Protein AF-0000000080761223 (afdb_homodimer)

Foldseek 3Di:
DAFFWKFFFFKFKFFLQHRGLVRNLVCQLQQAFSWADDPDVLLPGTATEGPDDLCPPPDPVVVLQAAPQLSQLVSRVVRRCVRLVDDLVLLQQAEEFEWEAFARVVLVVVVVCCVVPNDPDGPYDSVLRRDNQNNLVVSCVVSNYPDYRDYAHFWQCRFLVSVQVVSCCCRVPVGFKYKGAYWFDPPDSVVSVVVVVVQAAFDDDDDAFRAFFLAPPFRHFHHTTMMMMTIMGGPVVCVVVPGDGLWIFQFKFKFFQVPALAAEALVRQLRRVQRRCVSNVHQLLLAQEEAEQGRRGPRVRLSPLVSLCVNNPPSQQRHEYEYSCRRGTRNIRRNQRSQVSSQSNCQSQQKHGAREPHHDDPPSRDHNGGYPGIDGGPPGFKYKYWTARRGGMIMMIMIGHDD/DAFFWKFFFFKFKFFLQHRGLVSNLVCQLQQAFSWADDPDVLLPGTATEGPDDLCPPPDPVVVLQAAPQLSQLVSRVVRRCVRLVDDLVLLQQAEEFEWEAFARVVLVVVVVCCVVPNDPDGPYDSVLRRDNQNNLVVSCVVSNYPDYRDYAHFWQCRFLVSVQVVSCCCRVPVGFKYKGAYWFDDPDSVVSVVVVVVQAAFDDDDDAFRAFFLAPPFRHFHETTMMMMTIMGGPVVCVVVPGDGLWIFQFKFKFFQVPALAAEALVRQLRRVQRRCVSNVHQLLLAQEEAEQGRRGPRVRLSPLVSLCVNNPPSQQRHEYEYSCRRGTRNIRRNQRSQVSSQSNCQSPQKHGAREPHHDDPPSRDHNGGYPGIDGGPPGFKYKYWTARRGGMIMMIMIGHDD

Organism: Bordetella avium (strain 197N) (NCBI:txid360910)

Secondary structure (DSSP, 8-state):
-PPPPEEEEEEEEEBTTBSSHHHHHHHHHTT---EE--SSTT--S-EE---S---TTS-HHHHHHS-HHHHHHHHHHHHHHHHH---HHHHHT-EEEEE-SSSSHHHHHHHHHHHTTSSPPPS--HHHHH-TTHHHHHHHHHHT--S-EEEE--GGGHHHHHHHHHHHHHHTTS-SEEEEEEEE----HHHHHHHHTTT-BPP--SSS-S--TT-TT---BPBB-EEEEEEEEEHHHHHHTTPPPSEEEEEEEEEE--S-SSS--HHHHHHHHHHHHHHHT--GGG--EEE----S-HHHHHHHHHHHHHHHGGGGGT-EEE-SHHHH-B-GGGHHHHHHHHHHHHHHHTEE---TT-----TTS-SEE--SS-EE-TT--EEEEEEE-TTSEEEEEEEEE--/-PPPPEEEEEEEEEBTTBSSHHHHHHHHHTT---EE--SSTT--S-EE---S---TTS-HHHHHHS-HHHHHHHHHHHHHHHHH---HHHHHT-EEEEE-SSSSHHHHHHHHHHHTTSSPPPS--HHHHH-TTHHHHHHHHHHT--S-EEEE--GGGHHHHHHHHHHHHHHTTS-SEEEEEEEE----HHHHHHHHTTT-BPP--SSS-S--TT-TT---B-BB-EEEEEEEEEHHHHHHTTPPPSEEEEEEEEEE--S-SSS--HHHHHHHHHHHHHHHT--GGG--EEE----S-HHHHHHHHHHHHHHHGGGGGT-EEE-SHHHH-B-GGGHHHHHHHHHHHHHHHTEE---TT-----TTS-SEE--SS-EE-TT--EEEEEEE-TTSEEEEEEEEE--

Radius of gyration: 24.76 Å; Cα contacts (8 Å, |Δi|>4): 2464; chains: 2; bounding box: 60×77×59 Å

Nearest PDB structures (foldseek):
  7l4l-assembly1_A  TM=9.543E-01  e=2.021E-47  Escherichia coli K-12
  4qav-assembly1_B  TM=9.561E-01  e=1.751E-45  Neisseria meningitidis alpha14
  8z5c-assembly1_B  TM=9.402E-01  e=6.433E-43  Helicobacter pylori
  8z5f-assembly1_B  TM=9.448E-01  e=8.807E-43  Helicobacter pylori
  8z5c-assembly1_A  TM=9.497E-01  e=3.737E-42  Helicobacter pylori

Sequence (806 aa):
MERRSVVITAIGMVTALGDTAAATFEALVDGRCGVGRHPQEDIDHPVGFVRADISAGLHPSQVRAMDRVTVMAQHAATEALQQAALNTQQQSCCGVFFGTGIGGVSILCEGVEAYYGIVPKRPVLIVPATMPNASAAYLAQQLKSQQEAQTYGTACSAGAVAIGEAFRRIRDGYLDVAIAGGAEAMLTPVVFSGWKQLHVLATPAEGQGVCRPFSLGRTGIALAEGAAWLMLESAEHAAARGAQPLAELCGYGVSNDGTHPLRPDPQGQALAMSRCLADAGLAPEAVGYLNAHATGTLVGDRIETAAIRQVFGAHAEQLPVSSIKGALGHAIGAAGAIEAAVTALAVQRGVVPPTLFFEPGDEQCNLDYISEGGRALPSLNIALSNAFGMGGNNAVLAFRKAGMERRSVVITAIGMVTALGDTAAATFEALVDGRCGVGRHPQEDIDHPVGFVRADISAGLHPSQVRAMDRVTVMAQHAATEALQQAALNTQQQSCCGVFFGTGIGGVSILCEGVEAYYGIVPKRPVLIVPATMPNASAAYLAQQLKSQQEAQTYGTACSAGAVAIGEAFRRIRDGYLDVAIAGGAEAMLTPVVFSGWKQLHVLATPAEGQGVCRPFSLGRTGIALAEGAAWLMLESAEHAAARGAQPLAELCGYGVSNDGTHPLRPDPQGQALAMSRCLADAGLAPEAVGYLNAHATGTLVGDRIETAAIRQVFGAHAEQLPVSSIKGALGHAIGAAGAIEAAVTALAVQRGVVPPTLFFEPGDEQCNLDYISEGGRALPSLNIALSNAFGMGGNNAVLAFRKAG

Solvent-accessible surface area (backbone atoms only — not comparable to full-atom values): 35788 Å² total; per-residue (Å²): 104,83,76,46,56,35,24,29,51,21,59,10,15,26,33,25,59,23,74,34,41,65,47,31,50,52,33,38,31,68,57,48,68,24,50,32,80,50,92,51,74,75,45,79,48,50,24,1,52,59,78,64,82,54,57,74,93,54,54,70,69,53,56,62,46,40,20,68,22,32,40,38,33,48,44,9,40,50,48,16,49,64,62,50,59,65,52,72,70,56,30,23,53,26,26,34,23,26,7,20,29,68,32,11,46,58,47,47,52,49,48,48,34,25,74,72,65,74,42,80,79,69,97,47,59,45,53,68,25,25,30,49,27,37,44,35,19,54,50,30,31,74,38,38,7,48,25,42,45,43,22,28,19,29,27,24,10,6,1,30,44,16,36,42,52,44,48,50,36,28,25,72,65,78,37,51,34,28,41,18,11,11,20,23,39,59,92,39,55,58,53,47,52,28,47,56,73,66,73,45,53,24,56,78,53,99,71,90,57,50,13,11,34,53,18,55,83,35,52,2,34,19,49,25,26,29,14,14,29,36,33,38,24,23,46,67,56,34,53,76,72,68,55,68,57,48,17,23,54,55,24,46,11,58,6,12,38,19,69,41,47,86,51,86,40,39,64,21,50,23,47,4,49,48,41,12,30,57,61,45,71,47,57,62,77,61,46,53,33,34,40,45,50,43,53,4,31,73,67,54,22,36,33,51,42,49,15,45,36,67,60,33,47,78,47,30,67,72,30,40,30,24,24,59,31,25,24,33,20,46,17,41,4,8,35,15,14,41,47,43,52,51,47,36,50,21,36,52,68,16,40,40,49,22,16,40,65,52,36,83,80,31,86,61,38,71,59,40,61,34,54,82,37,40,44,80,35,82,81,39,44,27,35,36,26,44,13,64,12,62,36,22,26,21,24,21,41,30,33,30,42,48,129,102,82,77,45,56,34,24,28,51,22,57,10,16,25,33,26,60,22,75,33,42,67,48,31,50,51,33,38,32,69,58,47,68,24,50,33,81,50,91,52,73,75,44,80,48,52,24,2,52,58,77,67,82,52,57,75,94,54,53,69,69,53,56,61,45,40,19,69,22,34,40,38,33,49,43,8,39,50,48,16,50,64,64,50,58,66,52,72,70,55,29,23,51,26,26,34,22,26,6,20,29,69,31,12,46,57,47,47,52,48,48,47,35,27,73,73,64,74,42,80,81,68,97,46,61,44,52,67,25,27,31,48,27,38,45,37,19,52,49,31,32,74,38,37,8,49,26,42,45,43,21,29,18,30,26,25,10,6,2,31,42,15,37,44,50,46,47,51,35,29,25,71,64,78,35,51,35,27,42,19,10,11,20,22,38,60,93,39,55,60,52,47,53,28,46,56,73,66,73,45,52,25,55,78,53,99,69,88,58,50,14,10,36,54,18,54,82,35,52,2,35,19,48,25,26,30,13,14,28,38,33,37,24,23,47,66,56,33,53,75,71,67,54,66,58,48,18,24,54,54,24,47,11,59,7,11,37,18,68,43,45,84,48,86,40,39,67,19,50,23,46,4,50,48,40,12,29,58,60,43,71,48,57,61,76,61,46,53,33,33,41,45,52,42,54,4,31,71,69,54,22,34,33,51,41,50,15,46,37,68,60,32,48,78,47,30,66,72,29,40,28,24,24,59,29,26,23,33,20,47,17,41,4,7,36,15,15,41,47,41,52,49,47,35,50,21,34,52,68,16,39,41,48,20,16,40,66,51,35,85,79,30,84,59,37,70,59,40,61,34,55,82,36,40,44,80,36,80,80,40,42,26,33,37,27,43,15,64,11,62,37,23,26,22,24,22,40,28,33,30,43,49,130

InterPro domains:
  IPR000794 Beta-ketoacyl synthase [PTHR11712] (3-401)
  IPR000794 Beta-ketoacyl synthase [cd00834] (4-399)
  IPR014030 Beta-ketoacyl synthase-like, N-terminal domain [PF00109] (4-238)
  IPR014031 Beta-ketoacyl synthase, C-terminal domain [PF02801] (246-358)
  IPR016039 Thiolase-like [G3DSA:3.40.47.10] (1-403)
  IPR016039 Thiolase-like [SSF53901] (3-243)
  IPR016039 Thiolase-like [SSF53901] (208-402)
  IPR020841 Polyketide synthase, beta-ketoacyl synthase domain [PS52004] (3-401)
  IPR020841 Polyketide synthase, beta-ketoacyl synthase domain [SM00825] (6-390)

pLDDT: mean 96.16, std 5.62, range [51.53, 99.0]

Structure (mmCIF, N/CA/C/O backbone):
data_AF-0000000080761223-model_v1
#
loop_
_entity.id
_entity.type
_entity.pdbx_description
1 polymer 3-oxoacyl-
#
loop_
_atom_site.group_PDB
_atom_site.id
_atom_site.type_symbol
_atom_site.label_atom_id
_atom_site.label_alt_id
_atom_site.label_comp_id
_atom_site.label_asym_id
_atom_site.label_entity_id
_atom_site.label_seq_id
_atom_site.pdbx_PDB_ins_code
_atom_site.Cartn_x
_atom_site.Cartn_y
_atom_site.Cartn_z
_atom_site.occupancy
_atom_site.B_iso_or_equiv
_atom_site.auth_seq_id
_atom_site.auth_comp_id
_atom_site.auth_asym_id
_atom_site.auth_atom_id
_atom_site.pdbx_PDB_model_num
ATOM 1 N N . MET A 1 1 ? -24.891 -4.957 8 1 51.53 1 MET A N 1
ATOM 2 C CA . MET A 1 1 ? -25.125 -5.051 6.562 1 51.53 1 MET A CA 1
ATOM 3 C C . MET A 1 1 ? -24.797 -6.445 6.047 1 51.53 1 MET A C 1
ATOM 5 O O . MET A 1 1 ? -23.859 -7.086 6.527 1 51.53 1 MET A O 1
ATOM 9 N N . GLU A 1 2 ? -25.625 -7.102 5.254 1 70.38 2 GLU A N 1
ATOM 10 C CA . GLU A 1 2 ? -25.438 -8.445 4.719 1 70.38 2 GLU A CA 1
ATOM 11 C C . GLU A 1 2 ? -24.219 -8.5 3.795 1 70.38 2 GLU A C 1
ATOM 13 O O . GLU A 1 2 ? -24.031 -7.629 2.947 1 70.38 2 GLU A O 1
ATOM 18 N N . ARG A 1 3 ? -23.234 -9.359 4.047 1 88.31 3 ARG A N 1
ATOM 19 C CA . ARG A 1 3 ? -22.047 -9.578 3.227 1 88.31 3 ARG A CA 1
ATOM 20 C C . ARG A 1 3 ? -22.422 -9.945 1.798 1 88.31 3 ARG A C 1
ATOM 22 O O . ARG A 1 3 ? -23.172 -10.914 1.578 1 88.31 3 ARG A O 1
ATOM 29 N N . ARG A 1 4 ? -22.031 -9.133 0.886 1 95.19 4 ARG A N 1
ATOM 30 C CA . ARG A 1 4 ? -22.344 -9.336 -0.525 1 95.19 4 ARG A CA 1
ATOM 31 C C . ARG A 1 4 ? -21.438 -10.406 -1.134 1 95.19 4 ARG A C 1
ATOM 33 O O . ARG A 1 4 ? -20.266 -10.523 -0.754 1 95.19 4 ARG A O 1
ATOM 40 N N . SER A 1 5 ? -21.984 -11.125 -2.086 1 98.12 5 SER A N 1
ATOM 41 C CA . SER A 1 5 ? -21.156 -12.039 -2.861 1 98.12 5 SER A CA 1
ATOM 42 C C . SER A 1 5 ? -20.297 -11.289 -3.881 1 98.12 5 SER A C 1
ATOM 44 O O . SER A 1 5 ? -20.766 -10.336 -4.504 1 98.12 5 SER A O 1
ATOM 46 N N . VAL A 1 6 ? -19.062 -11.711 -4.043 1 98.88 6 VAL A N 1
ATOM 47 C CA . VAL A 1 6 ? -18.125 -11.055 -4.949 1 98.88 6 VAL A CA 1
ATOM 48 C C . VAL A 1 6 ? -17.672 -12.039 -6.031 1 98.88 6 VAL A C 1
ATOM 50 O O . VAL A 1 6 ? -17.188 -13.125 -5.73 1 98.88 6 VAL A O 1
ATOM 53 N N . VAL A 1 7 ? -17.797 -11.641 -7.305 1 98.94 7 VAL A N 1
ATOM 54 C CA . VAL A 1 7 ? -17.469 -12.539 -8.406 1 98.94 7 VAL A CA 1
ATOM 55 C C . VAL A 1 7 ? -16.359 -11.922 -9.258 1 98.94 7 VAL A C 1
ATOM 57 O O . VAL A 1 7 ? -16.141 -10.703 -9.234 1 98.94 7 VAL A O 1
ATOM 60 N N . ILE A 1 8 ? -15.633 -12.758 -9.875 1 98.94 8 ILE A N 1
ATOM 61 C CA . ILE A 1 8 ? -14.609 -12.383 -10.852 1 98.94 8 ILE A CA 1
ATOM 62 C C . ILE A 1 8 ? -15.18 -12.477 -12.258 1 98.94 8 ILE A C 1
ATOM 64 O O . ILE A 1 8 ? -15.68 -13.531 -12.664 1 98.94 8 ILE A O 1
ATOM 68 N N . THR A 1 9 ? -15.031 -11.375 -13.016 1 98.88 9 THR A N 1
ATOM 69 C CA . THR A 1 9 ? -15.703 -11.375 -14.312 1 98.88 9 THR A CA 1
ATOM 70 C C . THR A 1 9 ? -14.688 -11.258 -15.445 1 98.88 9 THR A C 1
ATOM 72 O O . THR A 1 9 ? -15.016 -11.492 -16.609 1 98.88 9 THR A O 1
ATOM 75 N N . ALA A 1 10 ? -13.492 -10.93 -15.172 1 98.94 10 ALA A N 1
ATOM 76 C CA . ALA A 1 10 ? -12.422 -10.844 -16.156 1 98.94 10 ALA A CA 1
ATOM 77 C C . ALA A 1 10 ? -11.055 -11.055 -15.508 1 98.94 10 ALA A C 1
ATOM 79 O O . ALA A 1 10 ? -10.883 -10.781 -14.312 1 98.94 10 ALA A O 1
ATOM 80 N N . ILE A 1 11 ? -10.117 -11.57 -16.281 1 98.94 11 I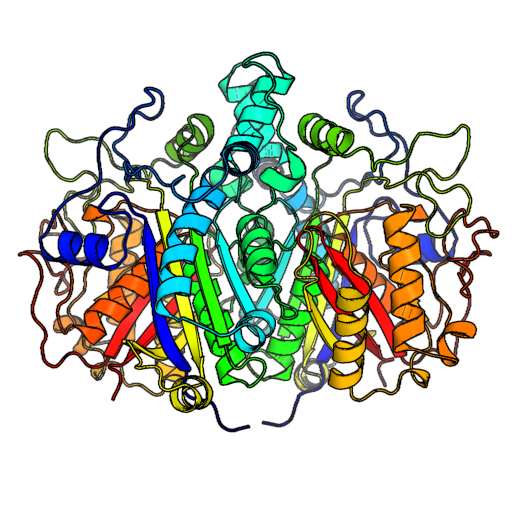LE A N 1
ATOM 81 C CA . ILE A 1 11 ? -8.75 -11.789 -15.828 1 98.94 11 ILE A CA 1
ATOM 82 C C . ILE A 1 11 ? -7.781 -11.43 -16.953 1 98.94 11 ILE A C 1
ATOM 84 O O . ILE A 1 11 ? -7.996 -11.797 -18.109 1 98.94 11 ILE A O 1
ATOM 88 N N . GLY A 1 12 ? -6.758 -10.594 -16.641 1 98.88 12 GLY A N 1
ATOM 89 C CA . GLY A 1 12 ? -5.625 -10.352 -17.531 1 98.88 12 GLY A CA 1
ATOM 90 C C . GLY A 1 12 ? -4.293 -10.719 -16.891 1 98.88 12 GLY A C 1
ATOM 91 O O . GLY A 1 12 ? -4.117 -10.586 -15.68 1 98.88 12 GLY A O 1
ATOM 92 N N . MET A 1 13 ? -3.35 -11.273 -17.766 1 98.81 13 MET A N 1
ATOM 93 C CA . MET A 1 13 ? -2.037 -11.672 -17.266 1 98.81 13 MET A CA 1
ATOM 94 C C . MET A 1 13 ? -0.959 -11.438 -18.312 1 98.81 13 MET A C 1
ATOM 96 O O . MET A 1 13 ? -1.245 -11.445 -19.516 1 98.81 13 MET A O 1
ATOM 100 N N . VAL A 1 14 ? 0.211 -11.188 -17.844 1 98.81 14 VAL A N 1
ATOM 101 C CA . VAL A 1 14 ? 1.43 -11.32 -18.625 1 98.81 14 VAL A CA 1
ATOM 102 C C . VAL A 1 14 ? 2.531 -11.953 -17.781 1 98.81 14 VAL A C 1
ATOM 104 O O . VAL A 1 14 ? 2.773 -11.523 -16.656 1 98.81 14 VAL A O 1
ATOM 107 N N . THR A 1 15 ? 3.092 -13.008 -18.234 1 98.75 15 THR A N 1
ATOM 108 C CA . THR A 1 15 ? 4.117 -13.773 -17.531 1 98.75 15 THR A CA 1
ATOM 109 C C . THR A 1 15 ? 5.176 -14.281 -18.516 1 98.75 15 THR A C 1
ATOM 111 O O . THR A 1 15 ? 5.109 -14 -19.703 1 98.75 15 THR A O 1
ATOM 114 N N . ALA A 1 16 ? 6.137 -15.031 -18 1 98 16 ALA A N 1
ATOM 115 C CA . ALA A 1 16 ? 7.188 -15.617 -18.828 1 98 16 ALA A CA 1
ATOM 116 C C . ALA A 1 16 ? 6.621 -16.688 -19.766 1 98 16 ALA A C 1
ATOM 118 O O . ALA A 1 16 ? 7.273 -17.094 -20.734 1 98 16 ALA A O 1
ATOM 119 N N . LEU A 1 17 ? 5.387 -17.156 -19.516 1 98.25 17 LEU A N 1
ATOM 120 C CA . LEU A 1 17 ? 4.809 -18.25 -20.297 1 98.25 17 LEU A CA 1
ATOM 121 C C . LEU A 1 17 ? 3.816 -17.719 -21.328 1 98.25 17 LEU A C 1
ATOM 123 O O . LEU A 1 17 ? 3.367 -18.453 -22.203 1 98.25 17 LEU A O 1
ATOM 127 N N . GLY A 1 18 ? 3.438 -16.406 -21.141 1 97.44 18 GLY A N 1
ATOM 128 C CA . GLY A 1 18 ? 2.455 -15.867 -22.078 1 97.44 18 GLY A CA 1
ATOM 129 C C . GLY A 1 18 ? 2.062 -14.438 -21.766 1 97.44 18 GLY A C 1
ATOM 130 O O . GLY A 1 18 ? 2.291 -13.953 -20.656 1 97.44 18 GLY A O 1
ATOM 131 N N . ASP A 1 19 ? 1.41 -13.789 -22.75 1 97.62 19 ASP A N 1
ATOM 132 C CA . ASP A 1 19 ? 1.026 -12.391 -22.578 1 97.62 19 ASP A CA 1
ATOM 133 C C . ASP A 1 19 ? -0.487 -12.258 -22.422 1 97.62 19 ASP A C 1
ATOM 135 O O . ASP A 1 19 ? -1.036 -11.164 -22.578 1 97.62 19 ASP A O 1
ATOM 139 N N . THR A 1 20 ? -1.121 -13.391 -22.234 1 98.25 20 THR A N 1
ATOM 140 C CA . THR A 1 20 ? -2.535 -13.43 -21.875 1 98.25 20 THR A CA 1
ATOM 141 C C . THR A 1 20 ? -2.785 -14.438 -20.75 1 98.25 20 THR A C 1
ATOM 143 O O . THR A 1 20 ? -1.939 -15.297 -20.484 1 98.25 20 THR A O 1
ATOM 146 N N . ALA A 1 21 ? -3.959 -14.297 -20.156 1 98.75 21 ALA A N 1
ATOM 147 C CA . ALA A 1 21 ? -4.355 -15.227 -19.109 1 98.75 21 ALA A CA 1
ATOM 148 C C . ALA A 1 21 ? -4.523 -16.641 -19.656 1 98.75 21 ALA A C 1
ATOM 150 O O . ALA A 1 21 ? -4.07 -17.609 -19.047 1 98.75 21 ALA A O 1
ATOM 151 N N . ALA A 1 22 ? -5.168 -16.766 -20.75 1 98.5 22 ALA A N 1
ATOM 152 C CA . ALA A 1 22 ? -5.402 -18.062 -21.359 1 98.5 22 ALA A CA 1
ATOM 153 C C . ALA A 1 22 ? -4.086 -18.75 -21.734 1 98.5 22 ALA A C 1
ATOM 155 O O . ALA A 1 22 ? -3.893 -19.922 -21.453 1 98.5 22 ALA A O 1
ATOM 156 N N . ALA A 1 23 ? -3.207 -17.984 -22.391 1 98.38 23 ALA A N 1
ATOM 157 C CA . ALA A 1 23 ? -1.921 -18.547 -22.797 1 98.38 23 ALA A CA 1
ATOM 158 C C . ALA A 1 23 ? -1.104 -19 -21.594 1 98.38 23 ALA A C 1
ATOM 160 O O . ALA A 1 23 ? -0.482 -20.062 -21.625 1 98.38 23 ALA A O 1
ATOM 161 N N . THR A 1 24 ? -1.046 -18.156 -20.594 1 98.69 24 THR A N 1
ATOM 162 C CA . THR A 1 24 ? -0.31 -18.484 -19.391 1 98.69 24 THR A CA 1
ATOM 163 C C . THR A 1 24 ? -0.873 -19.75 -18.734 1 98.69 24 THR A C 1
ATOM 165 O O . THR A 1 24 ? -0.122 -20.672 -18.391 1 98.69 24 THR A O 1
ATOM 168 N N . PHE A 1 25 ? -2.184 -19.828 -18.594 1 98.81 25 PHE A N 1
ATOM 169 C CA . PHE A 1 25 ? -2.828 -20.953 -17.906 1 98.81 25 PHE A CA 1
ATOM 170 C C . PHE A 1 25 ? -2.617 -22.25 -18.688 1 98.81 25 PHE A C 1
ATOM 172 O O . PHE A 1 25 ? -2.281 -23.281 -18.094 1 98.81 25 PHE A O 1
ATOM 179 N N . GLU A 1 26 ? -2.801 -22.203 -19.938 1 98.5 26 GLU A N 1
ATOM 180 C CA . GLU A 1 26 ? -2.625 -23.391 -20.781 1 98.5 26 GLU A CA 1
ATOM 181 C C . GLU A 1 26 ? -1.188 -23.891 -20.719 1 98.5 26 GLU A C 1
ATOM 183 O O . GLU A 1 26 ? -0.954 -25.094 -20.641 1 98.5 26 GLU A O 1
ATOM 188 N N . ALA A 1 27 ? -0.289 -22.984 -20.766 1 98.5 27 ALA A N 1
ATOM 189 C CA . ALA A 1 27 ? 1.118 -23.359 -20.688 1 98.5 27 ALA A CA 1
ATOM 190 C C . ALA A 1 27 ? 1.434 -24.016 -19.344 1 98.5 27 ALA A C 1
ATOM 192 O O . ALA A 1 27 ? 2.207 -24.969 -19.281 1 98.5 27 ALA A O 1
ATOM 193 N N . LEU A 1 28 ? 0.886 -23.484 -18.297 1 98.56 28 LEU A N 1
ATOM 194 C CA . LEU A 1 28 ? 1.094 -24.031 -16.969 1 98.56 28 LEU A CA 1
ATOM 195 C C . LEU A 1 28 ? 0.569 -25.453 -16.875 1 98.56 28 LEU A C 1
ATOM 197 O O . LEU A 1 28 ? 1.262 -26.359 -16.391 1 98.56 28 LEU A O 1
ATOM 201 N N . VAL A 1 29 ? -0.639 -25.656 -17.344 1 98.25 29 VAL A N 1
ATOM 202 C CA . VAL A 1 29 ? -1.284 -26.969 -17.266 1 98.25 29 VAL A CA 1
ATOM 203 C C . VAL A 1 29 ? -0.519 -27.969 -18.125 1 98.25 29 VAL A C 1
ATOM 205 O O . VAL A 1 29 ? -0.42 -29.141 -17.781 1 98.25 29 VAL A O 1
ATOM 208 N N . ASP A 1 30 ? 0.094 -27.484 -19.172 1 97.5 30 ASP A N 1
ATOM 209 C CA . ASP A 1 30 ? 0.852 -28.328 -20.094 1 97.5 30 ASP A CA 1
ATOM 210 C C . ASP A 1 30 ? 2.246 -28.609 -19.547 1 97.5 30 ASP A C 1
ATOM 212 O O . ASP A 1 30 ? 3.002 -29.391 -20.141 1 97.5 30 ASP A O 1
ATOM 216 N N . GLY A 1 31 ? 2.58 -28.016 -18.453 1 96.81 31 GLY A N 1
ATOM 217 C CA . GLY A 1 31 ? 3.869 -28.266 -17.828 1 96.81 31 GLY A CA 1
ATOM 218 C C . GLY A 1 31 ? 5.02 -27.578 -18.516 1 96.81 31 GLY A C 1
ATOM 219 O O . GLY A 1 31 ? 6.141 -28.078 -18.547 1 96.81 31 GLY A O 1
ATOM 220 N N . ARG A 1 32 ? 4.816 -26.453 -19.125 1 96.44 32 ARG A N 1
ATOM 221 C CA . ARG A 1 32 ? 5.879 -25.688 -19.766 1 96.44 32 ARG A CA 1
ATOM 222 C C . ARG A 1 32 ? 6.621 -24.828 -18.766 1 96.44 32 ARG A C 1
ATOM 224 O O . ARG A 1 32 ? 6.055 -24.438 -17.734 1 96.44 32 ARG A O 1
ATOM 231 N N . CYS A 1 33 ? 7.836 -24.516 -19.078 1 96.25 33 CYS A N 1
ATOM 232 C CA . CYS A 1 33 ? 8.68 -23.719 -18.203 1 96.25 33 CYS A CA 1
ATOM 233 C C . CYS A 1 33 ? 9.125 -22.438 -18.891 1 96.25 33 CYS A C 1
ATOM 235 O O . CYS A 1 33 ? 9.68 -22.484 -20 1 96.25 33 CYS A O 1
ATOM 237 N N . GLY A 1 34 ? 8.836 -21.312 -18.219 1 96.25 34 GLY A N 1
ATOM 238 C CA . GLY A 1 34 ? 9.219 -20.016 -18.781 1 96.25 34 GLY A CA 1
ATOM 239 C C . GLY A 1 34 ? 10.484 -19.453 -18.156 1 96.25 34 GLY A C 1
ATOM 240 O O . GLY A 1 34 ? 10.945 -18.391 -18.547 1 96.25 34 GLY A O 1
ATOM 241 N N . VAL A 1 35 ? 11.094 -20.109 -17.219 1 95.88 35 VAL A N 1
ATOM 242 C CA . VAL A 1 35 ? 12.32 -19.672 -16.562 1 95.88 35 VAL A CA 1
ATOM 243 C C . VAL A 1 35 ? 13.523 -19.984 -17.438 1 95.88 35 VAL A C 1
ATOM 245 O O . VAL A 1 35 ? 13.672 -21.109 -17.938 1 95.88 35 VAL A O 1
ATOM 248 N N . GLY A 1 36 ? 14.32 -18.984 -17.656 1 93 36 GLY A N 1
ATOM 249 C CA . GLY A 1 36 ? 15.484 -19.141 -18.516 1 93 36 GLY A CA 1
ATOM 250 C C . GLY A 1 36 ? 16.438 -17.953 -18.422 1 93 36 GLY A C 1
ATOM 251 O O . GLY A 1 36 ? 16.359 -17.156 -17.5 1 93 36 GLY A O 1
ATOM 252 N N . ARG A 1 37 ? 17.312 -17.906 -19.391 1 92.19 37 ARG A N 1
ATOM 253 C CA . ARG A 1 37 ? 18.359 -16.906 -19.375 1 92.19 37 ARG A CA 1
ATOM 254 C C . ARG A 1 37 ? 17.812 -15.523 -19.688 1 92.19 37 ARG A C 1
ATOM 256 O O . ARG A 1 37 ? 17 -15.367 -20.594 1 92.19 37 ARG A O 1
ATOM 263 N N . HIS A 1 38 ? 18.25 -14.594 -18.906 1 94.19 38 HIS A N 1
ATOM 264 C CA . HIS A 1 38 ? 17.938 -13.203 -19.188 1 94.19 38 HIS A CA 1
ATOM 265 C C . HIS A 1 38 ? 18.891 -12.617 -20.219 1 94.19 38 HIS A C 1
ATOM 267 O O . HIS A 1 38 ? 20.062 -12.969 -20.266 1 94.19 38 HIS A O 1
ATOM 273 N N . PRO A 1 39 ? 18.406 -11.641 -21.047 1 92.81 39 PRO A N 1
ATOM 274 C CA . PRO A 1 39 ? 19.281 -11.055 -22.062 1 92.81 39 PRO A CA 1
ATOM 275 C C . PRO A 1 39 ? 20.453 -10.273 -21.469 1 92.81 39 PRO A C 1
ATOM 277 O O . PRO A 1 39 ? 21.516 -10.18 -22.094 1 92.81 39 PRO A O 1
ATOM 280 N N . GLN A 1 40 ? 20.297 -9.695 -20.375 1 93.19 40 GLN A N 1
ATOM 281 C CA . GLN A 1 40 ? 21.391 -8.969 -19.719 1 93.19 40 GLN A CA 1
ATOM 282 C C . GLN A 1 40 ? 22.344 -9.922 -19 1 93.19 40 GLN A C 1
ATOM 284 O O . GLN A 1 40 ? 21.906 -10.711 -18.156 1 93.19 40 GLN A O 1
ATOM 289 N N . GLU A 1 41 ? 23.578 -9.727 -19.188 1 92.56 41 GLU A N 1
ATOM 290 C CA . GLU A 1 41 ? 24.594 -10.648 -18.688 1 92.56 41 GLU A CA 1
ATOM 291 C C . GLU A 1 41 ? 24.734 -10.57 -17.172 1 92.56 41 GLU A C 1
ATOM 293 O O . GLU A 1 41 ? 25.016 -11.578 -16.516 1 92.56 41 GLU A O 1
ATOM 298 N N . ASP A 1 42 ? 24.469 -9.406 -16.656 1 93.88 42 ASP A N 1
ATOM 299 C CA . ASP A 1 42 ? 24.656 -9.211 -15.227 1 93.88 42 ASP A CA 1
ATOM 300 C C . ASP A 1 42 ? 23.594 -9.953 -14.422 1 93.88 42 ASP A C 1
ATOM 302 O O . ASP A 1 42 ? 23.734 -10.141 -13.219 1 93.88 42 ASP A O 1
ATOM 306 N N . ILE A 1 43 ? 22.531 -10.297 -15.102 1 94.69 43 ILE A N 1
ATOM 307 C CA . ILE A 1 43 ? 21.547 -11.211 -14.531 1 94.69 43 ILE A CA 1
ATOM 308 C C . ILE A 1 43 ? 21.891 -12.648 -14.906 1 94.69 43 ILE A C 1
ATOM 310 O O . ILE A 1 43 ? 21.406 -13.172 -15.906 1 94.69 43 ILE A O 1
ATOM 314 N N . ASP A 1 44 ? 22.688 -13.297 -14.039 1 93 44 ASP A N 1
ATOM 315 C CA . ASP A 1 44 ? 23.422 -14.484 -14.453 1 93 44 ASP A CA 1
ATOM 316 C C . ASP A 1 44 ? 22.781 -15.75 -13.906 1 93 44 ASP A C 1
ATOM 318 O O . ASP A 1 44 ? 23.391 -16.812 -13.883 1 93 44 ASP A O 1
ATOM 322 N N . HIS A 1 45 ? 21.578 -15.656 -13.305 1 93.81 45 HIS A N 1
ATOM 323 C CA . HIS A 1 45 ? 20.734 -16.797 -12.953 1 93.81 45 HIS A CA 1
ATOM 324 C C . HIS A 1 45 ? 19.484 -16.844 -13.828 1 93.81 45 HIS A C 1
ATOM 326 O O . HIS A 1 45 ? 19.031 -15.812 -14.336 1 93.81 45 HIS A O 1
ATOM 332 N N . PRO A 1 46 ? 19.016 -18.016 -14.094 1 94.25 46 PRO A N 1
ATOM 333 C CA . PRO A 1 46 ? 17.766 -18.078 -14.836 1 94.25 46 PRO A CA 1
ATOM 334 C C . PRO A 1 46 ? 16.609 -17.375 -14.125 1 94.25 46 PRO A C 1
ATOM 336 O O . PRO A 1 46 ? 16.516 -17.438 -12.898 1 94.25 46 PRO A O 1
ATOM 339 N N . VAL A 1 47 ? 15.805 -16.641 -14.867 1 96.31 47 VAL A N 1
ATOM 340 C CA . VAL A 1 47 ? 14.688 -15.867 -14.328 1 96.31 47 VAL A CA 1
ATOM 341 C C . VAL A 1 47 ? 13.461 -16.047 -15.227 1 96.31 47 VAL A C 1
ATOM 343 O O . VAL A 1 47 ? 13.578 -16.5 -16.359 1 96.31 47 VAL A O 1
ATOM 346 N N . GLY A 1 48 ? 12.273 -15.859 -14.617 1 97.19 48 GLY A N 1
ATOM 347 C CA . GLY A 1 48 ? 11.07 -15.758 -15.422 1 97.19 48 GLY A CA 1
ATOM 348 C C . GLY A 1 48 ? 10.883 -14.391 -16.047 1 97.19 48 GLY A C 1
ATOM 349 O O . GLY A 1 48 ? 10.188 -13.539 -15.508 1 97.19 48 GLY A O 1
ATOM 350 N N . PHE A 1 49 ? 11.43 -14.242 -17.281 1 97.25 49 PHE A N 1
ATOM 351 C CA . PHE A 1 49 ? 11.406 -12.969 -17.984 1 97.25 49 PHE A CA 1
ATOM 352 C C . PHE A 1 49 ? 10.312 -12.961 -19.062 1 97.25 49 PHE A C 1
ATOM 354 O O . PHE A 1 49 ? 10.102 -13.961 -19.75 1 97.25 49 PHE A O 1
ATOM 361 N N . VAL A 1 50 ? 9.508 -11.859 -19.078 1 97.75 50 VAL A N 1
ATOM 362 C CA . VAL A 1 50 ? 8.469 -11.711 -20.094 1 97.75 50 VAL A CA 1
ATOM 363 C C . VAL A 1 50 ? 9.109 -11.406 -21.453 1 97.75 50 VAL A C 1
ATOM 365 O O . VAL A 1 50 ? 9.703 -10.344 -21.625 1 97.75 50 VAL A O 1
ATOM 368 N N . ARG A 1 51 ? 8.844 -12.289 -22.406 1 94.81 51 ARG A N 1
ATOM 369 C CA . ARG A 1 51 ? 9.516 -12.203 -23.703 1 94.81 51 ARG A CA 1
ATOM 370 C C . ARG A 1 51 ? 8.641 -11.484 -24.719 1 94.81 51 ARG A C 1
ATOM 372 O O . ARG A 1 51 ? 9.156 -10.898 -25.672 1 94.81 51 ARG A O 1
ATOM 379 N N . ALA A 1 52 ? 7.371 -11.469 -24.469 1 94.06 52 ALA A N 1
ATOM 380 C CA . ALA A 1 52 ? 6.434 -10.867 -25.406 1 94.06 52 ALA A CA 1
ATOM 381 C C . ALA A 1 52 ? 6.617 -9.352 -25.484 1 94.06 52 ALA A C 1
ATOM 383 O O . ALA A 1 52 ? 7.07 -8.734 -24.516 1 94.06 52 ALA A O 1
ATOM 384 N N . ASP A 1 53 ? 6.312 -8.781 -26.625 1 94 53 ASP A N 1
ATOM 385 C CA . ASP A 1 53 ? 6.211 -7.332 -26.719 1 94 53 ASP A CA 1
ATOM 386 C C . ASP A 1 53 ? 4.984 -6.816 -25.969 1 94 53 ASP A C 1
ATOM 388 O O . ASP A 1 53 ? 3.85 -7.055 -26.391 1 94 53 ASP A O 1
ATOM 392 N N . ILE A 1 54 ? 5.246 -6.168 -24.938 1 94.44 54 ILE A N 1
ATOM 393 C CA . ILE A 1 54 ? 4.156 -5.738 -24.062 1 94.44 54 ILE A CA 1
ATOM 394 C C . ILE A 1 54 ? 3.848 -4.266 -24.312 1 94.44 54 ILE A C 1
ATOM 396 O O . ILE A 1 54 ? 3.076 -3.65 -23.578 1 94.44 54 ILE A O 1
ATOM 400 N N . SER A 1 55 ? 4.395 -3.648 -25.281 1 92.5 55 SER A N 1
ATOM 401 C CA . SER A 1 55 ? 4.172 -2.238 -25.578 1 92.5 55 SER A CA 1
ATOM 402 C C . SER A 1 55 ? 3.041 -2.062 -26.594 1 92.5 55 SER A C 1
ATOM 404 O O . SER A 1 55 ? 2.654 -0.935 -26.906 1 92.5 55 SER A O 1
ATOM 406 N N . ALA A 1 56 ? 2.51 -3.188 -27.031 1 86.06 56 ALA A N 1
ATOM 407 C CA . ALA A 1 56 ? 1.48 -3.109 -28.062 1 86.06 56 ALA A CA 1
ATOM 408 C C . ALA A 1 56 ? 0.271 -2.316 -27.578 1 86.06 56 ALA A C 1
ATOM 410 O O . ALA A 1 56 ? -0.208 -2.529 -26.469 1 86.06 56 ALA A O 1
ATOM 411 N N . GLY A 1 57 ? -0.144 -1.337 -28.328 1 85.38 57 GLY A N 1
ATOM 412 C CA . GLY A 1 57 ? -1.321 -0.552 -27.984 1 85.38 57 GLY A CA 1
ATOM 413 C C . GLY A 1 57 ? -0.993 0.729 -27.25 1 85.38 57 GLY A C 1
ATOM 414 O O . GLY A 1 57 ? -1.867 1.571 -27.031 1 85.38 57 GLY A O 1
ATOM 415 N N . LEU A 1 58 ? 0.242 0.846 -26.844 1 90.56 58 LEU A N 1
ATOM 416 C CA . LEU A 1 58 ? 0.672 2.07 -26.188 1 90.56 58 LEU A CA 1
ATOM 417 C C . LEU A 1 58 ? 1.443 2.969 -27.141 1 90.56 58 LEU A C 1
ATOM 419 O O . LEU A 1 58 ? 2.178 2.48 -28 1 90.56 58 LEU A O 1
ATOM 423 N N . HIS A 1 59 ? 1.236 4.234 -27.016 1 92.06 59 HIS A N 1
ATOM 424 C CA . HIS A 1 59 ? 2.049 5.184 -27.766 1 92.06 59 HIS A CA 1
ATOM 425 C C . HIS A 1 59 ? 3.508 5.133 -27.312 1 92.06 59 HIS A C 1
ATOM 427 O O . HIS A 1 59 ? 3.793 4.996 -26.125 1 92.06 59 HIS A O 1
ATOM 433 N N . PRO A 1 60 ? 4.398 5.324 -28.234 1 92 60 PRO A N 1
ATOM 434 C CA . PRO A 1 60 ? 5.82 5.27 -27.875 1 92 60 PRO A CA 1
ATOM 435 C C . PRO A 1 60 ? 6.191 6.242 -26.766 1 92 60 PRO A C 1
ATOM 437 O O . PRO A 1 60 ? 7.039 5.93 -25.922 1 92 60 PRO A O 1
ATOM 440 N N . SER A 1 61 ? 5.57 7.359 -26.797 1 91.62 61 SER A N 1
ATOM 441 C CA . SER A 1 61 ? 5.852 8.336 -25.75 1 91.62 61 SER A CA 1
ATOM 442 C C . SER A 1 61 ? 5.402 7.832 -24.375 1 91.62 61 SER A C 1
ATOM 444 O O . SER A 1 61 ? 6.039 8.117 -23.359 1 91.62 61 SER A O 1
ATOM 446 N N . GLN A 1 62 ? 4.363 7.098 -24.344 1 90.75 62 GLN A N 1
ATOM 447 C CA . GLN A 1 62 ? 3.883 6.496 -23.109 1 90.75 62 GLN A CA 1
ATOM 448 C C . GLN A 1 62 ? 4.852 5.43 -22.609 1 90.75 62 GLN A C 1
ATOM 450 O O . GLN A 1 62 ? 5.172 5.391 -21.422 1 90.75 62 GLN A O 1
ATOM 455 N N . VAL A 1 63 ? 5.273 4.664 -23.531 1 93.12 63 VAL A N 1
ATOM 456 C CA . VAL A 1 63 ? 6.207 3.598 -23.188 1 93.12 63 VAL A CA 1
ATOM 457 C C . VAL A 1 63 ? 7.488 4.195 -22.609 1 93.12 63 VAL A C 1
ATOM 459 O O . VAL A 1 63 ? 8.047 3.68 -21.641 1 93.12 63 VAL A O 1
ATOM 462 N N . ARG A 1 64 ? 7.934 5.285 -23.156 1 92 64 ARG A N 1
ATOM 463 C CA . ARG A 1 64 ? 9.164 5.934 -22.703 1 92 64 ARG A CA 1
ATOM 464 C C . ARG A 1 64 ? 8.992 6.539 -21.312 1 92 64 ARG A C 1
ATOM 466 O O . ARG A 1 64 ? 9.938 6.586 -20.531 1 92 64 ARG A O 1
ATOM 473 N N . ALA A 1 65 ? 7.758 6.902 -21.016 1 93.69 65 ALA A N 1
ATOM 474 C CA . ALA A 1 65 ? 7.484 7.617 -19.766 1 93.69 65 ALA A CA 1
ATOM 475 C C . ALA A 1 65 ? 7.234 6.641 -18.609 1 93.69 65 ALA A C 1
ATOM 477 O O . ALA A 1 65 ? 7.285 7.027 -17.453 1 93.69 65 ALA A O 1
ATOM 478 N N . MET A 1 66 ? 7.027 5.387 -18.984 1 96.5 66 MET A N 1
ATOM 479 C CA . MET A 1 66 ? 6.633 4.398 -17.984 1 96.5 66 MET A CA 1
ATOM 480 C C . MET A 1 66 ? 7.801 3.475 -17.641 1 96.5 66 MET A C 1
ATOM 482 O O . MET A 1 66 ? 8.602 3.135 -18.516 1 96.5 66 MET A O 1
ATOM 486 N N . ASP A 1 67 ? 7.898 3.18 -16.375 1 97.69 67 ASP A N 1
ATOM 487 C CA . ASP A 1 67 ? 8.758 2.055 -16.016 1 97.69 67 ASP A CA 1
ATOM 488 C C . ASP A 1 67 ? 8.203 0.742 -16.562 1 97.69 67 ASP A C 1
ATOM 490 O O . ASP A 1 67 ? 6.992 0.603 -16.75 1 97.69 67 ASP A O 1
ATOM 494 N N . ARG A 1 68 ? 9.047 -0.24 -16.781 1 96.88 68 ARG A N 1
ATOM 495 C CA . ARG A 1 68 ? 8.641 -1.534 -17.312 1 96.88 68 ARG A CA 1
ATOM 496 C C . ARG A 1 68 ? 7.52 -2.143 -16.484 1 96.88 68 ARG A C 1
ATOM 498 O O . ARG A 1 68 ? 6.633 -2.811 -17.016 1 96.88 68 ARG A O 1
ATOM 505 N N . VAL A 1 69 ? 7.504 -1.964 -15.18 1 98.31 69 VAL A N 1
ATOM 506 C CA . VAL A 1 69 ? 6.465 -2.492 -14.305 1 98.31 69 VAL A CA 1
ATOM 507 C C . VAL A 1 69 ? 5.109 -1.919 -14.711 1 98.31 69 VAL A C 1
ATOM 509 O O . VAL A 1 69 ? 4.102 -2.633 -14.719 1 98.31 69 VAL A O 1
ATOM 512 N N . THR A 1 70 ? 5.062 -0.651 -15.031 1 98.06 70 THR A N 1
ATOM 513 C CA . THR A 1 70 ? 3.822 0.008 -15.422 1 98.06 70 THR A CA 1
ATOM 514 C C . THR A 1 70 ? 3.379 -0.461 -16.812 1 98.06 70 THR A C 1
ATOM 516 O O . THR A 1 70 ? 2.184 -0.642 -17.047 1 98.06 70 THR A O 1
ATOM 519 N N . VAL A 1 71 ? 4.359 -0.675 -17.703 1 97.88 71 VAL A N 1
ATOM 520 C CA . VAL A 1 71 ? 4.027 -1.182 -19.031 1 97.88 71 VAL A CA 1
ATOM 521 C C . VAL A 1 71 ? 3.389 -2.562 -18.906 1 97.88 71 VAL A C 1
ATOM 523 O O . VAL A 1 71 ? 2.375 -2.842 -19.547 1 97.88 71 VAL A O 1
ATOM 526 N N . MET A 1 72 ? 3.947 -3.398 -18.094 1 97.56 72 MET A N 1
ATOM 527 C CA . MET A 1 72 ? 3.422 -4.742 -17.875 1 97.56 72 MET A CA 1
ATOM 528 C C . MET A 1 72 ? 2.031 -4.691 -17.25 1 97.56 72 MET A C 1
ATOM 530 O O . MET A 1 72 ? 1.134 -5.43 -17.672 1 97.56 72 MET A O 1
ATOM 534 N N . ALA A 1 73 ? 1.926 -3.85 -16.266 1 98.25 73 ALA A N 1
ATOM 535 C CA . ALA A 1 73 ? 0.628 -3.686 -15.609 1 98.25 73 ALA A CA 1
ATOM 536 C C . ALA A 1 73 ? -0.434 -3.236 -16.609 1 98.25 73 ALA A C 1
ATOM 538 O O . ALA A 1 73 ? -1.56 -3.738 -16.594 1 98.25 73 ALA A O 1
ATOM 539 N N . GLN A 1 74 ? -0.056 -2.307 -17.453 1 97.44 74 GLN A N 1
ATOM 540 C CA . GLN A 1 74 ? -0.997 -1.787 -18.438 1 97.44 74 GLN A CA 1
ATOM 541 C C . GLN A 1 74 ? -1.392 -2.865 -19.453 1 97.44 74 GLN A C 1
ATOM 543 O O . GLN A 1 74 ? -2.553 -2.945 -19.859 1 97.44 74 GLN A O 1
ATOM 548 N N . HIS A 1 75 ? -0.464 -3.652 -19.859 1 97.88 75 HIS A N 1
ATOM 549 C CA . HIS A 1 75 ? -0.743 -4.73 -20.797 1 97.88 75 HIS A CA 1
ATOM 550 C C . HIS A 1 75 ? -1.785 -5.695 -20.25 1 97.88 75 HIS A C 1
ATOM 552 O O . HIS A 1 75 ? -2.783 -5.988 -20.906 1 97.88 75 HIS A O 1
ATOM 558 N N . ALA A 1 76 ? -1.529 -6.211 -19.062 1 98.44 76 ALA A N 1
ATOM 559 C CA . ALA A 1 76 ? -2.451 -7.152 -18.438 1 98.44 76 ALA A CA 1
ATOM 560 C C . ALA A 1 76 ? -3.805 -6.496 -18.172 1 98.44 76 ALA A C 1
ATOM 562 O O . ALA A 1 76 ? -4.848 -7.141 -18.297 1 98.44 76 ALA A O 1
ATOM 563 N N . ALA A 1 77 ? -3.799 -5.223 -17.781 1 98.12 77 ALA A N 1
ATOM 564 C CA . ALA A 1 77 ? -5.039 -4.504 -17.5 1 98.12 77 ALA A CA 1
ATOM 565 C C . ALA A 1 77 ? -5.887 -4.367 -18.766 1 98.12 77 ALA A C 1
ATOM 567 O O . ALA A 1 77 ? -7.117 -4.449 -18.703 1 98.12 77 ALA A O 1
ATOM 568 N N . THR A 1 78 ? -5.25 -4.105 -19.844 1 97.31 78 THR A N 1
ATOM 569 C CA . THR A 1 78 ? -5.953 -3.967 -21.109 1 97.31 78 THR A CA 1
ATOM 570 C C . THR A 1 78 ? -6.754 -5.227 -21.422 1 97.31 78 THR A C 1
ATOM 572 O O . THR A 1 78 ? -7.914 -5.148 -21.828 1 97.31 78 THR A O 1
ATOM 575 N N . GLU A 1 79 ? -6.16 -6.371 -21.219 1 98.19 79 GLU A N 1
ATOM 576 C CA . GLU A 1 79 ? -6.859 -7.633 -21.438 1 98.19 79 GLU A CA 1
ATOM 577 C C . GLU A 1 79 ? -8.086 -7.754 -20.531 1 98.19 79 GLU A C 1
ATOM 579 O O . GLU A 1 79 ? -9.172 -8.086 -21 1 98.19 79 GLU A O 1
ATOM 584 N N . ALA A 1 80 ? -7.926 -7.488 -19.25 1 98.69 80 ALA A N 1
ATOM 585 C CA . ALA A 1 80 ? -9.023 -7.609 -18.297 1 98.69 80 ALA A CA 1
ATOM 586 C C . ALA A 1 80 ? -10.148 -6.633 -18.625 1 98.69 80 ALA A C 1
ATOM 588 O O . ALA A 1 80 ? -11.328 -6.988 -18.547 1 98.69 80 ALA A O 1
ATOM 589 N N . LEU A 1 81 ? -9.789 -5.41 -18.969 1 98.06 81 LEU A N 1
ATOM 590 C CA . LEU A 1 81 ? -10.789 -4.383 -19.266 1 98.06 81 LEU A CA 1
ATOM 591 C C . LEU A 1 81 ? -11.586 -4.738 -20.516 1 98.06 81 LEU A C 1
ATOM 593 O O . LEU A 1 81 ? -12.805 -4.531 -20.547 1 98.06 81 LEU A O 1
ATOM 597 N N . GLN A 1 82 ? -10.891 -5.238 -21.516 1 97.62 82 GLN A N 1
ATOM 598 C CA . GLN A 1 82 ? -11.57 -5.652 -22.734 1 97.62 82 GLN A CA 1
ATOM 599 C C . GLN A 1 82 ? -12.57 -6.773 -22.469 1 97.62 82 GLN A C 1
ATOM 601 O O . GLN A 1 82 ? -13.68 -6.77 -23 1 97.62 82 GLN A O 1
ATOM 606 N N . GLN A 1 83 ? -12.164 -7.723 -21.641 1 98.25 83 GLN A N 1
ATOM 607 C CA . GLN A 1 83 ? -13.031 -8.844 -21.281 1 98.25 83 GLN A CA 1
ATOM 608 C C . GLN A 1 83 ? -14.227 -8.375 -20.469 1 98.25 83 GLN A C 1
ATOM 610 O O . GLN A 1 83 ? -15.352 -8.844 -20.672 1 98.25 83 GLN A O 1
ATOM 615 N N . ALA A 1 84 ? -13.953 -7.508 -19.5 1 98.12 84 ALA A N 1
ATOM 616 C CA . ALA A 1 84 ? -15.016 -7.047 -18.609 1 98.12 84 ALA A CA 1
ATOM 617 C C . ALA A 1 84 ? -16.047 -6.207 -19.359 1 98.12 84 ALA A C 1
ATOM 619 O O . ALA A 1 84 ? -17.234 -6.23 -19.047 1 98.12 84 ALA A O 1
ATOM 620 N N . ALA A 1 85 ? -15.617 -5.359 -20.234 1 98 85 ALA A N 1
ATOM 621 C CA . ALA A 1 85 ? -16.469 -4.559 -21.125 1 98 85 ALA A CA 1
ATOM 622 C C . ALA A 1 85 ? -17.391 -3.654 -20.312 1 98 85 ALA A C 1
ATOM 624 O O . ALA A 1 85 ? -18.594 -3.621 -20.562 1 98 85 ALA A O 1
ATOM 625 N N . LEU A 1 86 ? -16.875 -2.99 -19.328 1 98.44 86 LEU A N 1
ATOM 626 C CA . LEU A 1 86 ? -17.641 -2.02 -18.562 1 98.44 86 LEU A CA 1
ATOM 627 C C . LEU A 1 86 ? -17.984 -0.802 -19.406 1 98.44 86 LEU A C 1
ATOM 629 O O . LEU A 1 86 ? -17.188 -0.354 -20.219 1 98.44 86 LEU A O 1
ATOM 633 N N . ASN A 1 87 ? -19.188 -0.226 -19.25 1 98.19 87 ASN A N 1
ATOM 634 C CA . ASN A 1 87 ? -19.5 1.043 -19.891 1 98.19 87 ASN A CA 1
ATOM 635 C C . ASN A 1 87 ? -18.844 2.217 -19.172 1 98.19 87 ASN A C 1
ATOM 637 O O . ASN A 1 87 ? -18.203 2.035 -18.141 1 98.19 87 ASN A O 1
ATOM 641 N N . THR A 1 88 ? -18.969 3.369 -19.688 1 97.5 88 THR A N 1
ATOM 642 C CA . THR A 1 88 ? -18.266 4.555 -19.203 1 97.5 88 THR A CA 1
ATOM 643 C C . THR A 1 88 ? -18.625 4.84 -17.75 1 97.5 88 THR A C 1
ATOM 645 O O . THR A 1 88 ? -17.734 5.164 -16.953 1 97.5 88 THR A O 1
ATOM 648 N N . GLN A 1 89 ? -19.859 4.762 -17.438 1 97.69 89 GLN A N 1
ATOM 649 C CA . GLN A 1 89 ? -20.297 5.031 -16.078 1 97.69 89 GLN A CA 1
ATOM 650 C C . GLN A 1 89 ? -19.719 4 -15.102 1 97.69 89 GLN A C 1
ATOM 652 O O . GLN A 1 89 ? -19.25 4.352 -14.016 1 97.69 89 GLN A O 1
ATOM 657 N N . GLN A 1 90 ? -19.797 2.736 -15.516 1 98.12 90 GLN A N 1
ATOM 658 C CA . GLN A 1 90 ? -19.266 1.662 -14.695 1 98.12 90 GLN A CA 1
ATOM 659 C C . GLN A 1 90 ? -17.75 1.826 -14.492 1 98.12 90 GLN A C 1
ATOM 661 O O . GLN A 1 90 ? -17.234 1.544 -13.406 1 98.12 90 GLN A O 1
ATOM 666 N N . GLN A 1 91 ? -17.078 2.25 -15.531 1 98.38 91 GLN A N 1
ATOM 667 C CA . GLN A 1 91 ? -15.648 2.492 -15.453 1 98.38 91 GLN A CA 1
ATOM 668 C C . GLN A 1 91 ? -15.328 3.58 -14.43 1 98.38 91 GLN A C 1
ATOM 670 O O . GLN A 1 91 ? -14.414 3.428 -13.617 1 98.38 91 GLN A O 1
ATOM 675 N N . SER A 1 92 ? -16.031 4.711 -14.406 1 98.06 92 SER A N 1
ATOM 676 C CA . SER A 1 92 ? -15.766 5.824 -13.5 1 98.06 92 SER A CA 1
ATOM 677 C C . SER A 1 92 ? -16.031 5.438 -12.055 1 98.06 92 SER A C 1
ATOM 679 O O . SER A 1 92 ? -15.516 6.066 -11.125 1 98.06 92 SER A O 1
ATOM 681 N N . CYS A 1 93 ? -16.828 4.344 -11.812 1 98.31 93 CYS A N 1
ATOM 682 C CA . CYS A 1 93 ? -17.172 3.875 -10.477 1 98.31 93 CYS A CA 1
ATOM 683 C C . CYS A 1 93 ? -16.266 2.725 -10.055 1 98.31 93 CYS A C 1
ATOM 685 O O . CYS A 1 93 ? -16.406 2.186 -8.953 1 98.31 93 CYS A O 1
ATOM 687 N N . CYS A 1 94 ? -15.312 2.365 -10.891 1 98.81 94 CYS A N 1
ATOM 688 C CA . CYS A 1 94 ? -14.453 1.216 -10.648 1 98.81 94 CYS A CA 1
ATOM 689 C C . CYS A 1 94 ? -13.273 1.594 -9.758 1 98.81 94 CYS A C 1
ATOM 691 O O . CYS A 1 94 ? -12.484 2.477 -10.102 1 98.81 94 CYS A O 1
ATOM 693 N N . GLY A 1 95 ? -13.156 0.941 -8.555 1 98.88 95 GLY A N 1
ATOM 694 C CA . GLY A 1 95 ? -11.961 1.117 -7.75 1 98.88 95 GLY A CA 1
ATOM 695 C C . GLY A 1 95 ? -10.742 0.413 -8.328 1 98.88 95 GLY A C 1
ATOM 696 O O . GLY A 1 95 ? -10.883 -0.557 -9.07 1 98.88 95 GLY A O 1
ATOM 697 N N . VAL A 1 96 ? -9.57 0.904 -8.086 1 98.88 96 VAL A N 1
ATOM 698 C CA . VAL A 1 96 ? -8.32 0.31 -8.539 1 98.88 96 VAL A CA 1
ATOM 699 C C . VAL A 1 96 ? -7.465 -0.088 -7.34 1 98.88 96 VAL A C 1
ATOM 701 O O . VAL A 1 96 ? -7.168 0.745 -6.48 1 98.88 96 VAL A O 1
ATOM 704 N N . PHE A 1 97 ? -7.121 -1.359 -7.227 1 98.94 97 PHE A N 1
ATOM 705 C CA . PHE A 1 97 ? -6.305 -1.888 -6.141 1 98.94 97 PHE A CA 1
ATOM 706 C C . PHE A 1 97 ? -5.078 -2.613 -6.688 1 98.94 97 PHE A C 1
ATOM 708 O O . PHE A 1 97 ? -5.203 -3.662 -7.32 1 98.94 97 PHE A O 1
ATOM 715 N N . PHE A 1 98 ? -3.91 -2.059 -6.375 1 98.94 98 PHE A N 1
ATOM 716 C CA . PHE A 1 98 ? -2.697 -2.498 -7.055 1 98.94 98 PHE A CA 1
ATOM 717 C C . PHE A 1 98 ? -1.624 -2.887 -6.047 1 98.94 98 PHE A C 1
ATOM 719 O O . PHE A 1 98 ? -1.397 -2.174 -5.066 1 98.94 98 PHE A O 1
ATOM 726 N N . GLY A 1 99 ? -0.984 -4.094 -6.23 1 98.88 99 GLY A N 1
ATOM 727 C CA . GLY A 1 99 ? 0.141 -4.523 -5.418 1 98.88 99 GLY A CA 1
ATOM 728 C C . GLY A 1 99 ? 1.456 -4.535 -6.172 1 98.88 99 GLY A C 1
ATOM 729 O O . GLY A 1 99 ? 1.5 -4.906 -7.348 1 98.88 99 GLY A O 1
ATOM 730 N N . THR A 1 100 ? 2.547 -4.098 -5.516 1 98.62 100 THR A N 1
ATOM 731 C CA . THR A 1 100 ? 3.9 -4.16 -6.059 1 98.62 100 THR A CA 1
ATOM 732 C C . THR A 1 100 ? 4.93 -4.281 -4.938 1 98.62 100 THR A C 1
ATOM 734 O O . THR A 1 100 ? 4.645 -3.936 -3.789 1 98.62 100 THR A O 1
ATOM 737 N N . GLY A 1 101 ? 6.031 -4.875 -5.285 1 97.19 101 GLY A N 1
ATOM 738 C CA . GLY A 1 101 ? 7.117 -4.98 -4.32 1 97.19 101 GLY A CA 1
ATOM 739 C C . GLY A 1 101 ? 7.918 -3.699 -4.18 1 97.19 101 GLY A C 1
ATOM 740 O O . GLY A 1 101 ? 8.227 -3.275 -3.066 1 97.19 101 GLY A O 1
ATOM 741 N N . ILE A 1 102 ? 8.25 -3.08 -5.324 1 94.81 102 ILE A N 1
ATOM 742 C CA . ILE A 1 102 ? 9.172 -1.957 -5.191 1 94.81 102 ILE A CA 1
ATOM 743 C C . ILE A 1 102 ? 8.867 -0.915 -6.266 1 94.81 102 ILE A C 1
ATOM 745 O O . ILE A 1 102 ? 9.57 0.096 -6.375 1 94.81 102 ILE A O 1
ATOM 749 N N . GLY A 1 103 ? 7.871 -1.019 -7.055 1 95.81 103 GLY A N 1
ATOM 750 C CA . GLY A 1 103 ? 7.438 -0.014 -8.008 1 95.81 103 GLY A CA 1
ATOM 751 C C . GLY A 1 103 ? 8.391 0.145 -9.18 1 95.81 103 GLY A C 1
ATOM 752 O O . GLY A 1 103 ? 8.867 -0.846 -9.742 1 95.81 103 GLY A O 1
ATOM 753 N N . GLY A 1 104 ? 8.602 1.401 -9.703 1 96.94 104 GLY A N 1
ATOM 754 C CA . GLY A 1 104 ? 9.406 1.702 -10.883 1 96.94 104 GLY A CA 1
ATOM 755 C C . GLY A 1 104 ? 10.891 1.732 -10.594 1 96.94 104 GLY A C 1
ATOM 756 O O . GLY A 1 104 ? 11.555 2.742 -10.836 1 96.94 104 GLY A O 1
ATOM 757 N N . VAL A 1 105 ? 11.445 0.617 -10.203 1 97 105 VAL A N 1
ATOM 758 C CA . VAL A 1 105 ? 12.805 0.555 -9.688 1 97 105 VAL A CA 1
ATOM 759 C C . VAL A 1 105 ? 13.805 0.676 -10.836 1 97 105 VAL A C 1
ATOM 761 O O . VAL A 1 105 ? 14.898 1.216 -10.656 1 97 105 VAL A O 1
ATOM 764 N N . SER A 1 106 ? 13.453 0.224 -12.039 1 95.94 106 SER A N 1
ATOM 765 C CA . SER A 1 106 ? 14.367 0.278 -13.172 1 95.94 106 SER A CA 1
ATOM 766 C C . SER A 1 106 ? 14.703 1.719 -13.539 1 95.94 106 SER A C 1
ATOM 768 O O . SER A 1 106 ? 15.875 2.047 -13.781 1 95.94 106 SER A O 1
ATOM 770 N N . ILE A 1 107 ? 13.695 2.537 -13.555 1 96.62 107 ILE A N 1
ATOM 771 C CA . ILE A 1 107 ? 13.898 3.934 -13.922 1 96.62 107 ILE A CA 1
ATOM 772 C C . ILE A 1 107 ? 14.688 4.641 -12.82 1 96.62 107 ILE A C 1
ATOM 774 O O . ILE A 1 107 ? 15.531 5.496 -13.102 1 96.62 107 ILE A O 1
ATOM 778 N N . LEU A 1 108 ? 14.453 4.297 -11.562 1 96.62 108 LEU A N 1
ATOM 779 C CA . LEU A 1 108 ? 15.211 4.887 -10.469 1 96.62 108 LEU A CA 1
ATOM 780 C C . LEU A 1 108 ? 16.688 4.531 -10.586 1 96.62 108 LEU A C 1
ATOM 782 O O . LEU A 1 108 ? 17.562 5.402 -10.445 1 96.62 108 LEU A O 1
ATOM 786 N N . CYS A 1 109 ? 16.969 3.246 -10.812 1 96.75 109 CYS A N 1
ATOM 787 C CA . CYS A 1 109 ? 18.344 2.818 -10.984 1 96.75 109 CYS A CA 1
ATOM 788 C C . CYS A 1 109 ? 19.016 3.553 -12.141 1 96.75 109 CYS A C 1
ATOM 790 O O . CYS A 1 109 ? 20.141 4.043 -12.016 1 96.75 109 CYS A O 1
ATOM 792 N N . GLU A 1 110 ? 18.297 3.67 -13.203 1 95.88 110 GLU A N 1
ATOM 793 C CA . GLU A 1 110 ? 18.812 4.402 -14.359 1 95.88 110 GLU A CA 1
ATOM 794 C C . GLU A 1 110 ? 19.062 5.867 -14.016 1 95.88 110 GLU A C 1
ATOM 796 O O . GLU A 1 110 ? 20 6.477 -14.523 1 95.88 110 GLU A O 1
ATOM 801 N N . GLY A 1 111 ? 18.141 6.391 -13.242 1 96.31 111 GLY A N 1
ATOM 802 C CA . GLY A 1 111 ? 18.312 7.766 -12.789 1 96.31 111 GLY A CA 1
ATOM 803 C C . GLY A 1 111 ? 19.594 7.98 -12.023 1 96.31 111 GLY A C 1
ATOM 804 O O . GLY A 1 111 ? 20.281 8.984 -12.227 1 96.31 111 GLY A O 1
ATOM 805 N N . VAL A 1 112 ? 19.922 7.062 -11.141 1 97.38 112 VAL A N 1
ATOM 806 C CA . VAL A 1 112 ? 21.172 7.137 -10.391 1 97.38 112 VAL A CA 1
ATOM 807 C C . VAL A 1 112 ? 22.359 7.012 -11.344 1 97.38 112 VAL A C 1
ATOM 809 O O . VAL A 1 112 ? 23.328 7.777 -11.242 1 97.38 112 VAL A O 1
ATOM 812 N N . GLU A 1 113 ? 22.297 6.047 -12.242 1 97.31 113 GLU A N 1
ATOM 813 C CA . GLU A 1 113 ? 23.344 5.836 -13.227 1 97.31 113 GLU A CA 1
ATOM 814 C C . GLU A 1 113 ? 23.578 7.09 -14.07 1 97.31 113 GLU A C 1
ATOM 816 O O . GLU A 1 113 ? 24.719 7.492 -14.297 1 97.31 113 GLU A O 1
ATOM 821 N N . ALA A 1 114 ? 22.484 7.652 -14.492 1 96.81 114 ALA A N 1
ATOM 822 C CA . ALA A 1 114 ? 22.578 8.852 -15.32 1 96.81 114 ALA A CA 1
ATOM 823 C C . ALA A 1 114 ? 23.156 10.023 -14.523 1 96.81 114 ALA A C 1
ATOM 825 O O . ALA A 1 114 ? 23.906 10.836 -15.055 1 96.81 114 ALA A O 1
ATOM 826 N N . TYR A 1 115 ? 22.766 10.117 -13.281 1 96.56 115 TYR A N 1
ATOM 827 C CA . TYR A 1 115 ? 23.219 11.195 -12.406 1 96.56 115 TYR A CA 1
ATOM 828 C C . TYR A 1 115 ? 24.75 11.188 -12.289 1 96.56 115 TYR A C 1
ATOM 830 O O . TYR A 1 115 ? 25.375 12.242 -12.242 1 96.56 115 TYR A O 1
ATOM 838 N N . TYR A 1 116 ? 25.328 10.031 -12.336 1 96.75 116 TYR A N 1
ATOM 839 C CA . TYR A 1 116 ? 26.781 9.906 -12.156 1 96.75 116 TYR A CA 1
ATOM 840 C C . TYR A 1 116 ? 27.484 9.68 -13.492 1 96.75 116 TYR A C 1
ATOM 842 O O . TYR A 1 116 ? 28.656 9.312 -13.523 1 96.75 116 TYR A O 1
ATOM 850 N N . GLY A 1 117 ? 26.797 9.75 -14.578 1 96.31 117 GLY A N 1
ATOM 851 C CA . GLY A 1 117 ? 27.375 9.734 -15.906 1 96.31 117 GLY A CA 1
ATOM 852 C C . GLY A 1 117 ? 27.688 8.344 -16.406 1 96.31 117 GLY A C 1
ATOM 853 O O . GLY A 1 117 ? 28.5 8.172 -17.328 1 96.31 117 GLY A O 1
ATOM 854 N N . ILE A 1 118 ? 27.094 7.359 -15.773 1 95.38 118 ILE A N 1
ATOM 855 C CA . ILE A 1 118 ? 27.328 5.977 -16.188 1 95.38 118 ILE A CA 1
ATOM 856 C C . ILE A 1 118 ? 26.578 5.691 -17.484 1 95.38 118 ILE A C 1
ATOM 858 O O . ILE A 1 118 ? 27.062 4.957 -18.344 1 95.38 118 ILE A O 1
ATOM 862 N N . VAL A 1 119 ? 25.344 6.18 -17.594 1 94.31 119 VAL A N 1
ATOM 863 C CA . VAL A 1 119 ? 24.562 6.082 -18.812 1 94.31 119 VAL A CA 1
ATOM 864 C C . VAL A 1 119 ? 24.047 7.465 -19.203 1 94.31 119 VAL A C 1
ATOM 866 O O . VAL A 1 119 ? 24.031 8.391 -18.391 1 94.31 119 VAL A O 1
ATOM 869 N N . PRO A 1 120 ? 23.609 7.59 -20.469 1 94.56 120 PRO A N 1
ATOM 870 C CA . PRO A 1 120 ? 23.031 8.867 -20.875 1 94.56 120 PRO A CA 1
ATOM 871 C C . PRO A 1 120 ? 21.688 9.148 -20.203 1 94.56 120 PRO A C 1
ATOM 873 O O . PRO A 1 120 ? 20.953 8.211 -19.891 1 94.56 120 PRO A O 1
ATOM 876 N N . LYS A 1 121 ? 21.453 10.445 -20.062 1 90.44 121 LYS A N 1
ATOM 877 C CA . LYS A 1 121 ? 20.172 10.859 -19.516 1 90.44 121 LYS A CA 1
ATOM 878 C C . LYS A 1 121 ? 19.031 10.586 -20.5 1 90.44 121 LYS A C 1
ATOM 880 O O . LYS A 1 121 ? 19.141 10.891 -21.688 1 90.44 121 LYS A O 1
ATOM 885 N N . ARG A 1 122 ? 18.031 9.938 -19.953 1 86.44 122 ARG A N 1
ATOM 886 C CA . ARG A 1 122 ? 16.797 9.742 -20.703 1 86.44 122 ARG A CA 1
ATOM 887 C C . ARG A 1 122 ? 15.789 10.852 -20.391 1 86.44 122 ARG A C 1
ATOM 889 O O . ARG A 1 122 ? 15.789 11.414 -19.297 1 86.44 122 ARG A O 1
ATOM 896 N N . PRO A 1 123 ? 14.938 11.203 -21.453 1 89.12 123 PRO A N 1
ATOM 897 C CA . PRO A 1 123 ? 13.875 12.18 -21.203 1 89.12 123 PRO A CA 1
ATOM 898 C C . PRO A 1 123 ? 12.688 11.578 -20.469 1 89.12 123 PRO A C 1
ATOM 900 O O . PRO A 1 123 ? 11.617 11.383 -21.047 1 89.12 123 PRO A O 1
ATOM 903 N N . VAL A 1 124 ? 12.828 11.227 -19.312 1 92.94 124 VAL A N 1
ATOM 904 C CA . VAL A 1 124 ? 11.789 10.648 -18.453 1 92.94 124 VAL A CA 1
ATOM 905 C C . VAL A 1 124 ? 11.727 11.391 -17.125 1 92.94 124 VAL A C 1
ATOM 907 O O . VAL A 1 124 ? 12.766 11.773 -16.578 1 92.94 124 VAL A O 1
ATOM 910 N N . LEU A 1 125 ? 10.508 11.656 -16.719 1 95 125 LEU A N 1
ATOM 911 C CA . LEU A 1 125 ? 10.344 12.203 -15.367 1 95 125 LEU A CA 1
ATOM 912 C C . LEU A 1 125 ? 10.547 11.117 -14.312 1 95 125 LEU A C 1
ATOM 914 O O . LEU A 1 125 ? 9.688 10.25 -14.141 1 95 125 LEU A O 1
ATOM 918 N N . ILE A 1 126 ? 11.57 11.219 -13.555 1 95.44 126 ILE A N 1
ATOM 919 C CA . ILE A 1 126 ? 12.023 10.148 -12.672 1 95.44 126 ILE A CA 1
ATOM 920 C C . ILE A 1 126 ? 10.992 9.914 -11.57 1 95.44 126 ILE A C 1
ATOM 922 O O . ILE A 1 126 ? 10.602 8.773 -11.312 1 95.44 126 ILE A O 1
ATOM 926 N N . VAL A 1 127 ? 10.484 10.984 -11.008 1 95.31 127 VAL A N 1
ATOM 927 C CA . VAL A 1 127 ? 9.641 10.875 -9.82 1 95.31 127 VAL A CA 1
ATOM 928 C C . VAL A 1 127 ? 8.336 10.18 -10.18 1 95.31 127 VAL A C 1
ATOM 930 O O . VAL A 1 127 ? 8.008 9.133 -9.617 1 95.31 127 VAL A O 1
ATOM 933 N N . PRO A 1 128 ? 7.578 10.625 -11.18 1 94.81 128 PRO A N 1
ATOM 934 C CA . PRO A 1 128 ? 6.32 9.953 -11.508 1 94.81 128 PRO A CA 1
ATOM 935 C C . PRO A 1 128 ? 6.531 8.523 -12.008 1 94.81 128 PRO A C 1
ATOM 937 O O . PRO A 1 128 ? 5.688 7.652 -11.773 1 94.81 128 PRO A O 1
ATOM 940 N N . ALA A 1 129 ? 7.648 8.281 -12.633 1 96.25 129 ALA A N 1
ATOM 941 C CA . ALA A 1 129 ? 7.891 6.965 -13.227 1 96.25 129 ALA A CA 1
ATOM 942 C C . ALA A 1 129 ? 8.297 5.953 -12.156 1 96.25 129 ALA A C 1
ATOM 944 O O . ALA A 1 129 ? 8.094 4.75 -12.328 1 96.25 129 ALA A O 1
ATOM 945 N N . THR A 1 130 ? 8.828 6.441 -11.055 1 96.19 130 THR A N 1
ATOM 946 C CA . THR A 1 130 ? 9.383 5.547 -10.047 1 96.19 130 THR A CA 1
ATOM 947 C C . THR A 1 130 ? 8.359 5.258 -8.953 1 96.19 130 THR A C 1
ATOM 949 O O . THR A 1 130 ? 8.461 4.254 -8.25 1 96.19 130 THR A O 1
ATOM 952 N N . MET A 1 131 ? 7.402 6.074 -8.789 1 95.25 131 MET A N 1
ATOM 953 C CA . MET A 1 131 ? 6.438 5.957 -7.703 1 95.25 131 MET A CA 1
ATOM 954 C C . MET A 1 131 ? 5.75 4.594 -7.727 1 95.25 131 MET A C 1
ATOM 956 O O . MET A 1 131 ? 5.309 4.137 -8.781 1 95.25 131 MET A O 1
ATOM 960 N N . PRO A 1 132 ? 5.578 3.939 -6.57 1 97.31 132 PRO A N 1
ATOM 961 C CA . PRO A 1 132 ? 4.91 2.637 -6.531 1 97.31 132 PRO A CA 1
ATOM 962 C C . PRO A 1 132 ? 3.488 2.686 -7.082 1 97.31 132 PRO A C 1
ATOM 964 O O . PRO A 1 132 ? 2.99 1.685 -7.605 1 97.31 132 PRO A O 1
ATOM 967 N N . ASN A 1 133 ? 2.836 3.83 -7.012 1 97.88 133 ASN A N 1
ATOM 968 C CA . ASN A 1 133 ? 1.433 3.914 -7.402 1 97.88 133 ASN A CA 1
ATOM 969 C C . ASN A 1 133 ? 1.28 4.312 -8.867 1 97.88 133 ASN A C 1
ATOM 971 O O . ASN A 1 133 ? 0.171 4.59 -9.328 1 97.88 133 ASN A O 1
ATOM 975 N N . ALA A 1 134 ? 2.383 4.375 -9.648 1 97.69 134 ALA A N 1
ATOM 976 C CA . ALA A 1 134 ? 2.316 4.805 -11.039 1 97.69 134 ALA A CA 1
ATOM 977 C C . ALA A 1 134 ? 1.343 3.941 -11.836 1 97.69 134 ALA A C 1
ATOM 979 O O . ALA A 1 134 ? 0.517 4.457 -12.594 1 97.69 134 ALA A O 1
ATOM 980 N N . SER A 1 135 ? 1.433 2.619 -11.648 1 97.75 135 SER A N 1
ATOM 981 C CA . SER A 1 135 ? 0.589 1.693 -12.398 1 97.75 135 SER A CA 1
ATOM 982 C C . SER A 1 135 ? -0.887 1.914 -12.086 1 97.75 135 SER A C 1
ATOM 984 O O . SER A 1 135 ? -1.72 1.95 -12.992 1 97.75 135 SER A O 1
ATOM 986 N N . ALA A 1 136 ? -1.193 2.006 -10.805 1 98.19 136 ALA A N 1
ATOM 987 C CA . ALA A 1 136 ? -2.57 2.268 -10.398 1 98.19 136 ALA A CA 1
ATOM 988 C C . ALA A 1 136 ? -3.053 3.617 -10.914 1 98.19 136 ALA A C 1
ATOM 990 O O . ALA A 1 136 ? -4.215 3.76 -11.305 1 98.19 136 ALA A O 1
ATOM 991 N N . ALA A 1 137 ? -2.182 4.621 -10.906 1 97.06 137 ALA A N 1
ATOM 992 C CA . ALA A 1 137 ? -2.525 5.965 -11.367 1 97.06 137 ALA A CA 1
ATOM 993 C C . ALA A 1 137 ? -2.889 5.965 -12.844 1 97.06 137 ALA A C 1
ATOM 995 O O . ALA A 1 137 ? -3.875 6.586 -13.25 1 97.06 137 ALA A O 1
ATOM 996 N N . TYR A 1 138 ? -2.08 5.312 -13.648 1 96 138 TYR A N 1
ATOM 997 C CA . TYR A 1 138 ? -2.35 5.242 -15.078 1 96 138 TYR A CA 1
ATOM 998 C C . TYR A 1 138 ? -3.674 4.539 -15.352 1 96 138 TYR A C 1
ATOM 1000 O O . TYR A 1 138 ? -4.438 4.961 -16.234 1 96 138 TYR A O 1
ATOM 1008 N N . LEU A 1 139 ? -3.863 3.504 -14.609 1 97.12 139 LEU A N 1
ATOM 1009 C CA . LEU A 1 139 ? -5.098 2.754 -14.812 1 97.12 139 LEU A CA 1
ATOM 1010 C C . LEU A 1 139 ? -6.309 3.562 -14.367 1 97.12 139 LEU A C 1
ATOM 1012 O O . LEU A 1 139 ? -7.352 3.541 -15.023 1 97.12 139 LEU A O 1
ATOM 1016 N N . ALA A 1 140 ? -6.254 4.211 -13.227 1 97.81 140 ALA A N 1
ATOM 1017 C CA . ALA A 1 140 ? -7.336 5.074 -12.758 1 97.81 140 ALA A CA 1
ATOM 1018 C C . ALA A 1 140 ? -7.645 6.168 -13.781 1 97.81 140 ALA A C 1
ATOM 1020 O O . ALA A 1 140 ? -8.812 6.5 -14.008 1 97.81 140 ALA A O 1
ATOM 1021 N N . GLN A 1 141 ? -6.625 6.711 -14.352 1 96.31 141 GLN A N 1
ATOM 1022 C CA . GLN A 1 141 ? -6.797 7.723 -15.383 1 96.31 141 GLN A CA 1
ATOM 1023 C C . GLN A 1 141 ? -7.527 7.156 -16.594 1 96.31 141 GLN A C 1
ATOM 1025 O O . GLN A 1 141 ? -8.445 7.785 -17.125 1 96.31 141 GLN A O 1
ATOM 1030 N N . GLN A 1 142 ? -7.051 5.988 -17 1 95.06 142 GLN A N 1
ATOM 1031 C CA . GLN A 1 142 ? -7.664 5.328 -18.141 1 95.06 142 GLN A CA 1
ATOM 1032 C C . GLN A 1 142 ? -9.156 5.098 -17.906 1 95.06 142 GLN A C 1
ATOM 1034 O O . GLN A 1 142 ? -9.961 5.277 -18.828 1 95.06 142 GLN A O 1
ATOM 1039 N N . LEU A 1 143 ? -9.492 4.762 -16.688 1 97.81 143 LEU A N 1
ATOM 1040 C CA . LEU A 1 143 ? -10.875 4.453 -16.328 1 97.81 143 LEU A CA 1
ATOM 1041 C C . LEU A 1 143 ? -11.656 5.723 -16.031 1 97.81 143 LEU A C 1
ATOM 1043 O O . LEU A 1 143 ? -12.891 5.699 -15.945 1 97.81 143 LEU A O 1
ATOM 1047 N N . LYS A 1 144 ? -10.938 6.832 -15.891 1 97.62 144 LYS A N 1
ATOM 1048 C CA . LYS A 1 144 ? -11.516 8.055 -15.344 1 97.62 144 LYS A CA 1
ATOM 1049 C C . LYS A 1 144 ? -12.219 7.781 -14.008 1 97.62 144 LYS A C 1
ATOM 1051 O O . LYS A 1 144 ? -13.336 8.25 -13.781 1 97.62 144 LYS A O 1
ATOM 1056 N N . SER A 1 145 ? -11.555 6.996 -13.266 1 98.06 145 SER A N 1
ATOM 1057 C CA . SER A 1 145 ? -12.141 6.547 -12.008 1 98.06 145 SER A CA 1
ATOM 1058 C C . SER A 1 145 ? -12.273 7.699 -11.023 1 98.06 145 SER A C 1
ATOM 1060 O O . SER A 1 145 ? -11.344 8.492 -10.859 1 98.06 145 SER A O 1
ATOM 1062 N N . GLN A 1 146 ? -13.398 7.762 -10.344 1 97.75 146 GLN A N 1
ATOM 1063 C CA . GLN A 1 146 ? -13.602 8.711 -9.25 1 97.75 146 GLN A CA 1
ATOM 1064 C C . GLN A 1 146 ? -13.539 8.023 -7.895 1 97.75 146 GLN A C 1
ATOM 1066 O O . GLN A 1 146 ? -13.836 8.633 -6.867 1 97.75 146 GLN A O 1
ATOM 1071 N N . GLN A 1 147 ? -13.266 6.777 -7.992 1 98 147 GLN A N 1
ATOM 1072 C CA . GLN A 1 147 ? -13.148 5.996 -6.762 1 98 147 GLN A CA 1
ATOM 1073 C C . GLN A 1 147 ? -11.703 5.934 -6.281 1 98 147 GLN A C 1
ATOM 1075 O O . GLN A 1 147 ? -10.828 6.594 -6.844 1 98 147 GLN A O 1
ATOM 1080 N N . GLU A 1 148 ? -11.43 5.16 -5.273 1 97.88 148 GLU A N 1
ATOM 1081 C CA . GLU A 1 148 ? -10.094 5.039 -4.703 1 97.88 148 GLU A CA 1
ATOM 1082 C C . GLU A 1 148 ? -9.164 4.25 -5.629 1 97.88 148 GLU A C 1
ATOM 1084 O O . GLU A 1 148 ? -9.609 3.334 -6.324 1 97.88 148 GLU A O 1
ATOM 1089 N N . ALA A 1 149 ? -7.934 4.652 -5.758 1 98.38 149 ALA A N 1
ATOM 1090 C CA . ALA A 1 149 ? -6.824 3.918 -6.367 1 98.38 149 ALA A CA 1
ATOM 1091 C C . ALA A 1 149 ? -5.723 3.646 -5.348 1 98.38 149 ALA A C 1
ATOM 1093 O O . ALA A 1 149 ? -4.852 4.492 -5.125 1 98.38 149 ALA A O 1
ATOM 1094 N N . GLN A 1 150 ? -5.746 2.459 -4.812 1 98.69 150 GLN A N 1
ATOM 1095 C CA . GLN A 1 150 ? -4.84 2.102 -3.727 1 98.69 150 GLN A CA 1
ATOM 1096 C C . GLN A 1 150 ? -3.672 1.263 -4.234 1 98.69 150 GLN A C 1
ATOM 1098 O O . GLN A 1 150 ? -3.812 0.524 -5.211 1 98.69 150 GLN A O 1
ATOM 1103 N N . THR A 1 151 ? -2.553 1.478 -3.641 1 98.81 151 THR A N 1
ATOM 1104 C CA . THR A 1 151 ? -1.359 0.69 -3.93 1 98.81 151 THR A CA 1
ATOM 1105 C C . THR A 1 151 ? -0.794 0.077 -2.65 1 98.81 151 THR A C 1
ATOM 1107 O O . THR A 1 151 ? -0.563 0.782 -1.667 1 98.81 151 THR A O 1
ATOM 1110 N N . TYR A 1 152 ? -0.57 -1.198 -2.701 1 98.69 152 TYR A N 1
ATOM 1111 C CA . TYR A 1 152 ? -0.062 -1.97 -1.572 1 98.69 152 TYR A CA 1
ATOM 1112 C C . TYR A 1 152 ? 1.371 -2.422 -1.822 1 98.69 152 TYR A C 1
ATOM 1114 O O . TYR A 1 152 ? 1.702 -2.881 -2.918 1 98.69 152 TYR A O 1
ATOM 1122 N N . GLY A 1 153 ? 2.258 -2.195 -0.823 1 98.12 153 GLY A N 1
ATOM 1123 C CA . GLY A 1 153 ? 3.623 -2.695 -0.85 1 98.12 153 GLY A CA 1
ATOM 1124 C C . GLY A 1 153 ? 3.939 -3.627 0.304 1 98.12 153 GLY A C 1
ATOM 1125 O O . GLY A 1 153 ? 4.645 -3.246 1.241 1 98.12 153 GLY A O 1
ATOM 1126 N N . THR A 1 154 ? 3.494 -4.906 0.196 1 97.69 154 THR A N 1
ATOM 1127 C CA . THR A 1 154 ? 3.752 -5.895 1.236 1 97.69 154 THR A CA 1
ATOM 1128 C C . THR A 1 154 ? 4.609 -7.039 0.697 1 97.69 154 THR A C 1
ATOM 1130 O O . THR A 1 154 ? 4.371 -8.203 1.021 1 97.69 154 THR A O 1
ATOM 1133 N N . ALA A 1 155 ? 5.492 -6.77 -0.164 1 97 155 ALA A N 1
ATOM 1134 C CA . ALA A 1 155 ? 6.422 -7.73 -0.753 1 97 155 ALA A CA 1
ATOM 1135 C C . ALA A 1 155 ? 5.676 -8.797 -1.553 1 97 155 ALA A C 1
ATOM 1137 O O . ALA A 1 155 ? 4.855 -8.477 -2.414 1 97 155 ALA A O 1
ATOM 1138 N N . CYS A 1 156 ? 5.969 -10.086 -1.288 1 98 156 CYS A N 1
ATOM 1139 C CA . CYS A 1 156 ? 5.469 -11.172 -2.123 1 98 156 CYS A CA 1
ATOM 1140 C C . CYS A 1 156 ? 3.965 -11.344 -1.954 1 98 156 CYS A C 1
ATOM 1142 O O . CYS A 1 156 ? 3.312 -11.984 -2.781 1 98 156 CYS A O 1
ATOM 1144 N N . SER A 1 157 ? 3.365 -10.758 -0.937 1 98.5 157 SER A N 1
ATOM 1145 C CA . SER A 1 157 ? 1.931 -10.898 -0.709 1 98.5 157 SER A CA 1
ATOM 1146 C C . SER A 1 157 ? 1.16 -9.719 -1.299 1 98.5 157 SER A C 1
ATOM 1148 O O . SER A 1 157 ? -0.072 -9.695 -1.257 1 98.5 157 SER A O 1
ATOM 1150 N N . ALA A 1 158 ? 1.831 -8.766 -1.894 1 98.81 158 ALA A N 1
ATOM 1151 C CA . ALA A 1 158 ? 1.244 -7.48 -2.26 1 98.81 158 ALA A CA 1
ATOM 1152 C C . ALA A 1 158 ? 0.07 -7.664 -3.217 1 98.81 158 ALA A C 1
ATOM 1154 O O . ALA A 1 158 ? -0.991 -7.066 -3.029 1 98.81 158 ALA A O 1
ATOM 1155 N N . GLY A 1 159 ? 0.271 -8.43 -4.266 1 98.94 159 GLY A N 1
ATOM 1156 C CA . GLY A 1 159 ? -0.806 -8.656 -5.215 1 98.94 159 GLY A CA 1
ATOM 1157 C C . GLY A 1 159 ? -2.02 -9.32 -4.594 1 98.94 159 GLY A C 1
ATOM 1158 O O . GLY A 1 159 ? -3.156 -8.961 -4.895 1 98.94 159 GLY A O 1
ATOM 1159 N N . ALA A 1 160 ? -1.811 -10.328 -3.727 1 98.94 160 ALA A N 1
ATOM 1160 C CA . ALA A 1 160 ? -2.906 -11.008 -3.043 1 98.94 160 ALA A CA 1
ATOM 1161 C C . ALA A 1 160 ? -3.629 -10.062 -2.088 1 98.94 160 ALA A C 1
ATOM 1163 O O . ALA A 1 160 ? -4.855 -10.102 -1.977 1 98.94 160 ALA A O 1
ATOM 1164 N N . VAL A 1 161 ? -2.861 -9.258 -1.422 1 98.94 161 VAL A N 1
ATOM 1165 C CA . VAL A 1 161 ? -3.439 -8.273 -0.512 1 98.94 161 VAL A CA 1
ATOM 1166 C C . VAL A 1 161 ? -4.32 -7.301 -1.294 1 98.94 161 VAL A C 1
ATOM 1168 O O . VAL A 1 161 ? -5.434 -6.984 -0.87 1 98.94 161 VAL A O 1
ATOM 1171 N N . ALA A 1 162 ? -3.797 -6.836 -2.439 1 98.94 162 ALA A N 1
ATOM 1172 C CA . ALA A 1 162 ? -4.582 -5.918 -3.264 1 98.94 162 ALA A CA 1
ATOM 1173 C C . ALA A 1 162 ? -5.926 -6.531 -3.639 1 98.94 162 ALA A C 1
ATOM 1175 O O . ALA A 1 162 ? -6.965 -5.875 -3.535 1 98.94 162 ALA A O 1
ATOM 1176 N N . ILE A 1 163 ? -5.957 -7.762 -4.02 1 99 163 ILE A N 1
ATOM 1177 C CA . ILE A 1 163 ? -7.172 -8.461 -4.422 1 99 163 ILE A CA 1
ATOM 1178 C C . ILE A 1 163 ? -8.07 -8.664 -3.209 1 99 163 ILE A C 1
ATOM 1180 O O . ILE A 1 163 ? -9.281 -8.438 -3.281 1 99 163 ILE A O 1
ATOM 1184 N N . GLY A 1 164 ? -7.496 -9.109 -2.111 1 98.94 164 GLY A N 1
ATOM 1185 C CA . GLY A 1 164 ? -8.266 -9.312 -0.895 1 98.94 164 GLY A CA 1
ATOM 1186 C C . GLY A 1 164 ? -8.914 -8.039 -0.38 1 98.94 164 GLY A C 1
ATOM 1187 O O . GLY A 1 164 ? -10.062 -8.062 0.075 1 98.94 164 GLY A O 1
ATOM 1188 N N . GLU A 1 165 ? -8.188 -6.949 -0.425 1 98.81 165 GLU A N 1
ATOM 1189 C CA . GLU A 1 165 ? -8.727 -5.672 0.032 1 98.81 165 GLU A CA 1
ATOM 1190 C C . GLU A 1 165 ? -9.852 -5.184 -0.881 1 98.81 165 GLU A C 1
ATOM 1192 O O . GLU A 1 165 ? -10.844 -4.621 -0.412 1 98.81 165 GLU A O 1
ATOM 1197 N N . ALA A 1 166 ? -9.664 -5.359 -2.197 1 98.94 166 ALA A N 1
ATOM 1198 C CA . ALA A 1 166 ? -10.75 -5.047 -3.125 1 98.94 166 ALA A CA 1
ATOM 1199 C C . ALA A 1 166 ? -11.984 -5.898 -2.834 1 98.94 166 ALA A C 1
ATOM 1201 O O . ALA A 1 166 ? -13.109 -5.402 -2.879 1 98.94 166 ALA A O 1
ATOM 1202 N N . PHE A 1 167 ? -11.789 -7.16 -2.514 1 98.88 167 PHE A N 1
ATOM 1203 C CA . PHE A 1 167 ? -12.852 -8.078 -2.131 1 98.88 167 PHE A CA 1
ATOM 1204 C C . PHE A 1 167 ? -13.625 -7.547 -0.928 1 98.88 167 PHE A C 1
ATOM 1206 O O . PHE A 1 167 ? -14.852 -7.449 -0.965 1 98.88 167 PHE A O 1
ATOM 1213 N N . ARG A 1 168 ? -12.891 -7.156 0.14 1 98.12 168 ARG A N 1
ATOM 1214 C CA . ARG A 1 168 ? -13.531 -6.629 1.342 1 98.12 168 ARG A CA 1
ATOM 1215 C C . ARG A 1 168 ? -14.305 -5.352 1.036 1 98.12 168 ARG A C 1
ATOM 1217 O O . ARG A 1 168 ? -15.375 -5.117 1.599 1 98.12 168 ARG A O 1
ATOM 1224 N N . ARG A 1 169 ? -13.727 -4.496 0.104 1 98.12 169 ARG A N 1
ATOM 1225 C CA . ARG A 1 169 ? -14.383 -3.242 -0.261 1 98.12 169 ARG A CA 1
ATOM 1226 C C . ARG A 1 169 ? -15.766 -3.498 -0.857 1 98.12 169 ARG A C 1
ATOM 1228 O O . ARG A 1 169 ? -16.719 -2.787 -0.543 1 98.12 169 ARG A O 1
ATOM 1235 N N . ILE A 1 170 ? -15.82 -4.441 -1.703 1 98.5 170 ILE A N 1
ATOM 1236 C CA . ILE A 1 170 ? -17.078 -4.77 -2.375 1 98.5 170 ILE A CA 1
ATOM 1237 C C . ILE A 1 170 ? -18 -5.512 -1.411 1 98.5 170 ILE A C 1
ATOM 1239 O O . ILE A 1 170 ? -19.188 -5.188 -1.299 1 98.5 170 ILE A O 1
ATOM 1243 N N . ARG A 1 171 ? -17.469 -6.504 -0.7 1 97.31 171 ARG A N 1
ATOM 1244 C CA . ARG A 1 171 ? -18.234 -7.324 0.224 1 97.31 171 ARG A CA 1
ATOM 1245 C C . ARG A 1 171 ? -18.922 -6.465 1.28 1 97.31 171 ARG A C 1
ATOM 1247 O O . ARG A 1 171 ? -20.062 -6.742 1.668 1 97.31 171 ARG A O 1
ATOM 1254 N N . ASP A 1 172 ? -18.203 -5.445 1.729 1 94.69 172 ASP A N 1
ATOM 1255 C CA . ASP A 1 172 ? -18.703 -4.617 2.822 1 94.69 172 ASP A CA 1
ATOM 1256 C C . ASP A 1 172 ? -19.547 -3.463 2.295 1 94.69 172 ASP A C 1
ATOM 1258 O O . ASP A 1 172 ? -20.062 -2.66 3.074 1 94.69 172 ASP A O 1
ATOM 1262 N N . GLY A 1 173 ? -19.688 -3.268 0.987 1 95.5 173 GLY A N 1
ATOM 1263 C CA . GLY A 1 173 ? -20.672 -2.352 0.414 1 95.5 173 GLY A CA 1
ATOM 1264 C C . GLY A 1 173 ? -20.078 -1.007 0.04 1 95.5 173 GLY A C 1
ATOM 1265 O O . GLY A 1 173 ? -20.797 -0.076 -0.311 1 95.5 173 GLY A O 1
ATOM 1266 N N . TYR A 1 174 ? -18.75 -0.879 0.057 1 96.38 174 TYR A N 1
ATOM 1267 C CA . TYR A 1 174 ? -18.109 0.394 -0.266 1 96.38 174 TYR A CA 1
ATOM 1268 C C . TYR A 1 174 ? -18.031 0.591 -1.774 1 96.38 174 TYR A C 1
ATOM 1270 O O . TYR A 1 174 ? -18.016 1.726 -2.26 1 96.38 174 TYR A O 1
ATOM 1278 N N . LEU A 1 175 ? -17.906 -0.47 -2.533 1 98.12 175 LEU A N 1
ATOM 1279 C CA . LEU A 1 175 ? -17.828 -0.462 -3.99 1 98.12 175 LEU A CA 1
ATOM 1280 C C . LEU A 1 175 ? -18.703 -1.558 -4.59 1 98.12 175 LEU A C 1
ATOM 1282 O O . LEU A 1 175 ? -18.984 -2.562 -3.934 1 98.12 175 LEU A O 1
ATOM 1286 N N . ASP A 1 176 ? -19.094 -1.373 -5.844 1 98.56 176 ASP A N 1
ATOM 1287 C CA . ASP A 1 176 ? -19.766 -2.418 -6.602 1 98.56 176 ASP A CA 1
ATOM 1288 C C . ASP A 1 176 ? -18.797 -3.145 -7.531 1 98.56 176 ASP A C 1
ATOM 1290 O O . ASP A 1 176 ? -19.047 -4.293 -7.91 1 98.56 176 ASP A O 1
ATOM 1294 N N . VAL A 1 177 ? -17.766 -2.43 -7.941 1 98.88 177 VAL A N 1
ATOM 1295 C CA . VAL A 1 177 ? -16.844 -2.953 -8.938 1 98.88 177 VAL A CA 1
ATOM 1296 C C . VAL A 1 177 ? -15.43 -2.432 -8.656 1 98.88 177 VAL A C 1
ATOM 1298 O O . VAL A 1 177 ? -15.258 -1.276 -8.258 1 98.88 177 VAL A O 1
ATOM 1301 N N . ALA A 1 178 ? -14.438 -3.309 -8.805 1 98.94 178 ALA A N 1
ATOM 1302 C CA . ALA A 1 178 ? -13.023 -2.969 -8.633 1 98.94 178 ALA A CA 1
ATOM 1303 C C . ALA A 1 178 ? -12.141 -3.838 -9.523 1 98.94 178 ALA A C 1
ATOM 1305 O O . ALA A 1 178 ? -12.43 -5.02 -9.734 1 98.94 178 ALA A O 1
ATOM 1306 N N . ILE A 1 179 ? -11.148 -3.244 -10.078 1 98.94 179 ILE A N 1
ATOM 1307 C CA . ILE A 1 179 ? -10.07 -4.012 -10.703 1 98.94 179 ILE A CA 1
ATOM 1308 C C . ILE A 1 179 ? -8.883 -4.113 -9.742 1 98.94 179 ILE A C 1
ATOM 1310 O O . ILE A 1 179 ? -8.492 -3.121 -9.133 1 98.94 179 ILE A O 1
ATOM 1314 N N . ALA A 1 180 ? -8.406 -5.336 -9.492 1 98.94 180 ALA A N 1
ATOM 1315 C CA . ALA A 1 180 ? -7.387 -5.57 -8.477 1 98.94 180 ALA A CA 1
ATOM 1316 C C . ALA A 1 180 ? -6.332 -6.551 -8.977 1 98.94 180 ALA A C 1
ATOM 1318 O O . ALA A 1 180 ? -6.641 -7.477 -9.727 1 98.94 180 ALA A O 1
ATOM 1319 N N . GLY A 1 181 ? -5.094 -6.328 -8.594 1 98.88 181 GLY A N 1
ATOM 1320 C CA . GLY A 1 181 ? -4.012 -7.199 -9.023 1 98.88 181 GLY A CA 1
ATOM 1321 C C . GLY A 1 181 ? -2.643 -6.711 -8.594 1 98.88 181 GLY A C 1
ATOM 1322 O O . GLY A 1 181 ? -2.486 -6.164 -7.5 1 98.88 181 GLY A O 1
ATOM 1323 N N . GLY A 1 182 ? -1.595 -7.102 -9.375 1 98.88 182 GLY A N 1
ATOM 1324 C CA . GLY A 1 182 ? -0.217 -6.738 -9.086 1 98.88 182 GLY A CA 1
ATOM 1325 C C . GLY A 1 182 ? 0.702 -6.871 -10.281 1 98.88 182 GLY A C 1
ATOM 1326 O O . GLY A 1 182 ? 0.348 -7.516 -11.273 1 98.88 182 GLY A O 1
ATOM 1327 N N . ALA A 1 183 ? 1.811 -6.195 -10.195 1 98.88 183 ALA A N 1
ATOM 1328 C CA . ALA A 1 183 ? 2.867 -6.258 -11.195 1 98.88 183 ALA A CA 1
ATOM 1329 C C . ALA A 1 183 ? 4.242 -6.086 -10.562 1 98.88 183 ALA A C 1
ATOM 1331 O O . ALA A 1 183 ? 4.371 -5.48 -9.492 1 98.88 183 ALA A O 1
ATOM 1332 N N . GLU A 1 184 ? 5.188 -6.641 -11.195 1 98.69 184 GLU A N 1
ATOM 1333 C CA . GLU A 1 184 ? 6.578 -6.477 -10.781 1 98.69 184 GLU A CA 1
ATOM 1334 C C . GLU A 1 184 ? 7.527 -6.578 -11.969 1 98.69 184 GLU A C 1
ATOM 1336 O O . GLU A 1 184 ? 7.312 -7.391 -12.875 1 98.69 184 GLU A O 1
ATOM 1341 N N . ALA A 1 185 ? 8.469 -5.711 -12.047 1 97.88 185 ALA A N 1
ATOM 1342 C CA . ALA A 1 185 ? 9.555 -5.742 -13.016 1 97.88 185 ALA A CA 1
ATOM 1343 C C . ALA A 1 185 ? 10.867 -5.273 -12.391 1 97.88 185 ALA A C 1
ATOM 1345 O O . ALA A 1 185 ? 11.367 -4.191 -12.711 1 97.88 185 ALA A O 1
ATOM 1346 N N . MET A 1 186 ? 11.484 -6.105 -11.578 1 95.62 186 MET A N 1
ATOM 1347 C CA . MET A 1 186 ? 12.641 -5.645 -10.812 1 95.62 186 MET A CA 1
ATOM 1348 C C . MET A 1 186 ? 13.914 -6.324 -11.297 1 95.62 186 MET A C 1
ATOM 1350 O O . MET A 1 186 ? 14.914 -6.367 -10.57 1 95.62 186 MET A O 1
ATOM 1354 N N . LEU A 1 187 ? 13.859 -6.969 -12.5 1 96.75 187 LEU A N 1
ATOM 1355 C CA . LEU A 1 187 ? 15.031 -7.68 -13.008 1 96.75 187 LEU A CA 1
ATOM 1356 C C . LEU A 1 187 ? 16.062 -6.703 -13.547 1 96.75 187 LEU A C 1
ATOM 1358 O O . LEU A 1 187 ? 16.281 -6.613 -14.766 1 96.75 187 LEU A O 1
ATOM 1362 N N . THR A 1 188 ? 16.734 -5.961 -12.688 1 94.94 188 THR A N 1
ATOM 1363 C CA . THR A 1 188 ? 17.875 -5.086 -12.984 1 94.94 188 THR A CA 1
ATOM 1364 C C . THR A 1 188 ? 19.141 -5.605 -12.336 1 94.94 188 THR A C 1
ATOM 1366 O O . THR A 1 188 ? 19.094 -6.305 -11.32 1 94.94 188 THR A O 1
ATOM 1369 N N . PRO A 1 189 ? 20.281 -5.254 -12.898 1 94.75 189 PRO A N 1
ATOM 1370 C CA . PRO A 1 189 ? 21.531 -5.742 -12.328 1 94.75 189 PRO A CA 1
ATOM 1371 C C . PRO A 1 189 ? 21.672 -5.41 -10.844 1 94.75 189 PRO A C 1
ATOM 1373 O O . PRO A 1 189 ? 22.109 -6.25 -10.055 1 94.75 189 PRO A O 1
ATOM 1376 N N . VAL A 1 190 ? 21.281 -4.281 -10.461 1 94.38 190 VAL A N 1
ATOM 1377 C CA . VAL A 1 190 ? 21.484 -3.834 -9.086 1 94.38 190 VAL A CA 1
ATOM 1378 C C . VAL A 1 190 ? 20.547 -4.605 -8.156 1 94.38 190 VAL A C 1
ATOM 1380 O O . VAL A 1 190 ? 20.984 -5.098 -7.105 1 94.38 190 VAL A O 1
ATOM 1383 N N . VAL A 1 191 ? 19.297 -4.664 -8.562 1 95.19 191 VAL A N 1
ATOM 1384 C CA . VAL A 1 191 ? 18.328 -5.387 -7.727 1 95.19 191 VAL A CA 1
ATOM 1385 C C . VAL A 1 191 ? 18.719 -6.863 -7.66 1 95.19 191 VAL A C 1
ATOM 1387 O O . VAL A 1 191 ? 18.625 -7.484 -6.598 1 95.19 191 VAL A O 1
ATOM 1390 N N . PHE A 1 192 ? 19.141 -7.367 -8.766 1 96.38 192 PHE A N 1
ATOM 1391 C CA . PHE A 1 192 ? 19.562 -8.758 -8.82 1 96.38 192 PHE A CA 1
ATOM 1392 C C . PHE A 1 192 ? 20.766 -8.984 -7.895 1 96.38 192 PHE A C 1
ATOM 1394 O O . PHE A 1 192 ? 20.812 -9.984 -7.172 1 96.38 192 PHE A O 1
ATOM 1401 N N . SER A 1 193 ? 21.719 -8.07 -7.895 1 95.69 193 SER A N 1
ATOM 1402 C CA . SER A 1 193 ? 22.859 -8.141 -6.984 1 95.69 193 SER A CA 1
ATOM 1403 C C . SER A 1 193 ? 22.406 -8.102 -5.527 1 95.69 193 SER A C 1
ATOM 1405 O O . SER A 1 193 ? 22.969 -8.789 -4.676 1 95.69 193 SER A O 1
ATOM 1407 N N . GLY A 1 194 ? 21.406 -7.273 -5.27 1 95.81 194 GLY A N 1
ATOM 1408 C CA . GLY A 1 194 ? 20.828 -7.238 -3.936 1 95.81 194 GLY A CA 1
ATOM 1409 C C . GLY A 1 194 ? 20.25 -8.57 -3.5 1 95.81 194 GLY A C 1
ATOM 1410 O O . GLY A 1 194 ? 20.406 -8.977 -2.348 1 95.81 194 GLY A O 1
ATOM 1411 N N . TRP A 1 195 ? 19.641 -9.258 -4.387 1 96.38 195 TRP A N 1
ATOM 1412 C CA . TRP A 1 195 ? 19.047 -10.555 -4.082 1 96.38 195 TRP A CA 1
ATOM 1413 C C . TRP A 1 195 ? 20.141 -11.609 -3.867 1 96.38 195 TRP A C 1
ATOM 1415 O O . TRP A 1 195 ? 19.969 -12.523 -3.059 1 96.38 195 TRP A O 1
ATOM 1425 N N . LYS A 1 196 ? 21.172 -11.516 -4.543 1 94.62 196 LYS A N 1
ATOM 1426 C CA . LYS A 1 196 ? 22.281 -12.453 -4.348 1 94.62 196 LYS A CA 1
ATOM 1427 C C . LYS A 1 196 ? 22.828 -12.359 -2.926 1 94.62 196 LYS A C 1
ATOM 1429 O O . LYS A 1 196 ? 23.266 -13.367 -2.357 1 94.62 196 LYS A O 1
ATOM 1434 N N . GLN A 1 197 ? 22.719 -11.148 -2.334 1 94.69 197 GLN A N 1
ATOM 1435 C CA . GLN A 1 197 ? 23.203 -10.945 -0.973 1 94.69 197 GLN A CA 1
ATOM 1436 C C . GLN A 1 197 ? 22.453 -11.82 0.019 1 94.69 197 GLN A C 1
ATOM 1438 O O . GLN A 1 197 ? 22.953 -12.125 1.103 1 94.69 197 GLN A O 1
ATOM 1443 N N . LEU A 1 198 ? 21.266 -12.242 -0.377 1 93.81 198 LEU A N 1
ATOM 1444 C CA . LEU A 1 198 ? 20.391 -12.969 0.546 1 93.81 198 LEU A CA 1
ATOM 1445 C C . LEU A 1 198 ? 20.672 -14.469 0.492 1 93.81 198 LEU A C 1
ATOM 1447 O O . LEU A 1 198 ? 20.234 -15.219 1.363 1 93.81 198 LEU A O 1
ATOM 1451 N N . HIS A 1 199 ? 21.328 -14.992 -0.478 1 92.81 199 HIS A N 1
ATOM 1452 C CA . HIS A 1 199 ? 21.734 -16.375 -0.643 1 92.81 199 HIS A CA 1
ATOM 1453 C C . HIS A 1 199 ? 20.516 -17.297 -0.701 1 92.81 199 HIS A C 1
ATOM 1455 O O . HIS A 1 199 ? 20.531 -18.391 -0.115 1 92.81 199 HIS A O 1
ATOM 1461 N N . VAL A 1 200 ? 19.469 -16.766 -1.411 1 93.06 200 VAL A N 1
ATOM 1462 C CA . VAL A 1 200 ? 18.25 -17.562 -1.492 1 93.06 200 VAL A CA 1
ATOM 1463 C C . VAL A 1 200 ? 17.953 -17.906 -2.949 1 93.06 200 VAL A C 1
ATOM 1465 O O . VAL A 1 200 ? 17.047 -18.688 -3.236 1 93.06 200 VAL A O 1
ATOM 1468 N N . LEU A 1 201 ? 18.766 -17.359 -3.879 1 94.88 201 LEU A N 1
ATOM 1469 C CA . LEU A 1 201 ? 18.516 -17.609 -5.293 1 94.88 201 LEU A CA 1
ATOM 1470 C C . LEU A 1 201 ? 18.938 -19.016 -5.691 1 94.88 201 LEU A C 1
ATOM 1472 O O . LEU A 1 201 ? 19.953 -19.516 -5.207 1 94.88 201 LEU A O 1
ATOM 1476 N N . ALA A 1 202 ? 18.094 -19.516 -6.562 1 93 202 ALA A N 1
ATOM 1477 C CA . ALA A 1 202 ? 18.359 -20.875 -7.047 1 93 202 ALA A CA 1
ATOM 1478 C C . ALA A 1 202 ? 19.688 -20.922 -7.816 1 93 202 ALA A C 1
ATOM 1480 O O . ALA A 1 202 ? 20 -20 -8.562 1 93 202 ALA A O 1
ATOM 1481 N N . THR A 1 203 ? 20.484 -21.969 -7.539 1 84.56 203 THR A N 1
ATOM 1482 C CA . THR A 1 203 ? 21.734 -22.188 -8.25 1 84.56 203 THR A CA 1
ATOM 1483 C C . THR A 1 203 ? 21.484 -22.875 -9.594 1 84.56 203 THR A C 1
ATOM 1485 O O . THR A 1 203 ? 20.672 -23.797 -9.672 1 84.56 203 THR A O 1
ATOM 1488 N N . PRO A 1 204 ? 22.078 -22.203 -10.586 1 73.56 204 PRO A N 1
ATOM 1489 C CA . PRO A 1 204 ? 21.875 -22.828 -11.898 1 73.56 204 PRO A CA 1
ATOM 1490 C C . PRO A 1 204 ? 22.391 -24.25 -11.953 1 73.56 204 PRO A C 1
ATOM 1492 O O . PRO A 1 204 ? 23.453 -24.562 -11.391 1 73.56 204 PRO A O 1
ATOM 1495 N N . ALA A 1 205 ? 21.672 -25.234 -11.688 1 61.56 205 ALA A N 1
ATOM 1496 C CA . ALA A 1 205 ? 22.172 -26.578 -11.93 1 61.56 205 ALA A CA 1
ATOM 1497 C C . ALA A 1 205 ? 22.125 -26.922 -13.414 1 61.56 205 ALA A C 1
ATOM 1499 O O . ALA A 1 205 ? 21.375 -26.312 -14.18 1 61.56 205 ALA A O 1
ATOM 1500 N N . GLU A 1 206 ? 23.188 -27.812 -13.711 1 51.75 206 GLU A N 1
ATOM 1501 C CA . GLU A 1 206 ? 23.156 -28.406 -15.039 1 51.75 206 GLU A CA 1
ATOM 1502 C C . GLU A 1 206 ? 21.828 -29.109 -15.305 1 51.75 206 GLU A C 1
ATOM 1504 O O . GLU A 1 206 ? 21.312 -29.812 -14.438 1 51.75 206 GLU A O 1
ATOM 1509 N N . GLY A 1 207 ? 20.891 -28.578 -16.141 1 55.47 207 GLY A N 1
ATOM 1510 C CA . GLY A 1 207 ? 19.656 -29.188 -16.625 1 55.47 207 GLY A CA 1
ATOM 1511 C C . GLY A 1 207 ? 18.438 -28.297 -16.438 1 55.47 207 GLY A C 1
ATOM 1512 O O . GLY A 1 207 ? 18.578 -27.109 -16.094 1 55.47 207 GLY A O 1
ATOM 1513 N N . GLN A 1 208 ? 17.266 -28.891 -16.625 1 62.62 208 GLN A N 1
ATOM 1514 C CA . GLN A 1 208 ? 15.945 -28.266 -16.625 1 62.62 208 GLN A CA 1
ATOM 1515 C C . GLN A 1 208 ? 15.398 -28.109 -15.219 1 62.62 208 GLN A C 1
ATOM 1517 O O . GLN A 1 208 ? 15.727 -28.891 -14.32 1 62.62 208 GLN A O 1
ATOM 1522 N N . GLY A 1 209 ? 15.016 -26.859 -14.797 1 82.19 209 GLY A N 1
ATOM 1523 C CA . GLY A 1 209 ? 14.227 -26.609 -13.602 1 82.19 209 GLY A CA 1
ATOM 1524 C C . GLY A 1 209 ? 15.008 -25.922 -12.5 1 82.19 209 GLY A C 1
ATOM 1525 O O . GLY A 1 209 ? 15.492 -26.578 -11.57 1 82.19 209 GLY A O 1
ATOM 1526 N N . VAL A 1 210 ? 15.211 -24.766 -12.547 1 88.75 210 VAL A N 1
ATOM 1527 C CA . VAL A 1 210 ? 15.984 -23.953 -11.617 1 88.75 210 VAL A CA 1
ATOM 1528 C C . VAL A 1 210 ? 15.219 -23.781 -10.305 1 88.75 210 VAL A C 1
ATOM 1530 O O . VAL A 1 210 ? 15.742 -24.094 -9.234 1 88.75 210 VAL A O 1
ATOM 1533 N N . CYS A 1 211 ? 14.086 -23.484 -10.367 1 94.06 211 CYS A N 1
ATOM 1534 C CA . CYS A 1 211 ? 13.211 -23.391 -9.203 1 94.06 211 CYS A CA 1
ATOM 1535 C C . CYS A 1 211 ? 12.398 -24.672 -9.031 1 94.06 211 CYS A C 1
ATOM 1537 O O . CYS A 1 211 ? 11.633 -25.047 -9.922 1 94.06 211 CYS A O 1
ATOM 1539 N N . ARG A 1 212 ? 12.539 -25.391 -7.887 1 95.5 212 ARG A N 1
ATOM 1540 C CA . ARG A 1 212 ? 11.953 -26.719 -7.676 1 95.5 212 ARG A CA 1
ATOM 1541 C C . ARG A 1 212 ? 11.211 -26.781 -6.344 1 95.5 212 ARG A C 1
ATOM 1543 O O . ARG A 1 212 ? 11.656 -27.453 -5.41 1 95.5 212 ARG A O 1
ATOM 1550 N N . PRO A 1 213 ? 10.078 -26.188 -6.301 1 97.5 213 PRO A N 1
ATOM 1551 C CA . PRO A 1 213 ? 9.336 -26.141 -5.039 1 97.5 213 PRO A CA 1
ATOM 1552 C C . PRO A 1 213 ? 9.086 -27.531 -4.457 1 97.5 213 PRO A C 1
ATOM 1554 O O . PRO A 1 213 ? 8.805 -28.469 -5.203 1 97.5 213 PRO A O 1
ATOM 1557 N N . PHE A 1 214 ? 9.266 -27.703 -3.109 1 98.06 214 PHE A N 1
ATOM 1558 C CA . PHE A 1 214 ? 8.977 -28.859 -2.273 1 98.06 214 PHE A CA 1
ATOM 1559 C C . PHE A 1 214 ? 9.938 -30 -2.58 1 98.06 214 PHE A C 1
ATOM 1561 O O . PHE A 1 214 ? 9.945 -31.016 -1.877 1 98.06 214 PHE A O 1
ATOM 1568 N N . SER A 1 215 ? 10.781 -29.828 -3.576 1 96.19 215 SER A N 1
ATOM 1569 C CA . SER A 1 215 ? 11.641 -30.906 -4.055 1 96.19 215 SER A CA 1
ATOM 1570 C C . SER A 1 215 ? 12.773 -31.188 -3.076 1 96.19 215 SER A C 1
ATOM 1572 O O . SER A 1 215 ? 13.242 -30.281 -2.389 1 96.19 215 SER A O 1
ATOM 1574 N N . LEU A 1 216 ? 13.172 -32.438 -3.051 1 95.12 216 LEU A N 1
ATOM 1575 C CA . LEU A 1 216 ? 14.344 -32.781 -2.27 1 95.12 216 LEU A CA 1
ATOM 1576 C C . LEU A 1 216 ? 15.555 -31.953 -2.68 1 95.12 216 LEU A C 1
ATOM 1578 O O . LEU A 1 216 ? 16.312 -31.5 -1.826 1 95.12 216 LEU A O 1
ATOM 1582 N N . GLY A 1 217 ? 15.742 -31.75 -3.963 1 91.38 217 GLY A N 1
ATOM 1583 C CA . GLY A 1 217 ? 16.922 -31.078 -4.477 1 91.38 217 GLY A CA 1
ATOM 1584 C C . GLY A 1 217 ? 16.688 -29.594 -4.727 1 91.38 217 GLY A C 1
ATOM 1585 O O . GLY A 1 217 ? 17.359 -29 -5.574 1 91.38 217 GLY A O 1
ATOM 1586 N N . ARG A 1 218 ? 15.758 -29 -3.992 1 93.44 218 ARG A N 1
ATOM 1587 C CA . ARG A 1 218 ? 15.492 -27.578 -4.227 1 93.44 218 ARG A CA 1
ATOM 1588 C C . ARG A 1 218 ? 16.672 -26.719 -3.789 1 93.44 218 ARG A C 1
ATOM 1590 O O . ARG A 1 218 ? 17.328 -27.031 -2.793 1 93.44 218 ARG A O 1
ATOM 1597 N N . THR A 1 219 ? 16.844 -25.594 -4.566 1 90.38 219 THR A N 1
ATOM 1598 C CA . THR A 1 219 ? 18 -24.781 -4.242 1 90.38 219 THR A CA 1
ATOM 1599 C C . THR A 1 219 ? 17.609 -23.328 -3.98 1 90.38 219 THR A C 1
ATOM 1601 O O . THR A 1 219 ? 18.406 -22.531 -3.512 1 90.38 219 THR A O 1
ATOM 1604 N N . GLY A 1 220 ? 16.328 -22.984 -4.359 1 95 220 GLY A N 1
ATOM 1605 C CA . GLY A 1 220 ? 15.984 -21.609 -4.043 1 95 220 GLY A CA 1
ATOM 1606 C C . GLY A 1 220 ? 15.047 -20.984 -5.059 1 95 220 GLY A C 1
ATOM 1607 O O . GLY A 1 220 ? 14.359 -21.688 -5.797 1 95 220 GLY A O 1
ATOM 1608 N N . ILE A 1 221 ? 15.07 -19.688 -5.051 1 96.44 221 ILE A N 1
ATOM 1609 C CA . ILE A 1 221 ? 14.109 -18.859 -5.781 1 96.44 221 ILE A CA 1
ATOM 1610 C C . ILE A 1 221 ? 14.648 -18.562 -7.176 1 96.44 221 ILE A C 1
ATOM 1612 O O . ILE A 1 221 ? 15.836 -18.266 -7.34 1 96.44 221 ILE A O 1
ATOM 1616 N N . ALA A 1 222 ? 13.875 -18.703 -8.203 1 96.88 222 ALA A N 1
ATOM 1617 C CA . ALA A 1 222 ? 14.094 -18.031 -9.484 1 96.88 222 ALA A CA 1
ATOM 1618 C C . ALA A 1 222 ? 13.242 -16.766 -9.594 1 96.88 222 ALA A C 1
ATOM 1620 O O . ALA A 1 222 ? 12.016 -16.844 -9.641 1 96.88 222 ALA A O 1
ATOM 1621 N N . LEU A 1 223 ? 13.922 -15.633 -9.68 1 97.38 223 LEU A N 1
ATOM 1622 C CA . LEU A 1 223 ? 13.164 -14.391 -9.773 1 97.38 223 LEU A CA 1
ATOM 1623 C C . LEU A 1 223 ? 12.414 -14.305 -11.102 1 97.38 223 LEU A C 1
ATOM 1625 O O . LEU A 1 223 ? 12.766 -14.992 -12.062 1 97.38 223 LEU A O 1
ATOM 1629 N N . ALA A 1 224 ? 11.414 -13.484 -11.086 1 98.31 224 ALA A N 1
ATOM 1630 C CA . ALA A 1 224 ? 10.617 -13.336 -12.305 1 98.31 224 ALA A CA 1
ATOM 1631 C C . ALA A 1 224 ? 9.969 -11.953 -12.367 1 98.31 224 ALA A C 1
ATOM 1633 O O . ALA A 1 224 ? 10.094 -11.164 -11.422 1 98.31 224 ALA A O 1
ATOM 1634 N N . GLU A 1 225 ? 9.414 -11.586 -13.469 1 98.56 225 GLU A N 1
ATOM 1635 C CA . GLU A 1 225 ? 8.547 -10.43 -13.664 1 98.56 225 GLU A CA 1
ATOM 1636 C C . GLU A 1 225 ? 7.203 -10.836 -14.258 1 98.56 225 GLU A C 1
ATOM 1638 O O . GLU A 1 225 ? 7.055 -11.961 -14.758 1 98.56 225 GLU A O 1
ATOM 1643 N N . GLY A 1 226 ? 6.195 -10.008 -14.117 1 98.75 226 GLY A N 1
ATOM 1644 C CA . GLY A 1 226 ? 4.871 -10.281 -14.641 1 98.75 226 GLY A CA 1
ATOM 1645 C C . GLY A 1 226 ? 3.791 -9.406 -14.023 1 98.75 226 GLY A C 1
ATOM 1646 O O . GLY A 1 226 ? 4.09 -8.461 -13.297 1 98.75 226 GLY A O 1
ATOM 1647 N N . ALA A 1 227 ? 2.588 -9.664 -14.445 1 98.88 227 ALA A N 1
ATOM 1648 C CA . ALA A 1 227 ? 1.437 -8.922 -13.938 1 98.88 227 ALA A CA 1
ATOM 1649 C C . ALA A 1 227 ? 0.154 -9.734 -14.078 1 98.88 227 ALA A C 1
ATOM 1651 O O . ALA A 1 227 ? 0.048 -10.594 -14.961 1 98.88 227 ALA A O 1
ATOM 1652 N N . ALA A 1 228 ? -0.754 -9.5 -13.195 1 98.94 228 ALA A N 1
ATOM 1653 C CA . ALA A 1 228 ? -2.109 -10.031 -13.305 1 98.94 228 ALA A CA 1
ATOM 1654 C C . ALA A 1 228 ? -3.129 -9.062 -12.703 1 98.94 228 ALA A C 1
ATOM 1656 O O . ALA A 1 228 ? -2.826 -8.352 -11.742 1 98.94 228 ALA A O 1
ATOM 1657 N N . TRP A 1 229 ? -4.266 -8.984 -13.352 1 98.94 229 TRP A N 1
ATOM 1658 C CA . TRP A 1 229 ? -5.406 -8.211 -12.883 1 98.94 229 TRP A CA 1
ATOM 1659 C C . TRP A 1 229 ? -6.676 -9.055 -12.883 1 98.94 229 TRP A C 1
ATOM 1661 O O . TRP A 1 229 ? -6.898 -9.844 -13.805 1 98.94 229 TRP A O 1
ATOM 1671 N N . LEU A 1 230 ? -7.516 -8.922 -11.852 1 99 230 LEU A N 1
ATOM 1672 C CA . LEU A 1 230 ? -8.852 -9.5 -11.773 1 99 230 LEU A CA 1
ATOM 1673 C C . LEU A 1 230 ? -9.906 -8.398 -11.664 1 99 230 LEU A C 1
ATOM 1675 O O . LEU A 1 230 ? -9.758 -7.461 -10.883 1 99 230 LEU A O 1
ATOM 1679 N N . MET A 1 231 ? -10.93 -8.484 -12.5 1 98.94 231 MET A N 1
ATOM 1680 C CA . MET A 1 231 ? -12.109 -7.645 -12.32 1 98.94 231 MET A CA 1
ATOM 1681 C C . MET A 1 231 ? -13.062 -8.25 -11.297 1 98.94 231 MET A C 1
ATOM 1683 O O . MET A 1 231 ? -13.594 -9.344 -11.5 1 98.94 231 MET A O 1
ATOM 1687 N N . LEU A 1 232 ? -13.258 -7.602 -10.164 1 98.94 232 LEU A N 1
ATOM 1688 C CA . LEU A 1 232 ? -14.156 -8.031 -9.094 1 98.94 232 LEU A CA 1
ATOM 1689 C C . LEU A 1 232 ? -15.43 -7.203 -9.086 1 98.94 232 LEU A C 1
ATOM 1691 O O . LEU A 1 232 ? -15.391 -5.98 -9.258 1 98.94 232 LEU A O 1
ATOM 1695 N N . GLU A 1 233 ? -16.547 -7.84 -8.961 1 98.88 233 GLU A N 1
ATOM 1696 C CA . GLU A 1 233 ? -17.844 -7.176 -8.883 1 98.88 233 GLU A CA 1
ATOM 1697 C C . GLU A 1 233 ? -18.734 -7.836 -7.84 1 98.88 233 GLU A C 1
ATOM 1699 O O . GLU A 1 233 ? -18.625 -9.039 -7.586 1 98.88 233 GLU A O 1
ATOM 1704 N N . SER A 1 234 ? -19.578 -6.996 -7.215 1 98.75 234 SER A N 1
ATOM 1705 C CA . SER A 1 234 ? -20.672 -7.668 -6.531 1 98.75 234 SER A CA 1
ATOM 1706 C C . SER A 1 234 ? -21.484 -8.539 -7.496 1 98.75 234 SER A C 1
ATOM 1708 O O . SER A 1 234 ? -21.625 -8.195 -8.672 1 98.75 234 SER A O 1
ATOM 1710 N N . ALA A 1 235 ? -21.938 -9.656 -6.953 1 98.38 235 ALA A N 1
ATOM 1711 C CA . ALA A 1 235 ? -22.75 -10.539 -7.797 1 98.38 235 ALA A CA 1
ATOM 1712 C C . ALA A 1 235 ? -23.922 -9.781 -8.414 1 98.38 235 ALA A C 1
ATOM 1714 O O . ALA A 1 235 ? -24.281 -10.023 -9.57 1 98.38 235 ALA A O 1
ATOM 1715 N N . GLU A 1 236 ? -24.484 -8.859 -7.645 1 98.12 236 GLU A N 1
ATOM 1716 C CA . GLU A 1 236 ? -25.625 -8.062 -8.117 1 98.12 236 GLU A CA 1
ATOM 1717 C C . GLU A 1 236 ? -25.219 -7.16 -9.273 1 98.12 236 GLU A C 1
ATOM 1719 O O . GLU A 1 236 ? -25.938 -7.07 -10.273 1 98.12 236 GLU A O 1
ATOM 1724 N N . HIS A 1 237 ? -24.125 -6.488 -9.141 1 98.5 237 HIS A N 1
ATOM 1725 C CA . HIS A 1 237 ? -23.625 -5.602 -10.188 1 98.5 237 HIS A CA 1
ATOM 1726 C C . HIS A 1 237 ? -23.344 -6.371 -11.469 1 98.5 237 HIS A C 1
ATOM 1728 O O . HIS A 1 237 ? -23.703 -5.93 -12.562 1 98.5 237 HIS A O 1
ATOM 1734 N N . ALA A 1 238 ? -22.656 -7.484 -11.383 1 98.5 238 ALA A N 1
ATOM 1735 C CA . ALA A 1 238 ? -22.328 -8.32 -12.539 1 98.5 238 ALA A CA 1
ATOM 1736 C C . ALA A 1 238 ? -23.594 -8.82 -13.227 1 98.5 238 ALA A C 1
ATOM 1738 O O . ALA A 1 238 ? -23.703 -8.773 -14.461 1 98.5 238 ALA A O 1
ATOM 1739 N N . ALA A 1 239 ? -24.547 -9.281 -12.469 1 98.12 239 ALA A N 1
ATOM 1740 C CA . ALA A 1 239 ? -25.797 -9.805 -13.008 1 98.12 239 ALA A CA 1
ATOM 1741 C C . ALA A 1 239 ? -26.578 -8.719 -13.75 1 98.12 239 ALA A C 1
ATOM 1743 O O . ALA A 1 239 ? -27.172 -8.977 -14.797 1 98.12 239 ALA A O 1
ATOM 1744 N N . ALA A 1 240 ? -26.578 -7.516 -13.188 1 98.06 240 ALA A N 1
ATOM 1745 C CA . ALA A 1 240 ? -27.344 -6.406 -13.75 1 98.06 240 ALA A CA 1
ATOM 1746 C C . ALA A 1 240 ? -26.844 -6.062 -15.156 1 98.06 240 ALA A C 1
ATOM 1748 O O . ALA A 1 240 ? -27.625 -5.605 -16 1 98.06 240 ALA A O 1
ATOM 1749 N N . ARG A 1 241 ? -25.641 -6.375 -15.438 1 97.12 241 ARG A N 1
ATOM 1750 C CA . ARG A 1 241 ? -25.125 -6.039 -16.766 1 97.12 241 ARG A CA 1
ATOM 1751 C C . ARG A 1 241 ? -24.953 -7.293 -17.609 1 97.12 241 ARG A C 1
ATOM 1753 O O . ARG A 1 241 ? -24.312 -7.254 -18.656 1 97.12 241 ARG A O 1
ATOM 1760 N N . GLY A 1 242 ? -25.297 -8.453 -17.109 1 97.31 242 GLY A N 1
ATOM 1761 C CA . GLY A 1 242 ? -25.312 -9.695 -17.859 1 97.31 242 GLY A CA 1
ATOM 1762 C C . GLY A 1 242 ? -23.938 -10.344 -17.953 1 97.31 242 GLY A C 1
ATOM 1763 O O . GLY A 1 242 ? -23.672 -11.117 -18.875 1 97.31 242 GLY A O 1
ATOM 1764 N N . ALA A 1 243 ? -23.078 -10 -17.031 1 97.62 243 ALA A N 1
ATOM 1765 C CA . ALA A 1 243 ? -21.75 -10.602 -17.031 1 97.62 243 ALA A CA 1
ATOM 1766 C C . ALA A 1 243 ? -21.781 -12.031 -16.5 1 97.62 243 ALA A C 1
ATOM 1768 O O . ALA A 1 243 ? -22.531 -12.336 -15.57 1 97.62 243 ALA A O 1
ATOM 1769 N N . GLN A 1 244 ? -21 -12.883 -17.125 1 96.81 244 GLN A N 1
ATOM 1770 C CA . GLN A 1 244 ? -20.844 -14.258 -16.656 1 96.81 244 GLN A CA 1
ATOM 1771 C C . GLN A 1 244 ? -19.625 -14.391 -15.742 1 96.81 244 GLN A C 1
ATOM 1773 O O . GLN A 1 244 ? -18.5 -14.188 -16.172 1 96.81 244 GLN A O 1
ATOM 1778 N N . PRO A 1 245 ? -19.828 -14.789 -14.508 1 98.44 245 PRO A N 1
ATOM 1779 C CA . PRO A 1 245 ? -18.703 -14.922 -13.594 1 98.44 245 PRO A CA 1
ATOM 1780 C C . PRO A 1 245 ? -17.766 -16.062 -13.984 1 98.44 245 PRO A C 1
ATOM 1782 O O . PRO A 1 245 ? -18.219 -17.125 -14.406 1 98.44 245 PRO A O 1
ATOM 1785 N N . LEU A 1 246 ? -16.469 -15.812 -13.828 1 98.69 246 LEU A N 1
ATOM 1786 C CA . LEU A 1 246 ? -15.453 -16.844 -13.992 1 98.69 246 LEU A CA 1
ATOM 1787 C C . LEU A 1 246 ? -15.344 -17.703 -12.734 1 98.69 246 LEU A C 1
ATOM 1789 O O . LEU A 1 246 ? -15.164 -18.922 -12.82 1 98.69 246 LEU A O 1
ATOM 1793 N N . ALA A 1 247 ? -15.414 -17.109 -11.617 1 98.81 247 ALA A N 1
ATOM 1794 C CA . ALA A 1 247 ? -15.344 -17.672 -10.273 1 98.81 247 ALA A CA 1
ATOM 1795 C C . ALA A 1 247 ? -15.859 -16.688 -9.227 1 98.81 247 ALA A C 1
ATOM 1797 O O . ALA A 1 247 ? -16.172 -15.547 -9.547 1 98.81 247 ALA A O 1
ATOM 1798 N N . GLU A 1 248 ? -16.109 -17.203 -8.078 1 98.88 248 GLU A N 1
ATOM 1799 C CA . GLU A 1 248 ? -16.422 -16.359 -6.922 1 98.88 248 GLU A CA 1
ATOM 1800 C C . GLU A 1 248 ? -15.227 -16.25 -5.977 1 98.88 248 GLU A C 1
ATOM 1802 O O . GLU A 1 248 ? -14.531 -17.25 -5.727 1 98.88 248 GLU A O 1
ATOM 1807 N N . LEU A 1 249 ? -14.836 -15.086 -5.621 1 98.88 249 LEU A N 1
ATOM 1808 C CA . LEU A 1 249 ? -13.945 -14.883 -4.484 1 98.88 249 LEU A CA 1
ATOM 1809 C C . LEU A 1 249 ? -14.727 -14.859 -3.176 1 98.88 249 LEU A C 1
ATOM 1811 O O . LEU A 1 249 ? -15.5 -13.938 -2.924 1 98.88 249 LEU A O 1
ATOM 1815 N N . CYS A 1 250 ? -14.469 -15.852 -2.271 1 98.62 250 CYS A N 1
ATOM 1816 C CA . CYS A 1 250 ? -15.445 -16.031 -1.203 1 98.62 250 CYS A CA 1
ATOM 1817 C C . CYS A 1 250 ? -14.781 -15.93 0.165 1 98.62 250 CYS A C 1
ATOM 1819 O O . CYS A 1 250 ? -15.461 -15.984 1.193 1 98.62 250 CYS A O 1
ATOM 1821 N N . GLY A 1 251 ? -13.5 -15.75 0.179 1 98.69 251 GLY A N 1
ATOM 1822 C CA . GLY A 1 251 ? -12.812 -15.617 1.454 1 98.69 251 GLY A CA 1
ATOM 1823 C C . GLY A 1 251 ? -11.477 -14.914 1.342 1 98.69 251 GLY A C 1
ATOM 1824 O O . GLY A 1 251 ? -10.852 -14.922 0.281 1 98.69 251 GLY A O 1
ATOM 1825 N N . TYR A 1 252 ? -11.07 -14.359 2.389 1 98.81 252 TYR A N 1
ATOM 1826 C CA . TYR A 1 252 ? -9.82 -13.625 2.504 1 98.81 252 TYR A CA 1
ATOM 1827 C C . TYR A 1 252 ? -9.297 -13.656 3.936 1 98.81 252 TYR A C 1
ATOM 1829 O O . TYR A 1 252 ? -10.039 -13.375 4.879 1 98.81 252 TYR A O 1
ATOM 1837 N N . GLY A 1 253 ? -8.008 -14.078 4.094 1 98.81 253 GLY A N 1
ATOM 1838 C CA . GLY A 1 253 ? -7.34 -14.086 5.387 1 98.81 253 GLY A CA 1
ATOM 1839 C C . GLY A 1 253 ? -5.977 -13.43 5.359 1 98.81 253 GLY A C 1
ATOM 1840 O O . GLY A 1 253 ? -5.215 -13.602 4.406 1 98.81 253 GLY A O 1
ATOM 1841 N N . VAL A 1 254 ? -5.719 -12.609 6.355 1 98.56 254 VAL A N 1
ATOM 1842 C CA . VAL A 1 254 ? -4.43 -11.938 6.48 1 98.56 254 VAL A CA 1
ATOM 1843 C C . VAL A 1 254 ? -3.891 -12.117 7.898 1 98.56 254 VAL A C 1
ATOM 1845 O O . VAL A 1 254 ? -4.66 -12.266 8.852 1 98.56 254 VAL A O 1
ATOM 1848 N N . SER A 1 255 ? -2.594 -12.195 8.016 1 98.56 255 SER A N 1
ATOM 1849 C CA . SER A 1 255 ? -1.873 -12.289 9.281 1 98.56 255 SER A CA 1
ATOM 1850 C C . SER A 1 255 ? -0.448 -11.758 9.148 1 98.56 255 SER A C 1
ATOM 1852 O O . SER A 1 255 ? -0.029 -11.359 8.055 1 98.56 255 SER A O 1
ATOM 1854 N N . ASN A 1 256 ? 0.169 -11.672 10.234 1 98.19 256 ASN A N 1
ATOM 1855 C CA . ASN A 1 256 ? 1.598 -11.383 10.266 1 98.19 256 ASN A CA 1
ATOM 1856 C C . ASN A 1 256 ? 2.355 -12.375 11.141 1 98.19 256 ASN A C 1
ATOM 1858 O O . ASN A 1 256 ? 1.838 -12.828 12.164 1 98.19 256 ASN A O 1
ATOM 1862 N N . ASP A 1 257 ? 3.574 -12.656 10.727 1 96.25 257 ASP A N 1
ATOM 1863 C CA . ASP A 1 257 ? 4.414 -13.578 11.484 1 96.25 257 ASP A CA 1
ATOM 1864 C C . ASP A 1 257 ? 4.797 -12.992 12.844 1 96.25 257 ASP A C 1
ATOM 1866 O O . ASP A 1 257 ? 4.84 -13.711 13.844 1 96.25 257 ASP A O 1
ATOM 1870 N N . GLY A 1 258 ? 5.102 -11.695 12.891 1 93.62 258 GLY A N 1
ATOM 1871 C CA . GLY A 1 258 ? 5.441 -10.992 14.117 1 93.62 258 GLY A CA 1
ATOM 1872 C C . GLY A 1 258 ? 6.777 -11.422 14.695 1 93.62 258 GLY A C 1
ATOM 1873 O O . GLY A 1 258 ? 7.086 -11.117 15.852 1 93.62 258 GLY A O 1
ATOM 1874 N N . THR A 1 259 ? 7.586 -12.195 14.031 1 89.62 259 THR A N 1
ATOM 1875 C CA . THR A 1 259 ? 8.812 -12.742 14.602 1 89.62 259 THR A CA 1
ATOM 1876 C C . THR A 1 259 ? 10.031 -12.227 13.852 1 89.62 259 THR A C 1
ATOM 1878 O O . THR A 1 259 ? 10.914 -11.602 14.438 1 89.62 259 THR A O 1
ATOM 1881 N N . HIS A 1 260 ? 10.211 -12.594 12.664 1 84.69 260 HIS A N 1
ATOM 1882 C CA . HIS A 1 260 ? 11.352 -12.188 11.852 1 84.69 260 HIS A CA 1
ATOM 1883 C C . HIS A 1 260 ? 10.914 -11.758 10.453 1 84.69 260 HIS A C 1
ATOM 1885 O O . HIS A 1 260 ? 10.062 -12.406 9.844 1 84.69 260 HIS A O 1
ATOM 1891 N N . PRO A 1 261 ? 11.586 -10.789 10 1 79.69 261 PRO A N 1
ATOM 1892 C CA . PRO A 1 261 ? 11.125 -10.258 8.719 1 79.69 261 PRO A CA 1
ATOM 1893 C C . PRO A 1 261 ? 11.531 -11.133 7.531 1 79.69 261 PRO A C 1
ATOM 1895 O O . PRO A 1 261 ? 10.898 -11.078 6.473 1 79.69 261 PRO A O 1
ATOM 1898 N N . LEU A 1 262 ? 12.578 -11.922 7.727 1 83.5 262 LEU A N 1
ATOM 1899 C CA . LEU A 1 262 ? 13.086 -12.648 6.566 1 83.5 262 LEU A CA 1
ATOM 1900 C C . LEU A 1 262 ? 12.883 -14.148 6.738 1 83.5 262 LEU A C 1
ATOM 1902 O O . LEU A 1 262 ? 13.125 -14.922 5.809 1 83.5 262 LEU A O 1
ATOM 1906 N N . ARG A 1 263 ? 12.453 -14.578 7.848 1 85.88 263 ARG A N 1
ATOM 1907 C CA . ARG A 1 263 ? 12.172 -15.992 8.086 1 85.88 263 ARG A CA 1
ATOM 1908 C C . ARG A 1 263 ? 10.68 -16.219 8.281 1 85.88 263 ARG A C 1
ATOM 1910 O O . ARG A 1 263 ? 10.062 -15.648 9.18 1 85.88 263 ARG A O 1
ATOM 1917 N N . PRO A 1 264 ? 10.156 -17.062 7.48 1 89.31 264 PRO A N 1
ATOM 1918 C CA . PRO A 1 264 ? 8.719 -17.344 7.613 1 89.31 264 PRO A CA 1
ATOM 1919 C C . PRO A 1 264 ? 8.375 -18.047 8.922 1 89.31 264 PRO A C 1
ATOM 1921 O O . PRO A 1 264 ? 9.242 -18.625 9.562 1 89.31 264 PRO A O 1
ATOM 1924 N N . ASP A 1 265 ? 7.172 -17.891 9.344 1 92.75 265 ASP A N 1
ATOM 1925 C CA . ASP A 1 265 ? 6.629 -18.469 10.562 1 92.75 265 ASP A CA 1
ATOM 1926 C C . ASP A 1 265 ? 5.422 -19.359 10.258 1 92.75 265 ASP A C 1
ATOM 1928 O O . ASP A 1 265 ? 4.445 -18.891 9.656 1 92.75 265 ASP A O 1
ATOM 1932 N N . PRO A 1 266 ? 5.523 -20.672 10.672 1 94.69 266 PRO A N 1
ATOM 1933 C CA . PRO A 1 266 ? 4.398 -21.562 10.352 1 94.69 266 PRO A CA 1
ATOM 1934 C C . PRO A 1 266 ? 3.096 -21.109 11.008 1 94.69 266 PRO A C 1
ATOM 1936 O O . PRO A 1 266 ? 2.016 -21.297 10.445 1 94.69 266 PRO A O 1
ATOM 1939 N N . GLN A 1 267 ? 3.191 -20.5 12.141 1 96.31 267 GLN A N 1
ATOM 1940 C CA . GLN A 1 267 ? 1.986 -20.047 12.836 1 96.31 267 GLN A CA 1
ATOM 1941 C C . GLN A 1 267 ? 1.323 -18.891 12.102 1 96.31 267 GLN A C 1
ATOM 1943 O O . GLN A 1 267 ? 0.097 -18.844 11.977 1 96.31 267 GLN A O 1
ATOM 1948 N N . GLY A 1 268 ? 2.15 -17.969 11.656 1 97.38 268 GLY A N 1
ATOM 1949 C CA . GLY A 1 268 ? 1.603 -16.859 10.891 1 97.38 268 GLY A CA 1
ATOM 1950 C C . GLY A 1 268 ? 0.916 -17.297 9.617 1 97.38 268 GLY A C 1
ATOM 1951 O O . GLY A 1 268 ? -0.158 -16.797 9.273 1 97.38 268 GLY A O 1
ATOM 1952 N N . GLN A 1 269 ? 1.524 -18.234 8.93 1 98.31 269 GLN A N 1
ATOM 1953 C CA . GLN A 1 269 ? 0.958 -18.75 7.68 1 98.31 269 GLN A CA 1
ATOM 1954 C C . GLN A 1 269 ? -0.321 -19.531 7.941 1 98.31 269 GLN A C 1
ATOM 1956 O O . GLN A 1 269 ? -1.31 -19.391 7.223 1 98.31 269 GLN A O 1
ATOM 1961 N N . ALA A 1 270 ? -0.312 -20.359 9 1 98.75 270 ALA A N 1
ATOM 1962 C CA . ALA A 1 270 ? -1.499 -21.125 9.383 1 98.75 270 ALA A CA 1
ATOM 1963 C C . ALA A 1 270 ? -2.65 -20.203 9.758 1 98.75 270 ALA A C 1
ATOM 1965 O O . ALA A 1 270 ? -3.805 -20.469 9.414 1 98.75 270 ALA A O 1
ATOM 1966 N N . LEU A 1 271 ? -2.324 -19.172 10.445 1 98.62 271 LEU A N 1
ATOM 1967 C CA . LEU A 1 271 ? -3.338 -18.219 10.891 1 98.62 271 LEU A CA 1
ATOM 1968 C C . LEU A 1 271 ? -4.035 -17.578 9.703 1 98.62 271 LEU A C 1
ATOM 1970 O O . LEU A 1 271 ? -5.258 -17.406 9.711 1 98.62 271 LEU A O 1
ATOM 1974 N N . ALA A 1 272 ? -3.283 -17.203 8.695 1 98.81 272 ALA A N 1
ATOM 1975 C CA . ALA A 1 272 ? -3.875 -16.594 7.504 1 98.81 272 ALA A CA 1
ATOM 1976 C C . ALA A 1 272 ? -4.828 -17.562 6.816 1 98.81 272 ALA A C 1
ATOM 1978 O O . ALA A 1 272 ? -5.918 -17.188 6.391 1 98.81 272 ALA A O 1
ATOM 1979 N N . MET A 1 273 ? -4.41 -18.812 6.672 1 98.94 273 MET A N 1
ATOM 1980 C CA . MET A 1 273 ? -5.27 -19.828 6.055 1 98.94 273 MET A CA 1
ATOM 1981 C C . MET A 1 273 ? -6.531 -20.047 6.883 1 98.94 273 MET A C 1
ATOM 1983 O O . MET A 1 273 ? -7.633 -20.125 6.336 1 98.94 273 MET A O 1
ATOM 1987 N N . SER A 1 274 ? -6.355 -20.141 8.188 1 98.88 274 SER A N 1
ATOM 1988 C CA . SER A 1 274 ? -7.492 -20.359 9.07 1 98.88 274 SER A CA 1
ATOM 1989 C C . SER A 1 274 ? -8.469 -19.188 9.008 1 98.88 274 SER A C 1
ATOM 1991 O O . SER A 1 274 ? -9.688 -19.391 8.992 1 98.88 274 SER A O 1
ATOM 1993 N N . ARG A 1 275 ? -7.969 -18.016 8.992 1 98.81 275 ARG A N 1
ATOM 1994 C CA . ARG A 1 275 ? -8.812 -16.828 8.922 1 98.81 275 ARG A CA 1
ATOM 1995 C C . ARG A 1 275 ? -9.555 -16.766 7.59 1 98.81 275 ARG A C 1
ATOM 1997 O O . ARG A 1 275 ? -10.695 -16.312 7.527 1 98.81 275 ARG A O 1
ATOM 2004 N N . CYS A 1 276 ? -8.883 -17.188 6.531 1 98.88 276 CYS A N 1
ATOM 2005 C CA . CYS A 1 276 ? -9.523 -17.234 5.223 1 98.88 276 CYS A CA 1
ATOM 2006 C C . CYS A 1 276 ? -10.695 -18.219 5.23 1 98.88 276 CYS A C 1
ATOM 2008 O O . CYS A 1 276 ? -11.781 -17.891 4.746 1 98.88 276 CYS A O 1
ATOM 2010 N N . LEU A 1 277 ? -10.469 -19.391 5.777 1 98.88 277 LEU A N 1
ATOM 2011 C CA . LEU A 1 277 ? -11.523 -20.391 5.875 1 98.88 277 LEU A CA 1
ATOM 2012 C C . LEU A 1 277 ? -12.688 -19.891 6.727 1 98.88 277 LEU A C 1
ATOM 2014 O O . LEU A 1 277 ? -13.852 -20.031 6.352 1 98.88 277 LEU A O 1
ATOM 2018 N N . ALA A 1 278 ? -12.336 -19.266 7.832 1 98.69 278 ALA A N 1
ATOM 2019 C CA . ALA A 1 278 ? -13.367 -18.719 8.711 1 98.69 278 ALA A CA 1
ATOM 2020 C C . ALA A 1 278 ? -14.164 -17.625 8 1 98.69 278 ALA A C 1
ATOM 2022 O O . ALA A 1 278 ? -15.391 -17.562 8.117 1 98.69 278 ALA A O 1
ATOM 2023 N N . ASP A 1 279 ? -13.469 -16.797 7.324 1 97.94 279 ASP A N 1
ATOM 2024 C CA . ASP A 1 279 ? -14.109 -15.719 6.586 1 97.94 279 ASP A CA 1
ATOM 2025 C C . ASP A 1 279 ? -15.086 -16.266 5.547 1 97.94 279 ASP A C 1
ATOM 2027 O O . ASP A 1 279 ? -16.156 -15.688 5.328 1 97.94 279 ASP A O 1
ATOM 2031 N N . ALA A 1 280 ? -14.734 -17.328 4.914 1 98 280 ALA A N 1
ATOM 2032 C CA . ALA A 1 280 ? -15.531 -17.938 3.852 1 98 280 ALA A CA 1
ATOM 2033 C C . ALA A 1 280 ? -16.609 -18.859 4.43 1 98 280 ALA A C 1
ATOM 2035 O O . ALA A 1 280 ? -17.469 -19.359 3.699 1 98 280 ALA A O 1
ATOM 2036 N N . GLY A 1 281 ? -16.547 -19.141 5.699 1 98.12 281 GLY A N 1
ATOM 2037 C CA . GLY A 1 281 ? -17.453 -20.109 6.305 1 98.12 281 GLY A CA 1
ATOM 2038 C C . GLY A 1 281 ? -17.203 -21.531 5.824 1 98.12 281 GLY A C 1
ATOM 2039 O O . GLY A 1 281 ? -18.156 -22.281 5.574 1 98.12 281 GLY A O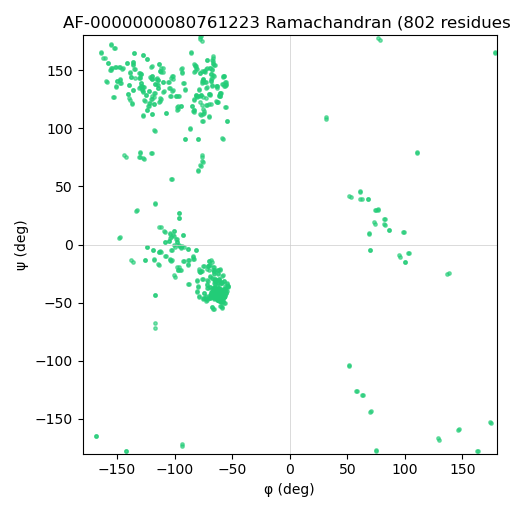 1
ATOM 2040 N N . LEU A 1 282 ? -15.984 -21.859 5.668 1 98.44 282 LEU A N 1
ATOM 2041 C CA . LEU A 1 282 ? -15.641 -23.156 5.094 1 98.44 282 LEU A CA 1
ATOM 2042 C C . LEU A 1 282 ? -14.93 -24.047 6.121 1 98.44 282 LEU A C 1
ATOM 2044 O O . LEU A 1 282 ? -14.125 -23.547 6.918 1 98.44 282 LEU A O 1
ATOM 2048 N N . ALA A 1 283 ? -15.25 -25.281 6.074 1 98.56 283 ALA A N 1
ATOM 2049 C CA . ALA A 1 283 ? -14.438 -26.281 6.746 1 98.56 283 ALA A CA 1
ATOM 2050 C C . ALA A 1 283 ? -13.219 -26.656 5.906 1 98.56 283 ALA A C 1
ATOM 2052 O O . ALA A 1 283 ? -13.266 -26.594 4.676 1 98.56 283 ALA A O 1
ATOM 2053 N N . PRO A 1 284 ? -12.18 -27.047 6.566 1 98.62 284 PRO A N 1
ATOM 2054 C CA . PRO A 1 284 ? -10.977 -27.422 5.812 1 98.62 284 PRO A CA 1
ATOM 2055 C C . PRO A 1 284 ? -11.258 -28.484 4.75 1 98.62 284 PRO A C 1
ATOM 2057 O O . PRO A 1 284 ? -10.672 -28.438 3.664 1 98.62 284 PRO A O 1
ATOM 2060 N N . GLU A 1 285 ? -12.156 -29.375 4.98 1 98.38 285 GLU A N 1
ATOM 2061 C CA . GLU A 1 285 ? -12.445 -30.516 4.102 1 98.38 285 GLU A CA 1
ATOM 2062 C C . GLU A 1 285 ? -13.109 -30.047 2.809 1 98.38 285 GLU A C 1
ATOM 2064 O O . GLU A 1 285 ? -13.156 -30.797 1.83 1 98.38 285 GLU A O 1
ATOM 2069 N N . ALA A 1 286 ? -13.617 -28.859 2.834 1 98.44 286 ALA A N 1
ATOM 2070 C CA . ALA A 1 286 ? -14.297 -28.328 1.652 1 98.44 286 ALA A CA 1
ATOM 2071 C C . ALA A 1 286 ? -13.289 -27.922 0.578 1 98.44 286 ALA A C 1
ATOM 2073 O O . ALA A 1 286 ? -13.648 -27.781 -0.592 1 98.44 286 ALA A O 1
ATOM 2074 N N . VAL A 1 287 ? -12.062 -27.75 0.955 1 98.88 287 VAL A N 1
ATOM 2075 C CA . VAL A 1 287 ? -11.039 -27.266 0.027 1 98.88 287 VAL A CA 1
ATOM 2076 C C . VAL A 1 287 ? -10.531 -28.422 -0.828 1 98.88 287 VAL A C 1
ATOM 2078 O O . VAL A 1 287 ? -10.086 -29.453 -0.299 1 98.88 287 VAL A O 1
ATOM 2081 N N . GLY A 1 288 ? -10.562 -28.203 -2.152 1 98.88 288 GLY A N 1
ATOM 2082 C CA . GLY A 1 288 ? -10.195 -29.281 -3.055 1 98.88 288 GLY A CA 1
ATOM 2083 C C . GLY A 1 288 ? -8.852 -29.062 -3.727 1 98.88 288 GLY A C 1
ATOM 2084 O O . GLY A 1 288 ? -8.328 -29.953 -4.391 1 98.88 288 GLY A O 1
ATOM 2085 N N . TYR A 1 289 ? -8.305 -27.891 -3.572 1 98.94 289 TYR A N 1
ATOM 2086 C CA . TYR A 1 289 ? -7.02 -27.547 -4.176 1 98.94 289 TYR A CA 1
ATOM 2087 C C . TYR A 1 289 ? -6.379 -26.359 -3.463 1 98.94 289 TYR A C 1
ATOM 2089 O O . TYR A 1 289 ? -7.074 -25.438 -3.023 1 98.94 289 TYR A O 1
ATOM 2097 N N . LEU A 1 290 ? -5.086 -26.406 -3.277 1 98.94 290 LEU A N 1
ATOM 2098 C CA . LEU A 1 290 ? -4.344 -25.297 -2.703 1 98.94 290 LEU A CA 1
ATOM 2099 C C . LEU A 1 290 ? -3.168 -24.906 -3.592 1 98.94 290 LEU A C 1
ATOM 2101 O O . LEU A 1 290 ? -2.256 -25.719 -3.807 1 98.94 290 LEU A O 1
ATOM 2105 N N . ASN A 1 291 ? -3.24 -23.766 -4.203 1 98.94 291 ASN A N 1
ATOM 2106 C CA . ASN A 1 291 ? -2.088 -23.141 -4.848 1 98.94 291 ASN A CA 1
ATOM 2107 C C . ASN A 1 291 ? -1.138 -22.531 -3.826 1 98.94 291 ASN A C 1
ATOM 2109 O O . ASN A 1 291 ? -1.407 -21.453 -3.293 1 98.94 291 ASN A O 1
ATOM 2113 N N . ALA A 1 292 ? -0.04 -23.125 -3.594 1 98.81 292 ALA A N 1
ATOM 2114 C CA . ALA A 1 292 ? 0.897 -22.75 -2.541 1 98.81 292 ALA A CA 1
ATOM 2115 C C . ALA A 1 292 ? 1.788 -21.594 -2.992 1 98.81 292 ALA A C 1
ATOM 2117 O O . ALA A 1 292 ? 1.967 -21.375 -4.191 1 98.81 292 ALA A O 1
ATOM 2118 N N . HIS A 1 293 ? 2.283 -20.812 -2.051 1 98.44 293 HIS A N 1
ATOM 2119 C CA . HIS A 1 293 ? 3.322 -19.828 -2.32 1 98.44 293 HIS A CA 1
ATOM 2120 C C . HIS A 1 293 ? 4.629 -20.5 -2.725 1 98.44 293 HIS A C 1
ATOM 2122 O O . HIS A 1 293 ? 5.211 -20.156 -3.758 1 98.44 293 HIS A O 1
ATOM 2128 N N . ALA A 1 294 ? 5.156 -21.375 -1.938 1 97.25 294 ALA A N 1
ATOM 2129 C CA . ALA A 1 294 ? 6.277 -22.281 -2.148 1 97.25 294 ALA A CA 1
ATOM 2130 C C . ALA A 1 294 ? 7.316 -21.672 -3.084 1 97.25 294 ALA A C 1
ATOM 2132 O O . ALA A 1 294 ? 7.164 -21.719 -4.305 1 97.25 294 ALA A O 1
ATOM 2133 N N . THR A 1 295 ? 8.438 -21.281 -2.58 1 94.56 295 THR A N 1
ATOM 2134 C CA . THR A 1 295 ? 9.422 -20.531 -3.352 1 94.56 295 THR A CA 1
ATOM 2135 C C . THR A 1 295 ? 10.57 -21.438 -3.797 1 94.56 295 THR A C 1
ATOM 2137 O O . THR A 1 295 ? 11.453 -21 -4.535 1 94.56 295 THR A O 1
ATOM 2140 N N . GLY A 1 296 ? 10.531 -22.656 -3.342 1 95.75 296 GLY A N 1
ATOM 2141 C CA . GLY A 1 296 ? 11.625 -23.562 -3.656 1 95.75 296 GLY A CA 1
ATOM 2142 C C . GLY A 1 296 ? 12.789 -23.453 -2.688 1 95.75 296 GLY A C 1
ATOM 2143 O O . GLY A 1 296 ? 13.883 -23.938 -2.967 1 95.75 296 GLY A O 1
ATOM 2144 N N . THR A 1 297 ? 12.594 -22.781 -1.586 1 95 297 THR A N 1
ATOM 2145 C CA . THR A 1 297 ? 13.602 -22.719 -0.534 1 95 297 THR A CA 1
ATOM 2146 C C . THR A 1 297 ? 13.359 -23.797 0.521 1 95 297 THR A C 1
ATOM 2148 O O . THR A 1 297 ? 12.211 -24.172 0.771 1 95 297 THR A O 1
ATOM 2151 N N . LEU A 1 298 ? 14.422 -24.234 1.16 1 94.44 298 LEU A N 1
ATOM 2152 C CA . LEU A 1 298 ? 14.328 -25.297 2.16 1 94.44 298 LEU A CA 1
ATOM 2153 C C . LEU A 1 298 ? 13.414 -24.875 3.309 1 94.44 298 LEU A C 1
ATOM 2155 O O . LEU A 1 298 ? 12.438 -25.562 3.611 1 94.44 298 LEU A O 1
ATOM 2159 N N . VAL A 1 299 ? 13.703 -23.75 3.854 1 93.94 299 VAL A N 1
ATOM 2160 C CA . VAL A 1 299 ? 12.984 -23.297 5.035 1 93.94 299 VAL A CA 1
ATOM 2161 C C . VAL A 1 299 ? 11.547 -22.938 4.656 1 93.94 299 VAL A C 1
ATOM 2163 O O . VAL A 1 299 ? 10.602 -23.359 5.324 1 93.94 299 VAL A O 1
ATOM 2166 N N . GLY A 1 300 ? 11.336 -22.219 3.605 1 95.62 300 GLY A N 1
ATOM 2167 C CA . GLY A 1 300 ? 10.016 -21.766 3.191 1 95.62 300 GLY A CA 1
ATOM 2168 C C . GLY A 1 300 ? 9.07 -22.906 2.873 1 95.62 300 GLY A C 1
ATOM 2169 O O . GLY A 1 300 ? 7.922 -22.922 3.326 1 95.62 300 GLY A O 1
ATOM 2170 N N . ASP A 1 301 ? 9.523 -23.891 2.135 1 97.88 301 ASP A N 1
ATOM 2171 C CA . ASP A 1 301 ? 8.68 -25 1.706 1 97.88 301 ASP A CA 1
ATOM 2172 C C . ASP A 1 301 ? 8.281 -25.875 2.893 1 97.88 301 ASP A C 1
ATOM 2174 O O . ASP A 1 301 ? 7.133 -26.328 2.979 1 97.88 301 ASP A O 1
ATOM 2178 N N . ARG A 1 302 ? 9.219 -26.141 3.766 1 97.81 302 ARG A N 1
ATOM 2179 C CA . ARG A 1 302 ? 8.93 -26.953 4.934 1 97.81 302 ARG A CA 1
ATOM 2180 C C . ARG A 1 302 ? 7.941 -26.266 5.867 1 97.81 302 ARG A C 1
ATOM 2182 O O . ARG A 1 302 ? 7.027 -26.906 6.395 1 97.81 302 ARG A O 1
ATOM 2189 N N . ILE A 1 303 ? 8.141 -24.984 6.035 1 97.31 303 ILE A N 1
ATOM 2190 C CA . ILE A 1 303 ? 7.273 -24.219 6.918 1 97.31 303 ILE A CA 1
ATOM 2191 C C . ILE A 1 303 ? 5.859 -24.172 6.344 1 97.31 303 ILE A C 1
ATOM 2193 O O . ILE A 1 303 ? 4.883 -24.328 7.074 1 97.31 303 ILE A O 1
ATOM 2197 N N . GLU A 1 304 ? 5.738 -23.922 5.066 1 98.25 304 GLU A N 1
ATOM 2198 C CA . GLU A 1 304 ? 4.41 -23.891 4.461 1 98.25 304 GLU A CA 1
ATOM 2199 C C . GLU A 1 304 ? 3.725 -25.25 4.543 1 98.25 304 GLU A C 1
ATOM 2201 O O . GLU A 1 304 ? 2.52 -25.328 4.793 1 98.25 304 GLU A O 1
ATOM 2206 N N . THR A 1 305 ? 4.484 -26.312 4.305 1 98.44 305 THR A N 1
ATOM 2207 C CA . THR A 1 305 ? 3.93 -27.656 4.441 1 98.44 305 THR A CA 1
ATOM 2208 C C . THR A 1 305 ? 3.402 -27.891 5.855 1 98.44 305 THR A C 1
ATOM 2210 O O . THR A 1 305 ? 2.303 -28.422 6.035 1 98.44 305 THR A O 1
ATOM 2213 N N . ALA A 1 306 ? 4.199 -27.484 6.805 1 98.25 306 ALA A N 1
ATOM 2214 C CA . ALA A 1 306 ? 3.793 -27.609 8.203 1 98.25 306 ALA A CA 1
ATOM 2215 C C . ALA A 1 306 ? 2.529 -26.812 8.484 1 98.25 306 ALA A C 1
ATOM 2217 O O . ALA A 1 306 ? 1.646 -27.266 9.219 1 98.25 306 ALA A O 1
ATOM 2218 N N . ALA A 1 307 ? 2.453 -25.609 7.98 1 98.62 307 ALA A N 1
ATOM 2219 C CA . ALA A 1 307 ? 1.285 -24.75 8.172 1 98.62 307 ALA A CA 1
ATOM 2220 C C . ALA A 1 307 ? 0.039 -25.391 7.555 1 98.62 307 ALA A C 1
ATOM 2222 O O . ALA A 1 307 ? -1.042 -25.344 8.148 1 98.62 307 ALA A O 1
ATOM 2223 N N . ILE A 1 308 ? 0.171 -25.938 6.336 1 98.81 308 ILE A N 1
ATOM 2224 C CA . ILE A 1 308 ? -0.941 -26.594 5.66 1 98.81 308 ILE A CA 1
ATOM 2225 C C . ILE A 1 308 ? -1.439 -27.766 6.508 1 98.81 308 ILE A C 1
ATOM 2227 O O . ILE A 1 308 ? -2.646 -27.938 6.707 1 98.81 308 ILE A O 1
ATOM 2231 N N . ARG A 1 309 ? -0.523 -28.531 7.031 1 98.31 309 ARG A N 1
ATOM 2232 C CA . ARG A 1 309 ? -0.887 -29.672 7.867 1 98.31 309 ARG A CA 1
ATOM 2233 C C . ARG A 1 309 ? -1.627 -29.219 9.117 1 98.31 309 ARG A C 1
ATOM 2235 O O . ARG A 1 309 ? -2.572 -29.875 9.562 1 98.31 309 ARG A O 1
ATOM 2242 N N . GLN A 1 310 ? -1.127 -28.203 9.656 1 98.44 310 GLN A N 1
ATOM 2243 C CA . GLN A 1 310 ? -1.737 -27.672 10.875 1 98.44 310 GLN A CA 1
ATOM 2244 C C . GLN A 1 310 ? -3.186 -27.266 10.625 1 98.44 310 GLN A C 1
ATOM 2246 O O . GLN A 1 310 ? -4.062 -27.547 11.453 1 98.44 310 GLN A O 1
ATOM 2251 N N . VAL A 1 311 ? -3.49 -26.625 9.539 1 98.81 311 VAL A N 1
ATOM 2252 C CA . VAL A 1 311 ? -4.801 -26.047 9.266 1 98.81 311 VAL A CA 1
ATOM 2253 C C . VAL A 1 311 ? -5.758 -27.125 8.789 1 98.81 311 VAL A C 1
ATOM 2255 O O . VAL A 1 311 ? -6.934 -27.141 9.164 1 98.81 311 VAL A O 1
ATOM 2258 N N . PHE A 1 312 ? -5.277 -28.094 8.023 1 98.81 312 PHE A N 1
ATOM 2259 C CA . PHE A 1 312 ? -6.176 -29 7.324 1 98.81 312 PHE A CA 1
ATOM 2260 C C . PHE A 1 312 ? -6.23 -30.359 8.016 1 98.81 312 PHE A C 1
ATOM 2262 O O . PHE A 1 312 ? -7.105 -31.172 7.723 1 98.81 312 PHE A O 1
ATOM 2269 N N . GLY A 1 313 ? -5.305 -30.656 8.945 1 98 313 GLY A N 1
ATOM 2270 C CA . GLY A 1 313 ? -5.312 -31.906 9.672 1 98 313 GLY A CA 1
ATOM 2271 C C . GLY A 1 313 ? -5.23 -33.125 8.766 1 98 313 GLY A C 1
ATOM 2272 O O . GLY A 1 313 ? -4.344 -33.219 7.906 1 98 313 GLY A O 1
ATOM 2273 N N . ALA A 1 314 ? -6.145 -34.031 8.906 1 97.81 314 ALA A N 1
ATOM 2274 C CA . ALA A 1 314 ? -6.16 -35.281 8.133 1 97.81 314 ALA A CA 1
ATOM 2275 C C . ALA A 1 314 ? -6.422 -34.969 6.656 1 97.81 314 ALA A C 1
ATOM 2277 O O . ALA A 1 314 ? -5.91 -35.688 5.781 1 97.81 314 ALA A O 1
ATOM 2278 N N . HIS A 1 315 ? -7.148 -33.906 6.414 1 98.44 315 HIS A N 1
ATOM 2279 C CA . HIS A 1 315 ? -7.492 -33.562 5.039 1 98.44 315 HIS A CA 1
ATOM 2280 C C . HIS A 1 315 ? -6.25 -33.188 4.246 1 98.44 315 HIS A C 1
ATOM 2282 O O . HIS A 1 315 ? -6.242 -33.25 3.016 1 98.44 315 HIS A O 1
ATOM 2288 N N . ALA A 1 316 ? -5.188 -32.719 4.961 1 98.38 316 ALA A N 1
ATOM 2289 C CA . ALA A 1 316 ? -3.953 -32.281 4.301 1 98.38 316 ALA A CA 1
ATOM 2290 C C . ALA A 1 316 ? -3.375 -33.406 3.445 1 98.38 316 ALA A C 1
ATOM 2292 O O . ALA A 1 316 ? -2.771 -33.156 2.4 1 98.38 316 ALA A O 1
ATOM 2293 N N . GLU A 1 317 ? -3.576 -34.656 3.846 1 96.19 317 GLU A N 1
ATOM 2294 C CA . GLU A 1 317 ? -2.992 -35.812 3.174 1 96.19 317 GLU A CA 1
ATOM 2295 C C . GLU A 1 317 ? -3.652 -36.062 1.818 1 96.19 317 GLU A C 1
ATOM 2297 O O . GLU A 1 317 ? -3.062 -36.688 0.94 1 96.19 317 GLU A O 1
ATOM 2302 N N . GLN A 1 318 ? -4.812 -35.562 1.643 1 96.56 318 GLN A N 1
ATOM 2303 C CA . GLN A 1 318 ? -5.551 -35.781 0.405 1 96.56 318 GLN A CA 1
ATOM 2304 C C . GLN A 1 318 ? -5.695 -34.5 -0.402 1 96.56 318 GLN A C 1
ATOM 2306 O O . GLN A 1 318 ? -6.242 -34.531 -1.508 1 96.56 318 GLN A O 1
ATOM 2311 N N . LEU A 1 319 ? -5.289 -33.406 0.119 1 98.5 319 LEU A N 1
ATOM 2312 C CA . LEU A 1 319 ? -5.438 -32.094 -0.523 1 98.5 319 LEU A CA 1
ATOM 2313 C C . LEU A 1 319 ? -4.387 -31.906 -1.612 1 98.5 319 LEU A C 1
ATOM 2315 O O . LEU A 1 319 ? -3.189 -31.828 -1.321 1 98.5 319 LEU A O 1
ATOM 2319 N N . PRO A 1 320 ? -4.82 -31.859 -2.908 1 98.75 320 PRO A N 1
ATOM 2320 C CA . PRO A 1 320 ? -3.844 -31.516 -3.947 1 98.75 320 PRO A CA 1
ATOM 2321 C C . PRO A 1 320 ? -3.232 -30.141 -3.754 1 98.75 320 PRO A C 1
ATOM 2323 O O . PRO A 1 320 ? -3.955 -29.172 -3.498 1 98.75 320 PRO A O 1
ATOM 2326 N N . VAL A 1 321 ? -1.901 -30.094 -3.803 1 98.81 321 VAL A N 1
ATOM 2327 C CA . VAL A 1 321 ? -1.15 -28.844 -3.633 1 98.81 321 VAL A CA 1
ATOM 2328 C C . VAL A 1 321 ? -0.196 -28.656 -4.809 1 98.81 321 VAL A C 1
ATOM 2330 O O . VAL A 1 321 ? 0.414 -29.625 -5.285 1 98.81 321 VAL A O 1
ATOM 2333 N N . SER A 1 322 ? -0.12 -27.484 -5.348 1 98.44 322 SER A N 1
ATOM 2334 C CA . SER A 1 322 ? 0.93 -27.234 -6.328 1 98.44 322 SER A CA 1
ATOM 2335 C C . SER A 1 322 ? 1.514 -25.828 -6.16 1 98.44 322 SER A C 1
ATOM 2337 O O . SER A 1 322 ? 0.921 -24.984 -5.492 1 98.44 322 SER A O 1
ATOM 2339 N N . SER A 1 323 ? 2.697 -25.625 -6.594 1 98.5 323 SER A N 1
ATOM 2340 C CA . SER A 1 323 ? 3.32 -24.328 -6.816 1 98.5 323 SER A CA 1
ATOM 2341 C C . SER A 1 323 ? 3.613 -24.094 -8.297 1 98.5 323 SER A C 1
ATOM 2343 O O . SER A 1 323 ? 4.117 -24.984 -8.977 1 98.5 323 SER A O 1
ATOM 2345 N N . ILE A 1 324 ? 3.344 -22.906 -8.75 1 98.5 324 ILE A N 1
ATOM 2346 C CA . ILE A 1 324 ? 3.545 -22.625 -10.164 1 98.5 324 ILE A CA 1
ATOM 2347 C C . ILE A 1 324 ? 4.891 -21.938 -10.367 1 98.5 324 ILE A C 1
ATOM 2349 O O . ILE A 1 324 ? 5.25 -21.578 -11.492 1 98.5 324 ILE A O 1
ATOM 2353 N N . LYS A 1 325 ? 5.695 -21.781 -9.344 1 97.69 325 LYS A N 1
ATOM 2354 C CA . LYS A 1 325 ? 6.91 -20.969 -9.43 1 97.69 325 LYS A CA 1
ATOM 2355 C C . LYS A 1 325 ? 8.031 -21.734 -10.117 1 97.69 325 LYS A C 1
ATOM 2357 O O . LYS A 1 325 ? 8.992 -21.141 -10.609 1 97.69 325 LYS A O 1
ATOM 2362 N N . GLY A 1 326 ? 7.906 -23.031 -10.117 1 96.31 326 GLY A N 1
ATOM 2363 C CA . GLY A 1 326 ? 8.836 -23.766 -10.961 1 96.31 326 GLY A CA 1
ATOM 2364 C C . GLY A 1 326 ? 8.727 -23.391 -12.43 1 96.31 326 GLY A C 1
ATOM 2365 O O . GLY A 1 326 ? 9.727 -23.422 -13.156 1 96.31 326 GLY A O 1
ATOM 2366 N N . ALA A 1 327 ? 7.539 -23.078 -12.867 1 97.38 327 ALA A N 1
ATOM 2367 C CA . ALA A 1 327 ? 7.25 -22.766 -14.266 1 97.38 327 ALA A CA 1
ATOM 2368 C C . ALA A 1 327 ? 7.477 -21.281 -14.555 1 97.38 327 ALA A C 1
ATOM 2370 O O . ALA A 1 327 ? 7.941 -20.922 -15.633 1 97.38 327 ALA A O 1
ATOM 2371 N N . LEU A 1 328 ? 7.207 -20.422 -13.586 1 97.88 328 LEU A N 1
ATOM 2372 C CA . LEU A 1 328 ? 7.113 -18.984 -13.875 1 97.88 328 LEU A CA 1
ATOM 2373 C C . LEU A 1 328 ? 8.234 -18.219 -13.188 1 97.88 328 LEU A C 1
ATOM 2375 O O . LEU A 1 328 ? 8.508 -17.062 -13.539 1 97.88 328 LEU A O 1
ATOM 2379 N N . GLY A 1 329 ? 8.859 -18.812 -12.227 1 97.5 329 GLY A N 1
ATOM 2380 C CA . GLY A 1 329 ? 9.648 -18.031 -11.297 1 97.5 329 GLY A CA 1
ATOM 2381 C C . GLY A 1 329 ? 8.805 -17.25 -10.305 1 97.5 329 GLY A C 1
ATOM 2382 O O . GLY A 1 329 ? 7.594 -17.453 -10.219 1 97.5 329 GLY A O 1
ATOM 2383 N N . HIS A 1 330 ? 9.461 -16.484 -9.5 1 98.31 330 HIS A N 1
ATOM 2384 C CA . HIS A 1 330 ? 8.812 -15.711 -8.445 1 98.31 330 HIS A CA 1
ATOM 2385 C C . HIS A 1 330 ? 8.789 -14.219 -8.773 1 98.31 330 HIS A C 1
ATOM 2387 O O . HIS A 1 330 ? 9.82 -13.547 -8.695 1 98.31 330 HIS A O 1
ATOM 2393 N N . ALA A 1 331 ? 7.574 -13.711 -8.992 1 98.31 331 ALA A N 1
ATOM 2394 C CA . ALA A 1 331 ? 7.414 -12.328 -9.438 1 98.31 331 ALA A CA 1
ATOM 2395 C C . ALA A 1 331 ? 7.129 -11.398 -8.266 1 98.31 331 ALA A C 1
ATOM 2397 O O . ALA A 1 331 ? 6.418 -10.398 -8.406 1 98.31 331 ALA A O 1
ATOM 2398 N N . ILE A 1 332 ? 7.473 -11.742 -7.145 1 97.19 332 ILE A N 1
ATOM 2399 C CA . ILE A 1 332 ? 7.477 -10.93 -5.934 1 97.19 332 ILE A CA 1
ATOM 2400 C C . ILE A 1 332 ? 6.113 -10.266 -5.746 1 97.19 332 ILE A C 1
ATOM 2402 O O . ILE A 1 332 ? 5.117 -10.953 -5.488 1 97.19 332 ILE A O 1
ATOM 2406 N N . GLY A 1 333 ? 5.992 -8.945 -6.043 1 98.12 333 GLY A N 1
ATOM 2407 C CA . GLY A 1 333 ? 4.746 -8.234 -5.801 1 98.12 333 GLY A CA 1
ATOM 2408 C C . GLY A 1 333 ? 3.604 -8.719 -6.676 1 98.12 333 GLY A C 1
ATOM 2409 O O . GLY A 1 333 ? 2.434 -8.562 -6.32 1 98.12 333 GLY A O 1
ATOM 2410 N N . ALA A 1 334 ? 3.914 -9.32 -7.777 1 98.69 334 ALA A N 1
ATOM 2411 C CA . ALA A 1 334 ? 2.895 -9.797 -8.711 1 98.69 334 ALA A CA 1
ATOM 2412 C C . ALA A 1 334 ? 2.529 -11.25 -8.43 1 98.69 334 ALA A C 1
ATOM 2414 O O . ALA A 1 334 ? 1.521 -11.75 -8.93 1 98.69 334 ALA A O 1
ATOM 2415 N N . ALA A 1 335 ? 3.34 -11.93 -7.637 1 98.75 335 ALA A N 1
ATOM 2416 C CA . ALA A 1 335 ? 3.199 -13.375 -7.465 1 98.75 335 ALA A CA 1
ATOM 2417 C C . ALA A 1 335 ? 1.808 -13.734 -6.949 1 98.75 335 ALA A C 1
ATOM 2419 O O . ALA A 1 335 ? 1.143 -14.617 -7.504 1 98.75 335 ALA A O 1
ATOM 2420 N N . GLY A 1 336 ? 1.391 -13.008 -5.879 1 98.81 336 GLY A N 1
ATOM 2421 C CA . GLY A 1 336 ? 0.089 -13.297 -5.297 1 98.81 336 GLY A CA 1
ATOM 2422 C C . GLY A 1 336 ? -1.06 -13.062 -6.262 1 98.81 336 GLY A C 1
ATOM 2423 O O . GLY A 1 336 ? -2.076 -13.758 -6.203 1 98.81 336 GLY A O 1
ATOM 2424 N N . ALA A 1 337 ? -0.914 -12.094 -7.137 1 98.94 337 ALA A N 1
ATOM 2425 C CA . ALA A 1 337 ? -1.952 -11.797 -8.125 1 98.94 337 ALA A CA 1
ATOM 2426 C C . ALA A 1 337 ? -1.995 -12.875 -9.203 1 98.94 337 ALA A C 1
ATOM 2428 O O . ALA A 1 337 ? -3.074 -13.312 -9.609 1 98.94 337 ALA A O 1
ATOM 2429 N N . ILE A 1 338 ? -0.841 -13.25 -9.672 1 98.94 338 ILE A N 1
ATOM 2430 C CA . ILE A 1 338 ? -0.748 -14.281 -10.703 1 98.94 338 ILE A CA 1
ATOM 2431 C C . ILE A 1 338 ? -1.285 -15.602 -10.164 1 98.94 338 ILE A C 1
ATOM 2433 O O . ILE A 1 338 ? -2.059 -16.297 -10.836 1 98.94 338 ILE A O 1
ATOM 2437 N N . GLU A 1 339 ? -0.91 -15.93 -8.969 1 98.94 339 GLU A N 1
ATOM 2438 C CA . GLU A 1 339 ? -1.376 -17.156 -8.328 1 98.94 339 GLU A CA 1
ATOM 2439 C C . GLU A 1 339 ? -2.889 -17.141 -8.125 1 98.94 339 GLU A C 1
ATOM 2441 O O . GLU A 1 339 ? -3.562 -18.156 -8.305 1 98.94 339 GLU A O 1
ATOM 2446 N N . ALA A 1 340 ? -3.408 -15.992 -7.719 1 98.94 340 ALA A N 1
ATOM 2447 C CA . ALA A 1 340 ? -4.852 -15.844 -7.559 1 98.94 340 ALA A CA 1
ATOM 2448 C C . ALA A 1 340 ? -5.574 -16.047 -8.891 1 98.94 340 ALA A C 1
ATOM 2450 O O . ALA A 1 340 ? -6.59 -16.75 -8.953 1 98.94 340 ALA A O 1
ATOM 2451 N N . ALA A 1 341 ? -5.055 -15.422 -9.922 1 98.94 341 ALA A N 1
ATOM 2452 C CA . ALA A 1 341 ? -5.648 -15.547 -11.25 1 98.94 341 ALA A CA 1
ATOM 2453 C C . ALA A 1 341 ? -5.652 -17 -11.719 1 98.94 341 ALA A C 1
ATOM 2455 O O . ALA A 1 341 ? -6.668 -17.484 -12.219 1 98.94 341 ALA A O 1
ATOM 2456 N N . VAL A 1 342 ? -4.543 -17.656 -11.547 1 98.94 342 VAL A N 1
ATOM 2457 C CA . VAL A 1 342 ? -4.406 -19.047 -11.953 1 98.94 342 VAL A CA 1
ATOM 2458 C C . VAL A 1 342 ? -5.367 -19.922 -11.141 1 98.94 342 VAL A C 1
ATOM 2460 O O . VAL A 1 342 ? -5.992 -20.844 -11.688 1 98.94 342 VAL A O 1
ATOM 2463 N N . THR A 1 343 ? -5.477 -19.656 -9.875 1 98.94 343 THR A N 1
ATOM 2464 C CA . THR A 1 343 ? -6.363 -20.438 -9.008 1 98.94 343 THR A CA 1
ATOM 2465 C C . THR A 1 343 ? -7.82 -20.25 -9.422 1 98.94 343 THR A C 1
ATOM 2467 O O . THR A 1 343 ? -8.594 -21.203 -9.445 1 98.94 343 THR A O 1
ATOM 2470 N N . ALA A 1 344 ? -8.195 -19.016 -9.734 1 98.94 344 ALA A N 1
ATOM 2471 C CA . ALA A 1 344 ? -9.555 -18.75 -10.211 1 98.94 344 ALA A CA 1
ATOM 2472 C C . ALA A 1 344 ? -9.852 -19.531 -11.484 1 98.94 344 ALA A C 1
ATOM 2474 O O . ALA A 1 344 ? -10.922 -20.125 -11.625 1 98.94 344 ALA A O 1
ATOM 2475 N N . LEU A 1 345 ? -8.914 -19.5 -12.406 1 98.88 345 LEU A N 1
ATOM 2476 C CA . LEU A 1 345 ? -9.094 -20.219 -13.664 1 98.88 345 LEU A CA 1
ATOM 2477 C C . LEU A 1 345 ? -9.133 -21.734 -13.43 1 98.88 345 LEU A C 1
ATOM 2479 O O . LEU A 1 345 ? -9.859 -22.453 -14.125 1 98.88 345 LEU A O 1
ATOM 2483 N N . ALA A 1 346 ? -8.312 -22.203 -12.492 1 98.81 346 ALA A N 1
ATOM 2484 C CA . ALA A 1 346 ? -8.32 -23.625 -12.148 1 98.81 346 ALA A CA 1
ATOM 2485 C C . ALA A 1 346 ? -9.703 -24.062 -11.664 1 98.81 346 ALA A C 1
ATOM 2487 O O . ALA A 1 346 ? -10.195 -25.125 -12.062 1 98.81 346 ALA A O 1
ATOM 2488 N N . VAL A 1 347 ? -10.266 -23.281 -10.805 1 98.75 347 VAL A N 1
ATOM 2489 C CA . VAL A 1 347 ? -11.602 -23.562 -10.281 1 98.75 347 VAL A CA 1
ATOM 2490 C C . VAL A 1 347 ? -12.617 -23.531 -11.422 1 98.75 347 VAL A C 1
ATOM 2492 O O . VAL A 1 347 ? -13.5 -24.391 -11.492 1 98.75 347 VAL A O 1
ATOM 2495 N N . GLN A 1 348 ? -12.523 -22.547 -12.266 1 98.56 348 GLN A N 1
ATOM 2496 C CA . GLN A 1 348 ? -13.438 -22.391 -13.391 1 98.56 348 GLN A CA 1
ATOM 2497 C C . GLN A 1 348 ? -13.375 -23.609 -14.32 1 98.56 348 GLN A C 1
ATOM 2499 O O . GLN A 1 348 ? -14.406 -24.094 -14.781 1 98.56 348 GLN A O 1
ATOM 2504 N N . ARG A 1 349 ? -12.172 -24.094 -14.602 1 97.62 349 ARG A N 1
ATOM 2505 C CA . ARG A 1 349 ? -11.945 -25.078 -15.664 1 97.62 349 ARG A CA 1
ATOM 2506 C C . ARG A 1 349 ? -11.906 -26.484 -15.109 1 97.62 349 ARG A C 1
ATOM 2508 O O . ARG A 1 349 ? -12.016 -27.469 -15.867 1 97.62 349 ARG A O 1
ATOM 2515 N N . GLY A 1 350 ? -11.688 -26.609 -13.852 1 98.31 350 GLY A N 1
ATOM 2516 C CA . GLY A 1 350 ? -11.609 -27.938 -13.242 1 98.31 350 GLY A CA 1
ATOM 2517 C C . GLY A 1 350 ? -10.312 -28.672 -13.562 1 98.31 350 GLY A C 1
ATOM 2518 O O . GLY A 1 350 ? -10.312 -29.891 -13.742 1 98.31 350 GLY A O 1
ATOM 2519 N N . VAL A 1 351 ? -9.297 -27.953 -13.75 1 98.69 351 VAL A N 1
ATOM 2520 C CA . VAL A 1 351 ? -7.961 -28.484 -13.969 1 98.69 351 VAL A CA 1
ATOM 2521 C C . VAL A 1 351 ? -6.934 -27.641 -13.227 1 98.69 351 VAL A C 1
ATOM 2523 O O . VAL A 1 351 ? -7.043 -26.406 -13.18 1 98.69 351 VAL A O 1
ATOM 2526 N N . VAL A 1 352 ? -5.945 -28.266 -12.562 1 98.75 352 VAL A N 1
ATOM 2527 C CA . VAL A 1 352 ? -4.984 -27.562 -11.719 1 98.75 352 VAL A CA 1
ATOM 2528 C C . VAL A 1 352 ? -3.57 -27.781 -12.25 1 98.75 352 VAL A C 1
ATOM 2530 O O . VAL A 1 352 ? -3.26 -28.859 -12.766 1 98.75 352 VAL A O 1
ATOM 2533 N N . PRO A 1 353 ? -2.688 -26.797 -12.211 1 98.75 353 PRO A N 1
ATOM 2534 C CA . PRO A 1 353 ? -1.324 -26.906 -12.734 1 98.75 353 PRO A CA 1
ATOM 2535 C C . PRO A 1 353 ? -0.428 -27.781 -11.867 1 98.75 353 PRO A C 1
ATOM 2537 O O . PRO A 1 353 ? -0.705 -27.969 -10.68 1 98.75 353 PRO A O 1
ATOM 2540 N N . PRO A 1 354 ? 0.63 -28.281 -12.445 1 98.5 354 PRO A N 1
ATOM 2541 C CA . PRO A 1 354 ? 1.594 -29.094 -11.688 1 98.5 354 PRO A CA 1
ATOM 2542 C C . PRO A 1 354 ? 2.643 -28.25 -10.977 1 98.5 354 PRO A C 1
ATOM 2544 O O . PRO A 1 354 ? 2.744 -27.047 -11.227 1 98.5 354 PRO A O 1
ATOM 2547 N N . THR A 1 355 ? 3.352 -28.875 -10.039 1 98.12 355 THR A N 1
ATOM 2548 C CA . THR A 1 355 ? 4.633 -28.406 -9.531 1 98.12 355 THR A CA 1
ATOM 2549 C C . THR A 1 355 ? 5.781 -28.906 -10.406 1 98.12 355 THR A C 1
ATOM 2551 O O . THR A 1 355 ? 6.273 -30.016 -10.211 1 98.12 355 THR A O 1
ATOM 2554 N N . LEU A 1 356 ? 6.227 -28.047 -11.242 1 95.94 356 LEU A N 1
ATOM 2555 C CA . LEU A 1 356 ? 7.273 -28.469 -12.164 1 95.94 356 LEU A CA 1
ATOM 2556 C C . LEU A 1 356 ? 8.547 -28.844 -11.406 1 95.94 356 LEU A C 1
ATOM 2558 O O . LEU A 1 356 ? 8.914 -28.172 -10.438 1 95.94 356 LEU A O 1
ATOM 2562 N N . PHE A 1 357 ? 9.148 -29.984 -11.852 1 94.12 357 PHE A N 1
ATOM 2563 C CA . PHE A 1 357 ? 10.477 -30.422 -11.43 1 94.12 357 PHE A CA 1
ATOM 2564 C C . PHE A 1 357 ? 10.445 -30.938 -10 1 94.12 357 PHE A C 1
ATOM 2566 O O . PHE A 1 357 ? 11.453 -30.906 -9.297 1 94.12 357 PHE A O 1
ATOM 2573 N N . PHE A 1 358 ? 9.289 -31.281 -9.508 1 96.31 358 PHE A N 1
ATOM 2574 C CA . PHE A 1 358 ? 9.164 -31.875 -8.18 1 96.31 358 PHE A CA 1
ATOM 2575 C C . PHE A 1 358 ? 9.922 -33.188 -8.086 1 96.31 358 PHE A C 1
ATOM 2577 O O . PHE A 1 358 ? 9.766 -34.062 -8.938 1 96.31 358 PHE A O 1
ATOM 2584 N N . GLU A 1 359 ? 10.742 -33.281 -7.109 1 95.12 359 GLU A N 1
ATOM 2585 C CA . GLU A 1 359 ? 11.469 -34.5 -6.746 1 95.12 359 GLU A CA 1
ATOM 2586 C C . GLU A 1 359 ? 11.109 -34.938 -5.332 1 95.12 359 GLU A C 1
ATOM 2588 O O . GLU A 1 359 ? 11.492 -34.312 -4.355 1 95.12 359 GLU A O 1
ATOM 2593 N N . PRO A 1 360 ? 10.414 -36.094 -5.25 1 96 360 PRO A N 1
ATOM 2594 C CA . PRO A 1 360 ? 10.031 -36.562 -3.914 1 96 360 PRO A CA 1
ATOM 2595 C C . PRO A 1 360 ? 11.227 -36.969 -3.062 1 96 360 PRO A C 1
ATOM 2597 O O . PRO A 1 360 ? 12.32 -37.219 -3.596 1 96 360 PRO A O 1
ATOM 2600 N N . GLY A 1 361 ? 10.961 -37 -1.646 1 96.25 361 GLY A N 1
ATOM 2601 C CA . GLY A 1 361 ? 12.008 -37.531 -0.779 1 96.25 361 GLY A CA 1
ATOM 2602 C C . GLY A 1 361 ? 12.18 -36.719 0.492 1 96.25 361 GLY A C 1
ATOM 2603 O O . GLY A 1 361 ? 12.75 -37.219 1.47 1 96.25 361 GLY A O 1
ATOM 2604 N N . ASP A 1 362 ? 11.812 -35.469 0.492 1 97 362 ASP A N 1
ATOM 2605 C CA . ASP A 1 362 ? 11.859 -34.656 1.714 1 97 362 ASP A CA 1
ATOM 2606 C C . ASP A 1 362 ? 10.711 -35.031 2.652 1 97 362 ASP A C 1
ATOM 2608 O O . ASP A 1 362 ? 9.547 -34.75 2.355 1 97 362 ASP A O 1
ATOM 2612 N N . GLU A 1 363 ? 11.008 -35.531 3.791 1 97.38 363 GLU A N 1
ATOM 2613 C CA . GLU A 1 363 ? 10.008 -36.031 4.73 1 97.38 363 GLU A CA 1
ATOM 2614 C C . GLU A 1 363 ? 9.133 -34.906 5.262 1 97.38 363 GLU A C 1
ATOM 2616 O O . GLU A 1 363 ? 8.016 -35.156 5.73 1 97.38 363 GLU A O 1
ATOM 2621 N N . GLN A 1 364 ? 9.656 -33.719 5.18 1 97.31 364 GLN A N 1
ATOM 2622 C CA . GLN A 1 364 ? 8.898 -32.562 5.691 1 97.31 364 GLN A CA 1
ATOM 2623 C C . GLN A 1 364 ? 8.094 -31.891 4.582 1 97.31 364 GLN A C 1
ATOM 2625 O O . GLN A 1 364 ? 7.391 -30.906 4.828 1 97.31 364 GLN A O 1
ATOM 2630 N N . CYS A 1 365 ? 8.227 -32.375 3.375 1 97.94 365 CYS A N 1
ATOM 2631 C CA . CYS A 1 365 ? 7.434 -31.969 2.225 1 97.94 365 CYS A CA 1
ATOM 2632 C C . CYS A 1 365 ? 6.859 -33.188 1.494 1 97.94 365 CYS A C 1
ATOM 2634 O O . CYS A 1 365 ? 7.336 -33.531 0.414 1 97.94 365 CYS A O 1
ATOM 2636 N N . ASN A 1 366 ? 5.812 -33.688 2.066 1 96.94 366 ASN A N 1
ATOM 2637 C CA . ASN A 1 366 ? 5.312 -34.969 1.57 1 96.94 366 ASN A CA 1
ATOM 2638 C C . ASN A 1 366 ? 3.799 -34.938 1.37 1 96.94 366 ASN A C 1
ATOM 2640 O O . ASN A 1 366 ? 3.119 -35.938 1.583 1 96.94 366 ASN A O 1
ATOM 2644 N N . LEU A 1 367 ? 3.27 -33.781 1.087 1 98.12 367 LEU A N 1
ATOM 2645 C CA . LEU A 1 367 ? 1.856 -33.688 0.732 1 98.12 367 LEU A CA 1
ATOM 2646 C C . LEU A 1 367 ? 1.628 -34.156 -0.705 1 98.12 367 LEU A C 1
ATOM 2648 O O . LEU A 1 367 ? 2.562 -34.594 -1.376 1 98.12 367 LEU A O 1
ATOM 2652 N N . ASP A 1 368 ? 0.392 -34.125 -1.138 1 98.12 368 ASP A N 1
ATOM 2653 C CA . ASP A 1 368 ? 0.076 -34.469 -2.521 1 98.12 368 ASP A CA 1
ATOM 2654 C C . ASP A 1 368 ? 0.447 -33.344 -3.465 1 98.12 368 ASP A C 1
ATOM 2656 O O . ASP A 1 368 ? -0.431 -32.656 -3.99 1 98.12 368 ASP A O 1
ATOM 2660 N N . TYR A 1 369 ? 1.7 -33.188 -3.73 1 98.19 369 TYR A N 1
ATOM 2661 C CA . TYR A 1 369 ? 2.17 -32.219 -4.691 1 98.19 369 TYR A CA 1
ATOM 2662 C C . TYR A 1 369 ? 1.948 -32.688 -6.121 1 98.19 369 TYR A C 1
ATOM 2664 O O . TYR A 1 369 ? 2.51 -33.719 -6.535 1 98.19 369 TYR A O 1
ATOM 2672 N N . ILE A 1 370 ? 1.218 -31.953 -6.859 1 97.75 370 ILE A N 1
ATOM 2673 C CA . ILE A 1 370 ? 0.908 -32.312 -8.234 1 97.75 370 ILE A CA 1
ATOM 2674 C C . ILE A 1 370 ? 2.17 -32.219 -9.094 1 97.75 370 ILE A C 1
ATOM 2676 O O . ILE A 1 370 ? 2.787 -31.156 -9.188 1 97.75 370 ILE A O 1
ATOM 2680 N N . SER A 1 371 ? 2.656 -33.281 -9.766 1 93.25 371 SER A N 1
ATOM 2681 C CA . SER A 1 371 ? 3.949 -33.25 -10.438 1 93.25 371 SER A CA 1
ATOM 2682 C C . SER A 1 371 ? 3.877 -33.875 -11.82 1 93.25 371 SER A C 1
ATOM 2684 O O . SER A 1 371 ? 4.801 -33.75 -12.625 1 93.25 371 SER A O 1
ATOM 2686 N N . GLU A 1 372 ? 2.891 -34.625 -12.242 1 90.44 372 GLU A N 1
ATOM 2687 C CA . GLU A 1 372 ? 2.797 -35.344 -13.516 1 90.44 372 GLU A CA 1
ATOM 2688 C C . GLU A 1 372 ? 1.891 -34.625 -14.492 1 90.44 372 GLU A C 1
ATOM 2690 O O . GLU A 1 372 ? 0.958 -35.188 -15.047 1 90.44 372 GLU A O 1
ATOM 2695 N N . GLY A 1 373 ? 2.285 -33.312 -14.719 1 93 373 GLY A N 1
ATOM 2696 C CA . GLY A 1 373 ? 1.425 -32.531 -15.57 1 93 373 GLY A CA 1
ATOM 2697 C C . GLY A 1 373 ? 0.178 -32.031 -14.867 1 93 373 GLY A C 1
ATOM 2698 O O . GLY A 1 373 ? -0.036 -32.312 -13.688 1 93 373 GLY A O 1
ATOM 2699 N N . GLY A 1 374 ? -0.578 -31.25 -15.609 1 97.56 374 GLY A N 1
ATOM 2700 C CA . GLY A 1 374 ? -1.838 -30.797 -15.039 1 97.56 374 GLY A CA 1
ATOM 2701 C C . GLY A 1 374 ? -2.742 -31.938 -14.609 1 97.56 374 GLY A C 1
ATOM 2702 O O . GLY A 1 374 ? -2.742 -33 -15.227 1 97.56 374 GLY A O 1
ATOM 2703 N N . ARG A 1 375 ? -3.484 -31.766 -13.531 1 98.31 375 ARG A N 1
ATOM 2704 C CA . ARG A 1 375 ? -4.406 -32.781 -13.016 1 98.31 375 ARG A CA 1
ATOM 2705 C C . ARG A 1 375 ? -5.855 -32.312 -13.164 1 98.31 375 ARG A C 1
ATOM 2707 O O . ARG A 1 375 ? -6.219 -31.234 -12.688 1 98.31 375 ARG A O 1
ATOM 2714 N N . ALA A 1 376 ? -6.617 -33.156 -13.797 1 98.38 376 ALA A N 1
ATOM 2715 C CA . ALA A 1 376 ? -8.047 -32.844 -13.906 1 98.38 376 ALA A CA 1
ATOM 2716 C C . ALA A 1 376 ? -8.75 -33.094 -12.57 1 98.38 376 ALA A C 1
ATOM 2718 O O . ALA A 1 376 ? -8.562 -34.125 -11.93 1 98.38 376 ALA A O 1
ATOM 2719 N N . LEU A 1 377 ? -9.453 -32.062 -12.117 1 98.31 377 LEU A N 1
ATOM 2720 C CA . LEU A 1 377 ? -10.328 -32.125 -10.953 1 98.31 377 LEU A CA 1
ATOM 2721 C C . LEU A 1 377 ? -11.727 -31.625 -11.297 1 98.31 377 LEU A C 1
ATOM 2723 O O . LEU A 1 377 ? -12.133 -30.562 -10.844 1 98.31 377 LEU A O 1
ATOM 2727 N N . PRO A 1 378 ? -12.469 -32.406 -12.008 1 96.19 378 PRO A N 1
ATOM 2728 C CA . PRO A 1 378 ? -13.758 -31.938 -12.523 1 96.19 378 PRO A CA 1
ATOM 2729 C C . PRO A 1 378 ? -14.727 -31.531 -11.414 1 96.19 378 PRO A C 1
ATOM 2731 O O . PRO A 1 378 ? -15.625 -30.719 -11.648 1 96.19 378 PRO A O 1
ATOM 2734 N N . SER A 1 379 ? -14.531 -32 -10.219 1 96.88 379 SER A N 1
ATOM 2735 C CA . SER A 1 379 ? -15.445 -31.688 -9.125 1 96.88 379 SER A CA 1
ATOM 2736 C C . SER A 1 379 ? -14.883 -30.578 -8.234 1 96.88 379 SER A C 1
ATOM 2738 O O . SER A 1 379 ? -15.383 -30.344 -7.137 1 96.88 379 SER A O 1
ATOM 2740 N N . LEU A 1 380 ? -13.828 -29.938 -8.703 1 98.44 380 LEU A N 1
ATOM 2741 C CA . LEU A 1 380 ? -13.234 -28.875 -7.898 1 98.44 380 LEU A CA 1
ATOM 2742 C C . LEU A 1 380 ? -14.227 -27.734 -7.703 1 98.44 380 LEU A C 1
ATOM 2744 O O . LEU A 1 380 ? -14.719 -27.156 -8.672 1 98.44 380 LEU A O 1
ATOM 2748 N N . ASN A 1 381 ? -14.5 -27.422 -6.441 1 98.69 381 ASN A N 1
ATOM 2749 C CA . ASN A 1 381 ? -15.453 -26.359 -6.121 1 98.69 381 ASN A CA 1
ATOM 2750 C C . ASN A 1 381 ? -14.781 -25.219 -5.371 1 98.69 381 ASN A C 1
ATOM 2752 O O . ASN A 1 381 ? -15.164 -24.062 -5.531 1 98.69 381 ASN A O 1
ATOM 2756 N N . ILE A 1 382 ? -13.914 -25.578 -4.391 1 98.88 382 ILE A N 1
ATOM 2757 C CA . ILE A 1 382 ? -13.242 -24.594 -3.555 1 98.88 382 ILE A CA 1
ATOM 2758 C C . ILE A 1 382 ? -11.727 -24.766 -3.674 1 98.88 382 ILE A C 1
ATOM 2760 O O . ILE A 1 382 ? -11.211 -25.875 -3.574 1 98.88 382 ILE A O 1
ATOM 2764 N N . ALA A 1 383 ? -11.039 -23.672 -3.891 1 98.94 383 ALA A N 1
ATOM 2765 C CA . ALA A 1 383 ? -9.578 -23.656 -3.896 1 98.94 383 ALA A CA 1
ATOM 2766 C C . ALA A 1 383 ? -9.039 -22.469 -3.107 1 98.94 383 ALA A C 1
ATOM 2768 O O . ALA A 1 383 ? -9.711 -21.438 -2.979 1 98.94 383 ALA A O 1
ATOM 2769 N N . LEU A 1 384 ? -7.84 -22.609 -2.527 1 98.94 384 LEU A N 1
ATOM 2770 C CA . LEU A 1 384 ? -7.141 -21.531 -1.841 1 98.94 384 LEU A CA 1
ATOM 2771 C C . LEU A 1 384 ? -5.883 -21.125 -2.6 1 98.94 384 LEU A C 1
ATOM 2773 O O . LEU A 1 384 ? -5.297 -21.938 -3.314 1 98.94 384 LEU A O 1
ATOM 2777 N N . SER A 1 385 ? -5.516 -19.922 -2.516 1 98.94 385 SER A N 1
ATOM 2778 C CA . SER A 1 385 ? -4.242 -19.391 -2.992 1 98.94 385 SER A CA 1
ATOM 2779 C C . SER A 1 385 ? -3.469 -18.719 -1.868 1 98.94 385 SER A C 1
ATOM 2781 O O . SER A 1 385 ? -3.959 -17.766 -1.254 1 98.94 385 SER A O 1
ATOM 2783 N N . ASN A 1 386 ? -2.256 -19.234 -1.572 1 98.88 386 ASN A N 1
ATOM 2784 C CA . ASN A 1 386 ? -1.389 -18.672 -0.535 1 98.88 386 ASN A CA 1
ATOM 2785 C C . ASN A 1 386 ? -0.415 -17.656 -1.104 1 98.88 386 ASN A C 1
ATOM 2787 O O . ASN A 1 386 ? 0.107 -17.828 -2.207 1 98.88 386 ASN A O 1
ATOM 2791 N N . ALA A 1 387 ? -0.193 -16.562 -0.415 1 98.75 387 ALA A N 1
ATOM 2792 C CA . ALA A 1 387 ? 0.875 -15.594 -0.661 1 98.75 387 ALA A CA 1
ATOM 2793 C C . ALA A 1 387 ? 1.52 -15.148 0.648 1 98.75 387 ALA A C 1
ATOM 2795 O O . ALA A 1 387 ? 0.845 -14.602 1.525 1 98.75 387 ALA A O 1
ATOM 2796 N N . PHE A 1 388 ? 2.785 -15.352 0.787 1 98.06 388 PHE A N 1
ATOM 2797 C CA . PHE A 1 388 ? 3.527 -15.031 2 1 98.06 388 PHE A CA 1
ATOM 2798 C C . PHE A 1 388 ? 4.715 -14.125 1.689 1 98.06 388 PHE A C 1
ATOM 2800 O O . PHE A 1 388 ? 5.562 -14.469 0.862 1 98.06 388 PHE A O 1
ATOM 2807 N N . GLY A 1 389 ? 4.738 -12.969 2.369 1 95.62 389 GLY A N 1
ATOM 2808 C CA . GLY A 1 389 ? 5.703 -11.961 1.971 1 95.62 389 GLY A CA 1
ATOM 2809 C C . GLY A 1 389 ? 6.805 -11.758 2.99 1 95.62 389 GLY A C 1
ATOM 2810 O O . GLY A 1 389 ? 6.594 -11.938 4.191 1 95.62 389 GLY A O 1
ATOM 2811 N N . MET A 1 390 ? 8 -11.32 2.422 1 94.44 390 MET A N 1
ATOM 2812 C CA . MET A 1 390 ? 9.031 -10.789 3.307 1 94.44 390 MET A CA 1
ATOM 2813 C C . MET A 1 390 ? 8.484 -9.633 4.145 1 94.44 390 MET A C 1
ATOM 2815 O O . MET A 1 390 ? 7.727 -8.805 3.646 1 94.44 390 MET A O 1
ATOM 2819 N N . GLY A 1 391 ? 8.859 -9.602 5.355 1 93.81 391 GLY A N 1
ATOM 2820 C CA . GLY A 1 391 ? 8.266 -8.672 6.305 1 93.81 391 GLY A CA 1
ATOM 2821 C C . GLY A 1 391 ? 7.211 -9.312 7.188 1 93.81 391 GLY A C 1
ATOM 2822 O O . GLY A 1 391 ? 6.812 -8.734 8.203 1 93.81 391 GLY A O 1
ATOM 2823 N N . GLY A 1 392 ? 6.781 -10.492 6.746 1 95.88 392 GLY A N 1
ATOM 2824 C CA . GLY A 1 392 ? 5.969 -11.32 7.621 1 95.88 392 GLY A CA 1
ATOM 2825 C C . GLY A 1 392 ? 4.492 -11.297 7.266 1 95.88 392 GLY A C 1
ATOM 2826 O O . GLY A 1 392 ? 3.711 -12.094 7.781 1 95.88 392 GLY A O 1
ATOM 2827 N N . ASN A 1 393 ? 4.102 -10.469 6.355 1 97.19 393 ASN A N 1
ATOM 2828 C CA . ASN A 1 393 ? 2.686 -10.359 6.02 1 97.19 393 ASN A CA 1
ATOM 2829 C C . ASN A 1 393 ? 2.23 -11.531 5.145 1 97.19 393 ASN A C 1
ATOM 2831 O O . ASN A 1 393 ? 2.869 -11.844 4.137 1 97.19 393 ASN A O 1
ATOM 2835 N N . ASN A 1 394 ? 1.14 -12.188 5.555 1 98.5 394 ASN A N 1
ATOM 2836 C CA . ASN A 1 394 ? 0.552 -13.328 4.859 1 98.5 394 ASN A CA 1
ATOM 2837 C C . ASN A 1 394 ? -0.864 -13.023 4.379 1 98.5 394 ASN A C 1
ATOM 2839 O O . ASN A 1 394 ? -1.629 -12.352 5.074 1 98.5 394 ASN A O 1
ATOM 2843 N N . ALA A 1 395 ? -1.144 -13.445 3.193 1 98.88 395 ALA A N 1
ATOM 2844 C CA . ALA A 1 395 ? -2.479 -13.273 2.625 1 98.88 395 ALA A CA 1
ATOM 2845 C C . ALA A 1 395 ? -2.947 -14.555 1.931 1 98.88 395 ALA A C 1
ATOM 2847 O O . ALA A 1 395 ? -2.178 -15.195 1.214 1 98.88 395 ALA A O 1
ATOM 2848 N N . VAL A 1 396 ? -4.176 -14.969 2.217 1 98.94 396 VAL A N 1
ATOM 2849 C CA . VAL A 1 396 ? -4.773 -16.156 1.611 1 98.94 396 VAL A CA 1
ATOM 2850 C C . VAL A 1 396 ? -6.141 -15.805 1.03 1 98.94 396 VAL A C 1
ATOM 2852 O O . VAL A 1 396 ? -6.914 -15.062 1.648 1 98.94 396 VAL A O 1
ATOM 2855 N N . LEU A 1 397 ? -6.375 -16.234 -0.163 1 98.94 397 LEU A N 1
ATOM 2856 C CA . LEU A 1 397 ? -7.637 -16.016 -0.858 1 98.94 397 LEU A CA 1
ATOM 2857 C C . LEU A 1 397 ? -8.352 -17.344 -1.121 1 98.94 397 LEU A C 1
ATOM 2859 O O . LEU A 1 397 ? -7.707 -18.344 -1.43 1 98.94 397 LEU A O 1
ATOM 2863 N N . ALA A 1 398 ? -9.656 -17.359 -1.027 1 98.94 398 ALA A N 1
ATOM 2864 C CA . ALA A 1 398 ? -10.469 -18.531 -1.332 1 98.94 398 ALA A CA 1
ATOM 2865 C C . ALA A 1 398 ? -11.352 -18.281 -2.553 1 98.94 398 ALA A C 1
ATOM 2867 O O . ALA A 1 398 ? -11.992 -17.234 -2.666 1 98.94 398 ALA A O 1
ATOM 2868 N N . PHE A 1 399 ? -11.367 -19.25 -3.412 1 98.94 399 PHE A N 1
ATOM 2869 C CA . PHE A 1 399 ? -12.141 -19.188 -4.648 1 98.94 399 PHE A CA 1
ATOM 2870 C C . PHE A 1 399 ? -13.164 -20.312 -4.703 1 98.94 399 PHE A C 1
ATOM 2872 O O . PHE A 1 399 ? -12.891 -21.422 -4.266 1 98.94 399 PHE A O 1
ATOM 2879 N N . ARG A 1 400 ? -14.266 -20.031 -5.262 1 98.81 400 ARG A N 1
ATOM 2880 C CA . ARG A 1 400 ? -15.367 -20.969 -5.426 1 98.81 400 ARG A CA 1
ATOM 2881 C C . ARG A 1 400 ? -15.867 -20.984 -6.867 1 98.81 400 ARG A C 1
ATOM 2883 O O . ARG A 1 400 ? -15.914 -19.953 -7.523 1 98.81 400 ARG A O 1
ATOM 2890 N N . LYS A 1 401 ? -16.25 -22.172 -7.32 1 98.31 401 LYS A N 1
ATOM 2891 C CA . LYS A 1 401 ? -16.844 -22.281 -8.648 1 98.31 401 LYS A CA 1
ATOM 2892 C C . LYS A 1 401 ? -18.125 -21.453 -8.75 1 98.31 401 LYS A C 1
ATOM 2894 O O . LYS A 1 401 ? -18.969 -21.484 -7.855 1 98.31 401 LYS A O 1
ATOM 2899 N N . ALA A 1 402 ? -18.141 -20.656 -9.836 1 93.25 402 ALA A N 1
ATOM 2900 C CA . ALA A 1 402 ? -19.328 -19.828 -10.031 1 93.25 402 ALA A CA 1
ATOM 2901 C C . ALA A 1 402 ? -20.547 -20.688 -10.391 1 93.25 402 ALA A C 1
ATOM 2903 O O . ALA A 1 402 ? -20.422 -21.672 -11.117 1 93.25 402 ALA A O 1
ATOM 2904 N N . GLY A 1 403 ? -21.641 -20.516 -9.719 1 80.38 403 GLY A N 1
ATOM 2905 C CA . GLY A 1 403 ? -22.875 -21.25 -10 1 80.38 403 GLY A CA 1
ATOM 2906 C C . GLY A 1 403 ? -23.438 -20.938 -11.375 1 80.38 403 GLY A C 1
ATOM 2907 O O . GLY A 1 403 ? -23.109 -19.922 -11.977 1 80.38 403 GLY A O 1
ATOM 2908 N N . MET B 1 1 ? -23.812 -4.742 10.93 1 51.88 1 MET B N 1
ATOM 2909 C CA . MET B 1 1 ? -23.062 -4.543 12.172 1 51.88 1 MET B CA 1
ATOM 2910 C C . MET B 1 1 ? -22.953 -3.061 12.508 1 51.88 1 MET B C 1
ATOM 2912 O O . MET B 1 1 ? -22.844 -2.221 11.609 1 51.88 1 MET B O 1
ATOM 2916 N N . GLU B 1 2 ? -23.203 -2.604 13.719 1 71.19 2 GLU B N 1
ATOM 2917 C CA . GLU B 1 2 ? -23.156 -1.212 14.164 1 71.19 2 GLU B CA 1
ATOM 2918 C C . GLU B 1 2 ? -21.75 -0.642 14.055 1 71.19 2 GLU B C 1
ATOM 2920 O O . GLU B 1 2 ? -20.781 -1.297 14.438 1 71.19 2 GLU B O 1
ATOM 2925 N N . ARG B 1 3 ? -21.531 0.435 13.328 1 88.81 3 ARG B N 1
ATOM 2926 C CA . ARG B 1 3 ? -20.266 1.132 13.18 1 88.81 3 ARG B CA 1
ATOM 2927 C C . ARG B 1 3 ? -19.703 1.539 14.539 1 88.81 3 ARG B C 1
ATOM 2929 O O . ARG B 1 3 ? -20.359 2.23 15.312 1 88.81 3 ARG B O 1
ATOM 2936 N N . ARG B 1 4 ? -18.562 1.028 14.844 1 95.31 4 ARG B N 1
ATOM 2937 C CA . ARG B 1 4 ? -17.906 1.298 16.109 1 95.31 4 ARG B CA 1
ATOM 2938 C C . ARG B 1 4 ? -17.25 2.672 16.109 1 95.31 4 ARG B C 1
ATOM 2940 O O . ARG B 1 4 ? -16.734 3.119 15.078 1 95.31 4 ARG B O 1
ATOM 2947 N N . SER B 1 5 ? -17.219 3.283 17.266 1 98.12 5 SER B N 1
ATOM 2948 C CA . SER B 1 5 ? -16.453 4.516 17.422 1 98.12 5 SER B CA 1
ATOM 2949 C C . SER B 1 5 ? -14.969 4.23 17.516 1 98.12 5 SER B C 1
ATOM 2951 O O . SER B 1 5 ? -14.555 3.264 18.156 1 98.12 5 SER B O 1
ATOM 2953 N N . VAL B 1 6 ? -14.148 5.051 16.859 1 98.88 6 VAL B N 1
ATOM 2954 C CA . VAL B 1 6 ? -12.703 4.863 16.828 1 98.88 6 VAL B CA 1
ATOM 2955 C C . VAL B 1 6 ? -12.016 6.066 17.469 1 98.88 6 VAL B C 1
ATOM 2957 O O . VAL B 1 6 ? -12.242 7.207 17.062 1 98.88 6 VAL B O 1
ATOM 2960 N N . VAL B 1 7 ? -11.141 5.828 18.453 1 98.94 7 VAL B N 1
ATOM 2961 C CA . VAL B 1 7 ? -10.484 6.922 19.156 1 98.94 7 VAL B CA 1
ATOM 2962 C C . VAL B 1 7 ? -8.969 6.82 18.984 1 98.94 7 VAL B C 1
ATOM 2964 O O . VAL B 1 7 ? -8.445 5.75 18.672 1 98.94 7 VAL B O 1
ATOM 2967 N N . ILE B 1 8 ? -8.352 7.93 19.078 1 98.94 8 ILE B N 1
ATOM 2968 C CA . ILE B 1 8 ? -6.898 8.039 19.078 1 98.94 8 ILE B CA 1
ATOM 2969 C C . ILE B 1 8 ? -6.387 8.125 20.516 1 98.94 8 ILE B C 1
ATOM 2971 O O . ILE B 1 8 ? -6.801 8.992 21.281 1 98.94 8 ILE B O 1
ATOM 2975 N N . THR B 1 9 ? -5.426 7.238 20.828 1 98.88 9 THR B N 1
ATOM 2976 C CA . THR B 1 9 ? -5.027 7.184 22.234 1 98.88 9 THR B CA 1
ATOM 2977 C C . THR B 1 9 ? -3.555 7.555 22.391 1 98.88 9 THR B C 1
ATOM 2979 O O . THR B 1 9 ? -3.09 7.82 23.5 1 98.88 9 THR B O 1
ATOM 2982 N N . ALA B 1 10 ? -2.826 7.613 21.359 1 98.94 10 ALA B N 1
ATOM 2983 C CA . ALA B 1 10 ? -1.422 8.016 21.375 1 98.94 10 ALA B CA 1
ATOM 2984 C C . ALA B 1 10 ? -0.994 8.57 20.016 1 98.94 10 ALA B C 1
ATOM 2986 O O . ALA B 1 10 ? -1.568 8.219 18.984 1 98.94 10 ALA B O 1
ATOM 2987 N N . ILE B 1 11 ? -0.02 9.461 20.047 1 98.94 11 ILE B N 1
ATOM 2988 C CA . ILE B 1 11 ? 0.55 10.055 18.844 1 98.94 11 ILE B CA 1
ATOM 2989 C C . ILE B 1 11 ? 2.062 10.188 19 1 98.94 11 ILE B C 1
ATOM 2991 O O . ILE B 1 11 ? 2.551 10.609 20.047 1 98.94 11 ILE B O 1
ATOM 2995 N N . GLY B 1 12 ? 2.83 9.703 18 1 98.88 12 GLY B N 1
ATOM 2996 C CA . GLY B 1 12 ? 4.254 9.969 17.875 1 98.88 12 GLY B CA 1
ATOM 2997 C C . GLY B 1 12 ? 4.621 10.664 16.578 1 98.88 12 GLY B C 1
ATOM 2998 O O . GLY B 1 12 ? 3.99 10.438 15.539 1 98.88 12 GLY B O 1
ATOM 2999 N N . MET B 1 13 ? 5.633 11.609 16.672 1 98.81 13 MET B N 1
ATOM 3000 C CA . MET B 1 13 ? 6.066 12.352 15.484 1 98.81 13 MET B CA 1
ATOM 3001 C C . MET B 1 13 ? 7.566 12.617 15.523 1 98.81 13 MET B C 1
ATOM 3003 O O . MET B 1 13 ? 8.156 12.68 16.609 1 98.81 13 MET B O 1
ATOM 3007 N N . VAL B 1 14 ? 8.133 12.727 14.367 1 98.81 14 VAL B N 1
ATOM 3008 C CA . VAL B 1 14 ? 9.43 13.359 14.172 1 98.81 14 VAL B CA 1
ATOM 3009 C C . VAL B 1 14 ? 9.406 14.203 12.898 1 98.81 14 VAL B C 1
ATOM 3011 O O . VAL B 1 14 ? 8.969 13.734 11.844 1 98.81 14 VAL B O 1
ATOM 3014 N N . THR B 1 15 ? 9.742 15.422 13 1 98.75 15 THR B N 1
ATOM 3015 C CA . THR B 1 15 ? 9.719 16.391 11.906 1 98.75 15 THR B CA 1
ATOM 3016 C C . THR B 1 15 ? 10.914 17.328 12 1 98.75 15 THR B C 1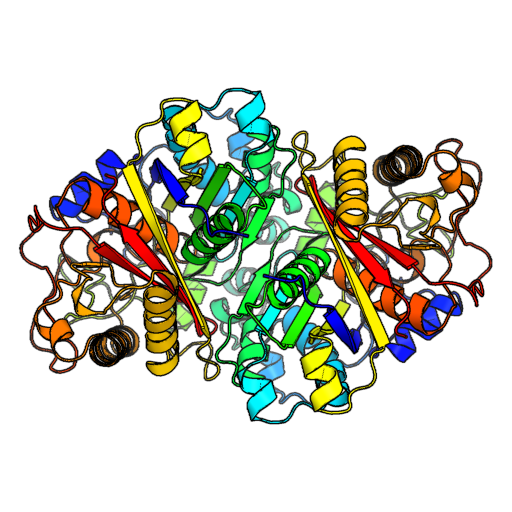
ATOM 3018 O O . THR B 1 15 ? 11.75 17.203 12.891 1 98.75 15 THR B O 1
ATOM 3021 N N . ALA B 1 16 ? 10.977 18.297 11.086 1 98 16 ALA B N 1
ATOM 3022 C CA . ALA B 1 16 ? 12.039 19.312 11.086 1 98 16 ALA B CA 1
ATOM 3023 C C . ALA B 1 16 ? 11.914 20.25 12.281 1 98 16 ALA B C 1
ATOM 3025 O O . ALA B 1 16 ? 12.859 20.953 12.625 1 98 16 ALA B O 1
ATOM 3026 N N . LEU B 1 17 ? 10.766 20.219 12.977 1 98.31 17 LEU B N 1
ATOM 3027 C CA . LEU B 1 17 ? 10.523 21.156 14.07 1 98.31 17 LEU B CA 1
ATOM 3028 C C . LEU B 1 17 ? 10.711 20.469 15.422 1 98.31 17 LEU B C 1
ATOM 3030 O O . LEU B 1 17 ? 10.734 21.125 16.469 1 98.31 17 LEU B O 1
ATOM 3034 N N . GLY B 1 18 ? 10.766 19.094 15.367 1 97.44 18 GLY B N 1
ATOM 3035 C CA . GLY B 1 18 ? 10.891 18.391 16.641 1 97.44 18 GLY B CA 1
ATOM 3036 C C . GLY B 1 18 ? 10.891 16.875 16.469 1 97.44 18 GLY B C 1
ATOM 3037 O O . GLY B 1 18 ? 10.469 16.359 15.438 1 97.44 18 GLY B O 1
ATOM 3038 N N . ASP B 1 19 ? 11.32 16.188 17.547 1 97.62 19 ASP B N 1
ATOM 3039 C CA . ASP B 1 19 ? 11.398 14.727 17.5 1 97.62 19 ASP B CA 1
ATOM 3040 C C . ASP B 1 19 ? 10.312 14.078 18.344 1 97.62 19 ASP B C 1
ATOM 3042 O O . ASP B 1 19 ? 10.406 12.898 18.688 1 97.62 19 ASP B O 1
ATOM 3046 N N . THR B 1 20 ? 9.383 14.906 18.781 1 98.31 20 THR B N 1
ATOM 3047 C CA . THR B 1 20 ? 8.18 14.43 19.438 1 98.31 20 THR B CA 1
ATOM 3048 C C . THR B 1 20 ? 6.941 15.148 18.906 1 98.31 20 THR B C 1
ATOM 3050 O O . THR B 1 20 ? 7.055 16.188 18.266 1 98.31 20 THR B O 1
ATOM 3053 N N . ALA B 1 21 ? 5.797 14.555 19.219 1 98.75 21 ALA B N 1
ATOM 3054 C CA . ALA B 1 21 ? 4.531 15.156 18.828 1 98.75 21 ALA B CA 1
ATOM 3055 C C . ALA B 1 21 ? 4.309 16.484 19.516 1 98.75 21 ALA B C 1
ATOM 3057 O O . ALA B 1 21 ? 3.895 17.469 18.891 1 98.75 21 ALA B O 1
ATOM 3058 N N . ALA B 1 22 ? 4.559 16.531 20.781 1 98.5 22 ALA B N 1
ATOM 3059 C CA . ALA B 1 22 ? 4.371 17.75 21.562 1 98.5 22 ALA B CA 1
ATOM 3060 C C . ALA B 1 22 ? 5.281 18.859 21.047 1 98.5 22 ALA B C 1
ATOM 3062 O O . ALA B 1 22 ? 4.836 20 20.875 1 98.5 22 ALA B O 1
ATOM 3063 N N . ALA B 1 23 ? 6.562 18.531 20.859 1 98.38 23 ALA B N 1
ATOM 3064 C CA . ALA B 1 23 ? 7.523 19.531 20.391 1 98.38 23 ALA B CA 1
ATOM 3065 C C . ALA B 1 23 ? 7.133 20.078 19.016 1 98.38 23 ALA B C 1
ATOM 3067 O O . ALA B 1 23 ? 7.223 21.281 18.766 1 98.38 23 ALA B O 1
ATOM 3068 N N . THR B 1 24 ? 6.785 19.172 18.141 1 98.69 24 THR B N 1
ATOM 3069 C CA . THR B 1 24 ? 6.371 19.562 16.797 1 98.69 24 THR B CA 1
ATOM 3070 C C . THR B 1 24 ? 5.152 20.484 16.859 1 98.69 24 THR B C 1
ATOM 3072 O O . THR B 1 24 ? 5.129 21.531 16.219 1 98.69 24 THR B O 1
ATOM 3075 N N . PHE B 1 25 ? 4.148 20.109 17.625 1 98.81 25 PHE B N 1
ATOM 3076 C CA . PHE B 1 25 ? 2.896 20.844 17.688 1 98.81 25 PHE B CA 1
ATOM 3077 C C . PHE B 1 25 ? 3.117 22.234 18.281 1 98.81 25 PHE B C 1
ATOM 3079 O O . PHE B 1 25 ? 2.617 23.234 17.766 1 98.81 25 PHE B O 1
ATOM 3086 N N . GLU B 1 26 ? 3.832 22.281 19.328 1 98.5 26 GLU B N 1
ATOM 3087 C CA . GLU B 1 26 ? 4.109 23.562 20 1 98.5 26 GLU B CA 1
ATOM 3088 C C . GLU B 1 26 ? 4.875 24.5 19.062 1 98.5 26 GLU B C 1
ATOM 3090 O O . GLU B 1 26 ? 4.582 25.703 19.016 1 98.5 26 GLU B O 1
ATOM 3095 N N . ALA B 1 27 ? 5.824 23.953 18.391 1 98.5 27 ALA B N 1
ATOM 3096 C CA . ALA B 1 27 ? 6.598 24.766 17.469 1 98.5 27 ALA B CA 1
ATOM 3097 C C . ALA B 1 27 ? 5.715 25.312 16.344 1 98.5 27 ALA B C 1
ATOM 3099 O O . ALA B 1 27 ? 5.879 26.453 15.906 1 98.5 27 ALA B O 1
ATOM 3100 N N . LEU B 1 28 ? 4.824 24.484 15.852 1 98.56 28 LEU B N 1
ATOM 3101 C CA . LEU B 1 28 ? 3.904 24.906 14.797 1 98.56 28 LEU B CA 1
ATOM 3102 C C . LEU B 1 28 ? 3.02 26.047 15.266 1 98.56 28 LEU B C 1
ATOM 3104 O O . LEU B 1 28 ? 2.865 27.047 14.562 1 98.56 28 LEU B O 1
ATOM 3108 N N . VAL B 1 29 ? 2.447 25.906 16.422 1 98.25 29 VAL B N 1
ATOM 3109 C CA . VAL B 1 29 ? 1.532 26.906 16.969 1 98.25 29 VAL B CA 1
ATOM 3110 C C . VAL B 1 29 ? 2.285 28.203 17.234 1 98.25 29 VAL B C 1
ATOM 3112 O O . VAL B 1 29 ? 1.731 29.297 17.062 1 98.25 29 VAL B O 1
ATOM 3115 N N . ASP B 1 30 ? 3.551 28.078 17.547 1 97.56 30 ASP B N 1
ATOM 3116 C CA . ASP B 1 30 ? 4.391 29.25 17.828 1 97.56 30 ASP B CA 1
ATOM 3117 C C . ASP B 1 30 ? 4.879 29.906 16.547 1 97.56 30 ASP B C 1
ATOM 3119 O O . ASP B 1 30 ? 5.527 30.953 16.594 1 97.56 30 ASP B O 1
ATOM 3123 N N . GLY B 1 31 ? 4.578 29.312 15.438 1 96.88 31 GLY B N 1
ATOM 3124 C CA . GLY B 1 31 ? 4.957 29.891 14.156 1 96.88 31 GLY B CA 1
ATOM 3125 C C . GLY B 1 31 ? 6.43 29.703 13.828 1 96.88 31 GLY B C 1
ATOM 3126 O O . GLY B 1 31 ? 7.035 30.562 13.18 1 96.88 31 GLY B O 1
ATOM 3127 N N . ARG B 1 32 ? 7.07 28.688 14.273 1 96.56 32 ARG B N 1
ATOM 3128 C CA . ARG B 1 32 ? 8.469 28.406 13.953 1 96.56 32 ARG B CA 1
ATOM 3129 C C . ARG B 1 32 ? 8.586 27.703 12.602 1 96.56 32 ARG B C 1
ATOM 3131 O O . ARG B 1 32 ? 7.66 27.031 12.164 1 96.56 32 ARG B O 1
ATOM 3138 N N . CYS B 1 33 ? 9.711 27.859 12 1 96.31 33 CYS B N 1
ATOM 3139 C CA . CYS B 1 33 ? 9.977 27.266 10.688 1 96.31 33 CYS B CA 1
ATOM 3140 C C . CYS B 1 33 ? 11.156 26.312 10.742 1 96.31 33 CYS B C 1
ATOM 3142 O O . CYS B 1 33 ? 12.242 26.688 11.203 1 96.31 33 CYS B O 1
ATOM 3144 N N . GLY B 1 34 ? 10.891 25.094 10.297 1 96.31 34 GLY B N 1
ATOM 3145 C CA . GLY B 1 34 ? 11.938 24.078 10.289 1 96.31 34 GLY B CA 1
ATOM 3146 C C . GLY B 1 34 ? 12.57 23.891 8.922 1 96.31 34 GLY B C 1
ATOM 3147 O O . GLY B 1 34 ? 13.508 23.109 8.766 1 96.31 34 GLY B O 1
ATOM 3148 N N . VAL B 1 35 ? 12.148 24.562 7.906 1 95.88 35 VAL B N 1
ATOM 3149 C CA . VAL B 1 35 ? 12.688 24.484 6.551 1 95.88 35 VAL B CA 1
ATOM 3150 C C . VAL B 1 35 ? 13.977 25.281 6.457 1 95.88 35 VAL B C 1
ATOM 3152 O O . VAL B 1 35 ? 14.031 26.438 6.875 1 95.88 35 VAL B O 1
ATOM 3155 N N . GLY B 1 36 ? 14.984 24.641 5.961 1 93 36 GLY B N 1
ATOM 3156 C CA . GLY B 1 36 ? 16.297 25.281 5.852 1 93 36 GLY B CA 1
ATOM 3157 C C . GLY B 1 36 ? 17.266 24.484 5.008 1 93 36 GLY B C 1
ATOM 3158 O O . GLY B 1 36 ? 16.875 23.578 4.266 1 93 36 GLY B O 1
ATOM 3159 N N . ARG B 1 37 ? 18.5 24.844 5.152 1 92.25 37 ARG B N 1
ATOM 3160 C CA . ARG B 1 37 ? 19.547 24.25 4.32 1 92.25 37 ARG B CA 1
ATOM 3161 C C . ARG B 1 37 ? 19.812 22.812 4.734 1 92.25 37 ARG B C 1
ATOM 3163 O O . ARG B 1 37 ? 19.906 22.5 5.926 1 92.25 37 ARG B O 1
ATOM 3170 N N . HIS B 1 38 ? 19.922 21.984 3.74 1 94.25 38 HIS B N 1
ATOM 3171 C CA . HIS B 1 38 ? 20.359 20.625 3.977 1 94.25 38 HIS B CA 1
ATOM 3172 C C . HIS B 1 38 ? 21.875 20.516 4.055 1 94.25 38 HIS B C 1
ATOM 3174 O O . HIS B 1 38 ? 22.594 21.25 3.359 1 94.25 38 HIS B O 1
ATOM 3180 N N . PRO B 1 39 ? 22.406 19.578 4.844 1 93 39 PRO B N 1
ATOM 3181 C CA . PRO B 1 39 ? 23.859 19.453 4.961 1 93 39 PRO B CA 1
ATOM 3182 C C . PRO B 1 39 ? 24.531 19.031 3.65 1 93 39 PRO B C 1
ATOM 3184 O O . PRO B 1 39 ? 25.688 19.375 3.4 1 93 39 PRO B O 1
ATOM 3187 N N . GLN B 1 40 ? 23.906 18.281 2.857 1 93.31 40 GLN B N 1
ATOM 3188 C CA . GLN B 1 40 ? 24.453 17.875 1.567 1 93.31 40 GLN B CA 1
ATOM 3189 C C . GLN B 1 40 ? 24.297 18.984 0.532 1 93.31 40 GLN B C 1
ATOM 3191 O O . GLN B 1 40 ? 23.203 19.484 0.293 1 93.31 40 GLN B O 1
ATOM 3196 N N . GLU B 1 41 ? 25.328 19.25 -0.167 1 92.69 41 GLU B N 1
ATOM 3197 C CA . GLU B 1 41 ? 25.391 20.391 -1.08 1 92.69 41 GLU B CA 1
ATOM 3198 C C . GLU B 1 41 ? 24.5 20.156 -2.305 1 92.69 41 GLU B C 1
ATOM 3200 O O . GLU B 1 41 ? 23.938 21.109 -2.855 1 92.69 41 GLU B O 1
ATOM 3205 N N . ASP B 1 42 ? 24.375 18.906 -2.674 1 94 42 ASP B N 1
ATOM 3206 C CA . ASP B 1 42 ? 23.641 18.594 -3.887 1 94 42 ASP B CA 1
ATOM 3207 C C . ASP B 1 42 ? 22.141 18.844 -3.688 1 94 42 ASP B C 1
ATOM 3209 O O . ASP B 1 42 ? 21.375 18.922 -4.656 1 94 42 ASP B O 1
ATOM 3213 N N . ILE B 1 43 ? 21.75 18.906 -2.439 1 94.75 43 ILE B N 1
ATOM 3214 C CA . ILE B 1 43 ? 20.406 19.359 -2.105 1 94.75 43 ILE B CA 1
ATOM 3215 C C . ILE B 1 43 ? 20.406 20.859 -1.874 1 94.75 43 ILE B C 1
ATOM 3217 O O . ILE B 1 43 ? 20.562 21.328 -0.74 1 94.75 43 ILE B O 1
ATOM 3221 N N . ASP B 1 44 ? 20.156 21.609 -2.963 1 93.06 44 ASP B N 1
ATOM 3222 C CA . ASP B 1 44 ? 20.531 23.031 -2.98 1 93.06 44 ASP B CA 1
ATOM 3223 C C . ASP B 1 44 ? 19.312 23.922 -2.803 1 93.06 44 ASP B C 1
ATOM 3225 O O . ASP B 1 44 ? 19.359 25.125 -3.094 1 93.06 44 ASP B O 1
ATOM 3229 N N . HIS B 1 45 ? 18.141 23.359 -2.467 1 93.88 45 HIS B N 1
ATOM 3230 C CA . HIS B 1 45 ? 16.969 24.109 -2.027 1 93.88 45 HIS B CA 1
ATOM 3231 C C . HIS B 1 45 ? 16.672 23.844 -0.552 1 93.88 45 HIS B C 1
ATOM 3233 O O . HIS B 1 45 ? 17.047 22.812 -0.01 1 93.88 45 HIS B O 1
ATOM 3239 N N . PRO B 1 46 ? 16.141 24.844 0.102 1 94.25 46 PRO B N 1
ATOM 3240 C CA . PRO B 1 46 ? 15.75 24.578 1.49 1 94.25 46 PRO B CA 1
ATOM 3241 C C . PRO B 1 46 ? 14.75 23.438 1.618 1 94.25 46 PRO B C 1
ATOM 3243 O O . PRO B 1 46 ? 13.844 23.312 0.785 1 94.25 46 PRO B O 1
ATOM 3246 N N . VAL B 1 47 ? 14.93 22.578 2.604 1 96.31 47 VAL B N 1
ATOM 3247 C CA . VAL B 1 47 ? 14.078 21.422 2.844 1 96.31 47 VAL B CA 1
ATOM 3248 C C . VAL B 1 47 ? 13.773 21.297 4.336 1 96.31 47 VAL B C 1
ATOM 3250 O O . VAL B 1 47 ? 14.453 21.906 5.164 1 96.31 47 VAL B O 1
ATOM 3253 N N . GLY B 1 48 ? 12.641 20.641 4.641 1 97.25 48 GLY B N 1
ATOM 3254 C CA . GLY B 1 48 ? 12.383 20.266 6.02 1 97.25 48 GLY B CA 1
ATOM 3255 C C . GLY B 1 48 ? 13.133 19.016 6.434 1 97.25 48 GLY B C 1
ATOM 3256 O O . GLY B 1 48 ? 12.578 17.906 6.395 1 97.25 48 GLY B O 1
ATOM 3257 N N . PHE B 1 49 ? 14.352 19.219 6.965 1 97.31 49 PHE B N 1
ATOM 3258 C CA . PHE B 1 49 ? 15.234 18.109 7.344 1 97.31 49 PHE B CA 1
ATOM 3259 C C . PHE B 1 49 ? 15.188 17.875 8.852 1 97.31 49 PHE B C 1
ATOM 3261 O O . PHE B 1 49 ? 15.172 18.828 9.633 1 97.31 49 PHE B O 1
ATOM 3268 N N . VAL B 1 50 ? 15.031 16.594 9.25 1 97.75 50 VAL B N 1
ATOM 3269 C CA . VAL B 1 50 ? 15.039 16.234 10.664 1 97.75 50 VAL B CA 1
ATOM 3270 C C . VAL B 1 50 ? 16.453 16.328 11.211 1 97.75 50 VAL B C 1
ATOM 3272 O O . VAL B 1 50 ? 17.328 15.555 10.812 1 97.75 50 VAL B O 1
ATOM 3275 N N . ARG B 1 51 ? 16.625 17.188 12.211 1 94.81 51 ARG B N 1
ATOM 3276 C CA . ARG B 1 51 ? 17.953 17.484 12.719 1 94.81 51 ARG B CA 1
ATOM 3277 C C . ARG B 1 51 ? 18.266 16.656 13.961 1 94.81 51 ARG B C 1
ATOM 3279 O O . ARG B 1 51 ? 19.438 16.406 14.266 1 94.81 51 ARG B O 1
ATOM 3286 N N . ALA B 1 52 ? 17.25 16.203 14.609 1 94.06 52 ALA B N 1
ATOM 3287 C CA . ALA B 1 52 ? 17.422 15.453 15.852 1 94.06 52 ALA B CA 1
ATOM 3288 C C . ALA B 1 52 ? 18.094 14.102 15.586 1 94.06 52 ALA B C 1
ATOM 3290 O O . ALA B 1 52 ? 17.969 13.539 14.5 1 94.06 52 ALA B O 1
ATOM 3291 N N . ASP B 1 53 ? 18.828 13.617 16.562 1 94.12 53 ASP B N 1
ATOM 3292 C CA . ASP B 1 53 ? 19.297 12.234 16.516 1 94.12 53 ASP B CA 1
ATOM 3293 C C . ASP B 1 53 ? 18.141 11.25 16.703 1 94.12 53 ASP B C 1
ATOM 3295 O O . ASP B 1 53 ? 17.562 11.164 17.781 1 94.12 53 ASP B O 1
ATOM 3299 N N . ILE B 1 54 ? 17.844 10.602 15.68 1 94.56 54 ILE B N 1
ATOM 3300 C CA . ILE B 1 54 ? 16.672 9.727 15.688 1 94.56 54 ILE B CA 1
ATOM 3301 C C . ILE B 1 54 ? 17.125 8.281 15.883 1 94.56 54 ILE B C 1
ATOM 3303 O O . ILE B 1 54 ? 16.312 7.355 15.758 1 94.56 54 ILE B O 1
ATOM 3307 N N . SER B 1 55 ? 18.328 8.016 16.141 1 92.75 55 SER B N 1
ATOM 3308 C CA . SER B 1 55 ? 18.844 6.66 16.328 1 92.75 55 SER B CA 1
ATOM 3309 C C . SER B 1 55 ? 18.797 6.242 17.797 1 92.75 55 SER B C 1
ATOM 3311 O O . SER B 1 55 ? 19.109 5.098 18.125 1 92.75 55 SER B O 1
ATOM 3313 N N . ALA B 1 56 ? 18.359 7.168 18.625 1 86.31 56 ALA B N 1
ATOM 3314 C CA . ALA B 1 56 ? 18.375 6.883 20.062 1 86.31 56 ALA B CA 1
ATOM 3315 C C . ALA B 1 56 ? 17.484 5.68 20.375 1 86.31 56 ALA B C 1
ATOM 3317 O O . ALA B 1 56 ? 16.359 5.582 19.891 1 86.31 56 ALA B O 1
ATOM 3318 N N . GLY B 1 57 ? 18.016 4.715 21.094 1 85.5 57 GLY B N 1
ATOM 3319 C CA . GLY B 1 57 ? 17.25 3.545 21.5 1 85.5 57 GLY B CA 1
ATOM 3320 C C . GLY B 1 57 ? 17.406 2.363 20.562 1 85.5 57 GLY B C 1
ATOM 3321 O O . GLY B 1 57 ? 16.953 1.26 20.859 1 85.5 57 GLY B O 1
ATOM 3322 N N . LEU B 1 58 ? 18.047 2.613 19.453 1 90.69 58 LEU B N 1
ATOM 3323 C CA . LEU B 1 58 ? 18.297 1.529 18.516 1 90.69 58 LEU B CA 1
ATOM 3324 C C . LEU B 1 58 ? 19.75 1.07 18.609 1 90.69 58 LEU B C 1
ATOM 3326 O O . LEU B 1 58 ? 20.656 1.884 18.828 1 90.69 58 LEU B O 1
ATOM 3330 N N . HIS B 1 59 ? 19.953 -0.177 18.469 1 92.19 59 HIS B N 1
ATOM 3331 C CA . HIS B 1 59 ? 21.312 -0.694 18.375 1 92.19 59 HIS B CA 1
ATOM 3332 C C . HIS B 1 59 ? 21.984 -0.221 17.094 1 92.19 59 HIS B C 1
ATOM 3334 O O . HIS B 1 59 ? 21.359 -0.152 16.031 1 92.19 59 HIS B O 1
ATOM 3340 N N . PRO B 1 60 ? 23.25 0.004 17.172 1 92.19 60 PRO B N 1
ATOM 3341 C CA . PRO B 1 60 ? 23.969 0.479 15.984 1 92.19 60 PRO B CA 1
ATOM 3342 C C . PRO B 1 60 ? 23.797 -0.452 14.781 1 92.19 60 PRO B C 1
ATOM 3344 O O . PRO B 1 60 ? 23.719 0.013 13.641 1 92.19 60 PRO B O 1
ATOM 3347 N N . SER B 1 61 ? 23.781 -1.691 15.062 1 91.75 61 SER B N 1
ATOM 3348 C CA . SER B 1 61 ? 23.609 -2.646 13.977 1 91.75 61 SER B CA 1
ATOM 3349 C C . SER B 1 61 ? 22.234 -2.498 13.32 1 91.75 61 SER B C 1
ATOM 3351 O O . SER B 1 61 ? 22.094 -2.686 12.109 1 91.75 61 SER B O 1
ATOM 3353 N N . GLN B 1 62 ? 21.266 -2.168 14.086 1 90.94 62 GLN B N 1
ATOM 3354 C CA . GLN B 1 62 ? 19.922 -1.923 13.555 1 90.94 62 GLN B CA 1
ATOM 3355 C C . GLN B 1 62 ? 19.906 -0.671 12.68 1 90.94 62 GLN B C 1
ATOM 3357 O O . GLN B 1 62 ? 19.328 -0.679 11.594 1 90.94 62 GLN B O 1
ATOM 3362 N N . VAL B 1 63 ? 20.547 0.302 13.188 1 93.25 63 VAL B N 1
ATOM 3363 C CA . VAL B 1 63 ? 20.594 1.566 12.461 1 93.25 63 VAL B CA 1
ATOM 3364 C C . VAL B 1 63 ? 21.281 1.358 11.109 1 93.25 63 VAL B C 1
ATOM 3366 O O . VAL B 1 63 ? 20.828 1.898 10.094 1 93.25 63 VAL B O 1
ATOM 3369 N N . ARG B 1 64 ? 22.297 0.557 11.07 1 92.06 64 ARG B N 1
ATOM 3370 C CA . ARG B 1 64 ? 23.047 0.303 9.844 1 92.06 64 ARG B CA 1
ATOM 3371 C C . ARG B 1 64 ? 22.219 -0.501 8.852 1 92.06 64 ARG B C 1
ATOM 3373 O O . ARG B 1 64 ? 22.359 -0.333 7.637 1 92.06 64 ARG B O 1
ATOM 3380 N N . ALA B 1 65 ? 21.297 -1.29 9.383 1 93.56 65 ALA B N 1
ATOM 3381 C CA . ALA B 1 65 ? 20.531 -2.209 8.547 1 93.56 65 ALA B CA 1
ATOM 3382 C C . ALA B 1 65 ? 19.281 -1.532 7.992 1 93.56 65 ALA B C 1
ATOM 3384 O O . ALA B 1 65 ? 18.672 -2.029 7.047 1 93.56 65 ALA B O 1
ATOM 3385 N N . MET B 1 66 ? 18.969 -0.373 8.562 1 96.5 66 MET B N 1
ATOM 3386 C CA . MET B 1 66 ? 17.719 0.294 8.211 1 96.5 66 MET B CA 1
ATOM 3387 C C . MET B 1 66 ? 17.984 1.495 7.309 1 96.5 66 MET B C 1
ATOM 3389 O O . MET B 1 66 ? 18.984 2.188 7.465 1 96.5 66 MET B O 1
ATOM 3393 N N . ASP B 1 67 ? 17.109 1.641 6.344 1 97.75 67 ASP B N 1
ATOM 3394 C CA . ASP B 1 67 ? 17.078 2.928 5.656 1 97.75 67 ASP B CA 1
ATOM 3395 C C . ASP B 1 67 ? 16.641 4.043 6.598 1 97.75 67 ASP B C 1
ATOM 3397 O O . ASP B 1 67 ? 15.891 3.799 7.555 1 97.75 67 ASP B O 1
ATOM 3401 N N . ARG B 1 68 ? 17.031 5.273 6.332 1 96.88 68 ARG B N 1
ATOM 3402 C CA . ARG B 1 68 ? 16.672 6.418 7.168 1 96.88 68 ARG B CA 1
ATOM 3403 C C . ARG B 1 68 ? 15.172 6.508 7.371 1 96.88 68 ARG B C 1
ATOM 3405 O O . ARG B 1 68 ? 14.703 6.906 8.438 1 96.88 68 ARG B O 1
ATOM 3412 N N . VAL B 1 69 ? 14.359 6.164 6.383 1 98.31 69 VAL B N 1
ATOM 3413 C CA . VAL B 1 69 ? 12.906 6.203 6.492 1 98.31 69 VAL B CA 1
ATOM 3414 C C . VAL B 1 69 ? 12.445 5.27 7.609 1 98.31 69 VAL B C 1
ATOM 3416 O O . VAL B 1 69 ? 11.531 5.609 8.375 1 98.31 69 VAL B O 1
ATOM 3419 N N . THR B 1 70 ? 13.047 4.109 7.719 1 98.12 70 THR B N 1
ATOM 3420 C CA . THR B 1 70 ? 12.688 3.135 8.742 1 98.12 70 THR B CA 1
ATOM 3421 C C . THR B 1 70 ? 13.141 3.607 10.117 1 98.12 70 THR B C 1
ATOM 3423 O O . THR B 1 70 ? 12.438 3.412 11.109 1 98.12 70 THR B O 1
ATOM 3426 N N . VAL B 1 71 ? 14.312 4.242 10.164 1 97.88 71 VAL B N 1
ATOM 3427 C CA . VAL B 1 71 ? 14.797 4.781 11.43 1 97.88 71 VAL B CA 1
ATOM 3428 C C . VAL B 1 71 ? 13.828 5.844 11.945 1 97.88 71 VAL B C 1
ATOM 3430 O O . VAL B 1 71 ? 13.477 5.855 13.125 1 97.88 71 VAL B O 1
ATOM 3433 N N . MET B 1 72 ? 13.391 6.703 11.086 1 97.5 72 MET B N 1
ATOM 3434 C CA . MET B 1 72 ? 12.453 7.758 11.445 1 97.5 72 MET B CA 1
ATOM 3435 C C . MET B 1 72 ? 11.117 7.168 11.891 1 97.5 72 MET B C 1
ATOM 3437 O O . MET B 1 72 ? 10.539 7.617 12.883 1 97.5 72 MET B O 1
ATOM 3441 N N . ALA B 1 73 ? 10.68 6.219 11.109 1 98.31 73 ALA B N 1
ATOM 3442 C CA . ALA B 1 73 ? 9.422 5.555 11.461 1 98.31 73 ALA B CA 1
ATOM 3443 C C . ALA B 1 73 ? 9.508 4.91 12.844 1 98.31 73 ALA B C 1
ATOM 3445 O O . ALA B 1 73 ? 8.57 5.004 13.633 1 98.31 73 ALA B O 1
ATOM 3446 N N . GLN B 1 74 ? 10.625 4.281 13.094 1 97.5 74 GLN B N 1
ATOM 3447 C CA . GLN B 1 74 ? 10.812 3.611 14.383 1 97.5 74 GLN B CA 1
ATOM 3448 C C . GLN B 1 74 ? 10.852 4.617 15.523 1 97.5 74 GLN B C 1
ATOM 3450 O O . GLN B 1 74 ? 10.305 4.363 16.609 1 97.5 74 GLN B O 1
ATOM 3455 N N . HIS B 1 75 ? 11.484 5.711 15.328 1 97.94 75 HIS B N 1
ATOM 3456 C CA . HIS B 1 75 ? 11.562 6.75 16.344 1 97.94 75 HIS B CA 1
ATOM 3457 C C . HIS B 1 75 ? 10.172 7.234 16.75 1 97.94 75 HIS B C 1
ATOM 3459 O O . HIS B 1 75 ? 9.836 7.266 17.938 1 97.94 75 HIS B O 1
ATOM 3465 N N . ALA B 1 76 ? 9.391 7.648 15.758 1 98.44 76 ALA B N 1
ATOM 3466 C CA . ALA B 1 76 ? 8.047 8.141 16.016 1 98.44 76 ALA B CA 1
ATOM 3467 C C . ALA B 1 76 ? 7.168 7.051 16.625 1 98.44 76 ALA B C 1
ATOM 3469 O O . ALA B 1 76 ? 6.34 7.324 17.5 1 98.44 76 ALA B O 1
ATOM 3470 N N . ALA B 1 77 ? 7.34 5.809 16.172 1 98.19 77 ALA B N 1
ATOM 3471 C CA . ALA B 1 77 ? 6.559 4.691 16.703 1 98.19 77 ALA B CA 1
ATOM 3472 C C . ALA B 1 77 ? 6.859 4.445 18.172 1 98.19 77 ALA B C 1
ATOM 3474 O O . ALA B 1 77 ? 5.961 4.113 18.953 1 98.19 77 ALA B O 1
ATOM 3475 N N . THR B 1 78 ? 8.086 4.559 18.516 1 97.31 78 THR B N 1
ATOM 3476 C CA . THR B 1 78 ? 8.484 4.359 19.906 1 97.31 78 THR B CA 1
ATOM 3477 C C . THR B 1 78 ? 7.738 5.316 20.828 1 97.31 78 THR B C 1
ATOM 3479 O O . THR B 1 78 ? 7.242 4.91 21.891 1 97.31 78 THR B O 1
ATOM 3482 N N . GLU B 1 79 ? 7.629 6.551 20.438 1 98.19 79 GLU B N 1
ATOM 3483 C CA . GLU B 1 79 ? 6.883 7.531 21.219 1 98.19 79 GLU B CA 1
ATOM 3484 C C . GLU B 1 79 ? 5.422 7.125 21.375 1 98.19 79 GLU B C 1
ATOM 3486 O O . GLU B 1 79 ? 4.879 7.141 22.484 1 98.19 79 GLU B O 1
ATOM 3491 N N . ALA B 1 80 ? 4.766 6.762 20.281 1 98.69 80 ALA B N 1
ATOM 3492 C CA . ALA B 1 80 ? 3.355 6.391 20.312 1 98.69 80 ALA B CA 1
ATOM 3493 C C . ALA B 1 80 ? 3.127 5.152 21.172 1 98.69 80 ALA B C 1
ATOM 3495 O O . ALA B 1 80 ? 2.158 5.086 21.922 1 98.69 80 ALA B O 1
ATOM 3496 N N . LEU B 1 81 ? 4.008 4.176 21.031 1 98.06 81 LEU B N 1
ATOM 3497 C CA . LEU B 1 81 ? 3.857 2.926 21.781 1 98.06 81 LEU B CA 1
ATOM 3498 C C . LEU B 1 81 ? 4.02 3.154 23.281 1 98.06 81 LEU B C 1
ATOM 3500 O O . LEU B 1 81 ? 3.293 2.566 24.078 1 98.06 81 LEU B O 1
ATOM 3504 N N . GLN B 1 82 ? 4.988 3.98 23.625 1 97.62 82 GLN B N 1
ATOM 3505 C CA . GLN B 1 82 ? 5.195 4.305 25.031 1 97.62 82 GLN B CA 1
ATOM 3506 C C . GLN B 1 82 ? 3.965 4.984 25.625 1 97.62 82 GLN B C 1
ATOM 3508 O O . GLN B 1 82 ? 3.562 4.684 26.75 1 97.62 82 GLN B O 1
ATOM 3513 N N . GLN B 1 83 ? 3.387 5.895 24.875 1 98.25 83 GLN B N 1
ATOM 3514 C CA . GLN B 1 83 ? 2.193 6.609 25.312 1 98.25 83 GLN B CA 1
ATOM 3515 C C . GLN B 1 83 ? 1 5.668 25.438 1 98.25 83 GLN B C 1
ATOM 3517 O O . GLN B 1 83 ? 0.223 5.762 26.391 1 98.25 83 GLN B O 1
ATOM 3522 N N . ALA B 1 84 ? 0.845 4.828 24.438 1 98.12 84 ALA B N 1
ATOM 3523 C CA . ALA B 1 84 ? -0.306 3.93 24.406 1 98.12 84 ALA B CA 1
ATOM 3524 C C . ALA B 1 84 ? -0.227 2.904 25.531 1 98.12 84 ALA B C 1
ATOM 3526 O O . ALA B 1 84 ? -1.254 2.494 26.078 1 98.12 84 ALA B O 1
ATOM 3527 N N . ALA B 1 85 ? 0.915 2.369 25.797 1 98 85 ALA B N 1
ATOM 3528 C CA . ALA B 1 85 ? 1.187 1.459 26.906 1 98 85 ALA B CA 1
ATOM 3529 C C . ALA B 1 85 ? 0.334 0.197 26.797 1 98 85 ALA B C 1
ATOM 3531 O O . ALA B 1 85 ? -0.312 -0.204 27.781 1 98 85 ALA B O 1
ATOM 3532 N N . LEU B 1 86 ? 0.247 -0.382 25.641 1 98.44 86 LEU B N 1
ATOM 3533 C CA . LEU B 1 86 ? -0.456 -1.646 25.453 1 98.44 86 LEU B CA 1
ATOM 3534 C C . LEU B 1 86 ? 0.273 -2.787 26.156 1 98.44 86 LEU B C 1
ATOM 3536 O O . LEU B 1 86 ? 1.506 -2.828 26.156 1 98.44 86 LEU B O 1
ATOM 3540 N N . ASN B 1 87 ? -0.442 -3.74 26.734 1 98.12 87 ASN B N 1
ATOM 3541 C CA . ASN B 1 87 ? 0.203 -4.938 27.266 1 98.12 87 ASN B CA 1
ATOM 3542 C C . ASN B 1 87 ? 0.56 -5.918 26.156 1 98.12 87 ASN B C 1
ATOM 3544 O O . ASN B 1 87 ? 0.245 -5.676 24.984 1 98.12 87 ASN B O 1
ATOM 3548 N N . THR B 1 88 ? 1.188 -6.973 26.469 1 97.5 88 THR B N 1
ATOM 3549 C CA . THR B 1 88 ? 1.741 -7.91 25.484 1 97.5 88 THR B CA 1
ATOM 3550 C C . THR B 1 88 ? 0.638 -8.492 24.609 1 97.5 88 THR B C 1
ATOM 3552 O O . THR B 1 88 ? 0.808 -8.609 23.391 1 97.5 88 THR B O 1
ATOM 3555 N N . GLN B 1 89 ? -0.431 -8.859 25.203 1 97.62 89 GLN B N 1
ATOM 3556 C CA . GLN B 1 89 ? -1.538 -9.43 24.453 1 97.62 89 GLN B CA 1
ATOM 3557 C C . GLN B 1 89 ? -2.135 -8.406 23.484 1 97.62 89 GLN B C 1
ATOM 3559 O O . GLN B 1 89 ? -2.418 -8.727 22.328 1 97.62 89 GLN B O 1
ATOM 3564 N N . GLN B 1 90 ? -2.326 -7.199 24.016 1 98.06 90 GLN B N 1
ATOM 3565 C CA . GLN B 1 90 ? -2.865 -6.125 23.172 1 98.06 90 GLN B CA 1
ATOM 3566 C C . GLN B 1 90 ? -1.93 -5.812 22.016 1 98.06 90 GLN B C 1
ATOM 3568 O O . GLN B 1 90 ? -2.385 -5.516 20.906 1 98.06 90 GLN B O 1
ATOM 3573 N N . GLN B 1 91 ? -0.652 -5.848 22.281 1 98.38 91 GLN B N 1
ATOM 3574 C CA . GLN B 1 91 ? 0.346 -5.605 21.25 1 98.38 91 GLN B CA 1
ATOM 3575 C C . GLN B 1 91 ? 0.249 -6.652 20.141 1 98.38 91 GLN B C 1
ATOM 3577 O O . GLN B 1 91 ? 0.282 -6.309 18.953 1 98.38 91 GLN B O 1
ATOM 3582 N N . SER B 1 92 ? 0.132 -7.938 20.438 1 98.06 92 SER B N 1
ATOM 3583 C CA . SER B 1 92 ? 0.085 -9.008 19.453 1 98.06 92 SER B CA 1
ATOM 3584 C C . SER B 1 92 ? -1.182 -8.93 18.609 1 98.06 92 SER B C 1
ATOM 3586 O O . SER B 1 92 ? -1.231 -9.469 17.5 1 98.06 92 SER B O 1
ATOM 3588 N N . CYS B 1 93 ? -2.234 -8.203 19.094 1 98.31 93 CYS B N 1
ATOM 3589 C CA . CYS B 1 93 ? -3.504 -8.055 18.391 1 98.31 93 CYS B CA 1
ATOM 3590 C C . CYS B 1 93 ? -3.553 -6.73 17.625 1 98.31 93 CYS B C 1
ATOM 3592 O O . CYS B 1 93 ? -4.555 -6.422 16.984 1 98.31 93 CYS B O 1
ATOM 3594 N N . CYS B 1 94 ? -2.479 -5.977 17.672 1 98.81 94 CYS B N 1
ATOM 3595 C CA . CYS B 1 94 ? -2.434 -4.645 17.078 1 98.81 94 CYS B CA 1
ATOM 3596 C C . CYS B 1 94 ? -2.094 -4.727 15.586 1 98.81 94 CYS B C 1
ATOM 3598 O O . CYS B 1 94 ? -1.038 -5.242 15.219 1 98.81 94 CYS B O 1
ATOM 3600 N N . GLY B 1 95 ? -3.025 -4.234 14.695 1 98.88 95 GLY B N 1
ATOM 3601 C CA . GLY B 1 95 ? -2.682 -4.105 13.289 1 98.88 95 GLY B CA 1
ATOM 3602 C C . GLY B 1 95 ? -1.713 -2.973 13.016 1 98.88 95 GLY B C 1
ATOM 3603 O O . GLY B 1 95 ? -1.631 -2.016 13.789 1 98.88 95 GLY B O 1
ATOM 3604 N N . VAL B 1 96 ? -0.914 -3.07 12 1 98.88 96 VAL B N 1
ATOM 3605 C CA . VAL B 1 96 ? 0.038 -2.041 11.594 1 98.88 96 VAL B CA 1
ATOM 3606 C C . VAL B 1 96 ? -0.303 -1.544 10.195 1 98.88 96 VAL B C 1
ATOM 3608 O O . VAL B 1 96 ? -0.387 -2.334 9.25 1 98.88 96 VAL B O 1
ATOM 3611 N N . PHE B 1 97 ? -0.572 -0.275 10.039 1 98.94 97 PHE B N 1
ATOM 3612 C CA . PHE B 1 97 ? -0.908 0.345 8.766 1 98.94 97 PHE B CA 1
ATOM 3613 C C . PHE B 1 97 ? 0.041 1.497 8.453 1 98.94 97 PHE B C 1
ATOM 3615 O O . PHE B 1 97 ? 0.027 2.521 9.141 1 98.94 97 PHE B O 1
ATOM 3622 N N . PHE B 1 98 ? 0.809 1.342 7.395 1 98.94 98 PHE B N 1
ATOM 3623 C CA . PHE B 1 98 ? 1.932 2.242 7.16 1 98.94 98 PHE B CA 1
ATOM 3624 C C . PHE B 1 98 ? 1.868 2.83 5.754 1 98.94 98 PHE B C 1
ATOM 3626 O O . PHE B 1 98 ? 1.615 2.111 4.785 1 98.94 98 PHE B O 1
ATOM 3633 N N . GLY B 1 99 ? 2.031 4.18 5.617 1 98.88 99 GLY B N 1
ATOM 3634 C CA . GLY B 1 99 ? 2.113 4.848 4.328 1 98.88 99 GLY B CA 1
ATOM 3635 C C . GLY B 1 99 ? 3.496 5.391 4.023 1 98.88 99 GLY B C 1
ATOM 3636 O O . GLY B 1 99 ? 4.176 5.902 4.91 1 98.88 99 GLY B O 1
ATOM 3637 N N . THR B 1 100 ? 3.945 5.27 2.766 1 98.62 100 THR B N 1
ATOM 3638 C CA . THR B 1 100 ? 5.199 5.844 2.287 1 98.62 100 THR B CA 1
ATOM 3639 C C . THR B 1 100 ? 5.117 6.152 0.794 1 98.62 100 THR B C 1
ATOM 3641 O O . THR B 1 100 ? 4.281 5.586 0.083 1 98.62 100 THR B O 1
ATOM 3644 N N . GLY B 1 101 ? 5.895 7.121 0.406 1 97.19 101 GLY B N 1
ATOM 3645 C CA . GLY B 1 101 ? 5.953 7.453 -1.009 1 97.19 101 GLY B CA 1
ATOM 3646 C C . GLY B 1 101 ? 6.828 6.508 -1.81 1 97.19 101 GLY B C 1
ATOM 3647 O O . GLY B 1 101 ? 6.445 6.07 -2.896 1 97.19 101 GLY B O 1
ATOM 3648 N N . ILE B 1 102 ? 8.016 6.195 -1.271 1 94.75 102 ILE B N 1
ATOM 3649 C CA . ILE B 1 102 ? 8.922 5.438 -2.121 1 94.75 102 ILE B CA 1
ATOM 3650 C C . ILE B 1 102 ? 9.773 4.504 -1.265 1 94.75 102 ILE B C 1
ATOM 3652 O O . ILE B 1 102 ? 10.664 3.818 -1.776 1 94.75 102 ILE B O 1
ATOM 3656 N N . GLY B 1 103 ? 9.57 4.359 -0.02 1 95.88 103 GLY B N 1
ATOM 3657 C CA . GLY B 1 103 ? 10.234 3.396 0.841 1 95.88 103 GLY B CA 1
ATOM 3658 C C . GLY B 1 103 ? 11.703 3.711 1.07 1 95.88 103 GLY B C 1
ATOM 3659 O O . GLY B 1 103 ? 12.07 4.867 1.287 1 95.88 103 GLY B O 1
ATOM 3660 N N . GLY B 1 104 ? 12.602 2.67 1.169 1 96.94 104 GLY B N 1
ATOM 3661 C CA . GLY B 1 104 ? 14.016 2.805 1.476 1 96.94 104 GLY B CA 1
ATOM 3662 C C . GLY B 1 104 ? 14.852 3.227 0.28 1 96.94 104 GLY B C 1
ATOM 3663 O O . GLY B 1 104 ? 15.789 2.525 -0.111 1 96.94 104 GLY B O 1
ATOM 3664 N N . VAL B 1 105 ? 14.617 4.41 -0.222 1 97.12 105 VAL B N 1
ATOM 3665 C CA . VAL B 1 105 ? 15.18 4.852 -1.494 1 97.12 105 VAL B CA 1
ATOM 3666 C C . VAL B 1 105 ? 16.656 5.207 -1.313 1 97.12 105 VAL B C 1
ATOM 3668 O O . VAL B 1 105 ? 17.453 5.035 -2.232 1 97.12 105 VAL B O 1
ATOM 3671 N N . SER B 1 106 ? 17.062 5.668 -0.127 1 96 106 SER B N 1
ATOM 3672 C CA . SER B 1 106 ? 18.438 6.066 0.105 1 96 106 SER B CA 1
ATOM 3673 C C . SER B 1 106 ? 19.391 4.879 -0.029 1 96 106 SER B C 1
ATOM 3675 O O . SER B 1 106 ? 20.438 4.984 -0.664 1 96 106 SER B O 1
ATOM 3677 N N . ILE B 1 107 ? 18.984 3.781 0.545 1 96.69 107 ILE B N 1
ATOM 3678 C CA . ILE B 1 107 ? 19.828 2.592 0.5 1 96.69 107 ILE B CA 1
ATOM 3679 C C . ILE B 1 107 ? 19.875 2.045 -0.925 1 96.69 107 ILE B C 1
ATOM 3681 O O . ILE B 1 107 ? 20.906 1.562 -1.378 1 96.69 107 ILE B O 1
ATOM 3685 N N . LEU B 1 108 ? 18.766 2.121 -1.656 1 96.69 108 LEU B N 1
ATOM 3686 C CA . LEU B 1 108 ? 18.766 1.679 -3.047 1 96.69 108 LEU B CA 1
ATOM 3687 C C . LEU B 1 108 ? 19.734 2.51 -3.885 1 96.69 108 LEU B C 1
ATOM 3689 O O . LEU B 1 108 ? 20.5 1.964 -4.668 1 96.69 108 LEU B O 1
ATOM 3693 N N . CYS B 1 109 ? 19.641 3.842 -3.73 1 96.81 109 CYS B N 1
ATOM 3694 C CA . CYS B 1 109 ? 20.547 4.719 -4.457 1 96.81 109 CYS B CA 1
ATOM 3695 C C . CYS B 1 109 ? 22 4.395 -4.125 1 96.81 109 CYS B C 1
ATOM 3697 O O . CYS B 1 109 ? 22.844 4.289 -5.02 1 96.81 109 CYS B O 1
ATOM 3699 N N . GLU B 1 110 ? 22.25 4.184 -2.893 1 95.88 110 GLU B N 1
ATOM 3700 C CA . GLU B 1 110 ? 23.594 3.816 -2.461 1 95.88 110 GLU B CA 1
ATOM 3701 C C . GLU B 1 110 ? 24.031 2.482 -3.066 1 95.88 110 GLU B C 1
ATOM 3703 O O . GLU B 1 110 ? 25.203 2.289 -3.387 1 95.88 110 GLU B O 1
ATOM 3708 N N . GLY B 1 111 ? 23.062 1.589 -3.104 1 96.31 111 GLY B N 1
ATOM 3709 C CA . GLY B 1 111 ? 23.344 0.304 -3.727 1 96.31 111 GLY B CA 1
ATOM 3710 C C . GLY B 1 111 ? 23.781 0.426 -5.172 1 96.31 111 GLY B C 1
ATOM 3711 O O . GLY B 1 111 ? 24.703 -0.262 -5.605 1 96.31 111 GLY B O 1
ATOM 3712 N N . VAL B 1 112 ? 23.109 1.279 -5.922 1 97.31 112 VAL B N 1
ATOM 3713 C CA . VAL B 1 112 ? 23.484 1.524 -7.309 1 97.31 112 VAL B CA 1
ATOM 3714 C C . VAL B 1 112 ? 24.875 2.152 -7.367 1 97.31 112 VAL B C 1
ATOM 3716 O O . VAL B 1 112 ? 25.719 1.74 -8.172 1 97.31 112 VAL B O 1
ATOM 3719 N N . GLU B 1 113 ? 25.109 3.156 -6.527 1 97.31 113 GLU B N 1
ATOM 3720 C CA . GLU B 1 113 ? 26.406 3.826 -6.461 1 97.31 113 GLU B CA 1
ATOM 3721 C C . GLU B 1 113 ? 27.531 2.836 -6.152 1 97.31 113 GLU B C 1
ATOM 3723 O O . GLU B 1 113 ? 28.594 2.869 -6.789 1 97.31 113 GLU B O 1
ATOM 3728 N N . ALA B 1 114 ? 27.25 2.002 -5.195 1 96.75 114 ALA B N 1
ATOM 3729 C CA . ALA B 1 114 ? 28.25 1.021 -4.801 1 96.75 114 ALA B CA 1
ATOM 3730 C C . ALA B 1 114 ? 28.5 0.007 -5.918 1 96.75 114 ALA B C 1
ATOM 3732 O O . ALA B 1 114 ? 29.625 -0.43 -6.129 1 96.75 114 ALA B O 1
ATOM 3733 N N . TYR B 1 115 ? 27.453 -0.371 -6.598 1 96.5 115 TYR B N 1
ATOM 3734 C CA . TYR B 1 115 ? 27.547 -1.336 -7.688 1 96.5 115 TYR B CA 1
ATOM 3735 C C . TYR B 1 115 ? 28.484 -0.84 -8.773 1 96.5 115 TYR B C 1
ATOM 3737 O O . TYR B 1 115 ? 29.234 -1.627 -9.367 1 96.5 115 TYR B O 1
ATOM 3745 N N . TYR B 1 116 ? 28.547 0.438 -8.977 1 96.69 116 TYR B N 1
ATOM 3746 C CA . TYR B 1 116 ? 29.359 1.011 -10.047 1 96.69 116 TYR B CA 1
ATOM 3747 C C . TYR B 1 116 ? 30.641 1.62 -9.484 1 96.69 116 TYR B C 1
ATOM 3749 O O . TYR B 1 116 ? 31.328 2.355 -10.188 1 96.69 116 TYR B O 1
ATOM 3757 N N . GLY B 1 117 ? 30.906 1.465 -8.234 1 96.31 117 GLY B N 1
ATOM 3758 C CA . GLY B 1 117 ? 32.188 1.84 -7.629 1 96.31 117 GLY B CA 1
ATOM 3759 C C . GLY B 1 117 ? 32.25 3.316 -7.289 1 96.31 117 GLY B C 1
ATOM 3760 O O . GLY B 1 117 ? 33.344 3.854 -7.105 1 96.31 117 GLY B O 1
ATOM 3761 N N . ILE B 1 118 ? 31.125 3.963 -7.242 1 95.31 118 ILE B N 1
ATOM 3762 C CA . ILE B 1 118 ? 31.094 5.383 -6.902 1 95.31 118 ILE B CA 1
ATOM 3763 C C . ILE B 1 118 ? 31.344 5.562 -5.406 1 95.31 118 ILE B C 1
ATOM 3765 O O . ILE B 1 118 ? 32 6.516 -4.988 1 95.31 118 ILE B O 1
ATOM 3769 N N . VAL B 1 119 ? 30.75 4.719 -4.582 1 94.31 119 VAL B N 1
ATOM 3770 C CA . VAL B 1 119 ? 30.984 4.699 -3.143 1 94.31 119 VAL B CA 1
ATOM 3771 C C . VAL B 1 119 ? 31.344 3.285 -2.699 1 94.31 119 VAL B C 1
ATOM 3773 O O . VAL B 1 119 ? 31.109 2.318 -3.424 1 94.31 119 VAL B O 1
ATOM 3776 N N . PRO B 1 120 ? 31.922 3.186 -1.504 1 94.5 120 PRO B N 1
ATOM 3777 C CA . PRO B 1 120 ? 32.219 1.846 -0.995 1 94.5 120 PRO B CA 1
ATOM 3778 C C . PRO B 1 120 ? 30.969 1.057 -0.64 1 94.5 120 PRO B C 1
ATOM 3780 O O . PRO B 1 120 ? 29.953 1.646 -0.265 1 94.5 120 PRO B O 1
ATOM 3783 N N . LYS B 1 121 ? 31.141 -0.26 -0.758 1 90.38 121 LYS B N 1
ATOM 3784 C CA . LYS B 1 121 ? 30.047 -1.145 -0.38 1 90.38 121 LYS B CA 1
ATOM 3785 C C . LYS B 1 121 ? 29.844 -1.145 1.132 1 90.38 121 LYS B C 1
ATOM 3787 O O . LYS B 1 121 ? 30.797 -1.229 1.897 1 90.38 121 LYS B O 1
ATOM 3792 N N . ARG B 1 122 ? 28.594 -0.929 1.49 1 86.31 122 ARG B N 1
ATOM 3793 C CA . ARG B 1 122 ? 28.188 -1.065 2.887 1 86.31 122 ARG B CA 1
ATOM 3794 C C . ARG B 1 122 ? 27.656 -2.463 3.168 1 86.31 122 ARG B C 1
ATOM 3796 O O . ARG B 1 122 ? 27.094 -3.107 2.275 1 86.31 122 ARG B O 1
ATOM 3803 N N . PRO B 1 123 ? 27.875 -2.953 4.441 1 88.81 123 PRO B N 1
ATOM 3804 C CA . PRO B 1 123 ? 27.297 -4.246 4.82 1 88.81 123 PRO B CA 1
ATOM 3805 C C . PRO B 1 123 ? 25.812 -4.152 5.129 1 88.81 123 PRO B C 1
ATOM 3807 O O . PRO B 1 123 ? 25.406 -4.266 6.289 1 88.81 123 PRO B O 1
ATOM 3810 N N . VAL B 1 124 ? 25.031 -3.896 4.223 1 92.88 124 VAL B N 1
ATOM 3811 C CA . VAL B 1 124 ? 23.578 -3.793 4.352 1 92.88 124 VAL B CA 1
ATOM 3812 C C . VAL B 1 124 ? 22.906 -4.676 3.307 1 92.88 124 VAL B C 1
ATOM 3814 O O . VAL B 1 124 ? 23.359 -4.77 2.168 1 92.88 124 VAL B O 1
ATOM 3817 N N . LEU B 1 125 ? 21.891 -5.379 3.773 1 95 125 LEU B N 1
ATOM 3818 C CA . LEU B 1 125 ? 21.078 -6.117 2.818 1 95 125 LEU B CA 1
ATOM 3819 C C . LEU B 1 125 ? 20.156 -5.176 2.045 1 95 125 LEU B C 1
ATOM 3821 O O . LEU B 1 125 ? 19.172 -4.668 2.592 1 95 125 LEU B O 1
ATOM 3825 N N . ILE B 1 126 ? 20.406 -5.027 0.793 1 95.44 126 ILE B N 1
ATOM 3826 C CA . ILE B 1 126 ? 19.781 -3.992 -0.023 1 95.44 126 ILE B CA 1
ATOM 3827 C C . ILE B 1 126 ? 18.281 -4.254 -0.131 1 95.44 126 ILE B C 1
ATOM 3829 O O . ILE B 1 126 ? 17.469 -3.352 0.08 1 95.44 126 ILE B O 1
ATOM 3833 N N . VAL B 1 127 ? 17.906 -5.488 -0.352 1 95.38 127 VAL B N 1
ATOM 3834 C CA . VAL B 1 127 ? 16.531 -5.82 -0.671 1 95.38 127 VAL B CA 1
ATOM 3835 C C . VAL B 1 127 ? 15.641 -5.555 0.544 1 95.38 127 VAL B C 1
ATOM 3837 O O . VAL B 1 127 ? 14.703 -4.75 0.476 1 95.38 127 VAL B O 1
ATOM 3840 N N . PRO B 1 128 ? 15.922 -6.102 1.726 1 94.81 128 PRO B N 1
ATOM 3841 C CA . PRO B 1 128 ? 15.062 -5.844 2.879 1 94.81 128 PRO B CA 1
ATOM 3842 C C . PRO B 1 128 ? 15.062 -4.375 3.301 1 94.81 128 PRO B C 1
ATOM 3844 O O . PRO B 1 128 ? 14.047 -3.869 3.795 1 94.81 128 PRO B O 1
ATOM 3847 N N . ALA B 1 129 ? 16.156 -3.693 3.078 1 96.25 129 ALA B N 1
ATOM 3848 C CA . ALA B 1 129 ? 16.266 -2.311 3.527 1 96.25 129 ALA B CA 1
ATOM 3849 C C . ALA B 1 129 ? 15.516 -1.363 2.598 1 96.25 129 ALA B C 1
ATOM 3851 O O . ALA B 1 129 ? 15.094 -0.285 3.016 1 96.25 129 ALA B O 1
ATOM 3852 N N . THR B 1 130 ? 15.32 -1.786 1.363 1 96.19 130 THR B N 1
ATOM 3853 C CA . THR B 1 130 ? 14.734 -0.9 0.361 1 96.19 130 THR B CA 1
ATOM 3854 C C . THR B 1 130 ? 13.227 -1.11 0.266 1 96.19 130 THR B C 1
ATOM 3856 O O . THR B 1 130 ? 12.5 -0.228 -0.197 1 96.19 130 THR B O 1
ATOM 3859 N N . MET B 1 131 ? 12.742 -2.205 0.666 1 95.38 131 MET B N 1
ATOM 3860 C CA . MET B 1 131 ? 11.336 -2.559 0.512 1 95.38 131 MET B CA 1
ATOM 3861 C C . MET B 1 131 ? 10.438 -1.511 1.163 1 95.38 131 MET B C 1
ATOM 3863 O O . MET B 1 131 ? 10.68 -1.098 2.299 1 95.38 131 MET B O 1
ATOM 3867 N N . PRO B 1 132 ? 9.344 -1.096 0.499 1 97.31 132 PRO B N 1
ATOM 3868 C CA . PRO B 1 132 ? 8.43 -0.104 1.081 1 97.31 132 PRO B CA 1
ATOM 3869 C C . PRO B 1 132 ? 7.848 -0.553 2.42 1 97.31 132 PRO B C 1
ATOM 3871 O O . PRO B 1 132 ? 7.523 0.283 3.266 1 97.31 132 PRO B O 1
ATOM 3874 N N . ASN B 1 133 ? 7.746 -1.855 2.652 1 97.88 133 ASN B N 1
ATOM 3875 C CA . ASN B 1 133 ? 7.078 -2.354 3.852 1 97.88 133 ASN B CA 1
ATOM 3876 C C . ASN B 1 133 ? 8.07 -2.588 4.988 1 97.88 133 ASN B C 1
ATOM 3878 O O . ASN B 1 133 ? 7.715 -3.154 6.023 1 97.88 133 ASN B O 1
ATOM 3882 N N . ALA B 1 134 ? 9.352 -2.172 4.836 1 97.69 134 ALA B N 1
ATOM 3883 C CA . ALA B 1 134 ? 10.359 -2.414 5.859 1 97.69 134 ALA B CA 1
ATOM 3884 C C . ALA B 1 134 ? 9.938 -1.822 7.203 1 97.69 134 ALA B C 1
ATOM 3886 O O . ALA B 1 134 ? 10.039 -2.482 8.234 1 97.69 134 ALA B O 1
ATOM 3887 N N . SER B 1 135 ? 9.445 -0.582 7.172 1 97.75 135 SER B N 1
ATOM 3888 C CA . SER B 1 135 ? 9.055 0.102 8.406 1 97.75 135 SER B CA 1
ATOM 3889 C C . SER B 1 135 ? 7.922 -0.633 9.109 1 97.75 135 SER B C 1
ATOM 3891 O O . SER B 1 135 ? 7.969 -0.824 10.328 1 97.75 135 SER B O 1
ATOM 3893 N N . ALA B 1 136 ? 6.906 -0.994 8.359 1 98.12 136 ALA B N 1
ATOM 3894 C CA . ALA B 1 136 ? 5.789 -1.744 8.922 1 98.12 136 ALA B CA 1
ATOM 3895 C C . ALA B 1 136 ? 6.25 -3.098 9.461 1 98.12 136 ALA B C 1
ATOM 3897 O O . ALA B 1 136 ? 5.766 -3.561 10.492 1 98.12 136 ALA B O 1
ATOM 3898 N N . ALA B 1 137 ? 7.168 -3.746 8.742 1 97.06 137 ALA B N 1
ATOM 3899 C CA . ALA B 1 137 ? 7.676 -5.059 9.133 1 97.06 137 ALA B CA 1
ATOM 3900 C C . ALA B 1 137 ? 8.406 -4.984 10.477 1 97.06 137 ALA B C 1
ATOM 3902 O O . ALA B 1 137 ? 8.211 -5.836 11.344 1 97.06 137 ALA B O 1
ATOM 3903 N N . TYR B 1 138 ? 9.258 -4 10.625 1 96 138 TYR B N 1
ATOM 3904 C CA . TYR B 1 138 ? 10 -3.836 11.867 1 96 138 TYR B CA 1
ATOM 3905 C C . TYR B 1 138 ? 9.055 -3.58 13.031 1 96 138 TYR B C 1
ATOM 3907 O O . TYR B 1 138 ? 9.25 -4.113 14.125 1 96 138 TYR B O 1
ATOM 3915 N N . LEU B 1 139 ? 8.094 -2.768 12.734 1 97.19 139 LEU B N 1
ATOM 3916 C CA . LEU B 1 139 ? 7.156 -2.443 13.797 1 97.19 139 LEU B CA 1
ATOM 3917 C C . LEU B 1 139 ? 6.305 -3.656 14.164 1 97.19 139 LEU B C 1
ATOM 3919 O O . LEU B 1 139 ? 6.023 -3.895 15.344 1 97.19 139 LEU B O 1
ATOM 3923 N N . ALA B 1 140 ? 5.805 -4.391 13.203 1 97.81 140 ALA B N 1
ATOM 3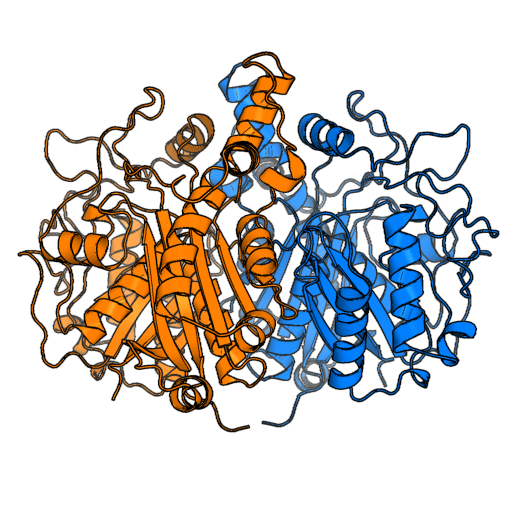924 C CA . ALA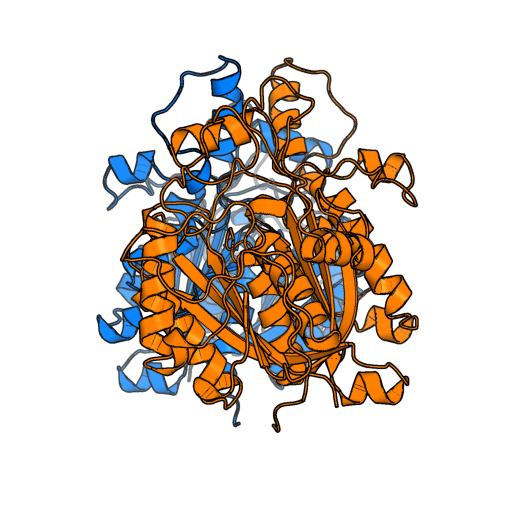 B 1 140 ? 5.043 -5.609 13.461 1 97.81 140 ALA B CA 1
ATOM 3925 C C . ALA B 1 140 ? 5.863 -6.605 14.281 1 97.81 140 ALA B C 1
ATOM 3927 O O . ALA B 1 140 ? 5.336 -7.27 15.172 1 97.81 140 ALA B O 1
ATOM 3928 N N . GLN B 1 141 ? 7.113 -6.715 13.953 1 96.31 141 GLN B N 1
ATOM 3929 C CA . GLN B 1 141 ? 8.008 -7.59 14.703 1 96.31 141 GLN B CA 1
ATOM 3930 C C . GLN B 1 141 ? 8.125 -7.141 16.156 1 96.31 141 GLN B C 1
ATOM 3932 O O . GLN B 1 141 ? 8.062 -7.961 17.078 1 96.31 141 GLN B O 1
ATOM 3937 N N . GLN B 1 142 ? 8.328 -5.836 16.281 1 95.06 142 GLN B N 1
ATOM 3938 C CA . GLN B 1 142 ? 8.453 -5.273 17.609 1 95.06 142 GLN B CA 1
ATOM 3939 C C . GLN B 1 142 ? 7.215 -5.578 18.453 1 95.06 142 GLN B C 1
ATOM 3941 O O . GLN B 1 142 ? 7.328 -5.895 19.641 1 95.06 142 GLN B O 1
ATOM 3946 N N . LEU B 1 143 ? 6.074 -5.531 17.828 1 97.81 143 LEU B N 1
ATOM 3947 C CA . LEU B 1 143 ? 4.801 -5.742 18.516 1 97.81 143 LEU B CA 1
ATOM 3948 C C . LEU B 1 143 ? 4.488 -7.23 18.641 1 97.81 143 LEU B C 1
ATOM 3950 O O . LEU B 1 143 ? 3.59 -7.621 19.391 1 97.81 143 LEU B O 1
ATOM 3954 N N . LYS B 1 144 ? 5.254 -8.047 17.906 1 97.62 144 LYS B N 1
ATOM 3955 C CA . LYS B 1 144 ? 4.902 -9.453 17.734 1 97.62 144 LYS B CA 1
ATOM 3956 C C . LYS B 1 144 ? 3.465 -9.602 17.234 1 97.62 144 LYS B C 1
ATOM 3958 O O . LYS B 1 144 ? 2.713 -10.438 17.734 1 97.62 144 LYS B O 1
ATOM 3963 N N . SER B 1 145 ? 3.16 -8.75 16.359 1 98.12 145 SER B N 1
ATOM 3964 C CA . SER B 1 145 ? 1.787 -8.68 15.867 1 98.12 145 SER B CA 1
ATOM 3965 C C . SER B 1 145 ? 1.431 -9.93 15.062 1 98.12 145 SER B C 1
ATOM 3967 O O . SER B 1 145 ? 2.213 -10.375 14.219 1 98.12 145 SER B O 1
ATOM 3969 N N . GLN B 1 146 ? 0.252 -10.453 15.297 1 97.81 146 GLN B N 1
ATOM 3970 C CA . GLN B 1 146 ? -0.281 -11.555 14.5 1 97.81 146 GLN B CA 1
ATOM 3971 C C . GLN B 1 146 ? -1.364 -11.062 13.539 1 97.81 146 GLN B C 1
ATOM 3973 O O . GLN B 1 146 ? -2.037 -11.867 12.891 1 97.81 146 GLN B O 1
ATOM 3978 N N . GLN B 1 147 ? -1.524 -9.805 13.586 1 98 147 GLN B N 1
ATOM 3979 C CA . GLN B 1 147 ? -2.518 -9.203 12.703 1 98 147 GLN B CA 1
ATOM 3980 C C . GLN B 1 147 ? -1.882 -8.734 11.398 1 98 147 GLN B C 1
ATOM 3982 O O . GLN B 1 147 ? -0.711 -9.016 11.141 1 98 147 GLN B O 1
ATOM 3987 N N . GLU B 1 148 ? -2.623 -8.031 10.578 1 97.94 148 GLU B N 1
ATOM 3988 C CA . GLU B 1 148 ? -2.133 -7.547 9.289 1 97.94 148 GLU B CA 1
ATOM 3989 C C . GLU B 1 148 ? -1.158 -6.387 9.469 1 97.94 148 GLU B C 1
ATOM 3991 O O . GLU B 1 148 ? -1.308 -5.582 10.391 1 97.94 148 GLU B O 1
ATOM 3996 N N . ALA B 1 149 ? -0.097 -6.348 8.711 1 98.38 149 ALA B N 1
ATOM 3997 C CA . ALA B 1 149 ? 0.813 -5.219 8.539 1 98.38 149 ALA B CA 1
ATOM 3998 C C . ALA B 1 149 ? 0.807 -4.73 7.09 1 98.38 149 ALA B C 1
ATOM 4000 O O . ALA B 1 149 ? 1.531 -5.266 6.246 1 98.38 149 ALA B O 1
ATOM 4001 N N . GLN B 1 150 ? 0.043 -3.691 6.855 1 98.69 150 GLN B N 1
ATOM 4002 C CA . GLN B 1 150 ? -0.176 -3.203 5.496 1 98.69 150 GLN B CA 1
ATOM 4003 C C . GLN B 1 150 ? 0.672 -1.966 5.215 1 98.69 150 GLN B C 1
ATOM 4005 O O . GLN B 1 150 ? 0.975 -1.193 6.125 1 98.69 150 GLN B O 1
ATOM 4010 N N . THR B 1 151 ? 1.107 -1.874 4.008 1 98.75 151 THR B N 1
ATOM 4011 C CA . THR B 1 151 ? 1.844 -0.706 3.539 1 98.75 151 THR B CA 1
ATOM 4012 C C . THR B 1 151 ? 1.183 -0.11 2.299 1 98.75 151 THR B C 1
ATOM 4014 O O . THR B 1 151 ? 0.932 -0.819 1.323 1 98.75 151 THR B O 1
ATOM 4017 N N . TYR B 1 152 ? 0.942 1.156 2.357 1 98.69 152 TYR B N 1
ATOM 4018 C CA . TYR B 1 152 ? 0.287 1.896 1.286 1 98.69 152 TYR B CA 1
ATOM 4019 C C . TYR B 1 152 ? 1.27 2.826 0.585 1 98.69 152 TYR B C 1
ATOM 4021 O O . TYR B 1 152 ? 2.068 3.502 1.238 1 98.69 152 TYR B O 1
ATOM 4029 N N . GLY B 1 153 ? 1.279 2.789 -0.767 1 98.12 153 GLY B N 1
ATOM 4030 C CA . GLY B 1 153 ? 2.059 3.709 -1.58 1 98.12 153 GLY B CA 1
ATOM 4031 C C . GLY B 1 153 ? 1.207 4.539 -2.523 1 98.12 153 GLY B C 1
ATOM 4032 O O . GLY B 1 153 ? 1.2 4.297 -3.734 1 98.12 153 GLY B O 1
ATOM 4033 N N . THR B 1 154 ? 0.553 5.598 -1.989 1 97.69 154 THR B N 1
ATOM 4034 C CA . THR B 1 154 ? -0.28 6.477 -2.805 1 97.69 154 THR B CA 1
ATOM 4035 C C . THR B 1 154 ? 0.282 7.895 -2.822 1 97.69 154 THR B C 1
ATOM 4037 O O . THR B 1 154 ? -0.471 8.867 -2.756 1 97.69 154 THR B O 1
ATOM 4040 N N . ALA B 1 155 ? 1.533 8.039 -2.809 1 97.06 155 ALA B N 1
ATOM 4041 C CA . ALA B 1 155 ? 2.238 9.32 -2.857 1 97.06 155 ALA B CA 1
ATOM 4042 C C . ALA B 1 155 ? 1.91 10.172 -1.637 1 97.06 155 ALA B C 1
ATOM 4044 O O . ALA B 1 155 ? 2.025 9.711 -0.499 1 97.06 155 ALA B O 1
ATOM 4045 N N . CYS B 1 156 ? 1.517 11.438 -1.858 1 98 156 CYS B N 1
ATOM 4046 C CA . CYS B 1 156 ? 1.371 12.398 -0.772 1 98 156 CYS B CA 1
ATOM 4047 C C . CYS B 1 156 ? 0.182 12.047 0.113 1 98 156 CYS B C 1
ATOM 4049 O O . CYS B 1 156 ? 0.072 12.539 1.238 1 98 156 CYS B O 1
ATOM 4051 N N . SER B 1 157 ? -0.7 11.164 -0.315 1 98.5 157 SER B N 1
ATOM 4052 C CA . SER B 1 157 ? -1.867 10.797 0.478 1 98.5 157 SER B CA 1
ATOM 4053 C C . SER B 1 157 ? -1.616 9.523 1.271 1 98.5 157 SER B C 1
ATOM 4055 O O . SER B 1 157 ? -2.467 9.094 2.051 1 98.5 157 SER B O 1
ATOM 4057 N N . ALA B 1 158 ? -0.46 8.922 1.147 1 98.81 158 ALA B N 1
ATOM 4058 C CA . ALA B 1 158 ? -0.194 7.57 1.641 1 98.81 158 ALA B CA 1
ATOM 4059 C C . ALA B 1 158 ? -0.422 7.48 3.146 1 98.81 158 ALA B C 1
ATOM 4061 O O . ALA B 1 158 ? -1.065 6.547 3.631 1 98.81 158 ALA B O 1
ATOM 4062 N N . GLY B 1 159 ? 0.151 8.406 3.896 1 98.94 159 GLY B N 1
ATOM 4063 C CA . GLY B 1 159 ? -0.03 8.391 5.34 1 98.94 159 GLY B CA 1
ATOM 4064 C C . GLY B 1 159 ? -1.481 8.531 5.762 1 98.94 159 GLY B C 1
ATOM 4065 O O . GLY B 1 159 ? -1.934 7.848 6.684 1 98.94 159 GLY B O 1
ATOM 4066 N N . ALA B 1 160 ? -2.242 9.43 5.109 1 98.94 160 ALA B N 1
ATOM 4067 C CA . ALA B 1 160 ? -3.658 9.609 5.41 1 98.94 160 ALA B CA 1
ATOM 4068 C C . ALA B 1 160 ? -4.461 8.367 5.055 1 98.94 160 ALA B C 1
ATOM 4070 O O . ALA B 1 160 ? -5.379 7.98 5.785 1 98.94 160 ALA B O 1
ATOM 4071 N N . VAL B 1 161 ? -4.109 7.777 3.953 1 98.94 161 VAL B N 1
ATOM 4072 C CA . VAL B 1 161 ? -4.777 6.551 3.529 1 98.94 161 VAL B CA 1
ATOM 4073 C C . VAL B 1 161 ? -4.539 5.453 4.562 1 98.94 161 VAL B C 1
ATOM 4075 O O . VAL B 1 161 ? -5.469 4.734 4.941 1 98.94 161 VAL B O 1
ATOM 4078 N N . ALA B 1 162 ? -3.281 5.336 5.008 1 98.94 162 ALA B N 1
ATOM 4079 C CA . ALA B 1 162 ? -2.969 4.324 6.016 1 98.94 162 ALA B CA 1
ATOM 4080 C C . ALA B 1 162 ? -3.836 4.5 7.258 1 98.94 162 ALA B C 1
ATOM 4082 O O . ALA B 1 162 ? -4.391 3.529 7.781 1 98.94 162 ALA B O 1
ATOM 4083 N N . ILE B 1 163 ? -4.008 5.703 7.727 1 99 163 ILE B N 1
ATOM 4084 C CA . ILE B 1 163 ? -4.793 6.008 8.914 1 99 163 ILE B CA 1
ATOM 4085 C C . ILE B 1 163 ? -6.273 5.742 8.633 1 99 163 ILE B C 1
ATOM 4087 O O . ILE B 1 163 ? -6.969 5.137 9.453 1 99 163 ILE B O 1
ATOM 4091 N N . GLY B 1 164 ? -6.754 6.18 7.5 1 98.94 164 GLY B N 1
ATOM 4092 C CA . GLY B 1 164 ? -8.141 5.961 7.129 1 98.94 164 GLY B CA 1
ATOM 4093 C C . GLY B 1 164 ? -8.5 4.492 7.008 1 98.94 164 GLY B C 1
ATOM 4094 O O . GLY B 1 164 ? -9.586 4.078 7.422 1 98.94 164 GLY B O 1
ATOM 4095 N N . GLU B 1 165 ? -7.605 3.736 6.438 1 98.81 165 GLU B N 1
ATOM 4096 C CA . GLU B 1 165 ? -7.844 2.305 6.281 1 98.81 165 GLU B CA 1
ATOM 4097 C C . GLU B 1 165 ? -7.844 1.598 7.637 1 98.81 165 GLU B C 1
ATOM 4099 O O . GLU B 1 165 ? -8.633 0.681 7.863 1 98.81 165 GLU B O 1
ATOM 4104 N N . ALA B 1 166 ? -6.93 1.98 8.492 1 98.94 166 ALA B N 1
ATOM 4105 C CA . ALA B 1 166 ? -6.949 1.453 9.859 1 98.94 166 ALA B CA 1
ATOM 4106 C C . ALA B 1 166 ? -8.258 1.805 10.562 1 98.94 166 ALA B C 1
ATOM 4108 O O . ALA B 1 166 ? -8.828 0.977 11.273 1 98.94 166 ALA B O 1
ATOM 4109 N N . PHE B 1 167 ? -8.742 3.008 10.375 1 98.88 167 PHE B N 1
ATOM 4110 C CA . PHE B 1 167 ? -10.023 3.467 10.906 1 98.88 167 PHE B CA 1
ATOM 4111 C C . PHE B 1 167 ? -11.156 2.561 10.445 1 98.88 167 PHE B C 1
ATOM 4113 O O . PHE B 1 167 ? -11.93 2.064 11.273 1 98.88 167 PHE B O 1
ATOM 4120 N N . ARG B 1 168 ? -11.234 2.291 9.125 1 98.19 168 ARG B N 1
ATOM 4121 C CA . ARG B 1 168 ? -12.289 1.431 8.586 1 98.19 168 ARG B CA 1
ATOM 4122 C C . ARG B 1 168 ? -12.18 0.019 9.148 1 98.19 168 ARG B C 1
ATOM 4124 O O . ARG B 1 168 ? -13.203 -0.629 9.406 1 98.19 168 ARG B O 1
ATOM 4131 N N . ARG B 1 169 ? -10.898 -0.452 9.352 1 98.12 169 ARG B N 1
ATOM 4132 C CA . ARG B 1 169 ? -10.68 -1.793 9.891 1 98.12 169 ARG B CA 1
ATOM 4133 C C . ARG B 1 169 ? -11.305 -1.938 11.273 1 98.12 169 ARG B C 1
ATOM 4135 O O . ARG B 1 169 ? -11.922 -2.963 11.57 1 98.12 169 ARG B O 1
ATOM 4142 N N . ILE B 1 170 ? -11.109 -0.977 12.062 1 98.5 170 ILE B N 1
ATOM 4143 C CA . ILE B 1 170 ? -11.625 -0.999 13.43 1 98.5 170 ILE B CA 1
ATOM 4144 C C . ILE B 1 170 ? -13.125 -0.738 13.414 1 98.5 170 ILE B C 1
ATOM 4146 O O . ILE B 1 170 ? -13.891 -1.452 14.062 1 98.5 170 ILE B O 1
ATOM 4150 N N . ARG B 1 171 ? -13.562 0.27 12.664 1 97.31 171 ARG B N 1
ATOM 4151 C CA . ARG B 1 171 ? -14.969 0.664 12.594 1 97.31 171 ARG B CA 1
ATOM 4152 C C . ARG B 1 171 ? -15.844 -0.504 12.148 1 97.31 171 ARG B C 1
ATOM 4154 O O . ARG B 1 171 ? -16.953 -0.674 12.641 1 97.31 171 ARG B O 1
ATOM 4161 N N . ASP B 1 172 ? -15.312 -1.273 11.211 1 94.62 172 ASP B N 1
ATOM 4162 C CA . ASP B 1 172 ? -16.094 -2.355 10.617 1 94.62 172 ASP B CA 1
ATOM 4163 C C . ASP B 1 172 ? -15.938 -3.646 11.422 1 94.62 172 ASP B C 1
ATOM 4165 O O . ASP B 1 172 ? -16.547 -4.668 11.086 1 94.62 172 ASP B O 1
ATOM 4169 N N . GLY B 1 173 ? -15.109 -3.707 12.453 1 95.5 173 GLY B N 1
ATOM 4170 C CA . GLY B 1 173 ? -15.094 -4.809 13.406 1 95.5 173 GLY B CA 1
ATOM 4171 C C . GLY B 1 173 ? -14 -5.82 13.117 1 95.5 173 GLY B C 1
ATOM 4172 O O . GLY B 1 173 ? -13.953 -6.887 13.742 1 95.5 173 GLY B O 1
ATOM 4173 N N . TYR B 1 174 ? -13.078 -5.512 12.219 1 96.38 174 TYR B N 1
ATOM 4174 C CA . TYR B 1 174 ? -12.016 -6.453 11.875 1 96.38 174 TYR B CA 1
ATOM 4175 C C . TYR B 1 174 ? -10.898 -6.41 12.914 1 96.38 174 TYR B C 1
ATOM 4177 O O . TYR B 1 174 ? -10.188 -7.398 13.109 1 96.38 174 TYR B O 1
ATOM 4185 N N . LEU B 1 175 ? -10.656 -5.273 13.539 1 98.12 175 LEU B N 1
ATOM 4186 C CA . LEU B 1 175 ? -9.641 -5.066 14.57 1 98.12 175 LEU B CA 1
ATOM 4187 C C . LEU B 1 175 ? -10.203 -4.254 15.734 1 98.12 175 LEU B C 1
ATOM 4189 O O . LEU B 1 175 ? -11.156 -3.486 15.555 1 98.12 175 LEU B O 1
ATOM 4193 N N . ASP B 1 176 ? -9.586 -4.383 16.891 1 98.56 176 ASP B N 1
ATOM 4194 C CA . ASP B 1 176 ? -9.898 -3.533 18.031 1 98.56 176 ASP B CA 1
ATOM 4195 C C . ASP B 1 176 ? -8.867 -2.414 18.188 1 98.56 176 ASP B C 1
ATOM 4197 O O . ASP B 1 176 ? -9.156 -1.37 18.766 1 98.56 176 ASP B O 1
ATOM 4201 N N . VAL B 1 177 ? -7.66 -2.688 17.703 1 98.88 177 VAL B N 1
ATOM 4202 C CA . VAL B 1 177 ? -6.551 -1.759 17.906 1 98.88 177 VAL B CA 1
ATOM 4203 C C . VAL B 1 177 ? -5.609 -1.819 16.703 1 98.88 177 VAL B C 1
ATOM 4205 O O . VAL B 1 177 ? -5.371 -2.895 16.141 1 98.88 177 VAL B O 1
ATOM 4208 N N . ALA B 1 178 ? -5.125 -0.649 16.266 1 98.94 178 ALA B N 1
ATOM 4209 C CA . ALA B 1 178 ? -4.172 -0.524 15.172 1 98.94 178 ALA B CA 1
ATOM 4210 C C . ALA B 1 178 ? -3.277 0.698 15.359 1 98.94 178 ALA B C 1
ATOM 4212 O O . ALA B 1 178 ? -3.727 1.735 15.852 1 98.94 178 ALA B O 1
ATOM 4213 N N . ILE B 1 179 ? -2.047 0.546 15.047 1 98.94 179 ILE B N 1
ATOM 4214 C CA . ILE B 1 179 ? -1.161 1.696 14.898 1 98.94 179 ILE B CA 1
ATOM 4215 C C . ILE B 1 179 ? -1.021 2.059 13.422 1 98.94 179 ILE B C 1
ATOM 4217 O O . ILE B 1 179 ? -0.833 1.182 12.578 1 98.94 179 ILE B O 1
ATOM 4221 N N . ALA B 1 180 ? -1.255 3.318 13.086 1 98.94 180 ALA B N 1
ATOM 4222 C CA . ALA B 1 180 ? -1.312 3.74 11.688 1 98.94 180 ALA B CA 1
ATOM 4223 C C . ALA B 1 180 ? -0.591 5.07 11.484 1 98.94 180 ALA B C 1
ATOM 4225 O O . ALA B 1 180 ? -0.616 5.938 12.367 1 98.94 180 ALA B O 1
ATOM 4226 N N . GLY B 1 181 ? 0.054 5.23 10.359 1 98.88 181 GLY B N 1
ATOM 4227 C CA . GLY B 1 181 ? 0.776 6.461 10.07 1 98.88 181 GLY B CA 1
ATOM 4228 C C . GLY B 1 181 ? 1.584 6.398 8.789 1 98.88 181 GLY B C 1
ATOM 4229 O O . GLY B 1 181 ? 1.148 5.797 7.809 1 98.88 181 GLY B O 1
ATOM 4230 N N . GLY B 1 182 ? 2.684 7.195 8.734 1 98.88 182 GLY B N 1
ATOM 4231 C CA . GLY B 1 182 ? 3.547 7.27 7.566 1 98.88 182 GLY B CA 1
ATOM 4232 C C . GLY B 1 182 ? 4.91 7.863 7.867 1 98.88 182 GLY B C 1
ATOM 4233 O O . GLY B 1 182 ? 5.105 8.477 8.922 1 98.88 182 GLY B O 1
ATOM 4234 N N . ALA B 1 183 ? 5.824 7.594 6.984 1 98.88 183 ALA B N 1
ATOM 4235 C CA . ALA B 1 183 ? 7.18 8.141 7.043 1 98.88 183 ALA B CA 1
ATOM 4236 C C . ALA B 1 183 ? 7.75 8.344 5.645 1 98.88 183 ALA B C 1
ATOM 4238 O O . ALA B 1 183 ? 7.336 7.68 4.691 1 98.88 183 ALA B O 1
ATOM 4239 N N . GLU B 1 184 ? 8.625 9.258 5.566 1 98.69 184 GLU B N 1
ATOM 4240 C CA . GLU B 1 184 ? 9.344 9.5 4.324 1 98.69 184 GLU B CA 1
ATOM 4241 C C . GLU B 1 184 ? 10.742 10.062 4.598 1 98.69 184 GLU B C 1
ATOM 4243 O O . GLU B 1 184 ? 10.922 10.867 5.516 1 98.69 184 GLU B O 1
ATOM 4248 N N . ALA B 1 185 ? 11.703 9.586 3.924 1 97.94 185 ALA B N 1
ATOM 4249 C CA . ALA B 1 185 ? 13.07 10.094 3.928 1 97.94 185 ALA B CA 1
ATOM 4250 C C . ALA B 1 185 ? 13.703 9.992 2.539 1 97.94 185 ALA B C 1
ATOM 4252 O O . ALA B 1 185 ? 14.578 9.156 2.305 1 97.94 185 ALA B O 1
ATOM 4253 N N . MET B 1 186 ? 13.336 10.891 1.646 1 95.69 186 MET B N 1
ATOM 4254 C CA . MET B 1 186 ? 13.773 10.734 0.26 1 95.69 186 MET B CA 1
ATOM 4255 C C . MET B 1 186 ? 14.727 11.852 -0.137 1 95.69 186 MET B C 1
ATOM 4257 O O . MET B 1 186 ? 14.914 12.125 -1.324 1 95.69 186 MET B O 1
ATOM 4261 N N . LEU B 1 187 ? 15.273 12.594 0.874 1 96.81 187 LEU B N 1
ATOM 4262 C CA . LEU B 1 187 ? 16.172 13.703 0.574 1 96.81 187 LEU B CA 1
ATOM 4263 C C . LEU B 1 187 ? 17.547 13.203 0.166 1 96.81 187 LEU B C 1
ATOM 4265 O O . LEU B 1 187 ? 18.516 13.344 0.92 1 96.81 187 LEU B O 1
ATOM 4269 N N . THR B 1 188 ? 17.688 12.617 -1.01 1 95 188 THR B N 1
ATOM 4270 C CA . THR B 1 188 ? 18.938 12.211 -1.642 1 95 188 THR B CA 1
ATOM 4271 C C . THR B 1 188 ? 19.203 13.031 -2.898 1 95 188 THR B C 1
ATOM 4273 O O . THR B 1 188 ? 18.266 13.531 -3.527 1 95 188 THR B O 1
ATOM 4276 N N . PRO B 1 189 ? 20.453 13.148 -3.275 1 94.88 189 PRO B N 1
ATOM 4277 C CA . PRO B 1 189 ? 20.766 13.945 -4.461 1 94.88 189 PRO B CA 1
ATOM 4278 C C . PRO B 1 189 ? 20 13.484 -5.699 1 94.88 189 PRO B C 1
ATOM 4280 O O . PRO B 1 189 ? 19.5 14.312 -6.465 1 94.88 189 PRO B O 1
ATOM 4283 N N . VAL B 1 190 ? 19.844 12.258 -5.859 1 94.44 190 VAL B N 1
ATOM 4284 C CA . VAL B 1 190 ? 19.234 11.727 -7.066 1 94.44 190 VAL B CA 1
ATOM 4285 C C . VAL B 1 190 ? 17.734 12.023 -7.051 1 94.44 190 VAL B C 1
ATOM 4287 O O . VAL B 1 190 ? 17.172 12.492 -8.047 1 94.44 190 VAL B O 1
ATOM 4290 N N . VAL B 1 191 ? 17.125 11.719 -5.926 1 95.31 191 VAL B N 1
ATOM 4291 C CA . VAL B 1 191 ? 15.688 11.969 -5.824 1 95.31 191 VAL B CA 1
ATOM 4292 C C . VAL B 1 191 ? 15.414 13.461 -5.938 1 95.31 191 VAL B C 1
ATOM 4294 O O . VAL B 1 191 ? 14.453 13.875 -6.59 1 95.31 191 VAL B O 1
ATOM 4297 N N . PHE B 1 192 ? 16.25 14.219 -5.305 1 96.44 192 PHE B N 1
ATOM 4298 C CA . PHE B 1 192 ? 16.125 15.672 -5.375 1 96.44 192 PHE B CA 1
ATOM 4299 C C . PHE B 1 192 ? 16.25 16.156 -6.812 1 96.44 192 PHE B C 1
ATOM 4301 O O . PHE B 1 192 ? 15.477 17.016 -7.25 1 96.44 192 PHE B O 1
ATOM 4308 N N . SER B 1 193 ? 17.203 15.609 -7.57 1 95.81 193 SER B N 1
ATOM 4309 C CA . SER B 1 193 ? 17.359 15.93 -8.984 1 95.81 193 SER B CA 1
ATOM 4310 C C . SER B 1 193 ? 16.109 15.555 -9.773 1 95.81 193 SER B C 1
ATOM 4312 O O . SER B 1 193 ? 15.703 16.281 -10.688 1 95.81 193 SER B O 1
ATOM 4314 N N . GLY B 1 194 ? 15.523 14.422 -9.422 1 95.88 194 GLY B N 1
ATOM 4315 C CA . GLY B 1 194 ? 14.273 14.031 -10.039 1 95.88 194 GLY B CA 1
ATOM 4316 C C . GLY B 1 194 ? 13.148 15.023 -9.812 1 95.88 194 GLY B C 1
ATOM 4317 O O . GLY B 1 194 ? 12.367 15.312 -10.719 1 95.88 194 GLY B O 1
ATOM 4318 N N . TRP B 1 195 ? 13.102 15.578 -8.656 1 96.44 195 TRP B N 1
ATOM 4319 C CA . TRP B 1 195 ? 12.07 16.562 -8.328 1 96.44 195 TRP B CA 1
ATOM 4320 C C . TRP B 1 195 ? 12.32 17.875 -9.062 1 96.44 195 TRP B C 1
ATOM 4322 O O . TRP B 1 195 ? 11.375 18.578 -9.43 1 96.44 195 TRP B O 1
ATOM 4332 N N . LYS B 1 196 ? 13.5 18.219 -9.258 1 94.75 196 LYS B N 1
ATOM 4333 C CA . LYS B 1 196 ? 13.812 19.438 -10.008 1 94.75 196 LYS B CA 1
ATOM 4334 C C . LYS B 1 196 ? 13.281 19.359 -11.43 1 94.75 196 LYS B C 1
ATOM 4336 O O . LYS B 1 196 ? 12.867 20.359 -12.008 1 94.75 196 LYS B O 1
ATOM 4341 N N . GLN B 1 197 ? 13.203 18.109 -11.969 1 94.75 197 GLN B N 1
ATOM 4342 C CA . GLN B 1 197 ? 12.703 17.906 -13.32 1 94.75 197 GLN B CA 1
ATOM 4343 C C . GLN B 1 197 ? 11.25 18.359 -13.445 1 94.75 197 GLN B C 1
ATOM 4345 O O . GLN B 1 197 ? 10.781 18.672 -14.539 1 94.75 197 GLN B O 1
ATOM 4350 N N . LEU B 1 198 ? 10.57 18.406 -12.312 1 93.88 198 LEU B N 1
ATOM 4351 C CA . LEU B 1 198 ? 9.141 18.688 -12.336 1 93.88 198 LEU B CA 1
ATOM 4352 C C . LEU B 1 198 ? 8.875 20.188 -12.289 1 93.88 198 LEU B C 1
ATOM 4354 O O . LEU B 1 198 ? 7.758 20.625 -12.547 1 93.88 198 LEU B O 1
ATOM 4358 N N . HIS B 1 199 ? 9.773 21.016 -11.914 1 92.94 199 HIS B N 1
ATOM 4359 C CA . HIS B 1 199 ? 9.695 22.469 -11.875 1 92.94 199 HIS B CA 1
ATOM 4360 C C . HIS B 1 199 ? 8.609 22.938 -10.914 1 92.94 199 HIS B C 1
ATOM 4362 O O . HIS B 1 199 ? 7.875 23.891 -11.219 1 92.94 199 HIS B O 1
ATOM 4368 N N . VAL B 1 200 ? 8.547 22.188 -9.781 1 93.19 200 VAL B N 1
ATOM 4369 C CA . VAL B 1 200 ? 7.508 22.531 -8.812 1 93.19 200 VAL B CA 1
ATOM 4370 C C . VAL B 1 200 ? 8.148 22.938 -7.488 1 93.19 200 VAL B C 1
ATOM 4372 O O . VAL B 1 200 ? 7.461 23.406 -6.578 1 93.19 200 VAL B O 1
ATOM 4375 N N . LEU B 1 201 ? 9.484 22.812 -7.41 1 94.94 201 LEU B N 1
ATOM 4376 C CA . LEU B 1 201 ? 10.164 23.141 -6.156 1 94.94 201 LEU B CA 1
ATOM 4377 C C . LEU B 1 201 ? 10.25 24.641 -5.961 1 94.94 201 LEU B C 1
ATOM 4379 O O . LEU B 1 201 ? 10.461 25.391 -6.922 1 94.94 201 LEU B O 1
ATOM 4383 N N . ALA B 1 202 ? 10.086 24.953 -4.688 1 92.94 202 ALA B N 1
ATOM 4384 C CA . ALA B 1 202 ? 10.141 26.359 -4.328 1 92.94 202 ALA B CA 1
ATOM 4385 C C . ALA B 1 202 ? 11.523 26.953 -4.613 1 92.94 202 ALA B C 1
ATOM 4387 O O . ALA B 1 202 ? 12.539 26.281 -4.387 1 92.94 202 ALA B O 1
ATOM 4388 N N . THR B 1 203 ? 11.531 28.141 -5.223 1 84.38 203 THR B N 1
ATOM 4389 C CA . THR B 1 203 ? 12.781 28.859 -5.48 1 84.38 203 THR B CA 1
ATOM 4390 C C . THR B 1 203 ? 13.25 29.609 -4.234 1 84.38 2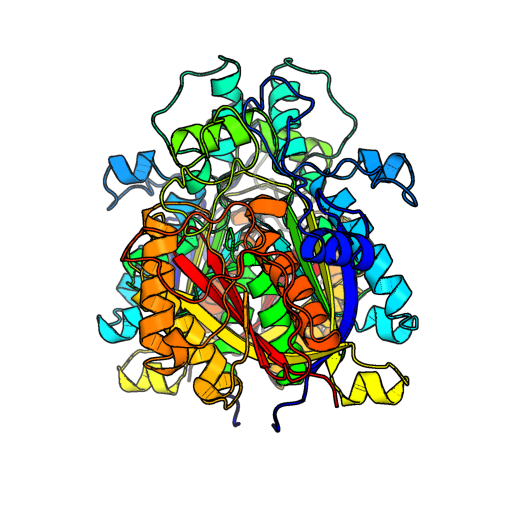03 THR B C 1
ATOM 4392 O O . THR B 1 203 ? 12.445 30.219 -3.529 1 84.38 203 THR B O 1
ATOM 4395 N N . PRO B 1 204 ? 14.531 29.312 -3.965 1 73.38 204 PRO B N 1
ATOM 4396 C CA . PRO B 1 204 ? 15.047 30 -2.777 1 73.38 204 PRO B CA 1
ATOM 4397 C C . PRO B 1 204 ? 14.938 31.516 -2.885 1 73.38 204 PRO B C 1
ATOM 4399 O O . PRO B 1 204 ? 15.188 32.094 -3.953 1 73.38 204 PRO B O 1
ATOM 4402 N N . ALA B 1 205 ? 13.93 32.125 -2.48 1 61.5 205 ALA B N 1
ATOM 4403 C CA . ALA B 1 205 ? 13.961 33.594 -2.447 1 61.5 205 ALA B CA 1
ATOM 4404 C C . ALA B 1 205 ? 14.812 34.094 -1.291 1 61.5 205 ALA B C 1
ATOM 4406 O O . ALA B 1 205 ? 15.055 33.375 -0.324 1 61.5 205 ALA B O 1
ATOM 4407 N N . GLU B 1 206 ? 15.414 35.344 -1.665 1 51.94 206 GLU B N 1
ATOM 4408 C CA . GLU B 1 206 ? 16.078 36.062 -0.593 1 51.94 206 GLU B CA 1
ATOM 4409 C C . GLU B 1 206 ? 15.148 36.281 0.588 1 51.94 206 GLU B C 1
ATOM 4411 O O . GLU B 1 206 ? 13.984 36.656 0.403 1 51.94 206 GLU B O 1
ATOM 4416 N N . GLY B 1 207 ? 15.258 35.594 1.749 1 55.84 207 GLY B N 1
ATOM 4417 C CA . GLY B 1 207 ? 14.578 35.812 3.018 1 55.84 207 GLY B CA 1
ATOM 4418 C C . GLY B 1 207 ? 13.922 34.531 3.553 1 55.84 207 GLY B C 1
ATOM 4419 O O . GLY B 1 207 ? 14.172 33.438 3.051 1 55.84 207 GLY B O 1
ATOM 4420 N N . GLN B 1 208 ? 13.062 34.75 4.555 1 62.81 208 GLN B N 1
ATOM 4421 C CA . GLN B 1 208 ? 12.391 33.719 5.344 1 62.81 208 GLN B CA 1
ATOM 4422 C C . GLN B 1 208 ? 11.141 33.219 4.629 1 62.81 208 GLN B C 1
ATOM 4424 O O . GLN B 1 208 ? 10.508 33.938 3.873 1 62.81 208 GLN B O 1
ATOM 4429 N N . GLY B 1 209 ? 11.023 31.859 4.406 1 82.56 209 GLY B N 1
ATOM 4430 C CA . GLY B 1 209 ? 9.781 31.219 4.008 1 82.56 209 GLY B CA 1
ATOM 4431 C C . GLY B 1 209 ? 9.805 30.703 2.582 1 82.56 209 GLY B C 1
ATOM 4432 O O . GLY B 1 209 ? 9.297 31.359 1.672 1 82.56 209 GLY B O 1
ATOM 4433 N N . VAL B 1 210 ? 10.336 29.672 2.336 1 88.62 210 VAL B N 1
ATOM 4434 C CA . VAL B 1 210 ? 10.508 29.062 1.021 1 88.62 210 VAL B CA 1
ATOM 4435 C C . VAL B 1 210 ? 9.18 28.484 0.539 1 88.62 210 VAL B C 1
ATOM 4437 O O . VAL B 1 210 ? 8.727 28.781 -0.57 1 88.62 210 VAL B O 1
ATOM 4440 N N . CYS B 1 211 ? 8.555 27.844 1.285 1 94.19 211 CYS B N 1
ATOM 4441 C CA . CYS B 1 211 ? 7.23 27.312 0.99 1 94.19 211 CYS B CA 1
ATOM 4442 C C . CYS B 1 211 ? 6.141 28.203 1.566 1 94.19 211 CYS B C 1
ATOM 4444 O O . CYS B 1 211 ? 6.082 28.406 2.779 1 94.19 211 CYS B O 1
ATOM 4446 N N . ARG B 1 212 ? 5.25 28.781 0.718 1 95.56 212 ARG B N 1
ATOM 4447 C CA . ARG B 1 212 ? 4.273 29.797 1.118 1 95.56 212 ARG B CA 1
ATOM 4448 C C . ARG B 1 212 ? 2.879 29.438 0.624 1 95.56 212 ARG B C 1
ATOM 4450 O O . ARG B 1 212 ? 2.342 30.094 -0.271 1 95.56 212 ARG B O 1
ATOM 4457 N N . PRO B 1 213 ? 2.277 28.5 1.261 1 97.5 213 PRO B N 1
ATOM 4458 C CA . PRO B 1 213 ? 0.958 28.062 0.805 1 97.5 213 PRO B CA 1
ATOM 4459 C C . PRO B 1 213 ? -0.053 29.203 0.72 1 97.5 213 PRO B C 1
ATOM 4461 O O . PRO B 1 213 ? -0.063 30.078 1.58 1 97.5 213 PRO B O 1
ATOM 4464 N N . PHE B 1 214 ? -0.872 29.234 -0.368 1 98 214 PHE B N 1
ATOM 4465 C CA . PHE B 1 214 ? -2 30.109 -0.647 1 98 214 PHE B CA 1
ATOM 4466 C C . PHE B 1 214 ? -1.523 31.531 -0.905 1 98 214 PHE B C 1
ATOM 4468 O O . PHE B 1 214 ? -2.311 32.406 -1.311 1 98 214 PHE B O 1
ATOM 4475 N N . SER B 1 215 ? -0.246 31.797 -0.748 1 96.19 215 SER B N 1
ATOM 4476 C CA . SER B 1 215 ? 0.288 33.156 -0.813 1 96.19 215 SER B CA 1
ATOM 4477 C C . SER B 1 215 ? 0.326 33.656 -2.25 1 96.19 215 SER B C 1
ATOM 4479 O O . SER B 1 215 ? 0.499 32.875 -3.188 1 96.19 215 SER B O 1
ATOM 4481 N N . LEU B 1 216 ? 0.164 34.938 -2.367 1 95.12 216 LEU B N 1
ATOM 4482 C CA . LEU B 1 216 ? 0.326 35.562 -3.672 1 95.12 216 LEU B CA 1
ATOM 4483 C C . LEU B 1 216 ? 1.691 35.25 -4.27 1 95.12 216 LEU B C 1
ATOM 4485 O O . LEU B 1 216 ? 1.801 34.969 -5.461 1 95.12 216 LEU B O 1
ATOM 4489 N N . GLY B 1 217 ? 2.738 35.281 -3.463 1 91.44 217 GLY B N 1
ATOM 4490 C CA . GLY B 1 217 ? 4.098 35.094 -3.943 1 91.44 217 GLY B CA 1
ATOM 4491 C C . GLY B 1 217 ? 4.598 33.688 -3.797 1 91.44 217 GLY B C 1
ATOM 4492 O O . GLY B 1 217 ? 5.805 33.438 -3.68 1 91.44 217 GLY B O 1
ATOM 4493 N N . ARG B 1 218 ? 3.676 32.688 -3.809 1 93.44 218 ARG B N 1
ATOM 4494 C CA . ARG B 1 218 ? 4.117 31.328 -3.646 1 93.44 218 ARG B CA 1
ATOM 4495 C C . ARG B 1 218 ? 4.922 30.859 -4.855 1 93.44 218 ARG B C 1
ATOM 4497 O O . ARG B 1 218 ? 4.621 31.234 -5.988 1 93.44 218 ARG B O 1
ATOM 4504 N N . THR B 1 219 ? 5.914 29.969 -4.539 1 90.25 219 THR B N 1
ATOM 4505 C CA . THR B 1 219 ? 6.773 29.562 -5.645 1 90.25 219 THR B CA 1
ATOM 4506 C C . THR B 1 219 ? 6.809 28.031 -5.77 1 90.25 219 THR B C 1
ATOM 4508 O O . THR B 1 219 ? 7.324 27.5 -6.75 1 90.25 219 THR B O 1
ATOM 4511 N N . GLY B 1 220 ? 6.301 27.344 -4.703 1 95 220 GLY B N 1
ATOM 4512 C CA . GLY B 1 220 ? 6.316 25.891 -4.891 1 95 220 GLY B CA 1
ATOM 4513 C C . GLY B 1 220 ? 6.555 25.125 -3.604 1 95 220 GLY B C 1
ATOM 4514 O O . GLY B 1 220 ? 6.348 25.656 -2.51 1 95 220 GLY B O 1
ATOM 4515 N N . ILE B 1 221 ? 6.988 23.922 -3.797 1 96.44 221 ILE B N 1
ATOM 4516 C CA . ILE B 1 221 ? 7.082 22.922 -2.732 1 96.44 221 ILE B CA 1
ATOM 4517 C C . ILE B 1 221 ? 8.469 23 -2.086 1 96.44 221 ILE B C 1
ATOM 4519 O O . ILE B 1 221 ? 9.477 23.125 -2.781 1 96.44 221 ILE B O 1
ATOM 4523 N N . ALA B 1 222 ? 8.57 23 -0.799 1 96.88 222 ALA B N 1
ATOM 4524 C CA . ALA B 1 222 ? 9.773 22.625 -0.075 1 96.88 222 ALA B CA 1
ATOM 4525 C C . ALA B 1 222 ? 9.695 21.172 0.398 1 96.88 222 ALA B C 1
ATOM 4527 O O . ALA B 1 222 ? 8.875 20.844 1.256 1 96.88 222 ALA B O 1
ATOM 4528 N N . LEU B 1 223 ? 10.578 20.344 -0.131 1 97.44 223 LEU B N 1
ATOM 4529 C CA . LEU B 1 223 ? 10.547 18.938 0.272 1 97.44 223 LEU B CA 1
ATOM 4530 C C . LEU B 1 223 ? 10.938 18.781 1.737 1 97.44 223 LEU B C 1
ATOM 4532 O O . LEU B 1 223 ? 11.578 19.672 2.309 1 97.44 223 LEU B O 1
ATOM 4536 N N . ALA B 1 224 ? 10.516 17.688 2.291 1 98.31 224 ALA B N 1
ATOM 4537 C CA . ALA B 1 224 ? 10.828 17.438 3.695 1 98.31 224 ALA B CA 1
ATOM 4538 C C . ALA B 1 224 ? 10.891 15.945 3.99 1 98.31 224 ALA B C 1
ATOM 4540 O O . ALA B 1 224 ? 10.609 15.125 3.115 1 98.31 224 ALA B O 1
ATOM 4541 N N . GLU B 1 225 ? 11.359 15.562 5.125 1 98.56 225 GLU B N 1
ATOM 4542 C CA . GLU B 1 225 ? 11.281 14.219 5.695 1 98.56 225 GLU B CA 1
ATOM 4543 C C . GLU B 1 225 ? 10.625 14.242 7.07 1 98.56 225 GLU B C 1
ATOM 4545 O O . GLU B 1 225 ? 10.484 15.305 7.68 1 98.56 225 GLU B O 1
ATOM 4550 N N . GLY B 1 226 ? 10.125 13.109 7.508 1 98.75 226 GLY B N 1
ATOM 4551 C CA . GLY B 1 226 ? 9.484 13 8.812 1 98.75 226 GLY B CA 1
ATOM 4552 C C . GLY B 1 226 ? 8.633 11.75 8.945 1 98.75 226 GLY B C 1
ATOM 4553 O O . GLY B 1 226 ? 8.664 10.867 8.086 1 98.75 226 GLY B O 1
ATOM 4554 N N . ALA B 1 227 ? 8.008 11.648 10.086 1 98.88 227 ALA B N 1
ATOM 4555 C CA . ALA B 1 227 ? 7.141 10.508 10.367 1 98.88 227 ALA B CA 1
ATOM 4556 C C . ALA B 1 227 ? 6.098 10.859 11.422 1 98.88 227 ALA B C 1
ATOM 4558 O O . ALA B 1 227 ? 6.324 11.742 12.258 1 98.88 227 ALA B O 1
ATOM 4559 N N . ALA B 1 228 ? 4.977 10.227 11.336 1 98.94 228 ALA B N 1
ATOM 4560 C CA . ALA B 1 228 ? 3.955 10.289 12.375 1 98.94 228 ALA B CA 1
ATOM 4561 C C . ALA B 1 228 ? 3.191 8.969 12.469 1 98.94 228 ALA B C 1
ATOM 4563 O O . ALA B 1 228 ? 3 8.281 11.469 1 98.94 228 ALA B O 1
ATOM 4564 N N . TRP B 1 229 ? 2.879 8.602 13.688 1 98.94 229 TRP B N 1
ATOM 4565 C CA . TRP B 1 229 ? 2.049 7.438 13.984 1 98.94 229 TRP B CA 1
ATOM 4566 C C . TRP B 1 229 ? 0.915 7.805 14.938 1 98.94 229 TRP B C 1
ATOM 4568 O O . TRP B 1 229 ? 1.106 8.594 15.867 1 98.94 229 TRP B O 1
ATOM 4578 N N . LEU B 1 230 ? -0.289 7.285 14.711 1 99 230 LEU B N 1
ATOM 4579 C CA . LEU B 1 230 ? -1.436 7.367 15.609 1 99 230 LEU B CA 1
ATOM 4580 C C . LEU B 1 230 ? -1.86 5.98 16.078 1 99 230 LEU B C 1
ATOM 4582 O O . LEU B 1 230 ? -1.962 5.055 15.273 1 99 230 LEU B O 1
ATOM 4586 N N . MET B 1 231 ? -2.035 5.832 17.375 1 98.94 231 MET B N 1
ATOM 4587 C CA . MET B 1 231 ? -2.674 4.629 17.906 1 98.94 231 MET B CA 1
ATOM 4588 C C . MET B 1 231 ? -4.191 4.75 17.859 1 98.94 231 MET B C 1
ATOM 4590 O O . MET B 1 231 ? -4.773 5.621 18.5 1 98.94 231 MET B O 1
ATOM 4594 N N . LEU B 1 232 ? -4.855 3.93 17.062 1 98.94 232 LEU B N 1
ATOM 4595 C CA . LEU B 1 232 ? -6.305 3.898 16.922 1 98.94 232 LEU B CA 1
ATOM 4596 C C . LEU B 1 232 ? -6.902 2.697 17.641 1 98.94 232 LEU B C 1
ATOM 4598 O O . LEU B 1 232 ? -6.352 1.596 17.578 1 98.94 232 LEU B O 1
ATOM 4602 N N . GLU B 1 233 ? -7.941 2.902 18.359 1 98.88 233 GLU B N 1
ATOM 4603 C CA . GLU B 1 233 ? -8.648 1.845 19.078 1 98.88 233 GLU B CA 1
ATOM 4604 C C . GLU B 1 233 ? -10.164 2.029 18.969 1 98.88 233 GLU B C 1
ATOM 4606 O O . GLU B 1 233 ? -10.648 3.156 18.875 1 98.88 233 GLU B O 1
ATOM 4611 N N . SER B 1 234 ? -10.859 0.894 18.969 1 98.75 234 SER B N 1
ATOM 4612 C CA . SER B 1 234 ? -12.281 1.07 19.266 1 98.75 234 SER B CA 1
ATOM 4613 C C . SER B 1 234 ? -12.477 1.74 20.625 1 98.75 234 SER B C 1
ATOM 4615 O O . SER B 1 234 ? -11.688 1.521 21.547 1 98.75 234 SER B O 1
ATOM 4617 N N . ALA B 1 235 ? -13.523 2.557 20.656 1 98.38 235 ALA B N 1
ATOM 4618 C CA . ALA B 1 235 ? -13.805 3.223 21.938 1 98.38 235 ALA B CA 1
ATOM 4619 C C . ALA B 1 235 ? -13.953 2.211 23.062 1 98.38 235 ALA B C 1
ATOM 4621 O O . ALA B 1 235 ? -13.516 2.461 24.188 1 98.38 235 ALA B O 1
ATOM 4622 N N . GLU B 1 236 ? -14.523 1.063 22.75 1 98.12 236 GLU B N 1
ATOM 4623 C CA . GLU B 1 236 ? -14.719 0.01 23.734 1 98.12 236 GLU B CA 1
ATOM 4624 C C . GLU B 1 236 ? -13.383 -0.552 24.219 1 98.12 236 GLU B C 1
ATOM 4626 O O . GLU B 1 236 ? -13.18 -0.744 25.422 1 98.12 236 GLU B O 1
ATOM 4631 N N . HIS B 1 237 ? -12.508 -0.846 23.312 1 98.44 237 HIS B N 1
ATOM 4632 C CA . HIS B 1 237 ? -11.195 -1.377 23.641 1 98.44 237 HIS B CA 1
ATOM 4633 C C . HIS B 1 237 ? -10.414 -0.395 24.516 1 98.44 237 HIS B C 1
ATOM 4635 O O . HIS B 1 237 ? -9.797 -0.788 25.5 1 98.44 237 HIS B O 1
ATOM 4641 N N . ALA B 1 238 ? -10.375 0.872 24.141 1 98.5 238 ALA B N 1
ATOM 4642 C CA . ALA B 1 238 ? -9.664 1.91 24.891 1 98.5 238 ALA B CA 1
ATOM 4643 C C . ALA B 1 238 ? -10.234 2.051 26.297 1 98.5 238 ALA B C 1
ATOM 4645 O O . ALA B 1 238 ? -9.477 2.141 27.266 1 98.5 238 ALA B O 1
ATOM 4646 N N . ALA B 1 239 ? -11.531 2.064 26.422 1 98.12 239 ALA B N 1
ATOM 4647 C CA . ALA B 1 239 ? -12.195 2.215 27.719 1 98.12 239 ALA B CA 1
ATOM 4648 C C . ALA B 1 239 ? -11.867 1.042 28.641 1 98.12 239 ALA B C 1
ATOM 4650 O O . ALA B 1 239 ? -11.672 1.226 29.844 1 98.12 239 ALA B O 1
ATOM 4651 N N . ALA B 1 240 ? -11.836 -0.151 28.062 1 98.06 240 ALA B N 1
ATOM 4652 C CA . ALA B 1 240 ? -11.609 -1.366 28.844 1 98.06 240 ALA B CA 1
ATOM 4653 C C . ALA B 1 240 ? -10.242 -1.342 29.516 1 98.06 240 ALA B C 1
ATOM 4655 O O . ALA B 1 240 ? -10.062 -1.914 30.594 1 98.06 240 ALA B O 1
ATOM 4656 N N . ARG B 1 241 ? -9.352 -0.621 28.969 1 97.06 241 ARG B N 1
ATOM 4657 C CA . ARG B 1 241 ? -8.023 -0.588 29.562 1 97.06 241 ARG B CA 1
ATOM 4658 C C . ARG B 1 241 ? -7.758 0.753 30.234 1 97.06 241 ARG B C 1
ATOM 4660 O O . ARG B 1 241 ? -6.617 1.063 30.594 1 97.06 241 ARG B O 1
ATOM 4667 N N . GLY B 1 242 ? -8.711 1.658 30.25 1 97.25 242 GLY B N 1
ATOM 4668 C CA . GLY B 1 242 ? -8.625 2.916 30.969 1 97.25 242 GLY B CA 1
ATOM 4669 C C . GLY B 1 242 ? -7.855 3.986 30.219 1 97.25 242 GLY B C 1
ATOM 4670 O O . GLY B 1 242 ? -7.324 4.918 30.828 1 97.25 242 GLY B O 1
ATOM 4671 N N . ALA B 1 243 ? -7.773 3.824 28.922 1 97.56 243 ALA B N 1
ATOM 4672 C CA . ALA B 1 243 ? -7.07 4.824 28.125 1 97.56 243 ALA B CA 1
ATOM 4673 C C . ALA B 1 243 ? -7.91 6.086 27.953 1 97.56 243 ALA B C 1
ATOM 4675 O O . ALA B 1 243 ? -9.133 6.008 27.797 1 97.56 243 ALA B O 1
ATOM 4676 N N . GLN B 1 244 ? -7.246 7.207 28 1 96.81 244 GLN B N 1
ATOM 4677 C CA . GLN B 1 244 ? -7.902 8.484 27.734 1 96.81 244 GLN B CA 1
ATOM 4678 C C . GLN B 1 244 ? -7.73 8.891 26.266 1 96.81 244 GLN B C 1
ATOM 4680 O O . GLN B 1 244 ? -6.609 9.141 25.828 1 96.81 244 GLN B O 1
ATOM 4685 N N . PRO B 1 245 ? -8.812 9.031 25.547 1 98.44 245 PRO B N 1
ATOM 4686 C CA . PRO B 1 245 ? -8.695 9.414 24.141 1 98.44 245 PRO B CA 1
ATOM 4687 C C . PRO B 1 245 ? -8.188 10.844 23.953 1 98.44 245 PRO B C 1
ATOM 4689 O O . PRO B 1 245 ? -8.562 11.742 24.719 1 98.44 245 PRO B O 1
ATOM 4692 N N . LEU B 1 246 ? -7.336 11 22.953 1 98.69 246 LEU B N 1
ATOM 4693 C CA . LEU B 1 246 ? -6.887 12.328 22.547 1 98.69 246 LEU B CA 1
ATOM 4694 C C . LEU B 1 246 ? -7.922 13 21.656 1 98.69 246 LEU B C 1
ATOM 4696 O O . LEU B 1 246 ? -8.148 14.211 21.75 1 98.69 246 LEU B O 1
ATOM 4700 N N . ALA B 1 247 ? -8.492 12.281 20.797 1 98.81 247 ALA B N 1
ATOM 4701 C CA . ALA B 1 247 ? -9.516 12.664 19.828 1 98.81 247 ALA B CA 1
ATOM 4702 C C . ALA B 1 247 ? -10.219 11.438 19.25 1 98.81 247 ALA B C 1
ATOM 4704 O O . ALA B 1 247 ? -9.844 10.305 19.562 1 98.81 247 ALA B O 1
ATOM 4705 N N . GLU B 1 248 ? -11.32 11.695 18.625 1 98.88 248 GLU B N 1
ATOM 4706 C CA . GLU B 1 248 ? -12.016 10.656 17.875 1 98.88 248 GLU B CA 1
ATOM 4707 C C . GLU B 1 248 ? -11.797 10.828 16.375 1 98.88 248 GLU B C 1
ATOM 4709 O O . GLU B 1 248 ? -11.82 11.945 15.859 1 98.88 248 GLU B O 1
ATOM 4714 N N . LEU B 1 249 ? -11.375 9.805 15.703 1 98.88 249 LEU B N 1
ATOM 4715 C CA . LEU B 1 249 ? -11.445 9.766 14.242 1 98.88 249 LEU B CA 1
ATOM 4716 C C . LEU B 1 249 ? -12.836 9.32 13.789 1 98.88 249 LEU B C 1
ATOM 4718 O O . LEU B 1 249 ? -13.219 8.164 13.992 1 98.88 249 LEU B O 1
ATOM 4722 N N . CYS B 1 250 ? -13.586 10.219 13.086 1 98.62 250 CYS B N 1
ATOM 4723 C CA . CYS B 1 250 ? -15.008 9.922 12.953 1 98.62 250 CYS B CA 1
ATOM 4724 C C . CYS B 1 250 ? -15.43 9.875 11.492 1 98.62 250 CYS B C 1
ATOM 4726 O O . CYS B 1 250 ? -16.578 9.57 11.18 1 98.62 250 CYS B O 1
ATOM 4728 N N . GLY B 1 251 ? -14.508 10.133 10.609 1 98.69 251 GLY B N 1
ATOM 4729 C CA . GLY B 1 251 ? -14.844 10.07 9.195 1 98.69 251 GLY B CA 1
ATOM 4730 C C . GLY B 1 251 ? -13.633 9.859 8.305 1 98.69 251 GLY B C 1
ATOM 4731 O O . GLY B 1 251 ? -12.516 10.219 8.68 1 98.69 251 GLY B O 1
ATOM 4732 N N . TYR B 1 252 ? -13.859 9.352 7.188 1 98.81 252 TYR B N 1
ATOM 4733 C CA . TYR B 1 252 ? -12.852 9.055 6.184 1 98.81 252 TYR B CA 1
ATOM 4734 C C . TYR B 1 252 ? -13.445 9.07 4.781 1 98.81 252 TYR B C 1
ATOM 4736 O O . TYR B 1 252 ? -14.477 8.438 4.531 1 98.81 252 TYR B O 1
ATOM 4744 N N . GLY B 1 253 ? -12.812 9.859 3.871 1 98.81 253 GLY B N 1
ATOM 4745 C CA . GLY B 1 253 ? -13.211 9.922 2.475 1 98.81 253 GLY B CA 1
ATOM 4746 C C . GLY B 1 253 ? -12.055 9.766 1.511 1 98.81 253 GLY B C 1
ATOM 4747 O O . GLY B 1 253 ? -10.969 10.305 1.74 1 98.81 253 GLY B O 1
ATOM 4748 N N . VAL B 1 254 ? -12.266 8.945 0.499 1 98.56 254 VAL B N 1
ATOM 4749 C CA . VAL B 1 254 ? -11.258 8.734 -0.533 1 98.56 254 VAL B CA 1
ATOM 4750 C C . VAL B 1 254 ? -11.891 8.906 -1.914 1 98.56 254 VAL B C 1
ATOM 4752 O O . VAL B 1 254 ? -13.086 8.672 -2.094 1 98.56 254 VAL B O 1
ATOM 4755 N N . SER B 1 255 ? -11.109 9.391 -2.848 1 98.56 255 SER B N 1
ATOM 4756 C CA . SER B 1 255 ? -11.484 9.555 -4.25 1 98.56 255 SER B CA 1
ATOM 4757 C C . SER B 1 255 ? -10.258 9.555 -5.152 1 98.56 255 SER B C 1
ATOM 4759 O O . SER B 1 255 ? -9.125 9.461 -4.668 1 98.56 255 SER B O 1
ATOM 4761 N N . ASN B 1 256 ? -10.531 9.531 -6.383 1 98.19 256 ASN B N 1
ATOM 4762 C CA . ASN B 1 256 ? -9.484 9.734 -7.379 1 98.19 256 ASN B CA 1
ATOM 4763 C C . ASN B 1 256 ? -9.875 10.805 -8.391 1 98.19 256 ASN B C 1
ATOM 4765 O O . ASN B 1 256 ? -11.047 10.938 -8.742 1 98.19 256 ASN B O 1
ATOM 4769 N N . ASP B 1 257 ? -8.867 11.523 -8.844 1 96.12 257 ASP B N 1
ATOM 4770 C CA . ASP B 1 257 ? -9.094 12.57 -9.844 1 96.12 257 ASP B CA 1
ATOM 4771 C C . ASP B 1 257 ? -9.531 11.969 -11.172 1 96.12 257 ASP B C 1
ATOM 4773 O O . ASP B 1 257 ? -10.391 12.523 -11.867 1 96.12 257 ASP B O 1
ATOM 4777 N N . GLY B 1 258 ? -8.938 10.852 -11.57 1 93.56 258 GLY B N 1
ATOM 4778 C CA . GLY B 1 258 ? -9.273 10.141 -12.797 1 93.56 258 GLY B CA 1
ATOM 4779 C C . GLY B 1 258 ? -8.883 10.906 -14.047 1 93.56 258 GLY B C 1
ATOM 4780 O O . GLY B 1 258 ? -9.336 10.578 -15.148 1 93.56 258 GLY B O 1
ATOM 4781 N N . THR B 1 259 ? -8.141 11.977 -13.992 1 89.44 259 THR B N 1
ATOM 4782 C CA . THR B 1 259 ? -7.852 12.82 -15.148 1 89.44 259 THR B CA 1
ATOM 4783 C C . THR B 1 259 ? -6.359 12.828 -15.453 1 89.44 259 THR B C 1
ATOM 4785 O O . THR B 1 259 ? -5.938 12.406 -16.531 1 89.44 259 THR B O 1
ATOM 4788 N N . HIS B 1 260 ? -5.582 13.438 -14.672 1 84.56 260 HIS B N 1
ATOM 4789 C CA . HIS B 1 260 ? -4.141 13.516 -14.875 1 84.56 260 HIS B CA 1
ATOM 4790 C C . HIS B 1 260 ? -3.387 13.156 -13.594 1 84.56 260 HIS B C 1
ATOM 4792 O O . HIS B 1 260 ? -3.768 13.586 -12.5 1 84.56 260 HIS B O 1
ATOM 4798 N N . PRO B 1 261 ? -2.32 12.508 -13.812 1 80.19 261 PRO B N 1
ATOM 4799 C CA . PRO B 1 261 ? -1.624 12.031 -12.617 1 80.19 261 PRO B CA 1
ATOM 4800 C C . PRO B 1 261 ? -0.853 13.141 -11.898 1 80.19 261 PRO B C 1
ATOM 4802 O O . PRO B 1 261 ? -0.569 13.023 -10.703 1 80.19 261 PRO B O 1
ATOM 4805 N N . LEU B 1 262 ? -0.532 14.188 -12.633 1 84.06 262 LEU B N 1
ATOM 4806 C CA . LEU B 1 262 ? 0.334 15.188 -12.023 1 84.06 262 LEU B CA 1
ATOM 4807 C C . LEU B 1 262 ? -0.412 16.5 -11.82 1 84.06 262 LEU B C 1
ATOM 4809 O O . LEU B 1 262 ? 0.113 17.438 -11.203 1 84.06 262 LEU B O 1
ATOM 4813 N N . ARG B 1 263 ? -1.588 16.609 -12.297 1 85.81 263 ARG B N 1
ATOM 4814 C CA . ARG B 1 263 ? -2.404 17.797 -12.109 1 85.81 263 ARG B CA 1
ATOM 4815 C C . ARG B 1 263 ? -3.619 17.516 -11.242 1 85.81 263 ARG B C 1
ATOM 4817 O O . ARG B 1 263 ? -4.434 16.641 -11.57 1 85.81 263 ARG B O 1
ATOM 4824 N N . PRO B 1 264 ? -3.723 18.234 -10.203 1 89.25 264 PRO B N 1
ATOM 4825 C CA . PRO B 1 264 ? -4.871 18 -9.32 1 89.25 264 PRO B CA 1
ATOM 4826 C C . PRO B 1 264 ? -6.199 18.375 -9.977 1 89.25 264 PRO B C 1
ATOM 4828 O O . PRO B 1 264 ? -6.223 19.109 -10.961 1 89.25 264 PRO B O 1
ATOM 4831 N N . ASP B 1 265 ? -7.238 17.781 -9.508 1 92.81 265 ASP B N 1
ATOM 4832 C CA . ASP B 1 265 ? -8.602 17.984 -9.977 1 92.81 265 ASP B CA 1
ATOM 4833 C C . ASP B 1 265 ? -9.516 18.453 -8.844 1 92.81 265 ASP B C 1
ATOM 4835 O O . ASP B 1 265 ? -9.625 17.766 -7.82 1 92.81 265 ASP B O 1
ATOM 4839 N N . PRO B 1 266 ? -10.156 19.672 -9.047 1 94.81 266 PRO B N 1
ATOM 4840 C CA . PRO B 1 266 ? -11 20.156 -7.953 1 94.81 266 PRO B CA 1
ATOM 4841 C C . PRO B 1 266 ? -12.164 19.219 -7.645 1 94.81 266 PRO B C 1
ATOM 4843 O O . PRO B 1 266 ? -12.586 19.109 -6.492 1 94.81 266 PRO B O 1
ATOM 4846 N N . GLN B 1 267 ? -12.648 18.531 -8.633 1 96.31 267 GLN B N 1
ATOM 4847 C CA . GLN B 1 267 ? -13.773 17.625 -8.414 1 96.31 267 GLN B CA 1
ATOM 4848 C C . GLN B 1 267 ? -13.352 16.422 -7.582 1 96.31 267 GLN B C 1
ATOM 4850 O O . GLN B 1 267 ? -14.086 15.992 -6.688 1 96.31 267 GLN B O 1
ATOM 4855 N N . GLY B 1 268 ? -12.195 15.875 -7.922 1 97.44 268 GLY B N 1
ATOM 4856 C CA . GLY B 1 268 ? -11.695 14.758 -7.133 1 97.44 268 GLY B CA 1
ATOM 4857 C C . GLY B 1 268 ? -11.469 15.109 -5.676 1 97.44 268 GLY B C 1
ATOM 4858 O O . GLY B 1 268 ? -11.805 14.328 -4.781 1 97.44 268 GLY B O 1
ATOM 4859 N N . GLN B 1 269 ? -10.914 16.281 -5.441 1 98.31 269 GLN B N 1
ATOM 4860 C CA . GLN B 1 269 ? -10.641 16.734 -4.078 1 98.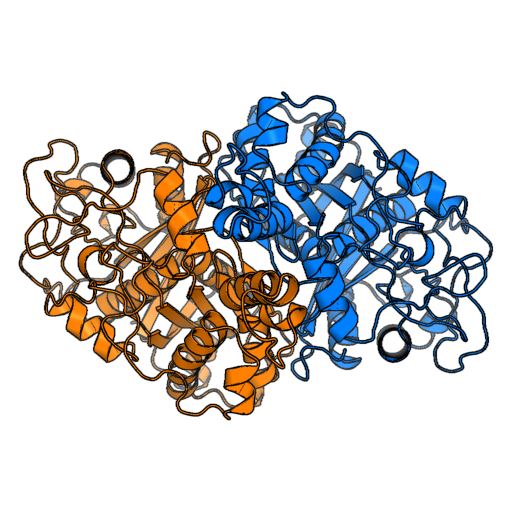31 269 GLN B CA 1
ATOM 4861 C C . GLN B 1 269 ? -11.945 17.016 -3.328 1 98.31 269 GLN B C 1
ATOM 4863 O O . GLN B 1 269 ? -12.086 16.641 -2.164 1 98.31 269 GLN B O 1
ATOM 4868 N N . ALA B 1 270 ? -12.906 17.656 -4.016 1 98.75 270 ALA B N 1
ATOM 4869 C CA . ALA B 1 270 ? -14.211 17.922 -3.416 1 98.75 270 ALA B CA 1
ATOM 4870 C C . ALA B 1 270 ? -14.93 16.625 -3.061 1 98.75 270 ALA B C 1
ATOM 4872 O O . ALA B 1 270 ? -15.57 16.547 -2.01 1 98.75 270 ALA B O 1
ATOM 4873 N N . LEU B 1 271 ? -14.82 15.688 -3.914 1 98.69 271 LEU B N 1
ATOM 4874 C CA . LEU B 1 271 ? -15.484 14.406 -3.703 1 98.69 271 LEU B CA 1
ATOM 4875 C C . LEU B 1 271 ? -14.961 13.727 -2.445 1 98.69 271 LEU B C 1
ATOM 4877 O O . LEU B 1 271 ? -15.742 13.164 -1.669 1 98.69 271 LEU B O 1
ATOM 4881 N N . ALA B 1 272 ? -13.664 13.742 -2.248 1 98.81 272 ALA B N 1
ATOM 4882 C CA . ALA B 1 272 ? -13.086 13.141 -1.051 1 98.81 272 ALA B CA 1
ATOM 4883 C C . ALA B 1 272 ? -13.602 13.828 0.213 1 98.81 272 ALA B C 1
ATOM 4885 O O . ALA B 1 272 ? -13.938 13.164 1.194 1 98.81 272 ALA B O 1
ATOM 4886 N N . MET B 1 273 ? -13.633 15.156 0.208 1 98.94 273 MET B N 1
ATOM 4887 C CA . MET B 1 273 ? -14.141 15.898 1.36 1 98.94 273 MET B CA 1
ATOM 4888 C C . MET B 1 273 ? -15.609 15.578 1.604 1 98.94 273 MET B C 1
ATOM 4890 O O . MET B 1 273 ? -16.016 15.352 2.742 1 98.94 273 MET B O 1
ATOM 4894 N N . SER B 1 274 ? -16.391 15.555 0.537 1 98.88 274 SER B N 1
ATOM 4895 C CA . SER B 1 274 ? -17.812 15.266 0.653 1 98.88 274 SER B CA 1
ATOM 4896 C C . SER B 1 274 ? -18.047 13.859 1.191 1 98.88 274 SER B C 1
ATOM 4898 O O . SER B 1 274 ? -18.922 13.648 2.027 1 98.88 274 SER B O 1
ATOM 4900 N N . ARG B 1 275 ? -17.312 12.93 0.72 1 98.81 275 ARG B N 1
ATOM 4901 C CA . ARG B 1 275 ? -17.438 11.555 1.174 1 98.81 275 ARG B CA 1
ATOM 4902 C C . ARG B 1 275 ? -17.047 11.414 2.641 1 98.81 275 ARG B C 1
ATOM 4904 O O . ARG B 1 275 ? -17.625 10.617 3.377 1 98.81 275 ARG B O 1
ATOM 4911 N N . CYS B 1 276 ? -16.031 12.172 3.047 1 98.88 276 CYS B N 1
ATOM 4912 C CA . CYS B 1 276 ? -15.625 12.18 4.449 1 98.88 276 CYS B CA 1
ATOM 4913 C C . CYS B 1 276 ? -16.75 12.703 5.336 1 98.88 276 CYS B C 1
ATOM 4915 O O . CYS B 1 276 ? -17.047 12.109 6.371 1 98.88 276 CYS B O 1
ATOM 4917 N N . LEU B 1 277 ? -17.344 13.805 4.934 1 98.88 277 LEU B N 1
ATOM 4918 C CA . LEU B 1 277 ? -18.453 14.383 5.68 1 98.88 277 LEU B CA 1
ATOM 4919 C C . LEU B 1 277 ? -19.625 13.406 5.746 1 98.88 277 LEU B C 1
ATOM 4921 O O . LEU B 1 277 ? -20.219 13.211 6.809 1 98.88 277 LEU B O 1
ATOM 4925 N N . ALA B 1 278 ? -19.906 12.797 4.617 1 98.69 278 ALA B N 1
ATOM 4926 C CA . ALA B 1 278 ? -21 11.828 4.574 1 98.69 278 ALA B CA 1
ATOM 4927 C C . ALA B 1 278 ? -20.719 10.641 5.484 1 98.69 278 ALA B C 1
ATOM 4929 O O . ALA B 1 278 ? -21.609 10.164 6.195 1 98.69 278 ALA B O 1
ATOM 4930 N N . ASP B 1 279 ? -19.531 10.188 5.414 1 97.94 279 ASP B N 1
ATOM 4931 C CA . ASP B 1 279 ? -19.125 9.062 6.246 1 97.94 279 ASP B CA 1
ATOM 4932 C C . ASP B 1 279 ? -19.281 9.383 7.73 1 97.94 279 ASP B C 1
ATOM 4934 O O . ASP B 1 279 ? -19.672 8.516 8.523 1 97.94 279 ASP B O 1
ATOM 4938 N N . ALA B 1 280 ? -18.969 10.586 8.109 1 98 280 ALA B N 1
ATOM 4939 C CA . ALA B 1 280 ? -19.016 11.023 9.5 1 98 280 ALA B CA 1
ATOM 4940 C C . ALA B 1 280 ? -20.438 11.453 9.898 1 98 280 ALA B C 1
ATOM 4942 O O . ALA B 1 280 ? -20.703 11.734 11.07 1 98 280 ALA B O 1
ATOM 4943 N N . GLY B 1 281 ? -21.312 11.57 8.945 1 98.12 281 GLY B N 1
ATOM 4944 C CA . GLY B 1 281 ? -22.641 12.094 9.211 1 98.12 281 GLY B CA 1
ATOM 4945 C C . GLY B 1 281 ? -22.641 13.562 9.594 1 98.12 281 GLY B C 1
ATOM 4946 O O . GLY B 1 281 ? -23.375 13.977 10.5 1 98.12 281 GLY B O 1
ATOM 4947 N N . LEU B 1 282 ? -21.828 14.305 8.953 1 98.44 282 LEU B N 1
ATOM 4948 C CA . LEU B 1 282 ? -21.641 15.703 9.312 1 98.44 282 LEU B CA 1
ATOM 4949 C C . LEU B 1 282 ? -22.125 16.625 8.195 1 98.44 282 LEU B C 1
ATOM 4951 O O . LEU B 1 282 ? -21.938 16.312 7.012 1 98.44 282 LEU B O 1
ATOM 4955 N N . ALA B 1 283 ? -22.719 17.688 8.602 1 98.5 283 ALA B N 1
ATOM 4956 C CA . ALA B 1 283 ? -22.938 18.812 7.691 1 98.5 283 ALA B CA 1
ATOM 4957 C C . ALA B 1 283 ? -21.672 19.672 7.566 1 98.5 283 ALA B C 1
ATOM 4959 O O . ALA B 1 283 ? -20.875 19.75 8.508 1 98.5 283 ALA B O 1
ATOM 4960 N N . PRO B 1 284 ? -21.531 20.297 6.441 1 98.62 284 PRO B N 1
ATOM 4961 C CA . PRO B 1 284 ? -20.344 21.141 6.262 1 98.62 284 PRO B CA 1
ATOM 4962 C C . PRO B 1 284 ? -20.188 22.172 7.371 1 98.62 284 PRO B C 1
ATOM 4964 O O . PRO B 1 284 ? -19.062 22.469 7.789 1 98.62 284 PRO B O 1
ATOM 4967 N N . GLU B 1 285 ? -21.25 22.688 7.902 1 98.38 285 GLU B N 1
ATOM 4968 C CA . GLU B 1 285 ? -21.25 23.766 8.891 1 98.38 285 GLU B CA 1
ATOM 4969 C C . GLU B 1 285 ? -20.688 23.281 10.227 1 98.38 285 GLU B C 1
ATOM 4971 O O . GLU B 1 285 ? -20.328 24.094 11.086 1 98.38 285 GLU B O 1
ATOM 4976 N N . ALA B 1 286 ? -20.656 21.984 10.391 1 98.44 286 ALA B N 1
ATOM 4977 C CA . ALA B 1 286 ? -20.172 21.422 11.648 1 98.44 286 ALA B CA 1
ATOM 4978 C C . ALA B 1 286 ? -18.656 21.531 11.734 1 98.44 286 ALA B C 1
ATOM 4980 O O . ALA B 1 286 ? -18.078 21.422 12.82 1 98.44 286 ALA B O 1
ATOM 4981 N N . VAL B 1 287 ? -18 21.719 10.625 1 98.88 287 VAL B N 1
ATOM 4982 C CA . VAL B 1 287 ? -16.547 21.719 10.578 1 98.88 287 VAL B CA 1
ATOM 4983 C C . VAL B 1 287 ? -16.016 23.078 11.031 1 98.88 287 VAL B C 1
ATOM 4985 O O . VAL B 1 287 ? -16.406 24.109 10.484 1 98.88 287 VAL B O 1
ATOM 4988 N N . GLY B 1 288 ? -15.102 23.031 12.008 1 98.88 288 GLY B N 1
ATOM 4989 C CA . GLY B 1 288 ? -14.617 24.281 12.578 1 98.88 288 GLY B CA 1
ATOM 4990 C C . GLY B 1 288 ? -13.195 24.609 12.164 1 98.88 288 GLY B C 1
ATOM 4991 O O . GLY B 1 288 ? -12.695 25.703 12.43 1 98.88 288 GLY B O 1
ATOM 4992 N N . TYR B 1 289 ? -12.531 23.672 11.547 1 98.94 289 TYR B N 1
ATOM 4993 C CA . TYR B 1 289 ? -11.148 23.844 11.109 1 98.94 289 TYR B CA 1
ATOM 4994 C C . TYR B 1 289 ? -10.797 22.859 10 1 98.94 289 TYR B C 1
ATOM 4996 O O . TYR B 1 289 ? -11.25 21.719 10.008 1 98.94 289 TYR B O 1
ATOM 5004 N N . LEU B 1 290 ? -10.055 23.328 9.023 1 98.94 290 LEU B N 1
ATOM 5005 C CA . LEU B 1 290 ? -9.562 22.453 7.961 1 98.94 290 LEU B CA 1
ATOM 5006 C C . LEU B 1 290 ? -8.055 22.594 7.801 1 98.94 290 LEU B C 1
ATOM 5008 O O . LEU B 1 290 ? -7.562 23.672 7.465 1 98.94 290 LEU B O 1
ATOM 5012 N N . ASN B 1 291 ? -7.324 21.562 8.156 1 98.94 291 ASN B N 1
ATOM 5013 C CA . ASN B 1 291 ? -5.914 21.453 7.797 1 98.94 291 ASN B CA 1
ATOM 5014 C C . ASN B 1 291 ? -5.738 21.062 6.332 1 98.94 291 ASN B C 1
ATOM 5016 O O . ASN B 1 291 ? -5.918 19.891 5.973 1 98.94 291 ASN B O 1
ATOM 5020 N N . ALA B 1 292 ? -5.344 21.953 5.516 1 98.81 292 ALA B N 1
ATOM 5021 C CA . ALA B 1 292 ? -5.277 21.781 4.066 1 98.81 292 ALA B CA 1
ATOM 5022 C C . ALA B 1 292 ? -3.994 21.047 3.668 1 98.81 292 ALA B C 1
ATOM 5024 O O . ALA B 1 292 ? -3.008 21.062 4.41 1 98.81 292 ALA B O 1
ATOM 5025 N N . HIS B 1 293 ? -4.023 20.359 2.543 1 98.44 293 HIS B N 1
ATOM 5026 C CA . HIS B 1 293 ? -2.818 19.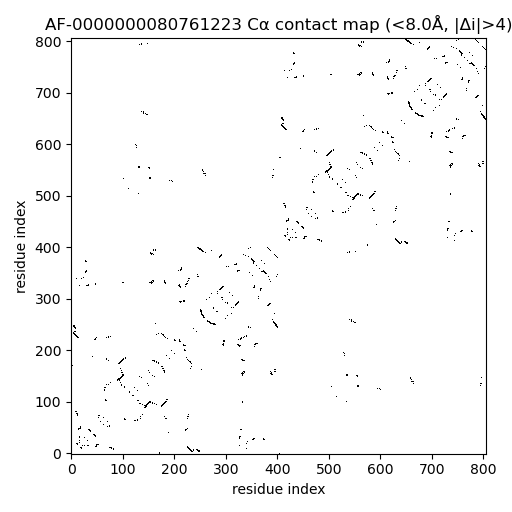812 1.932 1 98.44 293 HIS B CA 1
ATOM 5027 C C . HIS B 1 293 ? -1.889 20.922 1.449 1 98.44 293 HIS B C 1
ATOM 5029 O O . HIS B 1 293 ? -0.7 20.922 1.777 1 98.44 293 HIS B O 1
ATOM 5035 N N . ALA B 1 294 ? -2.338 21.797 0.634 1 97.31 294 ALA B N 1
ATOM 5036 C CA . ALA B 1 294 ? -1.741 23.047 0.154 1 97.31 294 ALA B CA 1
ATOM 5037 C C . ALA B 1 294 ? -0.221 22.938 0.095 1 97.31 294 ALA B C 1
ATOM 5039 O O . ALA B 1 294 ? 0.456 23.047 1.12 1 97.31 294 ALA B O 1
ATOM 5040 N N . THR B 1 295 ? 0.347 22.891 -1.069 1 94.5 295 THR B N 1
ATOM 5041 C CA . THR B 1 295 ? 1.769 22.609 -1.235 1 94.5 295 THR B CA 1
ATOM 5042 C C . THR B 1 295 ? 2.541 23.891 -1.541 1 94.5 295 THR B C 1
ATOM 5044 O O . THR B 1 295 ? 3.77 23.875 -1.631 1 94.5 295 THR B O 1
ATOM 5047 N N . GLY B 1 296 ? 1.815 24.969 -1.693 1 95.75 296 GLY B N 1
ATOM 5048 C CA . GLY B 1 296 ? 2.469 26.219 -2.062 1 95.75 296 GLY B CA 1
ATOM 5049 C C . GLY B 1 296 ? 2.654 26.375 -3.561 1 95.75 296 GLY B C 1
ATOM 5050 O O . GLY B 1 296 ? 3.412 27.234 -4.012 1 95.75 296 GLY B O 1
ATOM 5051 N N . THR B 1 297 ? 2.02 25.547 -4.336 1 95.06 297 THR B N 1
ATOM 5052 C CA . THR B 1 297 ? 2.029 25.688 -5.789 1 95.06 297 THR B CA 1
ATOM 5053 C C . THR B 1 297 ? 0.81 26.469 -6.27 1 95.06 297 THR B C 1
ATOM 5055 O O . THR B 1 297 ? -0.255 26.406 -5.652 1 95.06 297 THR B O 1
ATOM 5058 N N . LEU B 1 298 ? 0.961 27.156 -7.379 1 94.5 298 LEU B N 1
ATOM 5059 C CA . LEU B 1 298 ? -0.117 27.984 -7.914 1 94.5 298 LEU B CA 1
ATOM 5060 C C . LEU B 1 298 ? -1.348 27.141 -8.219 1 94.5 298 LEU B C 1
ATOM 5062 O O . LEU B 1 298 ? -2.438 27.406 -7.707 1 94.5 298 LEU B O 1
ATOM 5066 N N . VAL B 1 299 ? -1.138 26.109 -8.969 1 94.12 299 VAL B N 1
ATOM 5067 C CA . VAL B 1 299 ? -2.248 25.297 -9.43 1 94.12 299 VAL B CA 1
ATOM 5068 C C . VAL B 1 299 ? -2.854 24.531 -8.258 1 94.12 299 VAL B C 1
ATOM 5070 O O . VAL B 1 299 ? -4.074 24.516 -8.078 1 94.12 299 VAL B O 1
ATOM 5073 N N . GLY B 1 300 ? -2.061 23.922 -7.426 1 95.69 300 GLY B N 1
ATOM 5074 C CA . GLY B 1 300 ? -2.533 23.125 -6.309 1 95.69 300 GLY B CA 1
ATOM 5075 C C . GLY B 1 300 ? -3.344 23.922 -5.305 1 95.69 300 GLY B C 1
ATOM 5076 O O . GLY B 1 300 ? -4.418 23.484 -4.883 1 95.69 300 GLY B O 1
ATOM 5077 N N . ASP B 1 301 ? -2.883 25.078 -4.93 1 97.88 301 ASP B N 1
ATOM 5078 C CA . ASP B 1 301 ? -3.535 25.906 -3.914 1 97.88 301 ASP B CA 1
ATOM 5079 C C . ASP B 1 301 ? -4.879 26.438 -4.414 1 97.88 301 ASP B C 1
ATOM 5081 O O . ASP B 1 301 ? -5.855 26.469 -3.668 1 97.88 301 ASP B O 1
ATOM 5085 N N . ARG B 1 302 ? -4.902 26.875 -5.645 1 97.88 302 ARG B N 1
ATOM 5086 C CA . ARG B 1 302 ? -6.137 27.391 -6.219 1 97.88 302 ARG B CA 1
ATOM 5087 C C . ARG B 1 302 ? -7.191 26.297 -6.352 1 97.88 302 ARG B C 1
ATOM 5089 O O . ARG B 1 302 ? -8.367 26.531 -6.059 1 97.88 302 ARG B O 1
ATOM 5096 N N . ILE B 1 303 ? -6.738 25.156 -6.773 1 97.38 303 ILE B N 1
ATOM 5097 C CA . ILE B 1 303 ? -7.652 24.031 -6.961 1 97.38 303 ILE B CA 1
ATOM 5098 C C . ILE B 1 303 ? -8.219 23.594 -5.609 1 97.38 303 ILE B C 1
ATOM 5100 O O . ILE B 1 303 ? -9.414 23.328 -5.484 1 97.38 303 ILE B O 1
ATOM 5104 N N . GLU B 1 304 ? -7.379 23.484 -4.609 1 98.25 304 GLU B N 1
ATOM 5105 C CA . GLU B 1 304 ? -7.863 23.094 -3.293 1 98.25 304 GLU B CA 1
ATOM 5106 C C . GLU B 1 304 ? -8.836 24.125 -2.727 1 98.25 304 GLU B C 1
ATOM 5108 O O . GLU B 1 304 ? -9.836 23.766 -2.109 1 98.25 304 GLU B O 1
ATOM 5113 N N . THR B 1 305 ? -8.523 25.422 -2.902 1 98.44 305 THR B N 1
ATOM 5114 C CA . THR B 1 305 ? -9.43 26.469 -2.465 1 98.44 305 THR B CA 1
ATOM 5115 C C . THR B 1 305 ? -10.789 26.328 -3.141 1 98.44 305 THR B C 1
ATOM 5117 O O . THR B 1 305 ? -11.828 26.438 -2.484 1 98.44 305 THR B O 1
ATOM 5120 N N . ALA B 1 306 ? -10.742 26.078 -4.426 1 98.31 306 ALA B N 1
ATOM 5121 C CA . ALA B 1 306 ? -11.977 25.891 -5.184 1 98.31 306 ALA B CA 1
ATOM 5122 C C . ALA B 1 306 ? -12.758 24.688 -4.668 1 98.31 306 ALA B C 1
ATOM 5124 O O . ALA B 1 306 ? -13.984 24.719 -4.57 1 98.31 306 ALA B O 1
ATOM 5125 N N . ALA B 1 307 ? -12.078 23.594 -4.395 1 98.62 307 ALA B N 1
ATOM 5126 C CA . ALA B 1 307 ? -12.711 22.391 -3.881 1 98.62 307 ALA B CA 1
ATOM 5127 C C . ALA B 1 307 ? -13.359 22.641 -2.521 1 98.62 307 ALA B C 1
ATOM 5129 O O . ALA B 1 307 ? -14.469 22.172 -2.258 1 98.62 307 ALA B O 1
ATOM 5130 N N . ILE B 1 308 ? -12.648 23.375 -1.63 1 98.81 308 ILE B N 1
ATOM 5131 C CA . ILE B 1 308 ? -13.18 23.703 -0.312 1 98.81 308 ILE B CA 1
ATOM 5132 C C . ILE B 1 308 ? -14.461 24.531 -0.462 1 98.81 308 ILE B C 1
ATOM 5134 O O . ILE B 1 308 ? -15.461 24.25 0.205 1 98.81 308 ILE B O 1
ATOM 5138 N N . ARG B 1 309 ? -14.438 25.484 -1.358 1 98.38 309 ARG B N 1
ATOM 5139 C CA . ARG B 1 309 ? -15.617 26.312 -1.594 1 98.38 309 ARG B CA 1
ATOM 5140 C C . ARG B 1 309 ? -16.781 25.484 -2.094 1 98.38 309 ARG B C 1
ATOM 5142 O O . ARG B 1 309 ? -17.938 25.719 -1.716 1 98.38 309 ARG B O 1
ATOM 5149 N N . GLN B 1 310 ? -16.469 24.625 -2.957 1 98.44 310 GLN B N 1
ATOM 5150 C CA . GLN B 1 310 ? -17.5 23.781 -3.527 1 98.44 310 GLN B CA 1
ATOM 5151 C C . GLN B 1 310 ? -18.188 22.953 -2.445 1 98.44 310 GLN B C 1
ATOM 5153 O O . GLN B 1 310 ? -19.406 22.812 -2.445 1 98.44 310 GLN B O 1
ATOM 5158 N N . VAL B 1 311 ? -17.469 22.375 -1.521 1 98.81 311 VAL B N 1
ATOM 5159 C CA . VAL B 1 311 ? -17.984 21.438 -0.528 1 98.81 311 VAL B CA 1
ATOM 5160 C C . VAL B 1 311 ? -18.672 22.203 0.594 1 98.81 311 VAL B C 1
ATOM 5162 O O . VAL B 1 311 ? -19.719 21.781 1.089 1 98.81 311 VAL B O 1
ATOM 5165 N N . PHE B 1 312 ? -18.156 23.359 0.966 1 98.81 312 PHE B N 1
ATOM 5166 C CA . PHE B 1 312 ? -18.609 24 2.197 1 98.81 312 PHE B CA 1
ATOM 5167 C C . PHE B 1 312 ? -19.547 25.172 1.895 1 98.81 312 PHE B C 1
ATOM 5169 O O . PHE B 1 312 ? -20.219 25.672 2.791 1 98.81 312 PHE B O 1
ATOM 5176 N N . GLY B 1 313 ? -19.641 25.625 0.628 1 97.94 313 GLY B N 1
ATOM 5177 C CA . GLY B 1 313 ? -20.547 26.703 0.258 1 97.94 313 GLY B CA 1
ATOM 5178 C C . GLY B 1 313 ? -20.297 27.984 1.033 1 97.94 313 GLY B C 1
ATOM 5179 O O . GLY B 1 313 ? -19.156 28.469 1.1 1 97.94 313 GLY B O 1
ATOM 5180 N N . ALA B 1 314 ? -21.312 28.5 1.65 1 97.75 314 ALA B N 1
ATOM 5181 C CA . ALA B 1 314 ? -21.219 29.75 2.398 1 97.75 314 ALA B CA 1
ATOM 5182 C C . ALA B 1 314 ? -20.344 29.594 3.633 1 97.75 314 ALA B C 1
ATOM 5184 O O . ALA B 1 314 ? -19.656 30.531 4.039 1 97.75 314 ALA B O 1
ATOM 5185 N N . HIS B 1 315 ? -20.312 28.391 4.156 1 98.44 315 HIS B N 1
ATOM 5186 C CA . HIS B 1 315 ? -19.531 28.125 5.352 1 98.44 315 HIS B CA 1
ATOM 5187 C C . HIS B 1 315 ? -18.031 28.281 5.074 1 98.44 315 HIS B C 1
ATOM 5189 O O . HIS B 1 315 ? -17.25 28.516 5.996 1 98.44 315 HIS B O 1
ATOM 5195 N N . ALA B 1 316 ? -17.625 28.109 3.789 1 98.38 316 ALA B N 1
ATOM 5196 C CA . ALA B 1 316 ? -16.219 28.203 3.412 1 98.38 316 ALA B CA 1
ATOM 5197 C C . ALA B 1 316 ? -15.641 29.562 3.812 1 98.38 316 ALA B C 1
ATOM 5199 O O . ALA B 1 316 ? -14.461 29.656 4.16 1 98.38 316 ALA B O 1
ATOM 5200 N N . GLU B 1 317 ? -16.453 30.609 3.803 1 96.12 317 GLU B N 1
ATOM 5201 C CA . GLU B 1 317 ? -16 31.969 4.07 1 96.12 317 GLU B CA 1
ATOM 5202 C C . GLU B 1 317 ? -15.625 32.156 5.539 1 96.12 317 GLU B C 1
ATOM 5204 O O . GLU B 1 317 ? -14.852 33.031 5.883 1 96.12 317 GLU B O 1
ATOM 5209 N N . GLN B 1 318 ? -16.141 31.312 6.367 1 96.5 318 GLN B N 1
ATOM 5210 C CA . GLN B 1 318 ? -15.898 31.453 7.797 1 96.5 318 GLN B CA 1
ATOM 5211 C C . GLN B 1 318 ? -15.039 30.297 8.328 1 96.5 318 GLN B C 1
ATOM 5213 O O . GLN B 1 318 ? -14.688 30.281 9.508 1 96.5 318 GLN B O 1
ATOM 5218 N N . LEU B 1 319 ? -14.742 29.328 7.531 1 98.5 319 LEU B N 1
ATOM 5219 C CA . LEU B 1 319 ? -13.984 28.141 7.934 1 98.5 319 LEU B CA 1
ATOM 5220 C C . LEU B 1 319 ? -12.5 28.453 8.031 1 98.5 319 LEU B C 1
ATOM 5222 O O . LEU B 1 319 ? -11.852 28.75 7.02 1 98.5 319 LEU B O 1
ATOM 5226 N N . PRO B 1 320 ? -11.93 28.453 9.273 1 98.75 320 PRO B N 1
ATOM 5227 C CA . PRO B 1 320 ? -10.477 28.594 9.359 1 98.75 320 PRO B CA 1
ATOM 5228 C C . PRO B 1 320 ? -9.734 27.469 8.641 1 98.75 320 PRO B C 1
ATOM 5230 O O . PRO B 1 320 ? -10.07 26.297 8.797 1 98.75 320 PRO B O 1
ATOM 5233 N N . VAL B 1 321 ? -8.773 27.875 7.797 1 98.81 321 VAL B N 1
ATOM 5234 C CA . VAL B 1 321 ? -7.961 26.938 7.02 1 98.81 321 VAL B CA 1
ATOM 5235 C C . VAL B 1 321 ? -6.48 27.234 7.242 1 98.81 321 VAL B C 1
ATOM 5237 O O . VAL B 1 321 ? -6.074 28.391 7.32 1 98.81 321 VAL B O 1
ATOM 5240 N N . SER B 1 322 ? -5.691 26.234 7.438 1 98.44 322 SER B N 1
ATOM 5241 C CA . SER B 1 322 ? -4.25 26.469 7.438 1 98.44 322 SER B CA 1
ATOM 5242 C C . SER B 1 322 ? -3.504 25.328 6.746 1 98.44 322 SER B C 1
ATOM 5244 O O . SER B 1 322 ? -4.062 24.25 6.527 1 98.44 322 SER B O 1
ATOM 5246 N N . SER B 1 323 ? -2.348 25.594 6.258 1 98.5 323 SER B N 1
ATOM 5247 C CA . SER B 1 323 ? -1.351 24.609 5.844 1 98.5 323 SER B CA 1
ATOM 5248 C C . SER B 1 323 ? -0.103 24.688 6.719 1 98.5 323 SER B C 1
ATOM 5250 O O . SER B 1 323 ? 0.39 25.781 7.008 1 98.5 323 SER B O 1
ATOM 5252 N N . ILE B 1 324 ? 0.404 23.547 7.07 1 98.5 324 ILE B N 1
ATOM 5253 C CA . ILE B 1 324 ? 1.563 23.531 7.953 1 98.5 324 ILE B CA 1
ATOM 5254 C C . ILE B 1 324 ? 2.838 23.344 7.133 1 98.5 324 ILE B C 1
ATOM 5256 O O . ILE B 1 324 ? 3.938 23.281 7.688 1 98.5 324 ILE B O 1
ATOM 5260 N N . LYS B 1 325 ? 2.768 23.328 5.832 1 97.75 325 LYS B N 1
ATOM 5261 C CA . LYS B 1 325 ? 3.912 22.984 4.992 1 97.75 325 LYS B CA 1
ATOM 5262 C C . LYS B 1 325 ? 4.879 24.156 4.871 1 97.75 325 LYS B C 1
ATOM 5264 O O . LYS B 1 325 ? 6.047 23.969 4.531 1 97.75 325 LYS B O 1
ATOM 5269 N N . GLY B 1 326 ? 4.355 25.344 5.105 1 96.38 326 GLY B N 1
ATOM 5270 C CA . GLY B 1 326 ? 5.305 26.438 5.215 1 96.38 326 GLY B CA 1
ATOM 5271 C C . GLY B 1 326 ? 6.316 26.25 6.324 1 96.38 326 GLY B C 1
ATOM 5272 O O . GLY B 1 326 ? 7.461 26.688 6.219 1 96.38 326 GLY B O 1
ATOM 5273 N N . ALA B 1 327 ? 5.902 25.609 7.398 1 97.44 327 ALA B N 1
ATOM 5274 C CA . ALA B 1 327 ? 6.727 25.406 8.586 1 97.44 327 ALA B CA 1
ATOM 5275 C C . ALA B 1 327 ? 7.559 24.125 8.461 1 97.44 327 ALA B C 1
ATOM 5277 O O . ALA B 1 327 ? 8.711 24.078 8.906 1 97.44 327 ALA B O 1
ATOM 5278 N N . LEU B 1 328 ? 7.023 23.109 7.805 1 97.94 328 LEU B N 1
ATOM 5279 C CA . LEU B 1 328 ? 7.621 21.781 7.898 1 97.94 328 LEU B CA 1
ATOM 5280 C C . LEU B 1 328 ? 8.18 21.344 6.551 1 97.94 328 LEU B C 1
ATOM 5282 O O . LEU B 1 328 ? 8.984 20.406 6.484 1 97.94 328 LEU B O 1
ATOM 5286 N N . GLY B 1 329 ? 7.781 21.984 5.508 1 97.5 329 GLY B N 1
ATOM 5287 C CA . GLY B 1 329 ? 7.969 21.375 4.195 1 97.5 329 GLY B CA 1
ATOM 5288 C C . GLY B 1 329 ? 7 20.25 3.914 1 97.5 329 GLY B C 1
ATOM 5289 O O . GLY B 1 329 ? 6.059 20.031 4.676 1 97.5 329 GLY B O 1
ATOM 5290 N N . HIS B 1 330 ? 7.16 19.641 2.77 1 98.31 330 HIS B N 1
ATOM 5291 C CA . HIS B 1 330 ? 6.277 18.578 2.312 1 98.31 330 HIS B CA 1
ATOM 5292 C C . HIS B 1 330 ? 6.977 17.219 2.379 1 98.31 330 HIS B C 1
ATOM 5294 O O . HIS B 1 330 ? 7.84 16.922 1.553 1 98.31 330 HIS B O 1
ATOM 5300 N N . ALA B 1 331 ? 6.465 16.375 3.281 1 98.31 331 ALA B N 1
ATOM 5301 C CA . ALA B 1 331 ? 7.105 15.086 3.543 1 98.31 331 ALA B CA 1
ATOM 5302 C C . ALA B 1 331 ? 6.445 13.969 2.738 1 98.31 331 ALA B C 1
ATOM 5304 O O . ALA B 1 331 ? 6.402 12.82 3.182 1 98.31 331 ALA B O 1
ATOM 5305 N N . ILE B 1 332 ? 5.828 14.258 1.721 1 97.19 332 ILE B N 1
ATOM 5306 C CA . ILE B 1 332 ? 5.309 13.344 0.712 1 97.19 332 ILE B CA 1
ATOM 5307 C C . ILE B 1 332 ? 4.48 12.25 1.387 1 97.19 332 ILE B C 1
ATOM 5309 O O . ILE B 1 332 ? 3.408 12.523 1.934 1 97.19 332 ILE B O 1
ATOM 5313 N N . GLY B 1 333 ? 5.027 11.008 1.514 1 98.06 333 GLY B N 1
ATOM 5314 C CA . GLY B 1 333 ? 4.258 9.906 2.062 1 98.06 333 GLY B CA 1
ATOM 5315 C C . GLY B 1 333 ? 3.898 10.094 3.523 1 98.06 333 GLY B C 1
ATOM 5316 O O . GLY B 1 333 ? 2.924 9.516 4.012 1 98.06 333 GLY B O 1
ATOM 5317 N N . ALA B 1 334 ? 4.633 10.898 4.227 1 98.69 334 ALA B N 1
ATOM 5318 C CA . ALA B 1 334 ? 4.402 11.133 5.648 1 98.69 334 ALA B CA 1
ATOM 5319 C C . ALA B 1 334 ? 3.486 12.328 5.871 1 98.69 334 ALA B C 1
ATOM 5321 O O . ALA B 1 334 ? 2.969 12.531 6.969 1 98.69 334 ALA B O 1
ATOM 5322 N N . ALA B 1 335 ? 3.285 13.133 4.832 1 98.75 335 ALA B N 1
ATOM 5323 C CA . ALA B 1 335 ? 2.6 14.414 4.98 1 98.75 335 ALA B CA 1
ATOM 5324 C C . ALA B 1 335 ? 1.202 14.227 5.562 1 98.75 335 ALA B C 1
ATOM 5326 O O . ALA B 1 335 ? 0.828 14.898 6.523 1 98.75 335 ALA B O 1
ATOM 5327 N N . GLY B 1 336 ? 0.455 13.266 4.953 1 98.81 336 GLY B N 1
ATOM 5328 C CA . GLY B 1 336 ? -0.904 13.031 5.418 1 98.81 336 GLY B CA 1
ATOM 5329 C C . GLY B 1 336 ? -0.969 12.555 6.855 1 98.81 336 GLY B C 1
ATOM 5330 O O . GLY B 1 336 ? -1.925 12.859 7.574 1 98.81 336 GLY B O 1
ATOM 5331 N N . ALA B 1 337 ? 0.027 11.812 7.281 1 98.94 337 ALA B N 1
ATOM 5332 C CA . ALA B 1 337 ? 0.068 11.32 8.656 1 98.94 337 ALA B CA 1
ATOM 5333 C C . ALA B 1 337 ? 0.394 12.453 9.633 1 98.94 337 ALA B C 1
ATOM 5335 O O . ALA B 1 337 ? -0.215 12.555 10.695 1 98.94 337 ALA B O 1
ATOM 5336 N N . ILE B 1 338 ? 1.364 13.25 9.266 1 98.94 338 ILE B N 1
ATOM 5337 C CA . ILE B 1 338 ? 1.764 14.383 10.102 1 98.94 338 ILE B CA 1
ATOM 5338 C C . ILE B 1 338 ? 0.607 15.367 10.227 1 98.94 338 ILE B C 1
ATOM 5340 O O . ILE B 1 338 ? 0.302 15.844 11.32 1 98.94 338 ILE B O 1
ATOM 5344 N N . GLU B 1 339 ? -0.043 15.641 9.125 1 98.94 339 GLU B N 1
ATOM 5345 C CA . GLU B 1 339 ? -1.183 16.547 9.117 1 98.94 339 GLU B CA 1
ATOM 5346 C C . GLU B 1 339 ? -2.334 16 9.961 1 98.94 339 GLU B C 1
ATOM 5348 O O . GLU B 1 339 ? -3.008 16.75 10.664 1 98.94 339 GLU B O 1
ATOM 5353 N N . ALA B 1 340 ? -2.566 14.703 9.859 1 98.94 340 ALA B N 1
ATOM 5354 C CA . ALA B 1 340 ? -3.598 14.062 10.672 1 98.94 340 ALA B CA 1
ATOM 5355 C C . ALA B 1 340 ? -3.277 14.195 12.156 1 98.94 340 ALA B C 1
ATOM 5357 O O . ALA B 1 340 ? -4.156 14.516 12.961 1 98.94 340 ALA B O 1
ATOM 5358 N N . ALA B 1 341 ? -2.045 13.922 12.5 1 98.94 341 ALA B N 1
ATOM 5359 C CA . ALA B 1 341 ? -1.61 14.016 13.891 1 98.94 341 ALA B CA 1
ATOM 5360 C C . ALA B 1 341 ? -1.789 15.43 14.43 1 98.94 341 ALA B C 1
ATOM 5362 O O . ALA B 1 341 ? -2.305 15.617 15.531 1 98.94 341 ALA B O 1
ATOM 5363 N N . VAL B 1 342 ? -1.379 16.391 13.656 1 98.94 342 VAL B N 1
ATOM 5364 C CA . VAL B 1 342 ? -1.48 17.797 14.047 1 98.94 342 VAL B CA 1
ATOM 5365 C C . VAL B 1 342 ? -2.949 18.188 14.195 1 98.94 342 VAL B C 1
ATOM 5367 O O . VAL B 1 342 ? -3.316 18.906 15.125 1 98.94 342 VAL B O 1
ATOM 5370 N N . THR B 1 343 ? -3.771 17.734 13.289 1 98.94 343 THR B N 1
ATOM 5371 C CA . THR B 1 343 ? -5.195 18.047 13.336 1 98.94 343 THR B CA 1
ATOM 5372 C C . THR B 1 343 ? -5.848 17.453 14.57 1 98.94 343 THR B C 1
ATOM 5374 O O . THR B 1 343 ? -6.672 18.094 15.227 1 98.94 343 THR B O 1
ATOM 5377 N N . ALA B 1 344 ? -5.484 16.219 14.898 1 98.94 344 ALA B N 1
ATOM 5378 C CA . ALA B 1 344 ? -6 15.578 16.109 1 98.94 344 ALA B CA 1
ATOM 5379 C C . ALA B 1 344 ? -5.617 16.375 17.344 1 98.94 344 ALA B C 1
ATOM 5381 O O . ALA B 1 344 ? -6.449 16.578 18.234 1 98.94 344 ALA B O 1
ATOM 5382 N N . LEU B 1 345 ? -4.379 16.781 17.406 1 98.88 345 LEU B N 1
ATOM 5383 C CA . LEU B 1 345 ? -3.904 17.547 18.562 1 98.88 345 LEU B CA 1
ATOM 5384 C C . LEU B 1 345 ? -4.582 18.906 18.609 1 98.88 345 LEU B C 1
ATOM 5386 O O . LEU B 1 345 ? -4.852 19.438 19.688 1 98.88 345 LEU B O 1
ATOM 5390 N N . ALA B 1 346 ? -4.797 19.5 17.438 1 98.81 346 ALA B N 1
ATOM 5391 C CA . ALA B 1 346 ? -5.5 20.781 17.359 1 98.81 346 ALA B CA 1
ATOM 5392 C C . ALA B 1 346 ? -6.895 20.672 17.969 1 98.81 346 ALA B C 1
ATOM 5394 O O . ALA B 1 346 ? -7.32 21.547 18.734 1 98.81 346 ALA B O 1
ATOM 5395 N N . VAL B 1 347 ? -7.582 19.656 17.609 1 98.75 347 VAL B N 1
ATOM 5396 C CA . VAL B 1 347 ? -8.922 19.406 18.125 1 98.75 347 VAL B CA 1
ATOM 5397 C C . VAL B 1 347 ? -8.859 19.188 19.641 1 98.75 347 VAL B C 1
ATOM 5399 O O . VAL B 1 347 ? -9.695 19.703 20.391 1 98.75 347 VAL B O 1
ATOM 5402 N N . GLN B 1 348 ? -7.91 18.406 20.078 1 98.56 348 GLN B N 1
ATOM 5403 C CA . GLN B 1 348 ? -7.742 18.109 21.5 1 98.56 348 GLN B CA 1
ATOM 5404 C C . GLN B 1 348 ? -7.48 19.375 22.297 1 98.56 348 GLN B C 1
ATOM 5406 O O . GLN B 1 348 ? -8.039 19.562 23.375 1 98.56 348 GLN B O 1
ATOM 5411 N N . ARG B 1 349 ? -6.652 20.281 21.781 1 97.62 349 ARG B N 1
ATOM 5412 C CA . ARG B 1 349 ? -6.117 21.391 22.547 1 97.62 349 ARG B CA 1
ATOM 5413 C C . ARG B 1 349 ? -6.918 22.672 22.297 1 97.62 349 ARG B C 1
ATOM 5415 O O . ARG B 1 349 ? -6.816 23.641 23.047 1 97.62 349 ARG B O 1
ATOM 5422 N N . GLY B 1 350 ? -7.637 22.688 21.219 1 98.31 350 GLY B N 1
ATOM 5423 C CA . GLY B 1 350 ? -8.422 23.875 20.891 1 98.31 350 GLY B CA 1
ATOM 5424 C C . GLY B 1 350 ? -7.574 25.031 20.375 1 98.31 350 GLY B C 1
ATOM 5425 O O . GLY B 1 350 ? -7.855 26.188 20.672 1 98.31 350 GLY B O 1
ATOM 5426 N N . VAL B 1 351 ? -6.527 24.719 19.766 1 98.69 351 VAL B N 1
ATOM 5427 C CA . VAL B 1 351 ? -5.656 25.688 19.125 1 98.69 351 VAL B CA 1
ATOM 5428 C C . VAL B 1 351 ? -5.168 25.141 17.781 1 98.69 351 VAL B C 1
ATOM 5430 O O . VAL B 1 351 ? -4.863 23.953 17.656 1 98.69 351 VAL B O 1
ATOM 5433 N N . VAL B 1 352 ? -5.152 25.969 16.719 1 98.75 352 VAL B N 1
ATOM 5434 C CA . VAL B 1 352 ? -4.812 25.516 15.367 1 98.75 352 VAL B CA 1
ATOM 5435 C C . VAL B 1 352 ? -3.586 26.266 14.859 1 98.75 352 VAL B C 1
ATOM 5437 O O . VAL B 1 352 ? -3.389 27.438 15.188 1 98.75 352 VAL B O 1
ATOM 5440 N N . PRO B 1 353 ? -2.68 25.625 14.117 1 98.75 353 PRO B N 1
ATOM 5441 C CA . PRO B 1 353 ? -1.449 26.25 13.625 1 98.75 353 PRO B CA 1
ATOM 5442 C C . PRO B 1 353 ? -1.705 27.266 12.508 1 98.75 353 PRO B C 1
ATOM 5444 O O . PRO B 1 353 ? -2.734 27.188 11.836 1 98.75 353 PRO B O 1
ATOM 5447 N N . PRO B 1 354 ? -0.783 28.156 12.305 1 98.5 354 PRO B N 1
ATOM 5448 C CA . PRO B 1 354 ? -0.893 29.125 11.219 1 98.5 354 PRO B CA 1
ATOM 5449 C C . PRO B 1 354 ? -0.373 28.594 9.891 1 98.5 354 PRO B C 1
ATOM 5451 O O . PRO B 1 354 ? 0.264 27.531 9.852 1 98.5 354 PRO B O 1
ATOM 5454 N N . THR B 1 355 ? -0.717 29.297 8.797 1 98.19 355 THR B N 1
ATOM 5455 C CA . THR B 1 355 ? -0.022 29.203 7.52 1 98.19 355 THR B CA 1
ATOM 5456 C C . THR B 1 355 ? 1.166 30.156 7.48 1 98.19 355 THR B C 1
ATOM 5458 O O . THR B 1 355 ? 1.012 31.328 7.156 1 98.19 355 THR B O 1
ATOM 5461 N N . LEU B 1 356 ? 2.289 29.609 7.715 1 96 356 LEU B N 1
ATOM 5462 C CA . LEU B 1 356 ? 3.467 30.469 7.766 1 96 356 LEU B CA 1
ATOM 5463 C C . LEU B 1 356 ? 3.713 31.141 6.418 1 96 356 LEU B C 1
ATOM 5465 O O . LEU B 1 356 ? 3.539 30.516 5.367 1 96 356 LEU B O 1
ATOM 5469 N N . PHE B 1 357 ? 4.043 32.469 6.488 1 94.19 357 PHE B N 1
ATOM 5470 C CA . PHE B 1 357 ? 4.516 33.25 5.363 1 94.19 357 PHE B CA 1
ATOM 5471 C C . PHE B 1 357 ? 3.381 33.562 4.391 1 94.19 357 PHE B C 1
ATOM 5473 O O . PHE B 1 357 ? 3.617 33.75 3.199 1 94.19 357 PHE B O 1
ATOM 5480 N N . PHE B 1 358 ? 2.162 33.438 4.824 1 96.38 358 PHE B N 1
ATOM 5481 C CA . PHE B 1 358 ? 1.006 33.75 3.998 1 96.38 358 PHE B CA 1
ATOM 5482 C C . PHE B 1 358 ? 1.023 35.219 3.605 1 96.38 358 PHE B C 1
ATOM 5484 O O . PHE B 1 358 ? 1.192 36.094 4.457 1 96.38 358 PHE B O 1
ATOM 5491 N N . GLU B 1 359 ? 0.9 35.469 2.357 1 95.12 359 GLU B N 1
ATOM 5492 C CA . GLU B 1 359 ? 0.75 36.781 1.771 1 95.12 359 GLU B CA 1
ATOM 5493 C C . GLU B 1 359 ? -0.57 36.906 1.016 1 95.12 359 GLU B C 1
ATOM 5495 O O . GLU B 1 359 ? -0.745 36.312 -0.043 1 95.12 359 GLU B O 1
ATOM 5500 N N . PRO B 1 360 ? -1.479 37.75 1.562 1 95.94 360 PRO B N 1
ATOM 5501 C CA . PRO B 1 360 ? -2.771 37.875 0.886 1 95.94 360 PRO B CA 1
ATOM 5502 C C . PRO B 1 360 ? -2.652 38.531 -0.487 1 95.94 360 PRO B C 1
ATOM 5504 O O . PRO B 1 360 ? -1.64 39.188 -0.785 1 95.94 360 PRO B O 1
ATOM 5507 N N . GLY B 1 361 ? -3.793 38.312 -1.35 1 96.25 361 GLY B N 1
ATOM 5508 C CA . GLY B 1 361 ? -3.828 39.031 -2.613 1 96.25 361 GLY B CA 1
ATOM 5509 C C . GLY B 1 361 ? -4.273 38.188 -3.779 1 96.25 361 GLY B C 1
ATOM 5510 O O . GLY B 1 361 ? -4.688 38.688 -4.816 1 96.25 361 GLY B O 1
ATOM 5511 N N . ASP B 1 362 ? -4.098 36.875 -3.705 1 97 362 ASP B N 1
ATOM 5512 C CA . ASP B 1 362 ? -4.605 35.969 -4.742 1 97 362 ASP B CA 1
ATOM 5513 C C . ASP B 1 362 ? -6.121 35.812 -4.645 1 97 362 ASP B C 1
ATOM 5515 O O . ASP B 1 362 ? -6.625 35.219 -3.695 1 97 362 ASP B O 1
ATOM 5519 N N . GLU B 1 363 ? -6.832 36.25 -5.613 1 97.38 363 GLU B N 1
ATOM 5520 C CA . GLU B 1 363 ? -8.289 36.25 -5.594 1 97.38 363 GLU B CA 1
ATOM 5521 C C . GLU B 1 363 ? -8.859 34.844 -5.566 1 97.38 363 GLU B C 1
ATOM 5523 O O . GLU B 1 363 ? -10 34.625 -5.148 1 97.38 363 GLU B O 1
ATOM 5528 N N . GLN B 1 364 ? -8.039 33.906 -6.008 1 97.38 364 GLN B N 1
ATOM 5529 C CA . GLN B 1 364 ? -8.508 32.531 -6.043 1 97.38 364 GLN B CA 1
ATOM 5530 C C . GLN B 1 364 ? -8.102 31.766 -4.777 1 97.38 364 GLN B C 1
ATOM 5532 O O . GLN B 1 364 ? -8.406 30.594 -4.629 1 97.38 364 GLN B O 1
ATOM 5537 N N . CYS B 1 365 ? -7.391 32.406 -3.9 1 97.88 365 CYS B N 1
ATOM 5538 C CA . CYS B 1 365 ? -7.035 31.922 -2.576 1 97.88 365 CYS B CA 1
ATOM 5539 C C . CYS B 1 365 ? -7.352 32.969 -1.501 1 97.88 365 CYS B C 1
ATOM 5541 O O . CYS B 1 365 ? -6.445 33.594 -0.965 1 97.88 365 CYS B O 1
ATOM 5543 N N . ASN B 1 366 ? -8.609 33.031 -1.172 1 96.88 366 ASN B N 1
ATOM 5544 C CA . ASN B 1 366 ? -9.047 34.125 -0.31 1 96.88 366 ASN B CA 1
ATOM 5545 C C . ASN B 1 366 ? -9.93 33.594 0.827 1 96.88 366 ASN B C 1
ATOM 5547 O O . ASN B 1 366 ? -10.875 34.281 1.232 1 96.88 366 ASN B O 1
ATOM 5551 N N . LEU B 1 367 ? -9.703 32.406 1.241 1 98.19 367 LEU B N 1
ATOM 5552 C CA . LEU B 1 367 ? -10.398 31.891 2.422 1 98.19 367 LEU B CA 1
ATOM 5553 C C . LEU B 1 367 ? -9.766 32.438 3.697 1 98.19 367 LEU B C 1
ATOM 5555 O O . LEU B 1 367 ? -8.836 33.219 3.641 1 98.19 367 LEU B O 1
ATOM 5559 N N . ASP B 1 368 ? -10.32 32.062 4.828 1 98.12 368 ASP B N 1
ATOM 5560 C CA . ASP B 1 368 ? -9.742 32.469 6.109 1 98.12 368 ASP B CA 1
ATOM 5561 C C . ASP B 1 368 ? -8.492 31.641 6.422 1 98.12 368 ASP B C 1
ATOM 5563 O O . ASP B 1 368 ? -8.523 30.766 7.289 1 98.12 368 ASP B O 1
ATOM 5567 N N . TYR B 1 369 ? -7.422 31.969 5.789 1 98.19 369 TYR B N 1
ATOM 5568 C CA . TYR B 1 369 ? -6.145 31.328 6.07 1 98.19 369 TYR B CA 1
ATOM 5569 C C . TYR B 1 369 ? -5.52 31.891 7.344 1 98.19 369 TYR B C 1
ATOM 5571 O O . TYR B 1 369 ? -5.215 33.062 7.422 1 98.19 369 TYR B O 1
ATOM 5579 N N . ILE B 1 370 ? -5.273 31.031 8.258 1 97.81 370 ILE B N 1
ATOM 5580 C CA . ILE B 1 370 ? -4.695 31.453 9.539 1 97.81 370 ILE B CA 1
ATOM 5581 C C . ILE B 1 370 ? -3.25 31.891 9.328 1 97.81 370 ILE B C 1
ATOM 5583 O O . ILE B 1 370 ? -2.418 31.109 8.859 1 97.81 370 ILE B O 1
ATOM 5587 N N . SER B 1 371 ? -2.826 33.125 9.641 1 93.31 371 SER B N 1
ATOM 5588 C CA . SER B 1 371 ? -1.491 33.594 9.281 1 93.31 371 SER B CA 1
ATOM 5589 C C . SER B 1 371 ? -0.846 34.375 10.43 1 93.31 371 SER B C 1
ATOM 5591 O O . SER B 1 371 ? 0.353 34.656 10.398 1 93.31 371 SER B O 1
ATOM 5593 N N . GLU B 1 372 ? -1.481 34.812 11.484 1 90.5 372 GLU B N 1
ATOM 5594 C CA . GLU B 1 372 ? -0.939 35.625 12.578 1 90.5 372 GLU B CA 1
ATOM 5595 C C . GLU B 1 372 ? -0.663 34.75 13.812 1 90.5 372 GLU B C 1
ATOM 5597 O O . GLU B 1 372 ? -1.118 35.062 14.914 1 90.5 372 GLU B O 1
ATOM 5602 N N . GLY B 1 373 ? 0.166 33.719 13.555 1 93.06 373 GLY B N 1
ATOM 5603 C CA . GLY B 1 373 ? 0.414 32.781 14.648 1 93.06 373 GLY B CA 1
ATOM 5604 C C . GLY B 1 373 ? -0.726 31.812 14.883 1 93.06 373 GLY B C 1
ATOM 5605 O O . GLY B 1 373 ? -1.744 31.859 14.195 1 93.06 373 GLY B O 1
ATOM 5606 N N . GLY B 1 374 ? -0.507 30.938 15.828 1 97.56 374 GLY B N 1
ATOM 5607 C CA . GLY B 1 374 ? -1.58 30.016 16.172 1 97.56 374 GLY B CA 1
ATOM 5608 C C . GLY B 1 374 ? -2.855 30.719 16.594 1 97.56 374 GLY B C 1
ATOM 5609 O O . GLY B 1 374 ? -2.805 31.812 17.188 1 97.56 374 GLY B O 1
ATOM 5610 N N . ARG B 1 375 ? -3.998 30.188 16.266 1 98.31 375 ARG B N 1
ATOM 5611 C CA . ARG B 1 375 ? -5.297 30.75 16.625 1 98.31 375 ARG B CA 1
ATOM 5612 C C . ARG B 1 375 ? -6.027 29.859 17.625 1 98.31 375 ARG B C 1
ATOM 5614 O O . ARG B 1 375 ? -6.23 28.672 17.359 1 98.31 375 ARG B O 1
ATOM 5621 N N . ALA B 1 376 ? -6.398 30.453 18.703 1 98.38 376 ALA B N 1
ATOM 5622 C CA . ALA B 1 376 ? -7.207 29.734 19.688 1 98.38 376 ALA B CA 1
ATOM 5623 C C . ALA B 1 376 ? -8.633 29.547 19.188 1 98.38 376 ALA B C 1
ATOM 5625 O O . ALA B 1 376 ? -9.273 30.5 18.734 1 98.38 376 ALA B O 1
ATOM 5626 N N . LEU B 1 377 ? -9.07 28.297 19.188 1 98.31 377 LEU B N 1
ATOM 5627 C CA . LEU B 1 377 ? -10.445 27.922 18.906 1 98.31 377 LEU B CA 1
ATOM 5628 C C . LEU B 1 377 ? -11 27.031 20 1 98.31 377 LEU B C 1
ATOM 5630 O O . LEU B 1 377 ? -11.227 25.828 19.797 1 98.31 377 LEU B O 1
ATOM 5634 N N . PRO B 1 378 ? -11.305 27.594 21.141 1 96 378 PRO B N 1
ATOM 5635 C CA . PRO B 1 378 ? -11.68 26.797 22.312 1 96 378 PRO B CA 1
ATOM 5636 C C . PRO B 1 378 ? -12.93 25.953 22.062 1 96 378 PRO B C 1
ATOM 5638 O O . PRO B 1 378 ? -13.117 24.922 22.719 1 96 378 PRO B O 1
ATOM 5641 N N . SER B 1 379 ? -13.742 26.312 21.109 1 96.88 379 SER B N 1
ATOM 5642 C CA . SER B 1 379 ? -14.977 25.578 20.859 1 96.88 379 SER B CA 1
ATOM 5643 C C . SER B 1 379 ? -14.812 24.625 19.672 1 96.88 379 SER B C 1
ATOM 5645 O O . SER B 1 379 ? -15.797 24.094 19.156 1 96.88 379 SER B O 1
ATOM 5647 N N . LEU B 1 380 ? -13.586 24.438 19.25 1 98.44 380 LEU B N 1
ATOM 5648 C CA . LEU B 1 380 ? -13.359 23.531 18.125 1 98.44 380 LEU B CA 1
ATOM 5649 C C . LEU B 1 380 ? -13.789 22.109 18.484 1 98.44 380 LEU B C 1
ATOM 5651 O O . LEU B 1 380 ? -13.289 21.531 19.453 1 98.44 380 LEU B O 1
ATOM 5655 N N . ASN B 1 381 ? -14.695 21.562 17.688 1 98.69 381 ASN B N 1
ATOM 5656 C CA . ASN B 1 381 ? -15.203 20.219 17.938 1 98.69 381 ASN B CA 1
ATOM 5657 C C . ASN B 1 381 ? -14.859 19.266 16.797 1 98.69 381 ASN B C 1
ATOM 5659 O O . ASN B 1 381 ? -14.633 18.078 17.016 1 98.69 381 ASN B O 1
ATOM 5663 N N . ILE B 1 382 ? -15.031 19.766 15.539 1 98.88 382 ILE B N 1
ATOM 5664 C CA . ILE B 1 382 ? -14.797 18.953 14.352 1 98.88 382 ILE B CA 1
ATOM 5665 C C . ILE B 1 382 ? -13.75 19.625 13.469 1 98.88 382 ILE B C 1
ATOM 5667 O O . ILE B 1 382 ? -13.836 20.828 13.195 1 98.88 382 ILE B O 1
ATOM 5671 N N . ALA B 1 383 ? -12.781 18.875 13.039 1 98.94 383 ALA B N 1
ATOM 5672 C CA . ALA B 1 383 ? -11.781 19.344 12.086 1 98.94 383 ALA B CA 1
ATOM 5673 C C . ALA B 1 383 ? -11.539 18.312 10.992 1 98.94 383 ALA B C 1
ATOM 5675 O O . ALA B 1 383 ? -11.734 17.109 11.203 1 98.94 383 ALA B O 1
ATOM 5676 N N . LEU B 1 384 ? -11.156 18.75 9.789 1 98.94 384 LEU B N 1
ATOM 5677 C CA . LEU B 1 384 ? -10.781 17.891 8.68 1 98.94 384 LEU B CA 1
ATOM 5678 C C . LEU B 1 384 ? -9.297 18.031 8.359 1 98.94 384 LEU B C 1
ATOM 5680 O O . LEU B 1 384 ? -8.695 19.078 8.617 1 98.94 384 LEU B O 1
ATOM 5684 N N . SER B 1 385 ? -8.711 17.016 7.891 1 98.94 385 SER B N 1
ATOM 5685 C CA . SER B 1 385 ? -7.363 17 7.34 1 98.94 385 SER B CA 1
ATOM 5686 C C . SER B 1 385 ? -7.355 16.484 5.91 1 98.94 385 SER B C 1
ATOM 5688 O O . SER B 1 385 ? -7.777 15.352 5.652 1 98.94 385 SER B O 1
ATOM 5690 N N . ASN B 1 386 ? -6.895 17.328 4.953 1 98.88 386 ASN B N 1
ATOM 5691 C CA . ASN B 1 386 ? -6.805 16.969 3.545 1 98.88 386 ASN B CA 1
ATOM 5692 C C . ASN B 1 386 ? -5.434 16.391 3.197 1 98.88 386 ASN B C 1
ATOM 5694 O O . ASN B 1 386 ? -4.414 16.875 3.701 1 98.88 386 ASN B O 1
ATOM 5698 N N . ALA B 1 387 ? -5.379 15.359 2.398 1 98.75 387 ALA B N 1
ATOM 5699 C CA . ALA B 1 387 ? -4.172 14.836 1.758 1 98.75 387 ALA B CA 1
ATOM 5700 C C . ALA B 1 387 ? -4.445 14.469 0.303 1 98.75 387 ALA B C 1
ATOM 5702 O O . ALA B 1 387 ? -5.301 13.625 0.021 1 98.75 387 ALA B O 1
ATOM 5703 N N . PHE B 1 388 ? -3.736 15.047 -0.604 1 98.06 388 PHE B N 1
ATOM 5704 C CA . PHE B 1 388 ? -3.924 14.844 -2.035 1 98.06 388 PHE B CA 1
ATOM 5705 C C . PHE B 1 388 ? -2.615 14.43 -2.697 1 98.06 388 PHE B C 1
ATOM 5707 O O . PHE B 1 388 ? -1.604 15.125 -2.576 1 98.06 388 PHE B O 1
ATOM 5714 N N . GLY B 1 389 ? -2.674 13.281 -3.379 1 95.62 389 GLY B N 1
ATOM 5715 C CA . GLY B 1 389 ? -1.425 12.703 -3.852 1 95.62 389 GLY B CA 1
ATOM 5716 C C . GLY B 1 389 ? -1.287 12.742 -5.363 1 95.62 389 GLY B C 1
ATOM 5717 O O . GLY B 1 389 ? -2.285 12.68 -6.082 1 95.62 389 GLY B O 1
ATOM 5718 N N . MET B 1 390 ? 0.048 12.805 -5.789 1 94.44 390 MET B N 1
ATOM 5719 C CA . MET B 1 390 ? 0.335 12.523 -7.191 1 94.44 390 MET B CA 1
ATOM 5720 C C . MET B 1 390 ? -0.211 11.156 -7.598 1 94.44 390 MET B C 1
ATOM 5722 O O . MET B 1 390 ? -0.118 10.195 -6.832 1 94.44 390 MET B O 1
ATOM 5726 N N . GLY B 1 391 ? -0.753 11.086 -8.75 1 93.81 391 GLY B N 1
ATOM 5727 C CA . GLY B 1 391 ? -1.476 9.891 -9.172 1 93.81 391 GLY B CA 1
ATOM 5728 C C . GLY B 1 391 ? -2.98 10.031 -9.047 1 93.81 391 GLY B C 1
ATOM 5729 O O . GLY B 1 391 ? -3.732 9.227 -9.594 1 93.81 391 GLY B O 1
ATOM 5730 N N . GLY B 1 392 ? -3.367 11.062 -8.297 1 95.88 392 GLY B N 1
ATOM 5731 C CA . GLY B 1 392 ? -4.766 11.453 -8.297 1 95.88 392 GLY B CA 1
ATOM 5732 C C . GLY B 1 392 ? -5.516 10.992 -7.062 1 95.88 392 GLY B C 1
ATOM 5733 O O . GLY B 1 392 ? -6.648 11.422 -6.82 1 95.88 392 GLY B O 1
ATOM 5734 N N . ASN B 1 393 ? -4.91 10.211 -6.238 1 97.25 393 ASN B N 1
ATOM 5735 C CA . ASN B 1 393 ? -5.609 9.688 -5.07 1 97.25 393 ASN B CA 1
ATOM 5736 C C . ASN B 1 393 ? -5.73 10.742 -3.973 1 97.25 393 ASN B C 1
ATOM 5738 O O . ASN B 1 393 ? -4.746 11.391 -3.615 1 97.25 393 ASN B O 1
ATOM 5742 N N . ASN B 1 394 ? -6.953 10.945 -3.477 1 98.5 394 ASN B N 1
ATOM 5743 C CA . ASN B 1 394 ? -7.273 11.906 -2.426 1 98.5 394 ASN B CA 1
ATOM 5744 C C . ASN B 1 394 ? -7.816 11.211 -1.179 1 98.5 394 ASN B C 1
ATOM 5746 O O . ASN B 1 394 ? -8.57 10.242 -1.279 1 98.5 394 ASN B O 1
ATOM 5750 N N . ALA B 1 395 ? -7.367 11.664 -0.059 1 98.88 395 ALA B N 1
ATOM 5751 C CA . ALA B 1 395 ? -7.84 11.133 1.218 1 98.88 395 ALA B CA 1
ATOM 5752 C C . ALA B 1 395 ? -8.125 12.258 2.207 1 98.88 395 ALA B C 1
ATOM 5754 O O . ALA B 1 395 ? -7.344 13.211 2.316 1 98.88 395 ALA B O 1
ATOM 5755 N N . VAL B 1 396 ? -9.273 12.211 2.859 1 98.94 396 VAL B N 1
ATOM 5756 C CA . VAL B 1 396 ? -9.672 13.203 3.855 1 98.94 396 VAL B CA 1
ATOM 5757 C C . VAL B 1 396 ? -10.102 12.5 5.141 1 98.94 396 VAL B C 1
ATOM 5759 O O . VAL B 1 396 ? -10.789 11.477 5.094 1 98.94 396 VAL B O 1
ATOM 5762 N N . LEU B 1 397 ? -9.625 12.977 6.234 1 98.94 397 LEU B N 1
ATOM 5763 C CA . LEU B 1 397 ? -9.945 12.445 7.551 1 98.94 397 LEU B CA 1
ATOM 5764 C C . LEU B 1 397 ? -10.695 13.484 8.391 1 98.94 397 LEU B C 1
ATOM 5766 O O . LEU B 1 397 ? -10.383 14.672 8.32 1 98.94 397 LEU B O 1
ATOM 5770 N N . ALA B 1 398 ? -11.648 13.055 9.18 1 98.94 398 ALA B N 1
ATOM 5771 C CA . ALA B 1 398 ? -12.383 13.922 10.094 1 98.94 398 ALA B CA 1
ATOM 5772 C C . ALA B 1 398 ? -12.102 13.562 11.547 1 98.94 398 ALA B C 1
ATOM 5774 O O . ALA B 1 398 ? -12.102 12.383 11.914 1 98.94 398 ALA B O 1
ATOM 5775 N N . PHE B 1 399 ? -11.859 14.562 12.32 1 98.94 399 PHE B N 1
ATOM 5776 C CA . PHE B 1 399 ? -11.547 14.406 13.734 1 98.94 399 PHE B CA 1
ATOM 5777 C C . PHE B 1 399 ? -12.578 15.125 14.602 1 98.94 399 PHE B C 1
ATOM 5779 O O . PHE B 1 399 ? -13.047 16.203 14.242 1 98.94 399 PHE B O 1
ATOM 5786 N N . ARG B 1 400 ? -12.859 14.57 15.703 1 98.81 400 ARG B N 1
ATOM 5787 C CA . ARG B 1 400 ? -13.805 15.117 16.672 1 98.81 400 ARG B CA 1
ATOM 5788 C C . ARG B 1 400 ? -13.203 15.156 18.062 1 98.81 400 ARG B C 1
ATOM 5790 O O . ARG B 1 400 ? -12.453 14.25 18.453 1 98.81 400 ARG B O 1
ATOM 5797 N N . LYS B 1 401 ? -13.555 16.188 18.812 1 98.31 401 LYS B N 1
ATOM 5798 C CA . LYS B 1 401 ? -13.133 16.266 20.203 1 98.31 401 LYS B CA 1
ATOM 5799 C C . LYS B 1 401 ? -13.641 15.07 21 1 98.31 401 LYS B C 1
ATOM 5801 O O . LYS B 1 401 ? -14.812 14.703 20.891 1 98.31 401 LYS B O 1
ATOM 5806 N N . ALA B 1 402 ? -12.68 14.461 21.719 1 93.31 402 ALA B N 1
ATOM 5807 C CA . ALA B 1 402 ? -13.078 13.32 22.531 1 93.31 402 ALA B CA 1
ATOM 5808 C C . ALA B 1 402 ? -13.953 13.758 23.703 1 93.31 402 ALA B C 1
ATOM 5810 O O . ALA B 1 402 ? -13.727 14.812 24.312 1 93.31 402 ALA B O 1
ATOM 5811 N N . GLY B 1 403 ? -15.086 13.156 23.906 1 80.25 403 GLY B N 1
ATOM 5812 C CA . GLY B 1 403 ? -15.977 13.453 25.016 1 80.25 403 GLY B CA 1
ATOM 5813 C C . GLY B 1 403 ? -15.367 13.156 26.375 1 80.25 403 GLY B C 1
ATOM 5814 O O . GLY B 1 403 ? -14.414 12.383 26.469 1 80.25 403 GLY B O 1
#